Protein AF-0000000087533690 (afdb_homodimer)

pLDDT: mean 96.98, std 5.12, range [43.56, 98.94]

Structure (mmCIF, N/CA/C/O backbone):
data_AF-0000000087533690-model_v1
#
loop_
_entity.id
_entity.type
_entity.pdbx_description
1 polymer 'Acetylornithine aminotransferase'
#
loop_
_atom_site.group_PDB
_atom_site.id
_atom_site.type_symbol
_atom_site.label_atom_id
_atom_site.label_alt_id
_atom_site.label_comp_id
_atom_site.label_asym_id
_atom_site.label_entity_id
_atom_site.label_seq_id
_atom_site.pdbx_PDB_ins_code
_atom_site.Cartn_x
_atom_site.Cartn_y
_atom_site.Cartn_z
_atom_site.occupancy
_atom_site.B_iso_or_equiv
_atom_site.auth_seq_id
_atom_site.auth_comp_id
_atom_site.auth_asym_id
_atom_site.auth_atom_id
_atom_site.pdbx_PDB_model_num
ATOM 1 N N . MET A 1 1 ? -31.078 4.109 -3.562 1 83.44 1 MET A N 1
ATOM 2 C CA . MET A 1 1 ? -30.219 4.453 -2.441 1 83.44 1 MET A CA 1
ATOM 3 C C . MET A 1 1 ? -29.25 5.566 -2.826 1 83.44 1 MET A C 1
ATOM 5 O O . MET A 1 1 ? -28.766 5.609 -3.961 1 83.44 1 MET A O 1
ATOM 9 N N . ASN A 1 2 ? -29.094 6.504 -1.93 1 94.56 2 ASN A N 1
ATOM 10 C CA . ASN A 1 2 ? -28.094 7.539 -2.201 1 94.56 2 ASN A CA 1
ATOM 11 C C . ASN A 1 2 ? -26.672 7.039 -1.941 1 94.56 2 ASN A C 1
ATOM 13 O O . ASN A 1 2 ? -26.484 5.914 -1.479 1 94.56 2 ASN A O 1
ATOM 17 N N . TRP A 1 3 ? -25.719 7.703 -2.324 1 97.06 3 TRP A N 1
ATOM 18 C CA . TRP A 1 3 ? -24.328 7.289 -2.26 1 97.06 3 TRP A CA 1
ATOM 19 C C . TRP A 1 3 ? -23.922 6.969 -0.825 1 97.06 3 TRP A C 1
ATOM 21 O O . TRP A 1 3 ? -23.125 6.055 -0.586 1 97.06 3 TRP A O 1
ATOM 31 N N . MET A 1 4 ? -24.391 7.719 0.137 1 97.12 4 MET A N 1
ATOM 32 C CA . MET A 1 4 ? -24.062 7.48 1.541 1 97.12 4 MET A CA 1
ATOM 33 C C . MET A 1 4 ? -24.547 6.102 1.982 1 97.12 4 MET A C 1
ATOM 35 O O . MET A 1 4 ? -23.812 5.355 2.619 1 97.12 4 MET A O 1
ATOM 39 N N . GLU A 1 5 ? -25.781 5.82 1.65 1 97.62 5 GLU A N 1
ATOM 40 C CA . GLU A 1 5 ? -26.359 4.523 1.989 1 97.62 5 GLU A CA 1
ATOM 41 C C . GLU A 1 5 ? -25.609 3.391 1.299 1 97.62 5 GLU A C 1
ATOM 43 O O . GLU A 1 5 ? -25.344 2.35 1.906 1 97.62 5 GLU A O 1
ATOM 48 N N . ARG A 1 6 ? -25.328 3.611 0.032 1 98.12 6 ARG A N 1
ATOM 49 C CA . ARG A 1 6 ? -24.562 2.617 -0.718 1 98.12 6 ARG A CA 1
ATOM 50 C C . ARG A 1 6 ? -23.203 2.381 -0.081 1 98.12 6 ARG A C 1
ATOM 52 O O . ARG A 1 6 ? -22.766 1.235 0.056 1 98.12 6 ARG A O 1
ATOM 59 N N . ASP A 1 7 ? -22.516 3.418 0.314 1 98 7 ASP A N 1
ATOM 60 C CA . ASP A 1 7 ? -21.219 3.32 0.978 1 98 7 ASP A CA 1
ATOM 61 C C . ASP A 1 7 ? -21.328 2.547 2.289 1 98 7 ASP A C 1
ATOM 63 O O . ASP A 1 7 ? -20.562 1.606 2.525 1 98 7 ASP A O 1
ATOM 67 N N . GLN A 1 8 ? -22.312 2.893 3.125 1 97.12 8 GLN A N 1
ATOM 68 C CA . GLN A 1 8 ? -22.5 2.275 4.434 1 97.12 8 GLN A CA 1
ATOM 69 C C . GLN A 1 8 ? -22.797 0.785 4.301 1 97.12 8 GLN A C 1
ATOM 71 O O . GLN A 1 8 ? -22.422 -0.01 5.164 1 97.12 8 GLN A O 1
ATOM 76 N N . ASN A 1 9 ? -23.406 0.429 3.17 1 97.62 9 ASN A N 1
ATOM 77 C CA . ASN A 1 9 ? -23.797 -0.959 2.961 1 97.62 9 ASN A CA 1
ATOM 78 C C . ASN A 1 9 ? -22.656 -1.788 2.381 1 97.62 9 ASN A C 1
ATOM 80 O O . ASN A 1 9 ? -22.594 -3 2.588 1 97.62 9 ASN A O 1
ATOM 84 N N . ALA A 1 10 ? -21.734 -1.117 1.688 1 98.44 10 ALA A N 1
ATOM 85 C CA . ALA A 1 10 ? -20.797 -1.9 0.878 1 98.44 10 ALA A CA 1
ATOM 86 C C . ALA A 1 10 ? -19.375 -1.766 1.4 1 98.44 10 ALA A C 1
ATOM 88 O O . ALA A 1 10 ? -18.547 -2.648 1.182 1 98.44 10 ALA A O 1
ATOM 89 N N . ILE A 1 11 ? -19.062 -0.698 2.031 1 98.25 11 ILE A N 1
ATOM 90 C CA . ILE A 1 11 ? -17.703 -0.417 2.465 1 98.25 11 ILE A CA 1
ATOM 91 C C . ILE A 1 11 ? -17.641 -0.434 3.99 1 98.25 11 ILE A C 1
ATOM 93 O O . ILE A 1 11 ? -18.531 0.078 4.664 1 98.25 11 ILE A O 1
ATOM 97 N N . MET A 1 12 ? -16.578 -1.019 4.551 1 97.88 12 MET A N 1
ATOM 98 C CA . MET A 1 12 ? -16.406 -1.089 6 1 97.88 12 MET A CA 1
ATOM 99 C C . MET A 1 12 ? -16.266 0.306 6.598 1 97.88 12 MET A C 1
ATOM 101 O O . MET A 1 12 ? -15.617 1.176 6.008 1 97.88 12 MET A O 1
ATOM 105 N N . SER A 1 13 ? -16.75 0.519 7.758 1 95 13 SER A N 1
ATOM 106 C CA . SER A 1 13 ? -16.844 1.822 8.406 1 95 13 SER A CA 1
ATOM 107 C C . SER A 1 13 ? -15.57 2.133 9.195 1 95 13 SER A C 1
ATOM 109 O O . SER A 1 13 ? -15.617 2.338 10.414 1 95 13 SER A O 1
ATOM 111 N N . THR A 1 14 ? -14.5 2.373 8.5 1 94.5 14 THR A N 1
ATOM 112 C CA . THR A 1 14 ? -13.234 2.676 9.172 1 94.5 14 THR A CA 1
ATOM 113 C C . THR A 1 14 ? -13.047 4.184 9.312 1 94.5 14 THR A C 1
ATOM 115 O O . THR A 1 14 ? -12.188 4.641 10.07 1 94.5 14 THR A O 1
ATOM 118 N N . TYR A 1 15 ? -13.867 4.992 8.602 1 91.56 15 TYR A N 1
ATOM 119 C CA . TYR A 1 15 ? -13.828 6.453 8.648 1 91.56 15 TYR A CA 1
ATOM 120 C C . TYR A 1 15 ? -15.219 7.027 8.867 1 91.56 15 TYR A C 1
ATOM 122 O O . TYR A 1 15 ? -16.219 6.41 8.492 1 91.56 15 TYR A O 1
ATOM 130 N N . GLN A 1 16 ? -15.234 8.188 9.5 1 89.25 16 GLN A N 1
ATOM 131 C CA . GLN A 1 16 ? -16.484 8.922 9.586 1 89.25 16 GLN A CA 1
ATOM 132 C C . GLN A 1 16 ? -16.781 9.672 8.289 1 89.25 16 GLN A C 1
ATOM 134 O O . GLN A 1 16 ? -16.312 10.805 8.109 1 89.25 16 GLN A O 1
ATOM 139 N N . ARG A 1 17 ? -17.734 9.141 7.543 1 93.44 17 ARG A N 1
ATOM 140 C CA . ARG A 1 17 ? -18.016 9.664 6.215 1 93.44 17 ARG A CA 1
ATOM 141 C C . ARG A 1 17 ? -18.922 10.891 6.293 1 93.44 17 ARG A C 1
ATOM 143 O O . ARG A 1 17 ? -19.844 10.93 7.105 1 93.44 17 ARG A O 1
ATOM 150 N N . LEU A 1 18 ? -18.562 11.852 5.516 1 93.12 18 LEU A N 1
ATOM 151 C CA . LEU A 1 18 ? -19.516 12.93 5.234 1 93.12 18 LEU A CA 1
ATOM 152 C C . LEU A 1 18 ? -20.391 12.578 4.043 1 93.12 18 LEU A C 1
ATOM 154 O O . LEU A 1 18 ? -19.969 11.859 3.135 1 93.12 18 LEU A O 1
ATOM 158 N N . PRO A 1 19 ? -21.625 13.016 4.047 1 94.38 19 PRO A N 1
ATOM 159 C CA . PRO A 1 19 ? -22.531 12.719 2.932 1 94.38 19 PRO A CA 1
ATOM 160 C C . PRO A 1 19 ? -22.25 13.57 1.699 1 94.38 19 PRO A C 1
ATOM 162 O O . PRO A 1 19 ? -23.156 14.211 1.162 1 94.38 19 PRO A O 1
ATOM 165 N N . ILE A 1 20 ? -21 13.586 1.295 1 97 20 ILE A N 1
ATOM 166 C CA . ILE A 1 20 ? -20.531 14.32 0.122 1 97 20 ILE A CA 1
ATOM 167 C C . ILE A 1 20 ? -1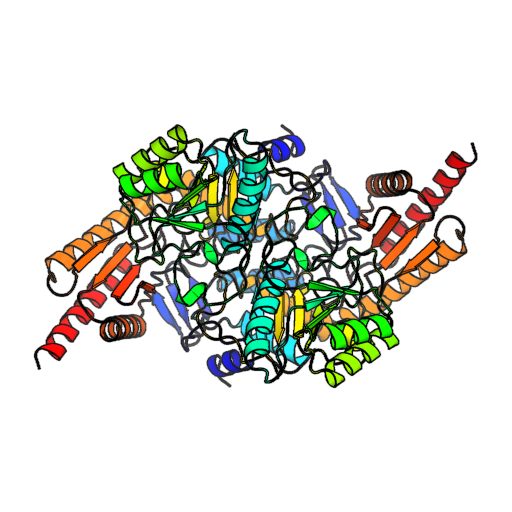9.938 13.352 -0.896 1 97 20 ILE A C 1
ATOM 169 O O . ILE A 1 20 ? -18.859 12.797 -0.682 1 97 20 ILE A O 1
ATOM 173 N N . ALA A 1 21 ? -20.672 13.125 -1.937 1 97.88 21 ALA A N 1
ATOM 174 C CA . ALA A 1 21 ? -20.172 12.328 -3.057 1 97.88 21 ALA A CA 1
ATOM 175 C C . ALA A 1 21 ? -19.422 13.203 -4.062 1 97.88 21 ALA A C 1
ATOM 177 O O . ALA A 1 21 ? -20.016 14.086 -4.68 1 97.88 21 ALA A O 1
ATOM 178 N N . VAL A 1 22 ? -18.188 12.953 -4.262 1 98 22 VAL A N 1
ATOM 179 C CA . VAL A 1 22 ? -17.344 13.805 -5.109 1 98 22 VAL A CA 1
ATOM 180 C C . VAL A 1 22 ? -17.562 13.445 -6.578 1 98 22 VAL A C 1
ATOM 182 O O . VAL A 1 22 ? -17.531 12.273 -6.949 1 98 22 VAL A O 1
ATOM 185 N N . GLU A 1 23 ? -17.781 14.422 -7.367 1 98 23 GLU A N 1
ATOM 186 C CA . GLU A 1 23 ? -17.969 14.258 -8.805 1 98 23 GLU A CA 1
ATOM 187 C C . GLU A 1 23 ? -16.688 14.57 -9.57 1 98 23 GLU A C 1
ATOM 189 O O . GLU A 1 23 ? -16.344 13.875 -10.531 1 98 23 GLU A O 1
ATOM 194 N N . LYS A 1 24 ? -16.078 15.633 -9.086 1 97.88 24 LYS A N 1
ATOM 195 C CA . LYS A 1 24 ? -14.883 16.062 -9.797 1 97.88 24 LYS A CA 1
ATOM 196 C C . LYS A 1 24 ? -14 16.922 -8.906 1 97.88 24 LYS A C 1
ATOM 198 O O . LYS A 1 24 ? -14.477 17.531 -7.953 1 97.88 24 LYS A O 1
ATOM 203 N N . GLY A 1 25 ? -12.703 16.797 -9.141 1 98.19 25 GLY A N 1
ATOM 204 C CA . GLY A 1 25 ? -11.727 17.734 -8.602 1 98.19 25 GLY A CA 1
ATOM 205 C C . GLY A 1 25 ? -10.992 18.516 -9.68 1 98.19 25 GLY A C 1
ATOM 206 O O . GLY A 1 25 ? -10.609 17.953 -10.703 1 98.19 25 GLY A O 1
ATOM 207 N N . GLU A 1 26 ? -10.82 19.781 -9.516 1 98 26 GLU A N 1
ATOM 208 C CA . GLU A 1 26 ? -10.141 20.656 -10.477 1 98 26 GLU A CA 1
ATOM 209 C C . GLU A 1 26 ? -9.477 21.844 -9.773 1 98 26 GLU A C 1
ATOM 211 O O . GLU A 1 26 ? -10.133 22.562 -9.016 1 98 26 GLU A O 1
ATOM 216 N N . GLY A 1 27 ? -8.211 21.984 -10.102 1 98.25 27 GLY A N 1
ATOM 217 C CA . GLY A 1 27 ? -7.504 23.031 -9.375 1 98.25 27 GLY A CA 1
ATOM 218 C C . GLY A 1 27 ? -7.512 22.812 -7.871 1 98.25 27 GLY A C 1
ATOM 219 O O . GLY A 1 27 ? -7.137 21.75 -7.387 1 98.25 27 GLY A O 1
ATOM 220 N N . ASN A 1 28 ? -7.984 23.859 -7.211 1 98.75 28 ASN A N 1
ATOM 221 C CA . ASN A 1 28 ? -7.965 23.781 -5.754 1 98.75 28 ASN A CA 1
ATOM 222 C C . ASN A 1 28 ? -9.336 23.422 -5.191 1 98.75 28 ASN A C 1
ATOM 224 O O . ASN A 1 28 ? -9.578 23.547 -3.99 1 98.75 28 ASN A O 1
ATOM 228 N N . TYR A 1 29 ? -10.242 22.859 -6.059 1 98.69 29 TYR A N 1
ATOM 229 C CA . TYR A 1 29 ? -11.625 22.641 -5.652 1 98.69 29 TYR A CA 1
ATOM 230 C C . TYR A 1 29 ? -12.047 21.188 -5.887 1 98.69 29 TYR A C 1
ATOM 232 O O . TYR A 1 29 ? -11.57 20.547 -6.824 1 98.69 29 TYR A O 1
ATOM 240 N N . LEU A 1 30 ? -12.891 20.688 -5.023 1 98.44 30 LEU A N 1
ATOM 241 C CA . LEU A 1 30 ? -13.711 19.5 -5.25 1 98.44 30 LEU A CA 1
ATOM 242 C C . LEU A 1 30 ? -15.164 19.891 -5.512 1 98.44 30 LEU A C 1
ATOM 244 O O . LEU A 1 30 ? -15.672 20.844 -4.93 1 98.44 30 LEU A O 1
ATOM 248 N N . TYR A 1 31 ? -15.773 19.172 -6.34 1 98.56 31 TYR A N 1
ATOM 249 C CA . TYR A 1 31 ? -17.188 19.344 -6.652 1 98.56 31 TYR A CA 1
ATOM 250 C C . TYR A 1 31 ? -17.969 18.078 -6.324 1 98.56 31 TYR A C 1
ATOM 252 O O . TYR A 1 31 ? -17.562 16.969 -6.668 1 98.56 31 TYR A O 1
ATOM 260 N N . ASP A 1 32 ? -19.078 18.25 -5.621 1 97.69 32 ASP A N 1
ATOM 261 C CA . ASP A 1 32 ? -19.906 17.078 -5.328 1 97.69 32 ASP A CA 1
ATOM 262 C C . ASP A 1 32 ? -20.891 16.812 -6.457 1 97.69 32 ASP A C 1
ATOM 264 O O . ASP A 1 32 ? -20.906 17.531 -7.461 1 97.69 32 ASP A O 1
ATOM 268 N N . THR A 1 33 ? -21.688 15.82 -6.332 1 97.06 33 THR A N 1
ATOM 269 C CA . THR A 1 33 ? -22.594 15.375 -7.391 1 97.06 33 THR A CA 1
ATOM 270 C C . THR A 1 33 ? -23.75 16.359 -7.566 1 97.06 33 THR A C 1
ATOM 272 O O . THR A 1 33 ? -24.469 16.297 -8.562 1 97.06 33 THR A O 1
ATOM 275 N N . GLU A 1 34 ? -23.922 17.281 -6.656 1 96.44 34 GLU A N 1
ATOM 276 C CA . GLU A 1 34 ? -24.984 18.297 -6.754 1 96.44 34 GLU A CA 1
ATOM 277 C C . GLU A 1 34 ? -24.438 19.609 -7.328 1 96.44 34 GLU A C 1
ATOM 279 O O . GLU A 1 34 ? -25.172 20.578 -7.477 1 96.44 34 GLU A O 1
ATOM 284 N N . GLY A 1 35 ? -23.156 19.672 -7.574 1 97.19 35 GLY A N 1
ATOM 285 C CA . GLY A 1 35 ? -22.562 20.812 -8.242 1 97.19 35 GLY A CA 1
ATOM 286 C C . GLY A 1 35 ? -21.953 21.812 -7.273 1 97.19 35 GLY A C 1
ATOM 287 O O . GLY A 1 35 ? -21.391 22.828 -7.695 1 97.19 35 GLY A O 1
ATOM 288 N N . LYS A 1 36 ? -22.031 21.547 -5.996 1 97.94 36 LYS A N 1
ATOM 289 C CA . LYS A 1 36 ? -21.422 22.453 -5.02 1 97.94 36 LYS A CA 1
ATOM 290 C C . LYS A 1 36 ? -19.906 22.328 -5.035 1 97.94 36 LYS A C 1
ATOM 292 O O . LYS A 1 36 ? -19.359 21.219 -5.129 1 97.94 36 LYS A O 1
ATOM 297 N N . ALA A 1 37 ? -19.266 23.469 -4.949 1 98.44 37 ALA A N 1
ATOM 298 C CA . ALA A 1 37 ? -17.812 23.531 -4.949 1 98.44 37 ALA A CA 1
ATOM 299 C C . ALA A 1 37 ? -17.266 23.688 -3.531 1 98.44 37 ALA A C 1
ATOM 301 O O . ALA A 1 37 ? -17.844 24.422 -2.719 1 98.44 37 ALA A O 1
ATOM 302 N N . TYR A 1 38 ? -16.188 23.016 -3.254 1 98.56 38 TYR A N 1
ATOM 303 C CA . TYR A 1 38 ? -15.477 23.125 -1.985 1 98.56 38 TYR A CA 1
ATOM 304 C C . TYR A 1 38 ? -14.016 23.469 -2.211 1 98.56 38 TYR A C 1
ATOM 306 O O . TYR A 1 38 ? -13.297 22.75 -2.906 1 98.56 38 TYR A O 1
ATOM 314 N N . LEU A 1 39 ? -13.562 24.609 -1.695 1 98.81 39 LEU A N 1
ATOM 315 C CA . LEU A 1 39 ? -12.125 24.844 -1.659 1 98.81 39 LEU A CA 1
ATOM 316 C C . LEU A 1 39 ? -11.422 23.844 -0.745 1 98.81 39 LEU A C 1
ATOM 318 O O . LEU A 1 39 ? -11.68 23.828 0.462 1 98.81 39 LEU A O 1
ATOM 322 N N . ASP A 1 40 ? -10.609 23 -1.305 1 98.5 40 ASP A N 1
ATOM 323 C CA . ASP A 1 40 ? -9.969 21.922 -0.578 1 98.5 40 ASP A CA 1
ATOM 324 C C . ASP A 1 40 ? -8.695 22.391 0.119 1 98.5 40 ASP A C 1
ATOM 326 O O . ASP A 1 40 ? -7.637 22.469 -0.501 1 98.5 40 ASP A O 1
ATOM 330 N N . LEU A 1 41 ? -8.773 22.562 1.452 1 98.75 41 LEU A N 1
ATOM 331 C CA . LEU A 1 41 ? -7.652 23.141 2.182 1 98.75 41 LEU A CA 1
ATOM 332 C C . LEU A 1 41 ? -6.945 22.078 3.023 1 98.75 41 LEU A C 1
ATOM 334 O O . LEU A 1 41 ? -6.207 22.422 3.953 1 98.75 41 LEU A O 1
ATOM 338 N N . PHE A 1 42 ? -7.238 20.797 2.732 1 96.25 42 PHE A N 1
ATOM 339 C CA . PHE A 1 42 ? -6.402 19.781 3.363 1 96.25 42 PHE A CA 1
ATOM 340 C C . PHE A 1 42 ? -5.988 18.719 2.354 1 96.25 42 PHE A C 1
ATOM 342 O O . PHE A 1 42 ? -5.246 17.781 2.689 1 96.25 42 PHE A O 1
ATOM 349 N N . THR A 1 43 ? -6.477 18.766 1.128 1 97.06 43 THR A N 1
ATOM 350 C CA . THR A 1 43 ? -5.969 18.125 -0.074 1 97.06 43 THR A CA 1
ATOM 351 C C . THR A 1 43 ? -5.871 16.609 0.127 1 97.06 43 THR A C 1
ATOM 353 O O . THR A 1 43 ? -4.855 15.992 -0.213 1 97.06 43 THR A O 1
ATOM 356 N N . GLY A 1 44 ? -6.871 15.984 0.685 1 96.25 44 GLY A N 1
ATOM 357 C CA . GLY A 1 44 ? -6.848 14.547 0.927 1 96.25 44 GLY A CA 1
ATOM 358 C C . GLY A 1 44 ? -5.789 14.133 1.931 1 96.25 44 GLY A C 1
ATOM 359 O O . GLY A 1 44 ? -5.129 13.102 1.754 1 96.25 44 GLY A O 1
ATOM 360 N N . LEU A 1 45 ? -5.527 14.945 2.951 1 95.44 45 LEU A N 1
ATOM 361 C CA . LEU A 1 45 ? -4.512 14.766 3.984 1 95.44 45 LEU A CA 1
ATOM 362 C C . LEU A 1 45 ? -3.111 14.852 3.391 1 95.44 45 LEU A C 1
ATOM 364 O O . LEU A 1 45 ? -2.301 13.938 3.576 1 95.44 45 LEU A O 1
ATOM 368 N N . ALA A 1 46 ? -2.867 15.852 2.648 1 97.44 46 ALA A N 1
ATOM 369 C CA . ALA A 1 46 ? -1.556 16.281 2.176 1 97.44 46 ALA A CA 1
ATOM 370 C C . ALA A 1 46 ? -1.131 15.5 0.937 1 97.44 46 ALA A C 1
ATOM 372 O O . ALA A 1 46 ? 0.057 15.445 0.607 1 97.44 46 ALA A O 1
ATOM 373 N N . VAL A 1 47 ? -2.082 14.922 0.204 1 98.44 47 VAL A N 1
ATOM 374 C CA . VAL A 1 47 ? -1.739 14.086 -0.945 1 98.44 47 VAL A CA 1
ATOM 375 C C . VAL A 1 47 ? -1.693 14.945 -2.209 1 98.44 47 VAL A C 1
ATOM 377 O O . VAL A 1 47 ? -0.746 14.852 -2.992 1 98.44 47 VAL A O 1
ATOM 380 N N . ASN A 1 48 ? -2.723 15.781 -2.412 1 98.44 48 ASN A N 1
ATOM 381 C CA . ASN A 1 48 ? -2.834 16.578 -3.633 1 98.44 48 ASN A CA 1
ATOM 382 C C . ASN A 1 48 ? -2.061 17.891 -3.521 1 98.44 48 ASN A C 1
ATOM 384 O O . ASN A 1 48 ? -2.65 18.969 -3.559 1 98.44 48 ASN A O 1
ATOM 388 N N . LEU A 1 49 ? -0.76 17.734 -3.529 1 98.69 49 LEU A N 1
ATOM 389 C CA . LEU A 1 49 ? 0.19 18.812 -3.307 1 98.69 49 LEU A CA 1
ATOM 390 C C . LEU A 1 49 ? -0.011 19.938 -4.324 1 98.69 49 LEU A C 1
ATOM 392 O O . LEU A 1 49 ? 0.135 21.109 -3.996 1 98.69 49 LEU A O 1
ATOM 396 N N . LEU A 1 50 ? -0.373 19.578 -5.57 1 98.75 50 LEU A N 1
ATOM 397 C CA . LEU A 1 50 ? -0.479 20.531 -6.664 1 98.75 50 LEU A CA 1
ATOM 398 C C . LEU A 1 50 ? -1.933 20.719 -7.086 1 98.75 50 LEU A C 1
ATOM 400 O O . LEU A 1 50 ? -2.207 21.094 -8.234 1 98.75 50 LEU A O 1
ATOM 404 N N . GLY A 1 51 ? -2.857 20.406 -6.141 1 98.31 51 GLY A N 1
ATOM 405 C CA . GLY A 1 51 ? -4.273 20.5 -6.461 1 98.31 51 GLY A CA 1
ATOM 406 C C . GLY A 1 51 ? -4.789 19.297 -7.23 1 98.31 51 GLY A C 1
ATOM 407 O O . GLY A 1 51 ? -4.121 18.266 -7.297 1 98.31 51 GLY A O 1
ATOM 408 N N . HIS A 1 52 ? -5.996 19.469 -7.715 1 98.31 52 HIS A N 1
ATOM 409 C CA . HIS A 1 52 ? -6.676 18.375 -8.406 1 98.31 52 HIS A CA 1
ATOM 410 C C . HIS A 1 52 ? -6.566 18.531 -9.922 1 98.31 52 HIS A C 1
ATOM 412 O O . HIS A 1 52 ? -6.637 19.641 -10.438 1 98.31 52 HIS A O 1
ATOM 418 N N . SER A 1 53 ? -6.352 17.391 -10.57 1 97.69 53 SER A N 1
ATOM 419 C CA . SER A 1 53 ? -6.371 17.312 -12.031 1 97.69 53 SER A CA 1
ATOM 420 C C . SER A 1 53 ? -5.41 18.312 -12.648 1 97.69 53 SER A C 1
ATOM 422 O O . SER A 1 53 ? -5.773 19.047 -13.578 1 97.69 53 SER A O 1
ATOM 424 N N . HIS A 1 54 ? -4.234 18.453 -12.031 1 98.31 54 HIS A N 1
ATOM 425 C CA . HIS A 1 54 ? -3.223 19.328 -12.609 1 98.31 54 HIS A CA 1
ATOM 426 C C . HIS A 1 54 ? -2.91 18.938 -14.047 1 98.31 54 HIS A C 1
ATOM 428 O O . HIS A 1 54 ? -2.52 17.797 -14.312 1 98.31 54 HIS A O 1
ATOM 434 N N . PRO A 1 55 ? -3.016 19.828 -15 1 98.25 55 PRO A N 1
ATOM 435 C CA . PRO A 1 55 ? -2.955 19.453 -16.406 1 98.25 55 PRO A CA 1
ATOM 436 C C . PRO A 1 55 ? -1.64 18.766 -16.781 1 98.25 55 PRO A C 1
ATOM 438 O O . PRO A 1 55 ? -1.636 17.797 -17.547 1 98.25 55 PRO A O 1
ATOM 441 N N . TYR A 1 56 ? -0.515 19.25 -16.281 1 98.75 56 TYR A N 1
ATOM 442 C CA . TYR A 1 56 ? 0.781 18.656 -16.594 1 98.75 56 TYR A CA 1
ATOM 443 C C . TYR A 1 56 ? 0.875 17.234 -16.047 1 98.75 56 TYR A C 1
ATOM 445 O O . TYR A 1 56 ? 1.398 16.344 -16.719 1 98.75 56 TYR A O 1
ATOM 453 N N . LEU A 1 57 ? 0.392 17.016 -14.828 1 98.75 57 LEU A N 1
ATOM 454 C CA . LEU A 1 57 ? 0.408 15.68 -14.242 1 98.75 57 LEU A CA 1
ATOM 455 C C . LEU A 1 57 ? -0.467 14.727 -15.039 1 98.75 57 LEU A C 1
ATOM 457 O O . LEU A 1 57 ? -0.085 13.578 -15.273 1 98.75 57 LEU A O 1
ATOM 461 N N . LEU A 1 58 ? -1.659 15.219 -15.461 1 98.5 58 LEU A N 1
ATOM 462 C CA . LEU A 1 58 ? -2.566 14.367 -16.234 1 98.5 58 LEU A CA 1
ATOM 463 C C . LEU A 1 58 ? -1.948 13.984 -17.562 1 98.5 58 LEU A C 1
ATOM 465 O O . LEU A 1 58 ? -2.127 12.852 -18.031 1 98.5 58 LEU A O 1
ATOM 469 N N . LYS A 1 59 ? -1.265 14.938 -18.156 1 98.69 59 LYS A N 1
ATOM 470 C CA . LYS A 1 59 ? -0.565 14.648 -19.406 1 98.69 59 LYS A CA 1
ATOM 471 C C . LYS A 1 59 ? 0.464 13.539 -19.219 1 98.69 59 LYS A C 1
ATOM 473 O O . LYS A 1 59 ? 0.523 12.594 -20 1 98.69 59 LYS A O 1
ATOM 478 N N . LYS A 1 60 ? 1.298 13.625 -18.172 1 98.75 60 LYS A N 1
ATOM 479 C CA . LYS A 1 60 ? 2.336 12.641 -17.875 1 98.75 60 LYS A CA 1
ATOM 480 C C . LYS A 1 60 ? 1.727 11.297 -17.484 1 98.75 60 LYS A C 1
ATOM 482 O O . LYS A 1 60 ? 2.289 10.242 -17.797 1 98.75 60 LYS A O 1
ATOM 487 N N . LEU A 1 61 ? 0.588 11.367 -16.797 1 98.75 61 LEU A N 1
ATOM 488 C CA . LEU A 1 61 ? -0.158 10.156 -16.484 1 98.75 61 LEU A CA 1
ATOM 489 C C . LEU A 1 61 ? -0.564 9.422 -17.75 1 98.75 61 LEU A C 1
ATOM 491 O O . LEU A 1 61 ? -0.374 8.211 -17.859 1 98.75 61 LEU A O 1
ATOM 495 N N . GLY A 1 62 ? -1.152 10.133 -18.672 1 98.31 62 GLY A N 1
ATOM 496 C CA . GLY A 1 62 ? -1.551 9.547 -19.938 1 98.31 62 GLY A CA 1
ATOM 497 C C . GLY A 1 62 ? -0.393 8.93 -20.703 1 98.31 62 GLY A C 1
ATOM 498 O O . GLY A 1 62 ? -0.504 7.82 -21.219 1 98.31 62 GLY A O 1
ATOM 499 N N . GLU A 1 63 ? 0.766 9.648 -20.734 1 98.5 63 GLU A N 1
ATOM 500 C CA . GLU A 1 63 ? 1.948 9.164 -21.438 1 98.5 63 GLU A CA 1
ATOM 501 C C . GLU A 1 63 ? 2.432 7.84 -20.859 1 98.5 63 GLU A C 1
ATOM 503 O O . GLU A 1 63 ? 2.711 6.898 -21.609 1 98.5 63 GLU A O 1
ATOM 508 N N . GLN A 1 64 ? 2.488 7.742 -19.578 1 98.62 64 GLN A N 1
ATOM 509 C CA . GLN A 1 64 ? 2.967 6.516 -18.938 1 98.62 64 GLN A CA 1
ATOM 510 C C . GLN A 1 64 ? 1.955 5.383 -19.109 1 98.62 64 GLN A C 1
ATOM 512 O O . GLN A 1 64 ? 2.336 4.227 -19.297 1 98.62 64 GLN A O 1
ATOM 517 N N . SER A 1 65 ? 0.653 5.738 -18.953 1 98.19 65 SER A N 1
ATOM 518 C CA . SER A 1 65 ? -0.373 4.703 -19.031 1 98.19 65 SER A CA 1
ATOM 519 C C . SER A 1 65 ? -0.334 3.988 -20.375 1 98.19 65 SER A C 1
ATOM 521 O O . SER A 1 65 ? -0.662 2.803 -20.469 1 98.19 65 SER A O 1
ATOM 523 N N . GLU A 1 66 ? 0.098 4.672 -21.391 1 96.75 66 GLU A N 1
ATOM 524 C CA . GLU A 1 66 ? 0.159 4.113 -22.734 1 96.75 66 GLU A CA 1
ATOM 525 C C . GLU A 1 66 ? 1.388 3.227 -22.906 1 96.75 66 GLU A C 1
ATOM 527 O O . GLU A 1 66 ? 1.466 2.443 -23.859 1 96.75 66 GLU A O 1
ATOM 532 N N . LYS A 1 67 ? 2.357 3.332 -22.047 1 98.12 67 LYS A N 1
ATOM 533 C CA . LYS A 1 67 ? 3.553 2.496 -22.094 1 98.12 67 LYS A CA 1
ATOM 534 C C . LYS A 1 67 ? 3.354 1.197 -21.328 1 98.12 67 LYS A C 1
ATOM 536 O O . LYS A 1 67 ? 3.465 0.107 -21.891 1 98.12 67 LYS A O 1
ATOM 541 N N . PHE A 1 68 ? 3.139 1.26 -20.047 1 98.06 68 PHE A N 1
ATOM 542 C CA . PHE A 1 68 ? 2.822 0.121 -19.188 1 98.06 68 PHE A CA 1
ATOM 543 C C . PHE A 1 68 ? 2.402 0.584 -17.797 1 98.06 68 PHE A C 1
ATOM 545 O O . PHE A 1 68 ? 2.881 1.61 -17.312 1 98.06 68 PHE A O 1
ATOM 552 N N . LEU A 1 69 ? 1.524 -0.143 -17.188 1 98.38 69 LEU A N 1
ATOM 553 C CA . LEU A 1 69 ? 1.028 0.173 -15.852 1 98.38 69 LEU A CA 1
ATOM 554 C C . LEU A 1 69 ? 1.769 -0.636 -14.789 1 98.38 69 LEU A C 1
ATOM 556 O O . LEU A 1 69 ? 1.993 -0.151 -13.68 1 98.38 69 LEU A O 1
ATOM 560 N N . HIS A 1 70 ? 2.062 -1.815 -14.992 1 98.06 70 HIS A N 1
ATOM 561 C CA . HIS A 1 70 ? 2.773 -2.703 -14.078 1 98.06 70 HIS A CA 1
ATOM 562 C C . HIS A 1 70 ? 3.703 -3.645 -14.836 1 98.06 70 HIS A C 1
ATOM 564 O O . HIS A 1 70 ? 3.324 -4.199 -15.875 1 98.06 70 HIS A O 1
ATOM 570 N N . ILE A 1 71 ? 4.871 -3.625 -14.195 1 95.62 71 ILE A N 1
ATOM 571 C CA . ILE A 1 71 ? 5.844 -4.594 -14.688 1 95.62 71 ILE A CA 1
ATOM 572 C C . ILE A 1 71 ? 6.445 -5.363 -13.516 1 95.62 71 ILE A C 1
ATOM 574 O O . ILE A 1 71 ? 6.301 -4.961 -12.359 1 95.62 71 ILE A O 1
ATOM 578 N N . SER A 1 72 ? 6.914 -6.605 -13.648 1 91.25 72 SER A N 1
ATOM 579 C CA . SER A 1 72 ? 7.539 -7.398 -12.594 1 91.25 72 SER A CA 1
ATOM 580 C C . SER A 1 72 ? 8.711 -6.648 -11.969 1 91.25 72 SER A C 1
ATOM 582 O O . SER A 1 72 ? 9.375 -5.852 -12.633 1 91.25 72 SER A O 1
ATOM 584 N N . ASN A 1 73 ? 8.93 -6.805 -10.695 1 93.75 73 ASN A N 1
ATOM 585 C CA . ASN A 1 73 ? 10.031 -6.199 -9.953 1 93.75 73 ASN A CA 1
ATOM 586 C C . ASN A 1 73 ? 11.383 -6.652 -10.484 1 93.75 73 ASN A C 1
ATOM 588 O O . ASN A 1 73 ? 12.414 -6.062 -10.156 1 93.75 73 ASN A O 1
ATOM 592 N N . ILE A 1 74 ? 11.383 -7.641 -11.375 1 93.06 74 ILE A N 1
ATOM 593 C CA . ILE A 1 74 ? 12.664 -8.172 -11.844 1 93.06 74 ILE A CA 1
ATOM 594 C C . ILE A 1 74 ? 13.156 -7.344 -13.031 1 93.06 74 ILE A C 1
ATOM 596 O O . ILE A 1 74 ? 14.32 -7.449 -13.422 1 93.06 74 ILE A O 1
ATOM 600 N N . PHE A 1 75 ? 12.281 -6.527 -13.641 1 96.5 75 PHE A N 1
ATOM 601 C CA . PHE A 1 75 ? 12.648 -5.707 -14.789 1 96.5 75 PHE A CA 1
ATOM 602 C C . PHE A 1 75 ? 12.977 -4.285 -14.359 1 96.5 75 PHE A C 1
ATOM 604 O O . PHE A 1 75 ? 12.688 -3.895 -13.227 1 96.5 75 PHE A O 1
ATOM 611 N N . LEU A 1 76 ? 13.664 -3.613 -15.281 1 97.88 76 LEU A N 1
ATOM 612 C CA . LEU A 1 76 ? 14.062 -2.236 -15 1 97.88 76 LEU A CA 1
ATOM 613 C C . LEU A 1 76 ? 12.93 -1.267 -15.336 1 97.88 76 LEU A C 1
ATOM 615 O O . LEU A 1 76 ? 12.445 -1.244 -16.469 1 97.88 76 LEU A O 1
ATOM 619 N N . ASN A 1 77 ? 12.484 -0.549 -14.352 1 97.88 77 ASN A N 1
ATOM 620 C CA . ASN A 1 77 ? 11.398 0.426 -14.391 1 97.88 77 ASN A CA 1
ATOM 621 C C . ASN A 1 77 ? 11.922 1.845 -14.578 1 97.88 77 ASN A C 1
ATOM 623 O O . ASN A 1 77 ? 12.289 2.514 -13.609 1 97.88 77 ASN A O 1
ATOM 627 N N . GLN A 1 78 ? 11.898 2.322 -15.766 1 98.25 78 GLN A N 1
ATOM 628 C CA . GLN A 1 78 ? 12.562 3.568 -16.125 1 98.25 78 GLN A CA 1
ATOM 629 C C . GLN A 1 78 ? 12.023 4.734 -15.305 1 98.25 78 GLN A C 1
ATOM 631 O O . GLN A 1 78 ? 12.797 5.488 -14.703 1 98.25 78 GLN A O 1
ATOM 636 N N . PRO A 1 79 ? 10.711 4.883 -15.219 1 98.69 79 PRO A N 1
ATOM 637 C CA . PRO A 1 79 ? 10.227 6.02 -14.438 1 98.69 79 PRO A CA 1
ATOM 638 C C . PRO A 1 79 ? 10.648 5.953 -12.977 1 98.69 79 PRO A C 1
ATOM 640 O O . PRO A 1 79 ? 10.93 6.988 -12.359 1 98.69 79 PRO A O 1
ATOM 643 N N . ALA A 1 80 ? 10.727 4.793 -12.422 1 98.62 80 ALA A N 1
ATOM 644 C CA . ALA A 1 80 ? 11.117 4.645 -11.023 1 98.62 80 ALA A CA 1
ATOM 645 C C . ALA A 1 80 ? 12.602 4.965 -10.836 1 98.62 80 ALA A C 1
ATOM 647 O O . ALA A 1 80 ? 12.984 5.594 -9.844 1 98.62 80 ALA A O 1
ATOM 648 N N . ILE A 1 81 ? 13.398 4.484 -11.758 1 98.75 81 ILE A N 1
ATOM 649 C CA . ILE A 1 81 ? 14.828 4.75 -11.711 1 98.75 81 ILE A CA 1
ATOM 650 C C . ILE A 1 81 ? 15.078 6.254 -11.773 1 98.75 81 ILE A C 1
ATOM 652 O O . ILE A 1 81 ? 15.828 6.801 -10.969 1 98.75 81 ILE A O 1
ATOM 656 N N . GLU A 1 82 ? 14.391 6.898 -12.703 1 98.88 82 GLU A N 1
ATOM 657 C CA . GLU A 1 82 ? 14.539 8.344 -12.875 1 98.88 82 GLU A CA 1
ATOM 658 C C . GLU A 1 82 ? 14.094 9.094 -11.617 1 98.88 82 GLU A C 1
ATOM 660 O O . GLU A 1 82 ? 14.773 10.016 -11.172 1 98.88 82 GLU A O 1
ATOM 665 N N . LEU A 1 83 ? 13.016 8.695 -11.078 1 98.94 83 LEU A N 1
ATOM 666 C CA . LEU A 1 83 ? 12.508 9.352 -9.875 1 98.94 83 LEU A CA 1
ATOM 667 C C . LEU A 1 83 ? 13.477 9.18 -8.711 1 98.94 83 LEU A C 1
ATOM 669 O O . LEU A 1 83 ? 13.734 10.125 -7.965 1 98.94 83 LEU A O 1
ATOM 673 N N . ALA A 1 84 ? 13.969 7.938 -8.539 1 98.94 84 ALA A N 1
ATOM 674 C CA . ALA A 1 84 ? 14.922 7.672 -7.465 1 98.94 84 ALA A CA 1
ATOM 675 C C . ALA A 1 84 ? 16.156 8.578 -7.59 1 98.94 84 ALA A C 1
ATOM 677 O O . ALA A 1 84 ? 16.594 9.172 -6.602 1 98.94 84 ALA A O 1
ATOM 678 N N . GLU A 1 85 ? 16.672 8.688 -8.773 1 98.88 85 GLU A N 1
ATOM 679 C CA . GLU A 1 85 ? 17.844 9.523 -9.023 1 98.88 85 GLU A CA 1
ATOM 680 C C . GLU A 1 85 ? 17.562 10.977 -8.648 1 98.88 85 GLU A C 1
ATOM 682 O O . GLU A 1 85 ? 18.391 11.625 -7.996 1 98.88 85 GLU A O 1
ATOM 687 N N . ARG A 1 86 ? 16.453 11.453 -9.047 1 98.88 86 ARG A N 1
ATOM 688 C CA . ARG A 1 86 ? 16.094 12.844 -8.789 1 98.88 86 ARG A CA 1
ATOM 689 C C . ARG A 1 86 ? 15.883 13.094 -7.301 1 98.88 86 ARG A C 1
ATOM 691 O O . ARG A 1 86 ? 16.281 14.141 -6.781 1 98.88 86 ARG A O 1
ATOM 698 N N . MET A 1 87 ? 15.258 12.156 -6.625 1 98.81 87 MET A N 1
ATOM 699 C CA . MET A 1 87 ? 15.023 12.281 -5.188 1 98.81 87 MET A CA 1
ATOM 700 C C . MET A 1 87 ? 16.344 12.305 -4.422 1 98.81 87 MET A C 1
ATOM 702 O O . MET A 1 87 ? 16.5 13.07 -3.477 1 98.81 87 MET A O 1
ATOM 706 N N . ILE A 1 88 ? 17.234 11.453 -4.832 1 98.81 88 ILE A N 1
ATOM 707 C CA . ILE A 1 88 ? 18.562 11.398 -4.215 1 98.81 88 ILE A CA 1
ATOM 708 C C . ILE A 1 88 ? 19.297 12.719 -4.449 1 98.81 88 ILE A C 1
ATOM 710 O O . ILE A 1 88 ? 19.875 13.281 -3.521 1 98.81 88 ILE A O 1
ATOM 714 N N . GLU A 1 89 ? 19.203 13.195 -5.637 1 98.62 89 GLU A N 1
ATOM 715 C CA . GLU A 1 89 ? 19.875 14.445 -5.992 1 98.62 89 GLU A CA 1
ATOM 716 C C . GLU A 1 89 ? 19.375 15.602 -5.137 1 98.62 89 GLU A C 1
ATOM 718 O O . GLU A 1 89 ? 20.141 16.5 -4.777 1 98.62 89 GLU A O 1
ATOM 723 N N . GLN A 1 90 ? 18.141 15.586 -4.762 1 98.69 90 GLN A N 1
ATOM 724 C CA . GLN A 1 90 ? 17.531 16.703 -4.062 1 98.69 90 GLN A CA 1
ATOM 725 C C . GLN A 1 90 ? 17.516 16.484 -2.553 1 98.69 90 GLN A C 1
ATOM 727 O O . GLN A 1 90 ? 16.922 17.266 -1.806 1 98.69 90 GLN A O 1
ATOM 732 N N . SER A 1 91 ? 18.203 15.453 -2.064 1 98.56 91 SER A N 1
ATOM 733 C CA . SER A 1 91 ? 18.172 15.148 -0.638 1 98.56 91 SER A CA 1
ATOM 734 C C . SER A 1 91 ? 19.531 14.656 -0.151 1 98.56 91 SER A C 1
ATOM 736 O O . SER A 1 91 ? 20.469 15.445 -0.013 1 98.56 91 SER A O 1
ATOM 738 N N . ILE A 1 92 ? 19.703 13.336 0.108 1 98.75 92 ILE A N 1
ATOM 739 C CA . ILE A 1 92 ? 20.969 12.789 0.593 1 98.75 92 ILE A CA 1
ATOM 740 C C . ILE A 1 92 ? 21.469 11.719 -0.372 1 98.75 92 ILE A C 1
ATOM 742 O O . ILE A 1 92 ? 20.672 11.062 -1.05 1 98.75 92 ILE A O 1
ATOM 746 N N . PRO A 1 93 ? 22.828 11.578 -0.452 1 98.5 93 PRO A N 1
ATOM 747 C CA . PRO A 1 93 ? 23.312 10.414 -1.207 1 98.5 93 PRO A CA 1
ATOM 748 C C . PRO A 1 93 ? 22.797 9.094 -0.644 1 98.5 93 PRO A C 1
ATOM 750 O O . PRO A 1 93 ? 22.688 8.938 0.576 1 98.5 93 PRO A O 1
ATOM 753 N N . GLY A 1 94 ? 22.406 8.219 -1.52 1 98.75 94 GLY A N 1
ATOM 754 C CA . GLY A 1 94 ? 21.906 6.926 -1.067 1 98.75 94 GLY A CA 1
ATOM 755 C C . GLY A 1 94 ? 21.141 6.176 -2.139 1 98.75 94 GLY A C 1
ATOM 756 O O . GLY A 1 94 ? 21.484 6.242 -3.32 1 98.75 94 GLY A O 1
ATOM 757 N N . LYS A 1 95 ? 20.203 5.305 -1.683 1 98.88 95 LYS A N 1
ATOM 758 C CA . LYS A 1 95 ? 19.312 4.539 -2.553 1 98.88 95 LYS A CA 1
ATOM 759 C C . LYS A 1 95 ? 17.875 4.629 -2.074 1 98.88 95 LYS A C 1
ATOM 761 O O . LYS A 1 95 ? 17.609 4.926 -0.905 1 98.88 95 LYS A O 1
ATOM 766 N N . VAL A 1 96 ? 17.016 4.43 -3.018 1 98.88 96 VAL A N 1
ATOM 767 C CA . VAL A 1 96 ? 15.594 4.547 -2.721 1 98.88 96 VAL A CA 1
ATOM 768 C C . VAL A 1 96 ? 14.953 3.16 -2.723 1 98.88 96 VAL A C 1
ATOM 770 O O . VAL A 1 96 ? 15.289 2.311 -3.547 1 98.88 96 VAL A O 1
ATOM 773 N N . PHE A 1 97 ? 14.109 2.869 -1.772 1 98.69 97 PHE A N 1
ATOM 774 C CA . PHE A 1 97 ? 13.109 1.809 -1.83 1 98.69 97 PHE A CA 1
ATOM 775 C C . PHE A 1 97 ? 11.711 2.391 -1.978 1 98.69 97 PHE A C 1
ATOM 777 O O . PHE A 1 97 ? 11.297 3.24 -1.185 1 98.69 97 PHE A O 1
ATOM 784 N N . PHE A 1 98 ? 10.953 1.905 -2.982 1 98.5 98 PHE A N 1
ATOM 785 C CA . PHE A 1 98 ? 9.602 2.402 -3.221 1 98.5 98 PHE A CA 1
ATOM 786 C C . PHE A 1 98 ? 8.57 1.455 -2.629 1 98.5 98 PHE A C 1
ATOM 788 O O . PHE A 1 98 ? 8.711 0.234 -2.715 1 98.5 98 PHE A O 1
ATOM 795 N N . ALA A 1 99 ? 7.582 2.021 -2.008 1 97.69 99 ALA A N 1
ATOM 796 C CA . ALA A 1 99 ? 6.406 1.333 -1.479 1 97.69 99 ALA A CA 1
ATOM 797 C C . ALA A 1 99 ? 5.121 2.016 -1.934 1 97.69 99 ALA A C 1
ATOM 799 O O . ALA A 1 99 ? 5.16 2.961 -2.725 1 97.69 99 ALA A O 1
ATOM 800 N N . ASN A 1 100 ? 3.949 1.55 -1.471 1 97.25 100 ASN A N 1
ATOM 801 C CA . ASN A 1 100 ? 2.67 2.076 -1.932 1 97.25 100 ASN A CA 1
ATOM 802 C C . ASN A 1 100 ? 2.129 3.146 -0.987 1 97.25 100 ASN A C 1
ATOM 804 O O . ASN A 1 100 ? 1.222 3.898 -1.348 1 97.25 100 ASN A O 1
ATOM 808 N N . SER A 1 101 ? 2.693 3.182 0.206 1 97.25 101 SER A N 1
ATOM 809 C CA . SER A 1 101 ? 2.162 4.086 1.218 1 97.25 101 SER A CA 1
ATOM 810 C C . SER A 1 101 ? 3.23 4.465 2.238 1 97.25 101 SER A C 1
ATOM 812 O O . SER A 1 101 ? 4.332 3.908 2.229 1 97.25 101 SER A O 1
ATOM 814 N N . GLY A 1 102 ? 2.869 5.426 3.096 1 97.88 102 GLY A N 1
ATOM 815 C CA . GLY A 1 102 ? 3.754 5.793 4.191 1 97.88 102 GLY A CA 1
ATOM 816 C C . GLY A 1 102 ? 3.961 4.672 5.191 1 97.88 102 GLY A C 1
ATOM 817 O O . GLY A 1 102 ? 5.074 4.461 5.676 1 97.88 102 GLY A O 1
ATOM 818 N N . ALA A 1 103 ? 2.885 3.947 5.512 1 97.5 103 ALA A N 1
ATOM 819 C CA . ALA A 1 103 ? 2.99 2.836 6.453 1 97.5 103 ALA A CA 1
ATOM 820 C C . ALA A 1 103 ? 3.936 1.76 5.926 1 97.5 103 ALA A C 1
ATOM 822 O O . ALA A 1 103 ? 4.746 1.212 6.68 1 97.5 103 ALA A O 1
ATOM 823 N N . GLU A 1 104 ? 3.834 1.466 4.66 1 97.81 104 GLU A N 1
ATOM 824 C CA . GLU A 1 104 ? 4.734 0.479 4.07 1 97.81 104 GLU A CA 1
ATOM 825 C C . GLU A 1 104 ? 6.172 0.991 4.043 1 97.81 104 GLU A C 1
ATOM 827 O O . GLU A 1 104 ? 7.117 0.213 4.191 1 97.81 104 GLU A O 1
ATOM 832 N N . ALA A 1 105 ? 6.344 2.291 3.82 1 98.44 105 ALA A N 1
ATOM 833 C CA . ALA A 1 105 ? 7.672 2.887 3.916 1 98.44 105 ALA A CA 1
ATOM 834 C C . ALA A 1 105 ? 8.258 2.703 5.312 1 98.44 105 ALA A C 1
ATOM 836 O O . ALA A 1 105 ? 9.43 2.342 5.461 1 98.44 105 ALA A O 1
ATOM 837 N N . THR A 1 106 ? 7.449 2.926 6.328 1 98.75 106 THR A N 1
ATOM 838 C CA . THR A 1 106 ? 7.895 2.785 7.707 1 98.75 106 THR A CA 1
ATOM 839 C C . THR A 1 106 ? 8.219 1.327 8.031 1 98.75 106 THR A C 1
ATOM 841 O O . THR A 1 106 ? 9.156 1.043 8.773 1 98.75 106 THR A O 1
ATOM 844 N N . GLU A 1 107 ? 7.406 0.405 7.492 1 98.31 107 GLU A N 1
ATOM 845 C CA . GLU A 1 107 ? 7.699 -1.019 7.629 1 98.31 107 GLU A CA 1
ATOM 846 C C . GLU A 1 107 ? 9.094 -1.347 7.102 1 98.31 107 GLU A C 1
ATOM 848 O O . GLU A 1 107 ? 9.852 -2.07 7.746 1 98.31 107 GLU A O 1
ATOM 853 N N . ALA A 1 108 ? 9.383 -0.841 5.918 1 98.19 108 ALA A N 1
ATOM 854 C CA . ALA A 1 108 ? 10.703 -1.043 5.328 1 98.19 108 ALA A CA 1
ATOM 855 C C . ALA A 1 108 ? 11.797 -0.443 6.211 1 98.19 108 ALA A C 1
ATOM 857 O O . ALA A 1 108 ? 12.859 -1.04 6.383 1 98.19 108 ALA A O 1
ATOM 858 N N . ALA A 1 109 ? 11.531 0.729 6.758 1 98.81 109 ALA A N 1
ATOM 859 C CA . ALA A 1 109 ? 12.492 1.411 7.621 1 98.81 109 ALA A CA 1
ATOM 860 C C . ALA A 1 109 ? 12.82 0.566 8.844 1 98.81 109 ALA A C 1
ATOM 862 O O . ALA A 1 109 ? 13.992 0.428 9.211 1 98.81 109 ALA A O 1
ATOM 863 N N . VAL A 1 110 ? 11.828 -0.003 9.469 1 98.69 110 VAL A N 1
ATOM 864 C CA . VAL A 1 110 ? 12.031 -0.797 10.672 1 98.69 110 VAL A CA 1
ATOM 865 C C . VAL A 1 110 ? 12.875 -2.029 10.344 1 98.69 110 VAL A C 1
ATOM 867 O O . VAL A 1 110 ? 13.781 -2.385 11.102 1 98.69 110 VAL A O 1
ATOM 870 N N . LYS A 1 111 ? 12.57 -2.701 9.25 1 97.94 111 LYS A N 1
ATOM 871 C CA . LYS A 1 111 ? 13.359 -3.859 8.844 1 97.94 111 LYS A CA 1
ATOM 872 C C . LYS A 1 111 ? 14.812 -3.465 8.562 1 97.94 111 LYS A C 1
ATOM 874 O O . LYS A 1 111 ? 15.734 -4.207 8.898 1 97.94 111 LYS A O 1
ATOM 879 N N . LEU A 1 112 ? 14.945 -2.33 7.91 1 98.31 112 LEU A N 1
ATOM 880 C CA . LEU A 1 112 ? 16.281 -1.854 7.574 1 98.31 112 LEU A CA 1
ATOM 881 C C . LEU A 1 112 ? 17.078 -1.537 8.836 1 98.31 112 LEU A C 1
ATOM 883 O O . LEU A 1 112 ? 18.266 -1.875 8.922 1 98.31 112 LEU A O 1
ATOM 887 N N . VAL A 1 113 ? 16.469 -0.891 9.781 1 98.62 113 VAL A N 1
ATOM 888 C CA . VAL A 1 113 ? 17.094 -0.598 11.07 1 98.62 113 VAL A CA 1
ATOM 889 C C . VAL A 1 113 ? 17.469 -1.9 11.773 1 98.62 113 VAL A C 1
ATOM 891 O O . VAL A 1 113 ? 18.547 -2.002 12.367 1 98.62 113 VAL A O 1
ATOM 894 N N . HIS A 1 114 ? 16.594 -2.859 11.734 1 97.94 114 HIS A N 1
ATOM 895 C CA . HIS A 1 114 ? 16.844 -4.168 12.32 1 97.94 114 HIS A CA 1
ATOM 896 C C . HIS A 1 114 ? 18.094 -4.809 11.734 1 97.94 114 HIS A C 1
ATOM 898 O O 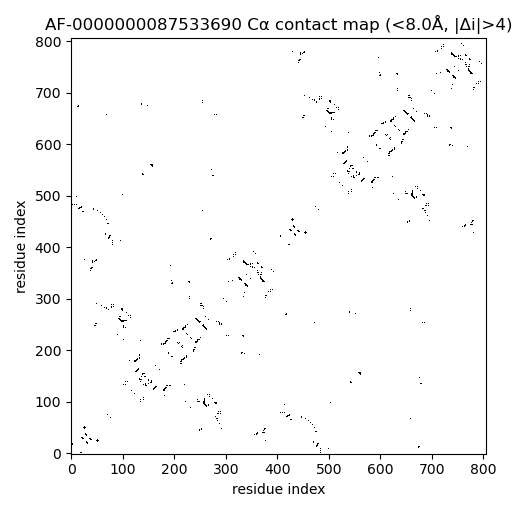. HIS A 1 114 ? 18.922 -5.348 12.469 1 97.94 114 HIS A O 1
ATOM 904 N N . LYS A 1 115 ? 18.188 -4.777 10.422 1 97.19 115 LYS A N 1
ATOM 905 C CA . LYS A 1 115 ? 19.359 -5.352 9.766 1 97.19 115 LYS A CA 1
ATOM 906 C C . LYS A 1 115 ? 20.625 -4.594 10.141 1 97.19 115 LYS A C 1
ATOM 908 O O . LYS A 1 115 ? 21.672 -5.203 10.391 1 97.19 115 LYS A O 1
ATOM 913 N N . TRP A 1 116 ? 20.562 -3.293 10.172 1 98.25 116 TRP A N 1
ATOM 914 C CA . TRP A 1 116 ? 21.719 -2.455 10.492 1 98.25 116 TRP A CA 1
ATOM 915 C C . TRP A 1 116 ? 22.188 -2.719 11.922 1 98.25 116 TRP A C 1
ATOM 917 O O . TRP A 1 116 ? 23.391 -2.85 12.164 1 98.25 116 TRP A O 1
ATOM 927 N N . LYS A 1 117 ? 21.266 -2.779 12.875 1 97.5 117 LYS A N 1
ATOM 928 C CA . LYS A 1 117 ? 21.641 -2.885 14.281 1 97.5 117 LYS A CA 1
ATOM 929 C C . LYS A 1 117 ? 22.359 -4.203 14.562 1 97.5 117 LYS A C 1
ATOM 931 O O . LYS A 1 117 ? 23.219 -4.273 15.438 1 97.5 117 LYS A O 1
ATOM 936 N N . LYS A 1 118 ? 22.047 -5.188 13.828 1 95.56 118 LYS A N 1
ATOM 937 C CA . LYS A 1 118 ? 22.641 -6.508 14.031 1 95.56 118 LYS A CA 1
ATOM 938 C C . LYS A 1 118 ? 24.125 -6.5 13.672 1 95.56 118 LYS A C 1
ATOM 940 O O . LYS A 1 118 ? 24.891 -7.359 14.125 1 95.56 118 LYS A O 1
ATOM 945 N N . GLU A 1 119 ? 24.469 -5.559 12.883 1 95.56 119 GLU A N 1
ATOM 946 C CA . GLU A 1 119 ? 25.859 -5.496 12.438 1 95.56 119 GLU A CA 1
ATOM 947 C C . GLU A 1 119 ? 26.688 -4.578 13.336 1 95.56 119 GLU A C 1
ATOM 949 O O . GLU A 1 119 ? 27.891 -4.418 13.125 1 95.56 119 GLU A O 1
ATOM 954 N N . GLN A 1 120 ? 26.031 -3.996 14.297 1 96.69 120 GLN A N 1
ATOM 955 C CA . GLN A 1 120 ? 26.734 -3.088 15.203 1 96.69 120 GLN A CA 1
ATOM 956 C C . GLN A 1 120 ? 27.484 -3.861 16.281 1 96.69 120 GLN A C 1
ATOM 958 O O . GLN A 1 120 ? 27.047 -4.938 16.703 1 96.69 120 GLN A O 1
ATOM 963 N N . LYS A 1 121 ? 28.578 -3.355 16.703 1 94.62 121 LYS A N 1
ATOM 964 C CA . LYS A 1 121 ? 29.359 -3.963 17.781 1 94.62 121 LYS A CA 1
ATOM 965 C C . LYS A 1 121 ? 28.594 -3.906 19.109 1 94.62 121 LYS A C 1
ATOM 967 O O . LYS A 1 121 ? 28.531 -4.898 19.844 1 94.62 121 LYS A O 1
ATOM 972 N N . GLU A 1 122 ? 28.094 -2.717 19.312 1 94.62 122 GLU A N 1
ATOM 973 C CA . GLU A 1 122 ? 27.266 -2.545 20.5 1 94.62 122 GLU A CA 1
ATOM 974 C C . GLU A 1 122 ? 25.828 -2.971 20.234 1 94.62 122 GLU A C 1
ATOM 976 O O . GLU A 1 122 ? 25.281 -2.705 19.156 1 94.62 122 GLU A O 1
ATOM 981 N N . GLU A 1 123 ? 25.328 -3.617 21.266 1 95.44 123 GLU A N 1
ATOM 982 C CA . GLU A 1 123 ? 23.922 -4.004 21.125 1 95.44 123 GLU A CA 1
ATOM 983 C C . GLU A 1 123 ? 23.016 -2.779 21.109 1 95.44 123 GLU A C 1
ATOM 985 O O . GLU A 1 123 ? 23.078 -1.94 22.016 1 95.44 123 GLU A O 1
ATOM 990 N N . LYS A 1 124 ? 22.281 -2.662 20.125 1 97.25 124 LYS A N 1
ATOM 991 C CA . LYS A 1 124 ? 21.281 -1.619 19.969 1 97.25 124 LYS A CA 1
ATOM 992 C C . LYS A 1 124 ? 19.859 -2.209 19.984 1 97.25 124 LYS A C 1
ATOM 994 O O . LYS A 1 124 ? 19.641 -3.32 19.5 1 97.25 124 LYS A O 1
ATOM 999 N N . ARG A 1 125 ? 18.953 -1.436 20.641 1 94 125 ARG A N 1
ATOM 1000 C CA . ARG A 1 125 ? 17.609 -1.979 20.781 1 94 125 ARG A CA 1
ATOM 1001 C C . ARG A 1 125 ? 16.547 -0.907 20.516 1 94 125 ARG A C 1
ATOM 1003 O O . ARG A 1 125 ? 16.641 0.202 21.047 1 94 125 ARG A O 1
ATOM 1010 N N . GLY A 1 126 ? 15.656 -1.268 19.594 1 97.25 126 GLY A N 1
ATOM 1011 C CA . GLY A 1 126 ? 14.43 -0.492 19.5 1 97.25 126 GLY A CA 1
ATOM 1012 C C . GLY A 1 126 ? 14.609 0.821 18.75 1 97.25 126 GLY A C 1
ATOM 1013 O O . GLY A 1 126 ? 15.617 1.024 18.078 1 97.25 126 GLY A O 1
ATOM 1014 N N . ILE A 1 127 ? 13.562 1.646 18.781 1 98.88 127 ILE A N 1
ATOM 1015 C CA . ILE A 1 127 ? 13.461 2.93 18.094 1 98.88 127 ILE A CA 1
ATOM 1016 C C . ILE A 1 127 ? 12.867 3.973 19.031 1 98.88 127 ILE A C 1
ATOM 1018 O O . ILE A 1 127 ? 11.883 3.705 19.719 1 98.88 127 ILE A O 1
ATOM 1022 N N . VAL A 1 128 ? 13.5 5.109 19.141 1 98.88 128 VAL A N 1
ATOM 1023 C CA . VAL A 1 128 ? 12.953 6.23 19.891 1 98.88 128 VAL A CA 1
ATOM 1024 C C . VAL A 1 128 ? 12.07 7.09 18.984 1 98.88 128 VAL A C 1
ATOM 1026 O O . VAL A 1 128 ? 12.445 7.398 17.859 1 98.88 128 VAL A O 1
ATOM 1029 N N . VAL A 1 129 ? 10.883 7.41 19.484 1 98.88 129 VAL A N 1
ATOM 1030 C CA . VAL A 1 129 ? 9.969 8.312 18.781 1 98.88 129 VAL A CA 1
ATOM 1031 C C . VAL A 1 129 ? 9.508 9.414 19.734 1 98.88 129 VAL A C 1
ATOM 1033 O O . VAL A 1 129 ? 9.914 9.453 20.891 1 98.88 129 VAL A O 1
ATOM 1036 N N . LEU A 1 130 ? 8.75 10.367 19.203 1 98.81 130 LEU A N 1
ATOM 1037 C CA . LEU A 1 130 ? 8.266 11.484 20 1 98.81 130 LEU A CA 1
ATOM 1038 C C . LEU A 1 130 ? 6.828 11.25 20.438 1 98.81 130 LEU A C 1
ATOM 1040 O O . LEU A 1 130 ? 6.051 10.609 19.734 1 98.81 130 LEU A O 1
ATOM 1044 N N . GLU A 1 131 ? 6.52 11.805 21.594 1 97.81 131 GLU A N 1
ATOM 1045 C CA . GLU A 1 131 ? 5.125 11.805 22.031 1 97.81 131 GLU A CA 1
ATOM 1046 C C . GLU A 1 131 ? 4.215 12.422 20.984 1 97.81 131 GLU A C 1
ATOM 1048 O O . GLU A 1 131 ? 4.582 13.406 20.328 1 97.81 131 GLU A O 1
ATOM 1053 N N . LYS A 1 132 ? 3.027 11.781 20.719 1 96.31 132 LYS A N 1
ATOM 1054 C CA . LYS A 1 132 ? 1.971 12.234 19.812 1 96.31 132 LYS A CA 1
ATOM 1055 C C . LYS A 1 132 ? 2.371 12.039 18.359 1 96.31 132 LYS A C 1
ATOM 1057 O O . LYS A 1 132 ? 1.72 12.57 17.453 1 96.31 132 LYS A O 1
ATOM 1062 N N . SER A 1 133 ? 3.383 11.273 18.141 1 97.62 133 SER A N 1
ATOM 1063 C CA . SER A 1 133 ? 3.842 11.023 16.781 1 97.62 133 SER A CA 1
ATOM 1064 C C . SER A 1 133 ? 2.881 10.102 16.031 1 97.62 133 SER A C 1
ATOM 1066 O O . SER A 1 133 ? 2.035 9.445 16.641 1 97.62 133 SER A O 1
ATOM 1068 N N . PHE A 1 134 ? 2.945 10.109 14.742 1 97.5 134 PHE A N 1
ATOM 1069 C CA . PHE A 1 134 ? 2.219 9.219 13.836 1 97.5 134 PHE A CA 1
ATOM 1070 C C . PHE A 1 134 ? 3.148 8.656 12.773 1 97.5 134 PHE A C 1
ATOM 1072 O O . PHE A 1 134 ? 3.719 9.398 11.977 1 97.5 134 PHE A O 1
ATOM 1079 N N . HIS A 1 135 ? 3.258 7.316 12.727 1 98.44 135 HIS A N 1
ATOM 1080 C CA . HIS A 1 135 ? 4.188 6.699 11.789 1 98.44 135 HIS A CA 1
ATOM 1081 C C . HIS A 1 135 ? 3.545 5.512 11.078 1 98.44 135 HIS A C 1
ATOM 1083 O O . HIS A 1 135 ? 4.242 4.688 10.484 1 98.44 135 HIS A O 1
ATOM 1089 N N . GLY A 1 136 ? 2.229 5.426 11.141 1 96.5 136 GLY A N 1
ATOM 1090 C CA . GLY A 1 136 ? 1.528 4.375 10.414 1 96.5 136 GLY A CA 1
ATOM 1091 C C . GLY A 1 136 ? 0.582 3.576 11.297 1 96.5 136 GLY A C 1
ATOM 1092 O O . GLY A 1 136 ? 0.609 3.701 12.516 1 96.5 136 GLY A O 1
ATOM 1093 N N . ARG A 1 137 ? -0.216 2.672 10.656 1 96.19 137 ARG A N 1
ATOM 1094 C CA . ARG A 1 137 ? -1.277 1.958 11.359 1 96.19 137 ARG A CA 1
ATOM 1095 C C . ARG A 1 137 ? -1.09 0.449 11.242 1 96.19 137 ARG A C 1
ATOM 1097 O O . ARG A 1 137 ? -1.824 -0.323 11.867 1 96.19 137 ARG A O 1
ATOM 1104 N N . THR A 1 138 ? -0.158 -0.027 10.383 1 97.19 138 THR A N 1
ATOM 1105 C CA . THR A 1 138 ? 0.045 -1.465 10.242 1 97.19 138 THR A CA 1
ATOM 1106 C C . THR A 1 138 ? 0.612 -2.059 11.531 1 97.19 138 THR A C 1
ATOM 1108 O O . THR A 1 138 ? 1.237 -1.352 12.32 1 97.19 138 THR A O 1
ATOM 1111 N N . LEU A 1 139 ? 0.449 -3.268 11.703 1 98.12 139 LEU A N 1
ATOM 1112 C CA . LEU A 1 139 ? 0.836 -3.934 12.945 1 98.12 139 LEU A CA 1
ATOM 1113 C C . LEU A 1 139 ? 2.344 -3.854 13.156 1 98.12 139 LEU A C 1
ATOM 1115 O O . LEU A 1 139 ? 2.814 -3.834 14.297 1 98.12 139 LEU A O 1
ATOM 1119 N N . GLY A 1 140 ? 3.059 -3.744 12.078 1 97.94 140 GLY A N 1
ATOM 1120 C CA . GLY A 1 140 ? 4.508 -3.682 12.164 1 97.94 140 GLY A CA 1
ATOM 1121 C C . GLY A 1 140 ? 5.016 -2.357 12.703 1 97.94 140 GLY A C 1
ATOM 1122 O O . GLY A 1 140 ? 6.113 -2.287 13.258 1 97.94 140 GLY A O 1
ATOM 1123 N N . VAL A 1 141 ? 4.16 -1.27 12.578 1 98 141 VAL A N 1
ATOM 1124 C CA . VAL A 1 141 ? 4.719 0.041 12.898 1 98 141 VAL A CA 1
ATOM 1125 C C . VAL A 1 141 ? 3.752 0.807 13.797 1 98 141 VAL A C 1
ATOM 1127 O O . VAL A 1 141 ? 4.039 1.935 14.211 1 98 141 VAL A O 1
ATOM 1130 N N . VAL A 1 142 ? 2.65 0.151 14.164 1 97.44 142 VAL A N 1
ATOM 1131 C CA . VAL A 1 142 ? 1.574 0.825 14.883 1 97.44 142 VAL A CA 1
ATOM 1132 C C . VAL A 1 142 ? 2.088 1.328 16.234 1 97.44 142 VAL A C 1
ATOM 1134 O O . VAL A 1 142 ? 1.652 2.375 16.719 1 97.44 142 VAL A O 1
ATOM 1137 N N . LYS A 1 143 ? 3.076 0.692 16.797 1 96.06 143 LYS A N 1
ATOM 1138 C CA . LYS A 1 143 ? 3.629 1.086 18.094 1 96.06 143 LYS A CA 1
ATOM 1139 C C . LYS A 1 143 ? 4.445 2.367 17.984 1 96.06 143 LYS A C 1
ATOM 1141 O O . LYS A 1 143 ? 4.684 3.053 18.969 1 96.06 143 LYS A O 1
ATOM 1146 N N . LEU A 1 144 ? 4.945 2.641 16.812 1 98.31 144 LEU A N 1
ATOM 1147 C CA . LEU A 1 144 ? 5.691 3.877 16.594 1 98.31 144 LEU A CA 1
ATOM 1148 C C . LEU A 1 144 ? 4.762 5.086 16.609 1 98.31 144 LEU A C 1
ATOM 1150 O O . LEU A 1 144 ? 5.211 6.215 16.812 1 98.31 144 LEU A O 1
ATOM 1154 N N . THR A 1 145 ? 3.51 4.836 16.266 1 97.62 145 THR A N 1
ATOM 1155 C CA . THR A 1 145 ? 2.477 5.859 16.391 1 97.62 145 THR A CA 1
ATOM 1156 C C . THR A 1 145 ? 2.045 6.008 17.859 1 97.62 145 THR A C 1
ATOM 1158 O O . THR A 1 145 ? 1.493 5.074 18.438 1 97.62 145 THR A O 1
ATOM 1161 N N . ARG A 1 146 ? 2.352 7.164 18.422 1 96.31 146 ARG A N 1
ATOM 1162 C CA . ARG A 1 146 ? 2.086 7.375 19.844 1 96.31 146 ARG A CA 1
ATOM 1163 C C . ARG A 1 146 ? 0.771 8.117 20.047 1 96.31 146 ARG A C 1
ATOM 1165 O O . ARG A 1 146 ? 0.748 9.195 20.656 1 96.31 146 ARG A O 1
ATOM 1172 N N . GLN A 1 147 ? -0.282 7.559 19.516 1 93.25 147 GLN A N 1
ATOM 1173 C CA . GLN A 1 147 ? -1.671 7.988 19.656 1 93.25 147 GLN A CA 1
ATOM 1174 C C . GLN A 1 147 ? -2.557 6.84 20.125 1 93.25 147 GLN A C 1
ATOM 1176 O O . GLN A 1 147 ? -2.896 5.949 19.344 1 93.25 147 GLN A O 1
ATOM 1181 N N . PRO A 1 148 ? -2.977 6.844 21.328 1 87.88 148 PRO A N 1
ATOM 1182 C CA . PRO A 1 148 ? -3.664 5.703 21.938 1 87.88 148 PRO A CA 1
ATOM 1183 C C . PRO A 1 148 ? -4.863 5.23 21.125 1 87.88 148 PRO A C 1
ATOM 1185 O O . PRO A 1 148 ? -5.129 4.027 21.047 1 87.88 148 PRO A O 1
ATOM 1188 N N . GLY A 1 149 ? -5.547 6.152 20.5 1 87.25 149 GLY A N 1
ATOM 1189 C CA . GLY A 1 149 ? -6.715 5.781 19.719 1 87.25 149 GLY A CA 1
ATOM 1190 C C . GLY A 1 149 ? -6.363 4.992 18.469 1 87.25 149 GLY A C 1
ATOM 1191 O O . GLY A 1 149 ? -7.227 4.344 17.875 1 87.25 149 GLY A O 1
ATOM 1192 N N . ILE A 1 150 ? -5.121 4.965 18.109 1 87.25 150 ILE A N 1
ATOM 1193 C CA . ILE A 1 150 ? -4.672 4.281 16.906 1 87.25 150 ILE A CA 1
ATOM 1194 C C . ILE A 1 150 ? -4.07 2.928 17.266 1 87.25 150 ILE A C 1
ATOM 1196 O O . ILE A 1 150 ? -4.414 1.906 16.672 1 87.25 150 ILE A O 1
ATOM 1200 N N . TYR A 1 151 ? -3.141 2.836 18.156 1 83.25 151 TYR A N 1
ATOM 1201 C CA . TYR A 1 151 ? -2.463 1.572 18.422 1 83.25 151 TYR A CA 1
ATOM 1202 C C . TYR A 1 151 ? -3.348 0.646 19.25 1 83.25 151 TYR A C 1
ATOM 1204 O O . TYR A 1 151 ? -3.264 -0.578 19.125 1 83.25 151 TYR A O 1
ATOM 1212 N N . GLN A 1 152 ? -4.234 1.236 20.062 1 88.56 152 GLN A N 1
ATOM 1213 C CA . GLN A 1 152 ? -5.191 0.406 20.797 1 88.56 152 GLN A CA 1
ATOM 1214 C C . GLN A 1 152 ? -4.508 -0.815 21.406 1 88.56 152 GLN A C 1
ATOM 1216 O O . GLN A 1 152 ? -3.439 -0.699 22 1 88.56 152 GLN A O 1
ATOM 1221 N N . ASP A 1 153 ? -5.148 -2.045 21.375 1 92.75 153 ASP A N 1
ATOM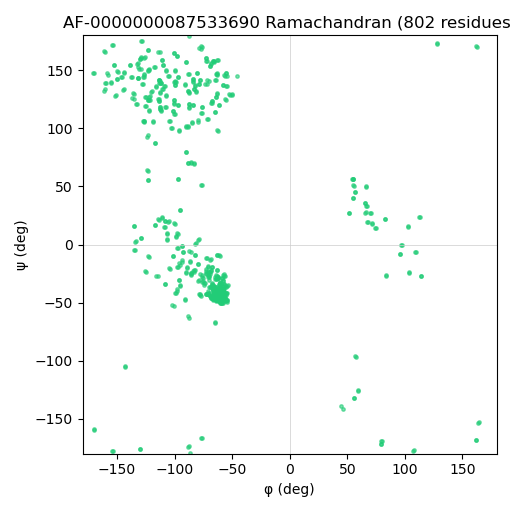 1222 C CA . ASP A 1 153 ? -4.582 -3.275 21.922 1 92.75 153 ASP A CA 1
ATOM 1223 C C . ASP A 1 153 ? -4.168 -4.23 20.797 1 92.75 153 ASP A C 1
ATOM 1225 O O . ASP A 1 153 ? -4.07 -5.441 21.016 1 92.75 153 ASP A O 1
ATOM 1229 N N . PHE A 1 154 ? -3.977 -3.766 19.625 1 96 154 PHE A N 1
ATOM 1230 C CA . PHE A 1 154 ? -3.619 -4.605 18.484 1 96 154 PHE A CA 1
ATOM 1231 C C . PHE A 1 154 ? -2.262 -5.266 18.703 1 96 154 PHE A C 1
ATOM 1233 O O . PHE A 1 154 ? -1.392 -4.699 19.375 1 96 154 PHE A O 1
ATOM 1240 N N . PRO A 1 155 ? -2.141 -6.492 18.156 1 96 155 PRO A N 1
ATOM 1241 C CA . PRO A 1 155 ? -0.792 -7.062 18.219 1 96 155 PRO A CA 1
ATOM 1242 C C . PRO A 1 155 ? 0.228 -6.25 17.422 1 96 155 PRO A C 1
ATOM 1244 O O . PRO A 1 155 ? -0.054 -5.828 16.297 1 96 155 PRO A O 1
ATOM 1247 N N . ALA A 1 156 ? 1.318 -5.938 18.031 1 96.5 156 ALA A N 1
ATOM 1248 C CA . ALA A 1 156 ? 2.355 -5.133 17.391 1 96.5 156 ALA A CA 1
ATOM 1249 C C . ALA A 1 156 ? 3.658 -5.914 17.266 1 96.5 156 ALA A C 1
ATOM 1251 O O . ALA A 1 156 ? 3.875 -6.895 17.984 1 96.5 156 ALA A O 1
ATOM 1252 N N . ALA A 1 157 ? 4.438 -5.523 16.234 1 97.12 157 ALA A N 1
ATOM 1253 C CA . ALA A 1 157 ? 5.738 -6.164 16.047 1 97.12 157 ALA A CA 1
ATOM 1254 C C . ALA A 1 157 ? 6.59 -6.066 17.312 1 97.12 157 ALA A C 1
ATOM 1256 O O . ALA A 1 157 ? 6.562 -5.051 18.016 1 97.12 157 ALA A O 1
ATOM 1257 N N . ASP A 1 158 ? 7.41 -7.113 17.5 1 95.75 158 ASP A N 1
ATOM 1258 C CA . ASP A 1 158 ? 8.125 -7.289 18.766 1 95.75 158 ASP A CA 1
ATOM 1259 C C . ASP A 1 158 ? 9.484 -6.602 18.719 1 95.75 158 ASP A C 1
ATOM 1261 O O . ASP A 1 158 ? 10.516 -7.262 18.609 1 95.75 158 ASP A O 1
ATOM 1265 N N . TYR A 1 159 ? 9.555 -5.312 18.906 1 97.5 159 TYR A N 1
ATOM 1266 C CA . TYR A 1 159 ? 10.75 -4.504 19.125 1 97.5 159 TYR A CA 1
ATOM 1267 C C . TYR A 1 159 ? 10.453 -3.344 20.062 1 97.5 159 TYR A C 1
ATOM 1269 O O . TYR A 1 159 ? 9.336 -2.834 20.094 1 97.5 159 TYR A O 1
ATOM 1277 N N . PRO A 1 160 ? 11.398 -2.967 20.922 1 98.12 160 PRO A N 1
ATOM 1278 C CA . PRO A 1 160 ? 11.148 -1.876 21.859 1 98.12 160 PRO A CA 1
ATOM 1279 C C . PRO A 1 160 ? 10.914 -0.536 21.172 1 98.12 160 PRO A C 1
ATOM 1281 O O . PRO A 1 160 ? 11.57 -0.235 20.172 1 98.12 160 PRO A O 1
ATOM 1284 N N . VAL A 1 161 ? 10.008 0.199 21.703 1 98.38 161 VAL A N 1
ATOM 1285 C CA . VAL A 1 161 ? 9.766 1.583 21.297 1 98.38 161 VAL A CA 1
ATOM 1286 C C . VAL A 1 161 ? 9.898 2.498 22.516 1 98.38 161 VAL A C 1
ATOM 1288 O O . VAL A 1 161 ? 9.266 2.26 23.547 1 98.38 161 VAL A O 1
ATOM 1291 N N . PHE A 1 162 ? 10.734 3.436 22.391 1 98.69 162 PHE A N 1
ATOM 1292 C CA . PHE A 1 162 ? 10.938 4.422 23.453 1 98.69 162 PHE A CA 1
ATOM 1293 C C . PHE A 1 162 ? 10.344 5.766 23.047 1 98.69 162 PHE A C 1
ATOM 1295 O O . PHE A 1 162 ? 10.234 6.082 21.859 1 98.69 162 PHE A O 1
ATOM 1302 N N . GLU A 1 163 ? 9.914 6.484 24.047 1 98 163 GLU A N 1
ATOM 1303 C CA . GLU A 1 163 ? 9.242 7.75 23.766 1 98 163 GLU A CA 1
ATOM 1304 C C . GLU A 1 163 ? 9.867 8.891 24.562 1 98 163 GLU A C 1
ATOM 1306 O O . GLU A 1 163 ? 10.258 8.719 25.7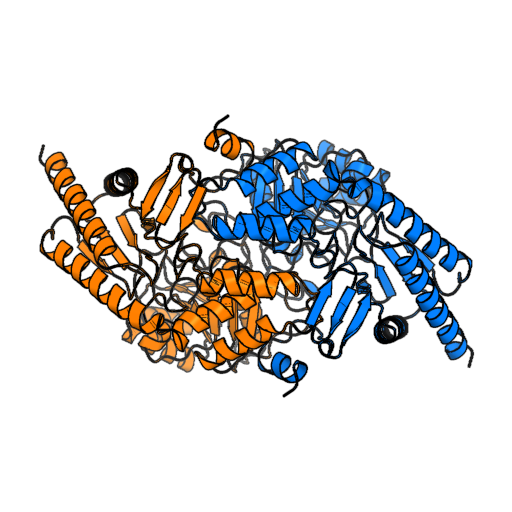19 1 98 163 GLU A O 1
ATOM 1311 N N . THR A 1 164 ? 10.031 10.016 23.938 1 98.5 164 THR A N 1
ATOM 1312 C CA . THR A 1 164 ? 10.461 11.25 24.578 1 98.5 164 THR A CA 1
ATOM 1313 C C . THR A 1 164 ? 9.539 12.406 24.203 1 98.5 164 THR A C 1
ATOM 1315 O O . THR A 1 164 ? 8.82 12.336 23.203 1 98.5 164 THR A O 1
ATOM 1318 N N . VAL A 1 165 ? 9.539 13.43 24.984 1 98.12 165 VAL A N 1
ATOM 1319 C CA . VAL A 1 165 ? 8.766 14.633 24.688 1 98.12 165 VAL A CA 1
ATOM 1320 C C . VAL A 1 165 ? 9.492 15.461 23.625 1 98.12 165 VAL A C 1
ATOM 1322 O O . VAL A 1 165 ? 10.727 15.539 23.625 1 98.12 165 VAL A O 1
ATOM 1325 N N . PRO A 1 166 ? 8.711 16.031 22.734 1 98.25 166 PRO A N 1
ATOM 1326 C CA . PRO A 1 166 ? 9.359 16.938 21.781 1 98.25 166 PRO A CA 1
ATOM 1327 C C . PRO A 1 166 ? 10.125 18.062 22.469 1 98.25 166 PRO A C 1
ATOM 1329 O O . PRO A 1 166 ? 9.703 18.547 23.531 1 98.25 166 PRO A O 1
ATOM 1332 N N . GLU A 1 167 ? 11.258 18.484 21.875 1 98.5 167 GLU A N 1
ATOM 1333 C CA . GLU A 1 167 ? 12.039 19.656 22.297 1 98.5 167 GLU A CA 1
ATOM 1334 C C . GLU A 1 167 ? 12.758 19.391 23.625 1 98.5 167 GLU A C 1
ATOM 1336 O O . GLU A 1 167 ? 13.117 20.328 24.344 1 98.5 167 GLU A O 1
ATOM 1341 N N . ASP A 1 168 ? 12.906 18.156 24 1 98.81 168 ASP A N 1
ATOM 1342 C CA . ASP A 1 168 ? 13.617 17.797 25.219 1 98.81 168 ASP A CA 1
ATOM 1343 C C . ASP A 1 168 ? 14.859 16.969 24.906 1 98.81 168 ASP A C 1
ATOM 1345 O O . ASP A 1 168 ? 14.844 15.742 25.016 1 98.81 168 ASP A O 1
ATOM 1349 N N . LEU A 1 169 ? 15.953 17.672 24.656 1 98.81 169 LEU A N 1
ATOM 1350 C CA . LEU A 1 169 ? 17.203 17.031 24.297 1 98.81 169 LEU A CA 1
ATOM 1351 C C . LEU A 1 169 ? 17.781 16.234 25.469 1 98.81 169 LEU A C 1
ATOM 1353 O O . LEU A 1 169 ? 18.391 15.188 25.266 1 98.81 169 LEU A O 1
ATOM 1357 N N . GLU A 1 170 ? 17.562 16.719 26.609 1 98.81 170 GLU A N 1
ATOM 1358 C CA . GLU A 1 170 ? 18.047 16.016 27.797 1 98.81 170 GLU A CA 1
ATOM 1359 C C . GLU A 1 170 ? 17.375 14.656 27.953 1 98.81 170 GLU A C 1
ATOM 1361 O O . GLU A 1 170 ? 18.047 13.656 28.219 1 98.81 170 GLU A O 1
ATOM 1366 N N . GLN A 1 171 ? 16.125 14.672 27.797 1 98.81 171 GLN A N 1
ATOM 1367 C CA . GLN A 1 171 ? 15.406 13.406 27.891 1 98.81 171 GLN A CA 1
ATOM 1368 C C . GLN A 1 171 ? 15.812 12.461 26.75 1 98.81 171 GLN A C 1
ATOM 1370 O O . GLN A 1 171 ? 15.953 11.25 26.969 1 98.81 171 GLN A O 1
ATOM 1375 N N . LEU A 1 172 ? 15.969 12.992 25.578 1 98.88 172 LEU A N 1
ATOM 1376 C CA . LEU A 1 172 ? 16.406 12.188 24.453 1 98.88 172 LEU A CA 1
ATOM 1377 C C . LEU A 1 172 ? 17.75 11.539 24.734 1 98.88 172 LEU A C 1
ATOM 1379 O O . LEU A 1 172 ? 17.938 10.336 24.5 1 98.88 172 LEU A O 1
ATOM 1383 N N . GLU A 1 173 ? 18.641 12.312 25.203 1 98.88 173 GLU A N 1
ATOM 1384 C CA . GLU A 1 173 ? 19.953 11.773 25.516 1 98.88 173 GLU A CA 1
ATOM 1385 C C . GLU A 1 173 ? 19.875 10.719 26.609 1 98.88 173 GLU A C 1
ATOM 1387 O O . GLU A 1 173 ? 20.578 9.703 26.562 1 98.88 173 GLU A O 1
ATOM 1392 N N . SER A 1 174 ? 19.078 10.977 27.594 1 98.81 174 SER A N 1
ATOM 1393 C CA . SER A 1 174 ? 18.922 10.023 28.688 1 98.81 174 SER A CA 1
ATOM 1394 C C . SER A 1 174 ? 18.438 8.672 28.156 1 98.81 174 SER A C 1
ATOM 1396 O O . SER A 1 174 ? 18.938 7.625 28.578 1 98.81 174 SER A O 1
ATOM 1398 N N . VAL A 1 175 ? 17.469 8.711 27.297 1 98.69 175 VAL A N 1
ATOM 1399 C CA . VAL A 1 175 ? 16.969 7.488 26.688 1 98.69 175 VAL A CA 1
ATOM 1400 C C . VAL A 1 175 ? 18.078 6.801 25.891 1 98.69 175 VAL A C 1
ATOM 1402 O O . VAL A 1 175 ? 18.219 5.578 25.953 1 98.69 175 VAL A O 1
ATOM 1405 N N . MET A 1 176 ? 18.875 7.562 25.141 1 98.62 176 MET A N 1
ATOM 1406 C CA . MET A 1 176 ? 19.938 7 24.312 1 98.62 176 MET A CA 1
ATOM 1407 C C . MET A 1 176 ? 21 6.324 25.156 1 98.62 176 MET A C 1
ATOM 1409 O O . MET A 1 176 ? 21.531 5.273 24.797 1 98.62 176 MET A O 1
ATOM 1413 N N . VAL A 1 177 ? 21.281 6.961 26.297 1 98.38 177 VAL A N 1
ATOM 1414 C CA . VAL A 1 177 ? 22.297 6.418 27.188 1 98.38 177 VAL A CA 1
ATOM 1415 C C . VAL A 1 177 ? 21.766 5.16 27.875 1 98.38 177 VAL A C 1
ATOM 1417 O O . VAL A 1 177 ? 22.469 4.152 27.969 1 98.38 177 VAL A O 1
ATOM 1420 N N . LYS A 1 178 ? 20.562 5.191 28.297 1 98.31 178 LYS A N 1
ATOM 1421 C CA . LYS A 1 178 ? 19.984 4.121 29.094 1 98.31 178 LYS A CA 1
ATOM 1422 C C . LYS A 1 178 ? 19.609 2.926 28.234 1 98.31 178 LYS A C 1
ATOM 1424 O O . LYS A 1 178 ? 19.859 1.777 28.594 1 98.31 178 LYS A O 1
ATOM 1429 N N . GLU A 1 179 ? 18.969 3.195 27.047 1 98.5 179 GLU A N 1
ATOM 1430 C CA . GLU A 1 179 ? 18.312 2.127 26.297 1 98.5 179 GLU A CA 1
ATOM 1431 C C . GLU A 1 179 ? 19.156 1.716 25.094 1 98.5 179 GLU A C 1
ATOM 1433 O O . GLU A 1 179 ? 18.938 0.646 24.516 1 98.5 179 GLU A O 1
ATOM 1438 N N . LYS A 1 180 ? 20.062 2.602 24.641 1 98.5 180 LYS A N 1
ATOM 1439 C CA . LYS A 1 180 ? 20.938 2.357 23.484 1 98.5 180 LYS A CA 1
ATOM 1440 C C . LYS A 1 180 ? 20.125 1.991 22.25 1 98.5 180 LYS A C 1
ATOM 1442 O O . LYS A 1 180 ? 20.375 0.968 21.609 1 98.5 180 LYS A O 1
ATOM 1447 N N . PRO A 1 181 ? 19.203 2.863 21.875 1 98.75 181 PRO A N 1
ATOM 1448 C CA . PRO A 1 181 ? 18.359 2.574 20.719 1 98.75 181 PRO A CA 1
ATOM 1449 C C . PRO A 1 181 ? 19.141 2.516 19.406 1 98.75 181 PRO A C 1
ATOM 1451 O O . PRO A 1 181 ? 20.234 3.07 19.312 1 98.75 181 PRO A O 1
ATOM 1454 N N . ALA A 1 182 ? 18.547 1.824 18.453 1 98.81 182 ALA A N 1
ATOM 1455 C CA . ALA A 1 182 ? 19.156 1.729 17.125 1 98.81 182 ALA A CA 1
ATOM 1456 C C . ALA A 1 182 ? 18.875 2.982 16.312 1 98.81 182 ALA A C 1
ATOM 1458 O O . ALA A 1 182 ? 19.688 3.375 15.469 1 98.81 182 ALA A O 1
ATOM 1459 N N . ALA A 1 183 ? 17.719 3.586 16.562 1 98.94 183 ALA A N 1
ATOM 1460 C CA . ALA A 1 183 ? 17.312 4.711 15.719 1 98.94 183 ALA A CA 1
ATOM 1461 C C . ALA A 1 183 ? 16.469 5.707 16.5 1 98.94 183 ALA A C 1
ATOM 1463 O O . ALA A 1 183 ? 15.844 5.348 17.5 1 98.94 183 ALA A O 1
ATOM 1464 N N . PHE A 1 184 ? 16.562 6.91 16.156 1 98.94 184 PHE A N 1
ATOM 1465 C CA . PHE A 1 184 ? 15.617 7.973 16.484 1 98.94 184 PHE A CA 1
ATOM 1466 C C . PHE A 1 184 ? 14.812 8.391 15.258 1 98.94 184 PHE A C 1
ATOM 1468 O O . PHE A 1 184 ? 15.383 8.766 14.234 1 98.94 184 PHE A O 1
ATOM 1475 N N . LEU A 1 185 ? 13.492 8.219 15.297 1 98.94 185 LEU A N 1
ATOM 1476 C CA . LEU A 1 185 ? 12.586 8.555 14.203 1 98.94 185 LEU A CA 1
ATOM 1477 C C . LEU A 1 185 ? 11.664 9.711 14.594 1 98.94 185 LEU A C 1
ATOM 1479 O O . LEU A 1 185 ? 10.922 9.609 15.578 1 98.94 185 LEU A O 1
ATOM 1483 N N . ALA A 1 186 ? 11.695 10.773 13.781 1 98.81 186 ALA A N 1
ATOM 1484 C CA . ALA A 1 186 ? 10.891 11.938 14.156 1 98.81 186 ALA A CA 1
ATOM 1485 C C . ALA A 1 186 ? 10.312 12.617 12.922 1 98.81 186 ALA A C 1
ATOM 1487 O O . ALA A 1 186 ? 10.922 12.594 11.844 1 98.81 186 ALA A O 1
ATOM 1488 N N . GLU A 1 187 ? 9.18 13.172 13.078 1 98.75 187 GLU A N 1
ATOM 1489 C CA . GLU A 1 187 ? 8.609 14.117 12.117 1 98.75 187 GLU A CA 1
ATOM 1490 C C . GLU A 1 187 ? 9.148 15.523 12.336 1 98.75 187 GLU A C 1
ATOM 1492 O O . GLU A 1 187 ? 9.133 16.031 13.461 1 98.75 187 GLU A O 1
ATOM 1497 N N . PRO A 1 188 ? 9.547 16.172 11.227 1 98.81 188 PRO A N 1
ATOM 1498 C CA . PRO A 1 188 ? 9.953 17.562 11.43 1 98.81 188 PRO A CA 1
ATOM 1499 C C . PRO A 1 188 ? 8.828 18.438 11.992 1 98.81 188 PRO A C 1
ATOM 1501 O O . PRO A 1 188 ? 9.094 19.391 12.719 1 98.81 188 PRO A O 1
ATOM 1504 N N . ILE A 1 189 ? 7.652 18.188 11.547 1 98.69 189 ILE A N 1
ATOM 1505 C CA . ILE A 1 189 ? 6.418 18.734 12.102 1 98.69 189 ILE A CA 1
ATOM 1506 C C . ILE A 1 189 ? 5.488 17.594 12.516 1 98.69 189 ILE A C 1
ATOM 1508 O O . ILE A 1 189 ? 5.113 16.766 11.688 1 98.69 189 ILE A O 1
ATOM 1512 N N . LEU A 1 190 ? 5.215 17.5 13.836 1 98.25 190 LEU A N 1
ATOM 1513 C CA . LEU A 1 190 ? 4.223 16.516 14.242 1 98.25 190 LEU A CA 1
ATOM 1514 C C . LEU A 1 190 ? 2.855 16.828 13.648 1 98.25 190 LEU A C 1
ATOM 1516 O O . LEU A 1 190 ? 2.109 17.641 14.203 1 98.25 190 LEU A O 1
ATOM 1520 N N . GLY A 1 191 ? 2.516 16.172 12.547 1 96.56 191 GLY A N 1
ATOM 1521 C CA . GLY A 1 191 ? 1.294 16.469 11.812 1 96.56 191 GLY A CA 1
ATOM 1522 C C . GLY A 1 191 ? 0.037 16.156 12.602 1 96.56 191 GLY A C 1
ATOM 1523 O O . GLY A 1 191 ? -0.64 17.062 13.086 1 96.56 191 GLY A O 1
ATOM 1524 N N . SER A 1 192 ? -0.187 14.875 12.859 1 93.5 192 SER A N 1
ATOM 1525 C CA . SER A 1 192 ? -1.344 14.438 13.633 1 93.5 192 SER A CA 1
ATOM 1526 C C . SER A 1 192 ? -1.237 14.883 15.086 1 93.5 192 SER A C 1
ATOM 1528 O O . SER A 1 192 ? -2.242 14.945 15.797 1 93.5 192 SER A O 1
ATOM 1530 N N . GLY A 1 193 ? -0.009 15.195 15.438 1 94.75 193 GLY A N 1
ATOM 1531 C CA . GLY A 1 193 ? 0.239 15.641 16.797 1 94.75 193 GLY A CA 1
ATOM 1532 C C . GLY A 1 193 ? -0.131 17.094 17.031 1 94.75 193 GLY A C 1
ATOM 1533 O O . GLY A 1 193 ? 0.127 17.641 18.109 1 94.75 193 GLY A O 1
ATOM 1534 N N . GLY A 1 194 ? -0.706 17.734 16.016 1 95.75 194 GLY A N 1
ATOM 1535 C CA . GLY A 1 194 ? -1.195 19.094 16.219 1 95.75 194 GLY A CA 1
ATOM 1536 C C . GLY A 1 194 ? -0.412 20.125 15.445 1 95.75 194 GLY A C 1
ATOM 1537 O O . GLY A 1 194 ? -0.335 21.281 15.852 1 95.75 194 GLY A O 1
ATOM 1538 N N . ILE A 1 195 ? 0.197 19.656 14.406 1 97.88 195 ILE A N 1
ATOM 1539 C CA . ILE A 1 195 ? 0.991 20.547 13.555 1 97.88 195 ILE A CA 1
ATOM 1540 C C . ILE A 1 195 ? 2.02 21.281 14.406 1 97.88 195 ILE A C 1
ATOM 1542 O O . ILE A 1 195 ? 2.117 22.516 14.344 1 97.88 195 ILE A O 1
ATOM 1546 N N . THR A 1 196 ? 2.826 20.578 15.102 1 97.5 196 THR A N 1
ATOM 1547 C CA . THR A 1 196 ? 3.855 21.125 15.969 1 97.5 196 THR A CA 1
ATOM 1548 C C . THR A 1 196 ? 5.234 20.984 15.328 1 97.5 196 THR A C 1
ATOM 1550 O O . THR A 1 196 ? 5.809 19.906 15.312 1 97.5 196 THR A O 1
ATOM 1553 N N . PRO A 1 197 ? 5.777 22.094 14.844 1 98.19 197 PRO A N 1
ATOM 1554 C CA . PRO A 1 197 ? 7.125 22 14.281 1 98.19 197 PRO A CA 1
ATOM 1555 C C . PRO A 1 197 ? 8.195 21.797 15.352 1 98.19 197 PRO A C 1
ATOM 1557 O O . PRO A 1 197 ? 8.102 22.344 16.453 1 98.19 197 PRO A O 1
ATOM 1560 N N . LEU A 1 198 ? 9.164 20.984 15.039 1 98.75 198 LEU A N 1
ATOM 1561 C CA . LEU A 1 198 ? 10.375 20.922 15.852 1 98.75 198 LEU A CA 1
ATOM 1562 C C . LEU A 1 198 ? 11.305 22.078 15.539 1 98.75 198 LEU A C 1
ATOM 1564 O O . LEU A 1 198 ? 11.453 22.469 14.375 1 98.75 198 LEU A O 1
ATOM 1568 N N . SER A 1 199 ? 11.883 22.656 16.562 1 98.62 199 SER A N 1
ATOM 1569 C CA . SER A 1 199 ? 12.789 23.781 16.359 1 98.62 199 SER A CA 1
ATOM 1570 C C . SER A 1 199 ? 14.078 23.328 15.672 1 98.62 199 SER A C 1
ATOM 1572 O O . SER A 1 199 ? 14.461 22.156 15.758 1 98.62 199 SER A O 1
ATOM 1574 N N . THR A 1 200 ? 14.688 24.266 14.977 1 98.56 200 THR A N 1
ATOM 1575 C CA . THR A 1 200 ? 15.992 24.016 14.375 1 98.56 200 THR A CA 1
ATOM 1576 C C . THR A 1 200 ? 16.984 23.547 15.43 1 98.56 200 THR A C 1
ATOM 1578 O O . THR A 1 200 ? 17.75 22.609 15.195 1 98.56 200 THR A O 1
ATOM 1581 N N . ASP A 1 201 ? 16.953 24.172 16.609 1 98.69 201 ASP A N 1
ATOM 1582 C CA . ASP A 1 201 ? 17.859 23.797 17.703 1 98.69 201 ASP A CA 1
ATOM 1583 C C . ASP A 1 201 ? 17.656 22.344 18.125 1 98.69 201 ASP A C 1
ATOM 1585 O O . ASP A 1 201 ? 18.625 21.625 18.375 1 98.69 201 ASP A O 1
ATOM 1589 N N . PHE A 1 202 ? 16.469 21.953 18.281 1 98.81 202 PHE A N 1
ATOM 1590 C CA . PHE A 1 202 ? 16.188 20.594 18.672 1 98.81 202 PHE A CA 1
ATOM 1591 C C . PHE A 1 202 ? 16.672 19.609 17.625 1 98.81 202 PHE A C 1
ATOM 1593 O O . PHE A 1 202 ? 17.297 18.594 17.953 1 98.81 202 PHE A O 1
ATOM 1600 N N . LEU A 1 203 ? 16.359 19.828 16.312 1 98.94 203 LEU A N 1
ATOM 1601 C CA . LEU A 1 203 ? 16.75 18.938 15.234 1 98.94 203 LEU A CA 1
ATOM 1602 C C . LEU A 1 203 ? 18.266 18.812 15.156 1 98.94 203 LEU A C 1
ATOM 1604 O O . LEU A 1 203 ? 18.797 17.703 14.992 1 98.94 203 LEU A O 1
ATOM 1608 N N . GLN A 1 204 ? 18.938 19.938 15.258 1 98.94 204 GLN A N 1
ATOM 1609 C CA . GLN A 1 204 ? 20.391 19.922 15.242 1 98.94 204 GLN A CA 1
ATOM 1610 C C . GLN A 1 204 ? 20.953 19.188 16.453 1 98.94 204 GLN A C 1
ATOM 1612 O O . GLN A 1 204 ? 21.906 18.406 16.344 1 98.94 204 GLN A O 1
ATOM 1617 N N . GLY A 1 205 ? 20.359 19.484 17.609 1 98.94 205 GLY A N 1
ATOM 1618 C CA . GLY A 1 205 ? 20.766 18.781 18.812 1 98.94 205 GLY A CA 1
ATOM 1619 C C . GLY A 1 205 ? 20.516 17.281 18.734 1 98.94 205 GLY A C 1
ATOM 1620 O O . GLY A 1 205 ? 21.344 16.5 19.188 1 98.94 205 GLY A O 1
ATOM 1621 N N . ALA A 1 206 ? 19.359 16.891 18.219 1 98.94 206 ALA A N 1
ATOM 1622 C CA . ALA A 1 206 ? 19.031 15.469 18.078 1 98.94 206 ALA A CA 1
ATOM 1623 C C . ALA A 1 206 ? 20 14.766 17.141 1 98.94 206 ALA A C 1
ATOM 1625 O O . ALA A 1 206 ? 20.438 13.641 17.422 1 98.94 206 ALA A O 1
ATOM 1626 N N . GLU A 1 207 ? 20.297 15.43 15.969 1 98.88 207 GLU A N 1
ATOM 1627 C CA . GLU A 1 207 ? 21.281 14.859 15.055 1 98.88 207 GLU A CA 1
ATOM 1628 C C . GLU A 1 207 ? 22.625 14.641 15.758 1 98.88 207 GLU A C 1
ATOM 1630 O O . GLU A 1 207 ? 23.234 13.578 15.609 1 98.88 207 GLU A O 1
ATOM 1635 N N . ALA A 1 208 ? 23.047 15.68 16.469 1 98.88 208 ALA A N 1
ATOM 1636 C CA . ALA A 1 208 ? 24.328 15.602 17.188 1 98.88 208 ALA A CA 1
ATOM 1637 C C . ALA A 1 208 ? 24.328 14.453 18.188 1 98.88 208 ALA A C 1
ATOM 1639 O O . ALA A 1 208 ? 25.312 13.734 18.312 1 98.88 208 ALA A O 1
ATOM 1640 N N . LEU A 1 209 ? 23.25 14.328 18.953 1 98.94 209 LEU A N 1
ATOM 1641 C CA . LEU A 1 209 ? 23.125 13.25 19.922 1 98.94 209 LEU A CA 1
ATOM 1642 C C . LEU A 1 209 ? 23.156 11.891 19.234 1 98.94 209 LEU A C 1
ATOM 1644 O O . LEU A 1 209 ? 23.766 10.945 19.75 1 98.94 209 LEU A O 1
ATOM 1648 N N . CYS A 1 210 ? 22.453 11.773 18.109 1 98.88 210 CYS A N 1
ATOM 1649 C CA . CYS A 1 210 ? 22.453 10.531 17.359 1 98.88 210 CYS A CA 1
ATOM 1650 C C . CYS A 1 210 ? 23.875 10.164 16.922 1 98.88 210 CYS A C 1
ATOM 1652 O O . CYS A 1 210 ? 24.281 9 17.031 1 98.88 210 CYS A O 1
ATOM 1654 N N . ARG A 1 211 ? 24.656 11.148 16.438 1 98.5 211 ARG A N 1
ATOM 1655 C CA . ARG A 1 211 ? 26.031 10.914 16.047 1 98.5 211 ARG A CA 1
ATOM 1656 C C . ARG A 1 211 ? 26.875 10.492 17.25 1 98.5 211 ARG A C 1
ATOM 1658 O O . ARG A 1 211 ? 27.656 9.531 17.172 1 98.5 211 ARG A O 1
ATOM 1665 N N . LYS A 1 212 ? 26.656 11.203 18.281 1 98.56 212 LYS A N 1
ATOM 1666 C CA . LYS A 1 212 ? 27.438 10.953 19.5 1 98.56 212 LYS A CA 1
ATOM 1667 C C . LYS A 1 212 ? 27.203 9.539 20.016 1 98.56 212 LYS A C 1
ATOM 1669 O O . LYS A 1 212 ? 28.141 8.883 20.484 1 98.56 212 LYS A O 1
ATOM 1674 N N . HIS A 1 213 ? 26.016 9.008 19.969 1 98.38 213 HIS A N 1
ATOM 1675 C CA . HIS A 1 213 ? 25.656 7.75 20.625 1 98.38 213 HIS A CA 1
ATOM 1676 C C . HIS A 1 213 ? 25.484 6.629 19.609 1 98.38 213 HIS A C 1
ATOM 1678 O O . HIS A 1 213 ? 25 5.547 19.938 1 98.38 213 HIS A O 1
ATOM 1684 N N . ASN A 1 214 ? 25.859 6.844 18.344 1 98.31 214 ASN A N 1
ATOM 1685 C CA . ASN A 1 214 ? 25.719 5.875 17.266 1 98.31 214 ASN A CA 1
ATOM 1686 C C . ASN A 1 214 ? 24.281 5.379 17.125 1 98.31 214 ASN A C 1
ATOM 1688 O O . ASN A 1 214 ? 24.031 4.176 17.172 1 98.31 214 ASN A O 1
ATOM 1692 N N . VAL A 1 215 ? 23.406 6.262 17.047 1 98.81 215 VAL A N 1
ATOM 1693 C CA . VAL A 1 215 ? 21.984 6.043 16.797 1 98.81 215 VAL A CA 1
ATOM 1694 C C . VAL A 1 215 ? 21.625 6.578 15.406 1 98.81 215 VAL A C 1
ATOM 1696 O O . VAL A 1 215 ? 22.094 7.645 15.008 1 98.81 215 VAL A O 1
ATOM 1699 N N . LEU A 1 216 ? 20.891 5.824 14.609 1 98.94 216 LEU A N 1
ATOM 1700 C CA . LEU A 1 216 ? 20.453 6.305 13.305 1 98.94 216 LEU A CA 1
ATOM 1701 C C . LEU A 1 216 ? 19.516 7.496 13.445 1 98.94 216 LEU A C 1
ATOM 1703 O O . LEU A 1 216 ? 18.547 7.438 14.195 1 98.94 216 LEU A O 1
ATOM 1707 N N . PHE A 1 217 ? 19.859 8.57 12.758 1 98.94 217 PHE A N 1
ATOM 1708 C CA . PHE A 1 217 ? 19 9.75 12.695 1 98.94 217 PHE A CA 1
ATOM 1709 C C . PHE A 1 217 ? 18.031 9.656 11.516 1 98.94 217 PHE A C 1
ATOM 1711 O O . PHE A 1 217 ? 18.406 9.922 10.375 1 98.94 217 PHE A O 1
ATOM 1718 N N . CYS A 1 218 ? 16.797 9.305 11.805 1 98.94 218 CYS A N 1
ATOM 1719 C CA . CYS A 1 218 ? 15.789 9.078 10.773 1 98.94 218 CYS A CA 1
ATOM 1720 C C . CYS A 1 218 ? 14.711 10.156 10.828 1 98.94 218 CYS A C 1
ATOM 1722 O O . CYS A 1 218 ? 14.258 10.531 11.914 1 98.94 218 CYS A O 1
ATOM 1724 N N . ILE A 1 219 ? 14.289 10.617 9.656 1 98.94 219 ILE A N 1
ATOM 1725 C CA . ILE A 1 219 ? 13.297 11.688 9.602 1 98.94 219 ILE A CA 1
ATOM 1726 C C . ILE A 1 219 ? 12.102 11.242 8.766 1 98.94 219 ILE A C 1
ATOM 1728 O O . ILE A 1 219 ? 12.266 10.766 7.641 1 98.94 219 ILE A O 1
ATOM 1732 N N . ASP A 1 220 ? 10.945 11.352 9.336 1 98.94 220 ASP A N 1
ATOM 1733 C CA . ASP A 1 220 ? 9.68 11.055 8.664 1 98.94 220 ASP A CA 1
ATOM 1734 C C . ASP A 1 220 ? 9.141 12.281 7.941 1 98.94 220 ASP A C 1
ATOM 1736 O O . ASP A 1 220 ? 8.531 13.156 8.562 1 98.94 220 ASP A O 1
ATOM 1740 N N . GLU A 1 221 ? 9.32 12.32 6.633 1 98.88 221 GLU A N 1
ATOM 1741 C CA . GLU A 1 221 ? 8.945 13.453 5.789 1 98.88 221 GLU A CA 1
ATOM 1742 C C . GLU A 1 221 ? 7.688 13.148 4.98 1 98.88 221 GLU A C 1
ATOM 1744 O O . GLU A 1 221 ? 7.398 13.82 3.988 1 98.88 221 GLU A O 1
ATOM 1749 N N . ILE A 1 222 ? 6.902 12.148 5.402 1 98.88 222 ILE A N 1
ATOM 1750 C CA . ILE A 1 222 ? 5.746 11.656 4.664 1 98.88 222 ILE A CA 1
ATOM 1751 C C . ILE A 1 222 ? 4.746 12.789 4.457 1 98.88 222 ILE A C 1
ATOM 1753 O O . ILE A 1 222 ? 4.238 12.977 3.348 1 98.88 222 ILE A O 1
ATOM 1757 N N . GLN A 1 223 ? 4.477 13.547 5.445 1 98.5 223 GLN A N 1
ATOM 1758 C CA . GLN A 1 223 ? 3.521 14.648 5.316 1 98.5 223 GLN A CA 1
ATOM 1759 C C . GLN A 1 223 ? 4.234 15.969 5.043 1 98.5 223 GLN A C 1
ATOM 1761 O O . GLN A 1 223 ? 3.723 16.812 4.305 1 98.5 223 GLN A O 1
ATOM 1766 N N . THR A 1 224 ? 5.457 16.156 5.527 1 98.75 224 THR A N 1
ATOM 1767 C CA . THR A 1 224 ? 6.145 17.438 5.551 1 98.75 224 THR A CA 1
ATOM 1768 C C . THR A 1 224 ? 6.934 17.656 4.262 1 98.75 224 THR A C 1
ATOM 1770 O O . THR A 1 224 ? 7.266 18.781 3.908 1 98.75 224 THR A O 1
ATOM 1773 N N . GLY A 1 225 ? 7.223 16.562 3.543 1 98.75 225 GLY A N 1
ATOM 1774 C CA . GLY A 1 225 ? 8.18 16.641 2.447 1 98.75 225 GLY A CA 1
ATOM 1775 C C . GLY A 1 225 ? 7.539 17.031 1.126 1 98.75 225 GLY A C 1
ATOM 1776 O O . GLY A 1 225 ? 6.418 17.547 1.097 1 98.75 225 GLY A O 1
ATOM 1777 N N . ILE A 1 226 ? 8.297 16.984 0.124 1 98.81 226 ILE A N 1
ATOM 1778 C CA . ILE A 1 226 ? 7.938 17.156 -1.278 1 98.81 226 ILE A CA 1
ATOM 1779 C C . ILE A 1 226 ? 7.48 18.594 -1.521 1 98.81 226 ILE A C 1
ATOM 1781 O O . ILE A 1 226 ? 6.477 18.828 -2.193 1 98.81 226 ILE A O 1
ATOM 1785 N N . GLY A 1 227 ? 8.039 19.516 -0.829 1 98.75 227 GLY A N 1
ATOM 1786 C CA . GLY A 1 227 ? 7.762 20.922 -1.089 1 98.75 227 GLY A CA 1
ATOM 1787 C C . GLY A 1 227 ? 6.68 21.5 -0.19 1 98.75 227 GLY A C 1
ATOM 1788 O O . GLY A 1 227 ? 6.461 22.703 -0.168 1 98.75 227 GLY A O 1
ATOM 1789 N N . ARG A 1 228 ? 5.992 20.688 0.603 1 98.69 228 ARG A N 1
ATOM 1790 C CA . ARG A 1 228 ? 4.867 21.062 1.447 1 98.69 228 ARG A CA 1
ATOM 1791 C C . ARG A 1 228 ? 5.246 22.203 2.395 1 98.69 228 ARG A C 1
ATOM 1793 O O . ARG A 1 228 ? 4.461 23.125 2.611 1 98.69 228 ARG A O 1
ATOM 1800 N N . THR A 1 229 ? 6.504 22.172 2.889 1 98.69 229 THR A N 1
ATOM 1801 C CA . THR A 1 229 ? 6.891 23.078 3.955 1 98.69 229 THR A CA 1
ATOM 1802 C C . THR A 1 229 ? 7.793 24.188 3.418 1 98.69 229 THR A C 1
ATOM 1804 O O . THR A 1 229 ? 8.305 25.016 4.184 1 98.69 229 THR A O 1
ATOM 1807 N N . GLY A 1 230 ? 8.016 24.219 2.107 1 98.44 230 GLY A N 1
ATOM 1808 C CA . GLY A 1 230 ? 8.781 25.312 1.525 1 98.44 230 GLY A CA 1
ATOM 1809 C C . GLY A 1 230 ? 10.102 24.875 0.94 1 98.44 230 GLY A C 1
ATOM 1810 O O . GLY A 1 230 ? 10.68 25.562 0.102 1 98.44 230 GLY A O 1
ATOM 1811 N N . THR A 1 231 ? 10.695 23.828 1.413 1 98.69 231 THR A N 1
ATOM 1812 C CA . THR A 1 231 ? 11.812 23.094 0.815 1 98.69 231 THR A CA 1
ATOM 1813 C C . THR A 1 231 ? 11.375 21.703 0.38 1 98.69 231 THR A C 1
ATOM 1815 O O . THR A 1 231 ? 10.273 21.25 0.707 1 98.69 231 THR A O 1
ATOM 1818 N N . PHE A 1 232 ? 12.195 21.031 -0.446 1 98.81 232 PHE A N 1
ATOM 1819 C CA . PHE A 1 232 ? 11.789 19.703 -0.912 1 98.81 232 PHE A CA 1
ATOM 1820 C C . PHE A 1 232 ? 11.469 18.797 0.265 1 98.81 232 PHE A C 1
ATOM 1822 O O . PHE A 1 232 ? 10.445 18.094 0.263 1 98.81 232 PHE A O 1
ATOM 1829 N N . PHE A 1 233 ? 12.398 18.812 1.226 1 98.88 233 PHE A N 1
ATOM 1830 C CA . PHE A 1 233 ? 12.148 18.203 2.525 1 98.88 233 PHE A CA 1
ATOM 1831 C C . PHE A 1 233 ? 12.312 19.219 3.645 1 98.88 233 PHE A C 1
ATOM 1833 O O . PHE A 1 233 ? 13.141 20.125 3.547 1 98.88 233 PHE A O 1
ATOM 1840 N N . ALA A 1 234 ? 11.586 19.016 4.723 1 98.88 234 ALA A N 1
ATOM 1841 C CA . ALA A 1 234 ? 11.562 19.969 5.832 1 98.88 234 ALA A CA 1
ATOM 1842 C C . ALA A 1 234 ? 12.891 19.969 6.578 1 98.88 234 ALA A C 1
ATOM 1844 O O . ALA A 1 234 ? 13.352 21.016 7.043 1 98.88 234 ALA A O 1
ATOM 1845 N N . TYR A 1 235 ? 13.539 18.828 6.73 1 98.69 235 TYR A N 1
ATOM 1846 C CA . TYR A 1 235 ? 14.773 18.719 7.496 1 98.69 235 TYR A CA 1
ATOM 1847 C C . TYR A 1 235 ? 15.836 19.656 6.949 1 98.69 235 TYR A C 1
ATOM 1849 O O . TYR A 1 235 ? 16.734 20.078 7.68 1 98.69 235 TYR A O 1
ATOM 1857 N N . GLN A 1 236 ? 15.758 20.016 5.656 1 98.81 236 GLN A N 1
ATOM 1858 C CA . GLN A 1 236 ? 16.75 20.844 4.988 1 98.81 236 GLN A CA 1
ATOM 1859 C C . GLN A 1 236 ? 16.797 22.234 5.602 1 98.81 236 GLN A C 1
ATOM 1861 O O . GLN A 1 236 ? 17.844 22.891 5.594 1 98.81 236 GLN A O 1
ATOM 1866 N N . GLN A 1 237 ? 15.711 22.656 6.105 1 98.56 237 GLN A N 1
ATOM 1867 C CA . GLN A 1 237 ? 15.609 24 6.684 1 98.56 237 GLN A CA 1
ATOM 1868 C C . GLN A 1 237 ? 16.406 24.094 7.984 1 98.56 237 GLN A C 1
ATOM 1870 O O . GLN A 1 237 ? 16.766 25.188 8.414 1 98.56 237 GLN A O 1
ATOM 1875 N N . ALA A 1 238 ? 16.625 22.938 8.641 1 98.5 238 ALA A N 1
ATOM 1876 C CA . ALA A 1 238 ? 17.375 22.922 9.898 1 98.5 238 ALA A CA 1
ATOM 1877 C C . ALA A 1 238 ? 18.859 22.672 9.656 1 98.5 238 ALA A C 1
ATOM 1879 O O . ALA A 1 238 ? 19.656 22.719 10.586 1 98.5 238 ALA A O 1
ATOM 1880 N N . GLY A 1 239 ? 19.234 22.375 8.43 1 98.06 239 GLY A N 1
ATOM 1881 C CA . GLY A 1 239 ? 20.641 22.141 8.094 1 98.06 239 GLY A CA 1
ATOM 1882 C C . GLY A 1 239 ? 21.172 20.844 8.664 1 98.06 239 GLY A C 1
ATOM 1883 O O . GLY A 1 239 ? 22.359 20.75 8.984 1 98.06 239 GLY A O 1
ATOM 1884 N N . VAL A 1 240 ? 20.344 19.875 8.883 1 98.69 240 VAL A N 1
ATOM 1885 C CA . VAL A 1 240 ? 20.75 18.562 9.383 1 98.69 240 VAL A CA 1
ATOM 1886 C C . VAL A 1 240 ? 20.828 17.578 8.227 1 98.69 240 VAL A C 1
ATOM 1888 O O . VAL A 1 240 ? 20.359 17.859 7.125 1 98.69 240 VAL A O 1
ATOM 1891 N N . ILE A 1 241 ? 21.453 16.438 8.383 1 98.62 241 ILE A N 1
ATOM 1892 C CA . ILE A 1 241 ? 21.578 15.383 7.391 1 98.62 241 ILE A CA 1
ATOM 1893 C C . ILE A 1 241 ? 21.094 14.062 7.988 1 98.62 241 ILE A C 1
ATOM 1895 O O . ILE A 1 241 ? 21.812 13.438 8.781 1 98.62 241 ILE A O 1
ATOM 1899 N N . PRO A 1 242 ? 19.969 13.609 7.617 1 98.88 242 PRO A N 1
ATOM 1900 C CA . PRO A 1 242 ? 19.453 12.336 8.133 1 98.88 242 PRO A CA 1
ATOM 1901 C C . PRO A 1 242 ? 20.203 11.133 7.562 1 98.88 242 PRO A C 1
ATOM 1903 O O . PRO A 1 242 ? 20.812 11.227 6.496 1 98.88 242 PRO A O 1
ATOM 1906 N N . ASP A 1 243 ? 20.125 9.984 8.305 1 98.94 243 ASP A N 1
ATOM 1907 C CA . ASP A 1 243 ? 20.609 8.703 7.789 1 98.94 243 ASP A CA 1
ATOM 1908 C C . ASP A 1 243 ? 19.547 8.039 6.91 1 98.94 243 ASP A C 1
ATOM 1910 O O . ASP A 1 243 ? 19.875 7.168 6.094 1 98.94 243 ASP A O 1
ATOM 1914 N N . MET A 1 244 ? 18.328 8.438 7.109 1 98.94 244 MET A N 1
ATOM 1915 C CA . MET A 1 244 ? 17.188 7.875 6.371 1 98.94 244 MET A CA 1
ATOM 1916 C C . MET A 1 244 ? 16.031 8.867 6.32 1 98.94 244 MET A C 1
ATOM 1918 O O . MET A 1 244 ? 15.766 9.562 7.297 1 98.94 244 MET A O 1
ATOM 1922 N N . ILE A 1 245 ? 15.398 8.938 5.188 1 98.94 245 ILE A N 1
ATOM 1923 C CA . ILE A 1 245 ? 14.242 9.797 4.977 1 98.94 245 ILE A CA 1
ATOM 1924 C C . ILE A 1 245 ? 13.047 8.953 4.535 1 98.94 245 ILE A C 1
ATOM 1926 O O . ILE A 1 245 ? 13.156 8.141 3.617 1 98.94 245 ILE A O 1
ATOM 1930 N N . LEU A 1 246 ? 11.969 9.039 5.23 1 98.94 246 LEU A N 1
ATOM 1931 C CA . LEU A 1 246 ? 10.711 8.453 4.77 1 98.94 246 LEU A CA 1
ATOM 1932 C C . LEU A 1 246 ? 9.898 9.453 3.959 1 98.94 246 LEU A C 1
ATOM 1934 O O . LEU A 1 246 ? 9.828 10.633 4.32 1 98.94 246 LEU A O 1
ATOM 1938 N N . PHE A 1 247 ? 9.312 9.039 2.863 1 98.88 247 PHE A N 1
ATOM 1939 C CA . PHE A 1 247 ? 8.5 9.938 2.049 1 98.88 247 PHE A CA 1
ATOM 1940 C C . PHE A 1 247 ? 7.242 9.234 1.561 1 98.88 247 PHE A C 1
ATOM 1942 O O . PHE A 1 247 ? 7.191 8 1.496 1 98.88 247 PHE A O 1
ATOM 1949 N N . ALA A 1 248 ? 6.211 9.969 1.276 1 98.75 248 ALA A N 1
ATOM 1950 C CA . ALA A 1 248 ? 4.969 9.508 0.652 1 98.75 248 ALA A CA 1
ATOM 1951 C C . ALA A 1 248 ? 4.086 10.688 0.258 1 98.75 248 ALA A C 1
ATOM 1953 O O . ALA A 1 248 ? 4.59 11.781 -0.021 1 98.75 248 ALA A O 1
ATOM 1954 N N . LYS A 1 249 ? 2.842 10.5 0.078 1 98.25 249 LYS A N 1
ATOM 1955 C CA . LYS A 1 249 ? 1.76 11.461 -0.123 1 98.25 249 LYS A CA 1
ATOM 1956 C C . LYS A 1 249 ? 2.033 12.352 -1.332 1 98.25 249 LYS A C 1
ATOM 1958 O O . LYS A 1 249 ? 1.884 11.914 -2.477 1 98.25 249 LYS A O 1
ATOM 1963 N N . GLY A 1 250 ? 2.555 13.492 -1.157 1 98.5 250 GLY A N 1
ATOM 1964 C CA . GLY A 1 250 ? 2.676 14.484 -2.215 1 98.5 250 GLY A CA 1
ATOM 1965 C C . GLY A 1 250 ? 3.451 13.977 -3.418 1 98.5 250 GLY A C 1
ATOM 1966 O O . GLY A 1 250 ? 3.182 14.383 -4.551 1 98.5 250 GLY A O 1
ATOM 1967 N N . ILE A 1 251 ? 4.32 13.055 -3.246 1 98.69 251 ILE A N 1
ATOM 1968 C CA . ILE A 1 251 ? 5.258 12.625 -4.277 1 98.69 251 ILE A CA 1
ATOM 1969 C C . ILE A 1 251 ? 4.508 11.875 -5.375 1 98.69 251 ILE A C 1
ATOM 1971 O O . ILE A 1 251 ? 4.918 11.891 -6.539 1 98.69 251 ILE A O 1
ATOM 1975 N N . GLY A 1 252 ? 3.42 11.242 -5.066 1 98.06 252 GLY A N 1
ATOM 1976 C CA . GLY A 1 252 ? 2.709 10.406 -6.02 1 98.06 252 GLY A CA 1
ATOM 1977 C C . GLY A 1 252 ? 1.793 11.195 -6.938 1 98.06 252 GLY A C 1
ATOM 1978 O O . GLY A 1 252 ? 1.188 10.633 -7.852 1 98.06 252 GLY A O 1
ATOM 1979 N N . GLY A 1 253 ? 1.599 12.508 -6.648 1 97.88 253 GLY A N 1
ATOM 1980 C CA . GLY A 1 253 ? 0.756 13.336 -7.492 1 97.88 253 GLY A CA 1
ATOM 1981 C C . GLY A 1 253 ? -0.706 12.938 -7.461 1 97.88 253 GLY A C 1
ATOM 1982 O O . GLY A 1 253 ? -1.402 13.023 -8.477 1 97.88 253 GLY A O 1
ATOM 1983 N N . GLY A 1 254 ? -1.128 12.398 -6.445 1 98 254 GLY A N 1
ATOM 1984 C CA . GLY A 1 254 ? -2.502 11.945 -6.301 1 98 254 GLY A CA 1
ATOM 1985 C C . GLY A 1 254 ? -2.635 10.43 -6.309 1 98 254 GLY A C 1
ATOM 1986 O O . GLY A 1 254 ? -3.723 9.898 -6.078 1 98 254 GLY A O 1
ATOM 1987 N N . LEU A 1 255 ? -1.547 9.742 -6.566 1 98.38 255 LEU A N 1
ATOM 1988 C CA . LEU A 1 255 ? -1.555 8.281 -6.605 1 98.38 255 LEU A CA 1
ATOM 1989 C C . LEU A 1 255 ? -0.775 7.707 -5.426 1 98.38 255 LEU A C 1
ATOM 1991 O O . LEU A 1 255 ? 0.058 8.398 -4.832 1 98.38 255 LEU A O 1
ATOM 1995 N N . PRO A 1 256 ? -1.049 6.449 -5.078 1 97.62 256 PRO A N 1
ATOM 1996 C CA . PRO A 1 256 ? -0.293 5.805 -4 1 97.62 256 PRO A CA 1
ATOM 1997 C C . PRO A 1 256 ? 1.197 5.691 -4.312 1 97.62 256 PRO A C 1
ATOM 1999 O O . PRO A 1 256 ? 1.579 5.086 -5.316 1 97.62 256 PRO A O 1
ATOM 2002 N N . LEU A 1 257 ? 2.01 6.277 -3.508 1 98.31 257 LEU A N 1
ATOM 2003 C CA . LEU A 1 257 ? 3.463 6.176 -3.607 1 98.31 257 LEU A CA 1
ATOM 2004 C C . LEU A 1 257 ? 4.125 6.566 -2.291 1 98.31 257 LEU A C 1
ATOM 2006 O O . LEU A 1 257 ? 3.715 7.535 -1.646 1 98.31 257 LEU A O 1
ATOM 2010 N N . GLY A 1 258 ? 5.043 5.824 -1.82 1 98.12 258 GLY A N 1
ATOM 2011 C CA . GLY A 1 258 ? 5.895 6.09 -0.672 1 98.12 258 GLY A CA 1
ATOM 2012 C C . GLY A 1 258 ? 7.227 5.367 -0.732 1 98.12 258 GLY A C 1
ATOM 2013 O O . GLY A 1 258 ? 7.551 4.738 -1.741 1 98.12 258 GLY A O 1
ATOM 2014 N N . GLY A 1 259 ? 7.953 5.547 0.274 1 98.69 259 GLY A N 1
ATOM 2015 C CA . GLY A 1 259 ? 9.242 4.867 0.298 1 98.69 259 GLY A CA 1
ATOM 2016 C C . GLY A 1 259 ? 10.211 5.469 1.295 1 98.69 259 GLY A C 1
ATOM 2017 O O . GLY A 1 259 ? 9.812 6.207 2.197 1 98.69 259 GLY A O 1
ATOM 2018 N N . ILE A 1 260 ? 11.484 5.012 1.159 1 98.88 260 ILE A N 1
ATOM 2019 C CA . ILE A 1 260 ? 12.555 5.531 1.994 1 98.88 260 ILE A CA 1
ATOM 2020 C C . ILE A 1 260 ? 13.758 5.902 1.121 1 98.88 260 ILE A C 1
ATOM 2022 O O . ILE A 1 260 ? 13.961 5.309 0.06 1 98.88 260 ILE A O 1
ATOM 2026 N N . ILE A 1 261 ? 14.406 6.891 1.425 1 98.94 261 ILE A N 1
ATOM 2027 C CA . ILE A 1 261 ? 15.758 7.18 0.961 1 98.94 261 ILE A CA 1
ATOM 2028 C C . ILE A 1 261 ? 16.766 6.805 2.045 1 98.94 261 ILE A C 1
ATOM 2030 O O . ILE A 1 261 ? 16.797 7.418 3.115 1 98.94 261 ILE A O 1
ATOM 2034 N N . ALA A 1 262 ? 17.547 5.801 1.782 1 98.88 262 ALA A N 1
ATOM 2035 C CA . ALA A 1 262 ? 18.516 5.277 2.744 1 98.88 262 ALA A CA 1
ATOM 2036 C C . ALA A 1 262 ? 19.922 5.793 2.439 1 98.88 262 ALA A C 1
ATOM 2038 O O . ALA A 1 262 ? 20.438 5.602 1.335 1 98.88 262 ALA A O 1
ATOM 2039 N N . GLY A 1 263 ? 20.531 6.414 3.412 1 98.75 263 GLY A N 1
ATOM 2040 C CA . GLY A 1 263 ? 21.859 6.953 3.25 1 98.75 263 GLY A CA 1
ATOM 2041 C C . GLY A 1 263 ? 22.953 5.891 3.305 1 98.75 263 GLY A C 1
ATOM 2042 O O . GLY A 1 263 ? 22.656 4.695 3.221 1 98.75 263 GLY A O 1
ATOM 2043 N N . ASP A 1 264 ? 24.156 6.305 3.445 1 97.94 264 ASP A N 1
ATOM 2044 C CA . ASP A 1 264 ? 25.344 5.473 3.277 1 97.94 264 ASP A CA 1
ATOM 2045 C C . ASP A 1 264 ? 25.344 4.312 4.273 1 97.94 264 ASP A C 1
ATOM 2047 O O . ASP A 1 264 ? 25.766 3.203 3.941 1 97.94 264 ASP A O 1
ATOM 2051 N N . LYS A 1 265 ? 24.875 4.516 5.457 1 98 265 LYS A N 1
ATOM 2052 C CA . LYS A 1 265 ? 24.906 3.498 6.504 1 98 265 LYS A CA 1
ATOM 2053 C C . LYS A 1 265 ? 23.906 2.377 6.203 1 98 265 LYS A C 1
ATOM 2055 O O . LYS A 1 265 ? 24.031 1.272 6.738 1 98 265 LYS A O 1
ATOM 2060 N N . LEU A 1 266 ? 22.953 2.711 5.301 1 98.75 266 LEU A N 1
ATOM 2061 C CA . LEU A 1 266 ? 21.797 1.827 5.234 1 98.75 266 LEU A CA 1
ATOM 2062 C C . LEU A 1 266 ? 21.578 1.338 3.807 1 98.75 266 LEU A C 1
ATOM 2064 O O . LEU A 1 266 ? 20.922 0.311 3.594 1 98.75 266 LEU A O 1
ATOM 2068 N N . LYS A 1 267 ? 22.031 1.991 2.795 1 98.31 267 LYS A N 1
ATOM 2069 C CA . LYS A 1 267 ? 21.594 1.874 1.407 1 98.31 267 LYS A CA 1
ATOM 2070 C C . LYS A 1 267 ? 21.859 0.475 0.861 1 98.31 267 LYS A C 1
ATOM 2072 O O . LYS A 1 267 ? 21.219 0.038 -0.092 1 98.31 267 LYS A O 1
ATOM 2077 N N . ASN A 1 268 ? 22.797 -0.316 1.441 1 97.69 268 ASN A N 1
ATOM 2078 C CA . ASN A 1 268 ? 23.156 -1.628 0.913 1 97.69 268 ASN A CA 1
ATOM 2079 C C . ASN A 1 268 ? 22.766 -2.746 1.873 1 97.69 268 ASN A C 1
ATOM 2081 O O . ASN A 1 268 ? 23.281 -3.861 1.782 1 97.69 268 ASN A O 1
ATOM 2085 N N . LYS A 1 269 ? 21.812 -2.465 2.756 1 97 269 LYS A N 1
ATOM 2086 C CA . LYS A 1 269 ? 21.516 -3.436 3.807 1 97 269 LYS A CA 1
ATOM 2087 C C . LYS A 1 269 ? 20.438 -4.422 3.361 1 97 269 LYS A C 1
ATOM 2089 O O . LYS A 1 269 ? 20.328 -5.516 3.918 1 97 269 LYS A O 1
ATOM 2094 N N . PHE A 1 270 ? 19.641 -4.074 2.459 1 96.75 270 PHE A N 1
ATOM 2095 C CA . PHE A 1 270 ? 18.656 -5 1.928 1 96.75 270 PHE A CA 1
ATOM 2096 C C . PHE A 1 270 ? 19.25 -5.871 0.833 1 96.75 270 PHE A C 1
ATOM 2098 O O . PHE A 1 270 ? 20.078 -5.406 0.042 1 96.75 270 PHE A O 1
ATOM 2105 N N . ALA A 1 271 ? 18.859 -7.059 0.812 1 94.44 271 ALA A N 1
ATOM 2106 C CA . ALA A 1 271 ? 19.156 -8.031 -0.233 1 94.44 271 ALA A CA 1
ATOM 2107 C C . ALA A 1 271 ? 17.891 -8.711 -0.729 1 94.44 271 ALA A C 1
ATOM 2109 O O . ALA A 1 271 ? 16.844 -8.633 -0.084 1 94.44 271 ALA A O 1
ATOM 2110 N N . PRO A 1 272 ? 17.969 -9.32 -1.936 1 91.56 272 PRO A N 1
ATOM 2111 C CA . PRO A 1 272 ? 16.781 -10.039 -2.424 1 91.56 272 PRO A CA 1
ATOM 2112 C C . PRO A 1 272 ? 16.219 -11.008 -1.394 1 91.56 272 PRO A C 1
ATOM 2114 O O . PRO A 1 272 ? 16.953 -11.805 -0.809 1 91.56 272 PRO A O 1
ATOM 2117 N N . GLY A 1 273 ? 14.906 -10.891 -1.163 1 89.38 273 GLY A N 1
ATOM 2118 C CA . GLY A 1 273 ? 14.258 -11.727 -0.166 1 89.38 273 GLY A CA 1
ATOM 2119 C C . GLY A 1 273 ? 13.953 -10.992 1.125 1 89.38 273 GLY A C 1
ATOM 2120 O O . GLY A 1 273 ? 13.016 -11.344 1.843 1 89.38 273 GLY A O 1
ATOM 2121 N N . ASP A 1 274 ? 14.656 -9.922 1.468 1 94.12 274 ASP A N 1
ATOM 2122 C CA . ASP A 1 274 ? 14.531 -9.203 2.73 1 94.12 274 ASP A CA 1
ATOM 2123 C C . ASP A 1 274 ? 13.195 -8.469 2.811 1 94.12 274 ASP A C 1
ATOM 2125 O O . ASP A 1 274 ? 12.547 -8.445 3.863 1 94.12 274 ASP A O 1
ATOM 2129 N N . HIS A 1 275 ? 12.883 -7.859 1.767 1 94.56 275 HIS A N 1
ATOM 2130 C CA . HIS A 1 275 ? 11.672 -7.043 1.714 1 94.56 275 HIS A CA 1
ATOM 2131 C C . HIS A 1 275 ? 11.25 -6.785 0.273 1 94.56 275 HIS A C 1
ATOM 2133 O O . HIS A 1 275 ? 11.953 -7.16 -0.665 1 94.56 275 HIS A O 1
ATOM 2139 N N . GLY A 1 276 ? 10.008 -6.293 0.179 1 93.62 276 GLY A N 1
ATOM 2140 C CA . GLY A 1 276 ? 9.477 -6.02 -1.145 1 93.62 276 GLY A CA 1
ATOM 2141 C C . GLY A 1 276 ? 7.961 -5.898 -1.162 1 93.62 276 GLY A C 1
ATOM 2142 O O . GLY A 1 276 ? 7.301 -6.156 -0.153 1 93.62 276 GLY A O 1
ATOM 2143 N N . THR A 1 277 ? 7.484 -5.48 -2.252 1 94.69 277 THR A N 1
ATOM 2144 C CA . THR A 1 277 ? 6.059 -5.414 -2.555 1 94.69 277 THR A CA 1
ATOM 2145 C C . THR A 1 277 ? 5.816 -5.586 -4.051 1 94.69 277 THR A C 1
ATOM 2147 O O . THR A 1 277 ? 6.598 -5.102 -4.871 1 94.69 277 THR A O 1
ATOM 2150 N N . THR A 1 278 ? 4.758 -6.273 -4.375 1 95.06 278 THR A N 1
ATOM 2151 C CA . THR A 1 278 ? 4.434 -6.547 -5.77 1 95.06 278 THR A CA 1
ATOM 2152 C C . THR A 1 278 ? 4.305 -5.25 -6.562 1 95.06 278 THR A C 1
ATOM 2154 O O . THR A 1 278 ? 4.773 -5.16 -7.699 1 95.06 278 THR A O 1
ATOM 2157 N N . PHE A 1 279 ? 3.832 -4.242 -5.957 1 95.25 279 PHE A N 1
ATOM 2158 C CA . PHE A 1 279 ? 3.439 -3.039 -6.68 1 95.25 279 PHE A CA 1
ATOM 2159 C C . PHE A 1 279 ? 4.508 -1.958 -6.547 1 95.25 279 PHE A C 1
ATOM 2161 O O . PHE A 1 279 ? 4.383 -0.882 -7.137 1 95.25 279 PHE A O 1
ATOM 2168 N N . GLY A 1 280 ? 5.457 -2.164 -5.699 1 92.31 280 GLY A N 1
ATOM 2169 C CA . GLY A 1 280 ? 6.527 -1.191 -5.531 1 92.31 280 GLY A CA 1
ATOM 2170 C C . GLY A 1 280 ? 7.773 -1.531 -6.32 1 92.31 280 GLY A C 1
ATOM 2171 O O . GLY A 1 280 ? 8.312 -2.635 -6.203 1 92.31 280 GLY A O 1
ATOM 2172 N N . PRO A 1 281 ? 8.305 -0.639 -7.324 1 94.5 281 PRO A N 1
ATOM 2173 C CA . PRO A 1 281 ? 7.812 0.703 -7.648 1 94.5 281 PRO A CA 1
ATOM 2174 C C . PRO A 1 281 ? 6.699 0.688 -8.695 1 94.5 281 PRO A C 1
ATOM 2176 O O . PRO A 1 281 ? 6.82 0.018 -9.719 1 94.5 281 PRO A O 1
ATOM 2179 N N . SER A 1 282 ? 5.629 1.382 -8.391 1 97.38 282 SER A N 1
ATOM 2180 C CA . SER A 1 282 ? 4.586 1.578 -9.391 1 97.38 282 SER A CA 1
ATOM 2181 C C . SER A 1 282 ? 5.074 2.467 -10.531 1 97.38 282 SER A C 1
ATOM 2183 O O . SER A 1 282 ? 5.438 3.623 -10.305 1 97.38 282 SER A O 1
ATOM 2185 N N . PRO A 1 283 ? 5.059 1.996 -11.781 1 98.44 283 PRO A N 1
ATOM 2186 C CA . PRO A 1 283 ? 5.527 2.822 -12.898 1 98.44 283 PRO A CA 1
ATOM 2187 C C . PRO A 1 283 ? 4.703 4.098 -13.07 1 98.44 283 PRO A C 1
ATOM 2189 O O . PRO A 1 283 ? 5.266 5.176 -13.289 1 98.44 283 PRO A O 1
ATOM 2192 N N . LEU A 1 284 ? 3.424 3.955 -12.914 1 98.69 284 LEU A N 1
ATOM 2193 C CA . LEU A 1 284 ? 2.543 5.102 -13.117 1 98.69 284 LEU A CA 1
ATOM 2194 C C . LEU A 1 284 ? 2.754 6.148 -12.031 1 98.69 284 LEU A C 1
ATOM 2196 O O . LEU A 1 284 ? 2.844 7.344 -12.328 1 98.69 284 LEU A O 1
ATOM 2200 N N . SER A 1 285 ? 2.812 5.703 -10.773 1 98.69 285 SER A N 1
ATOM 2201 C CA . SER A 1 285 ? 3.039 6.625 -9.664 1 98.69 285 SER A CA 1
ATOM 2202 C C . SER A 1 285 ? 4.406 7.293 -9.773 1 98.69 285 SER A C 1
ATOM 2204 O O . SER A 1 285 ? 4.551 8.477 -9.469 1 98.69 285 SER A O 1
ATOM 2206 N N . ALA A 1 286 ? 5.406 6.488 -10.195 1 98.81 286 ALA A N 1
ATOM 2207 C CA . ALA A 1 286 ? 6.75 7.043 -10.352 1 98.81 286 ALA A CA 1
ATOM 2208 C C . ALA A 1 286 ? 6.777 8.109 -11.438 1 98.81 286 ALA A C 1
ATOM 2210 O O . ALA A 1 286 ? 7.441 9.141 -11.289 1 98.81 286 ALA A O 1
ATOM 2211 N N . ALA A 1 287 ? 6.082 7.832 -12.508 1 98.88 287 ALA A N 1
ATOM 2212 C CA . ALA A 1 287 ? 5.992 8.82 -13.578 1 98.88 287 ALA A CA 1
ATOM 2213 C C . ALA A 1 287 ? 5.352 10.117 -13.078 1 98.88 287 ALA A C 1
ATOM 2215 O O . ALA A 1 287 ? 5.801 11.211 -13.422 1 98.88 287 ALA A O 1
ATOM 2216 N N . LEU A 1 288 ? 4.34 9.969 -12.297 1 98.81 288 LEU A N 1
ATOM 2217 C CA . LEU A 1 288 ? 3.697 11.148 -11.734 1 98.81 288 LEU A CA 1
ATOM 2218 C C . LEU A 1 288 ? 4.613 11.844 -10.734 1 98.81 288 LEU A C 1
ATOM 2220 O O . LEU A 1 288 ? 4.586 13.07 -10.602 1 98.81 288 LEU A O 1
ATOM 2224 N N . GLY A 1 289 ? 5.367 10.992 -9.984 1 98.88 289 GLY A N 1
ATOM 2225 C CA . GLY A 1 289 ? 6.371 11.586 -9.117 1 98.88 289 GLY A CA 1
ATOM 2226 C C . GLY A 1 289 ? 7.359 12.461 -9.859 1 98.88 289 GLY A C 1
ATOM 2227 O O . GLY A 1 289 ? 7.68 13.57 -9.414 1 98.88 289 GLY A O 1
ATOM 2228 N N . ASN A 1 290 ? 7.855 11.969 -10.977 1 98.94 290 ASN A N 1
ATOM 2229 C CA . ASN A 1 290 ? 8.719 12.773 -11.836 1 98.94 290 ASN A CA 1
ATOM 2230 C C . ASN A 1 290 ? 8.016 14.055 -12.289 1 98.94 290 ASN A C 1
ATOM 2232 O O . ASN A 1 290 ? 8.633 15.117 -12.336 1 98.94 290 ASN A O 1
ATOM 2236 N N . ALA A 1 291 ? 6.746 13.922 -12.602 1 98.94 291 ALA A N 1
ATOM 2237 C CA . ALA A 1 291 ? 5.973 15.086 -13.039 1 98.94 291 ALA A CA 1
ATOM 2238 C C . ALA A 1 291 ? 5.844 16.109 -11.914 1 98.94 291 ALA A C 1
ATOM 2240 O O . ALA A 1 291 ? 5.926 17.312 -12.156 1 98.94 291 ALA A O 1
ATOM 2241 N N . VAL A 1 292 ? 5.594 15.648 -10.719 1 98.94 292 VAL A N 1
ATOM 2242 C CA . VAL A 1 292 ? 5.535 16.531 -9.562 1 98.94 292 VAL A CA 1
ATOM 2243 C C . VAL A 1 292 ? 6.852 17.297 -9.43 1 98.94 292 VAL A C 1
ATOM 2245 O O . VAL A 1 292 ? 6.848 18.516 -9.242 1 98.94 292 VAL A O 1
ATOM 2248 N N . MET A 1 293 ? 7.938 16.594 -9.547 1 98.88 293 MET A N 1
ATOM 2249 C CA . MET A 1 293 ? 9.242 17.234 -9.406 1 98.88 293 MET A CA 1
ATOM 2250 C C . MET A 1 293 ? 9.484 18.234 -10.539 1 98.88 293 MET A C 1
ATOM 2252 O O . MET A 1 293 ? 10.109 19.266 -10.336 1 98.88 293 MET A O 1
ATOM 2256 N N . ASP A 1 294 ? 8.984 17.875 -11.781 1 98.94 294 ASP A N 1
ATOM 2257 C CA . ASP A 1 294 ? 9.047 18.844 -12.867 1 98.94 294 ASP A CA 1
ATOM 2258 C C . ASP A 1 294 ? 8.367 20.156 -12.469 1 98.94 294 ASP A C 1
ATOM 2260 O O . ASP A 1 294 ? 8.938 21.234 -12.633 1 98.94 294 ASP A O 1
ATOM 2264 N N . VAL A 1 295 ? 7.188 20.031 -11.945 1 98.94 295 VAL A N 1
ATOM 2265 C CA . VAL A 1 295 ? 6.402 21.219 -11.594 1 98.94 295 VAL A CA 1
ATOM 2266 C C . VAL A 1 295 ? 7.113 22 -10.492 1 98.94 295 VAL A C 1
ATOM 2268 O O . VAL A 1 295 ? 7.188 23.234 -10.539 1 98.94 295 VAL A O 1
ATOM 2271 N N . LEU A 1 296 ? 7.68 21.281 -9.523 1 98.88 296 LEU A N 1
ATOM 2272 C CA . LEU A 1 296 ? 8.312 21.922 -8.375 1 98.88 296 LEU A CA 1
ATOM 2273 C C . LEU A 1 296 ? 9.586 22.656 -8.789 1 98.88 296 LEU A C 1
ATOM 2275 O O . LEU A 1 296 ? 9.812 23.797 -8.383 1 98.88 296 LEU A O 1
ATOM 2279 N N . PHE A 1 297 ? 10.398 22 -9.648 1 98.62 297 PHE A N 1
ATOM 2280 C CA . PHE A 1 297 ? 11.758 22.5 -9.828 1 98.62 297 PHE A CA 1
ATOM 2281 C C . PHE A 1 297 ? 11.922 23.156 -11.195 1 98.62 297 PHE A C 1
ATOM 2283 O O . PHE A 1 297 ? 12.688 24.094 -11.352 1 98.62 297 PHE A O 1
ATOM 2290 N N . GLU A 1 298 ? 11.234 22.641 -12.18 1 98.38 298 GLU A N 1
ATOM 2291 C CA . GLU A 1 298 ? 11.438 23.125 -13.539 1 98.38 298 GLU A CA 1
ATOM 2292 C C . GLU A 1 298 ? 10.375 24.156 -13.922 1 98.38 298 GLU A C 1
ATOM 2294 O O . GLU A 1 298 ? 10.586 24.969 -14.828 1 98.38 298 GLU A O 1
ATOM 2299 N N . GLN A 1 299 ? 9.258 24.156 -13.188 1 98.5 299 GLN A N 1
ATOM 2300 C CA . GLN A 1 299 ? 8.164 25.062 -13.539 1 98.5 299 GLN A CA 1
ATOM 2301 C C . GLN A 1 299 ? 7.906 26.062 -12.422 1 98.5 299 GLN A C 1
ATOM 2303 O O . GLN A 1 299 ? 6.801 26.594 -12.305 1 98.5 299 GLN A O 1
ATOM 2308 N N . ASN A 1 300 ? 8.828 26.234 -11.492 1 98 300 ASN A N 1
ATOM 2309 C CA . ASN A 1 300 ? 8.852 27.234 -10.43 1 98 300 ASN A CA 1
ATOM 2310 C C . ASN A 1 300 ? 7.75 26.984 -9.406 1 98 300 ASN A C 1
ATOM 2312 O O . ASN A 1 300 ? 7.332 27.922 -8.711 1 98 300 ASN A O 1
ATOM 2316 N N . GLY A 1 301 ? 7.258 25.797 -9.406 1 98.56 301 GLY A N 1
ATOM 2317 C CA . GLY A 1 301 ? 6.168 25.5 -8.492 1 98.56 301 GLY A CA 1
ATOM 2318 C C . GLY A 1 301 ? 6.547 25.656 -7.035 1 98.56 301 GLY A C 1
ATOM 2319 O O . GLY A 1 301 ? 5.723 26.094 -6.223 1 98.56 301 GLY A O 1
ATOM 2320 N N . LEU A 1 302 ? 7.715 25.281 -6.688 1 98.69 302 LEU A N 1
ATOM 2321 C CA . LEU A 1 302 ? 8.164 25.375 -5.305 1 98.69 302 LEU A CA 1
ATOM 2322 C C . LEU A 1 302 ? 8.312 26.828 -4.879 1 98.69 302 LEU A C 1
ATOM 2324 O O . LEU A 1 302 ? 7.871 27.219 -3.793 1 98.69 302 LEU A O 1
ATOM 2328 N N . LYS A 1 303 ? 8.93 27.625 -5.691 1 98.5 303 LYS A N 1
ATOM 2329 C CA . LYS A 1 303 ? 9.117 29.047 -5.418 1 98.5 303 LYS A CA 1
ATOM 2330 C C . LYS A 1 303 ? 7.777 29.766 -5.277 1 98.5 303 LYS A C 1
ATOM 2332 O O . LYS A 1 303 ? 7.555 30.484 -4.309 1 98.5 303 LYS A O 1
ATOM 2337 N N . GLU A 1 304 ? 6.898 29.547 -6.215 1 98.56 304 GLU A N 1
ATOM 2338 C CA . GLU A 1 304 ? 5.57 30.156 -6.176 1 98.56 304 GLU A CA 1
ATOM 2339 C C . GLU A 1 304 ? 4.777 29.656 -4.969 1 98.56 304 GLU A C 1
ATOM 2341 O O . GLU A 1 304 ? 4.055 30.438 -4.336 1 98.56 304 GLU A O 1
ATOM 2346 N N . GLY A 1 305 ? 4.91 28.359 -4.723 1 98.56 305 GLY A N 1
ATOM 2347 C CA . GLY A 1 305 ? 4.254 27.797 -3.553 1 98.56 305 GLY A CA 1
ATOM 2348 C C . GLY A 1 305 ? 4.684 28.469 -2.256 1 98.56 305 GLY A C 1
ATOM 2349 O O . GLY A 1 305 ? 3.855 28.703 -1.374 1 98.56 305 GLY A O 1
ATOM 2350 N N . ARG A 1 306 ? 5.957 28.797 -2.131 1 98.5 306 ARG A N 1
ATOM 2351 C CA . ARG A 1 306 ? 6.477 29.484 -0.95 1 98.5 306 ARG A CA 1
ATOM 2352 C C . ARG A 1 306 ? 5.852 30.859 -0.794 1 98.5 306 ARG A C 1
ATOM 2354 O O . ARG A 1 306 ? 5.484 31.266 0.312 1 98.5 306 ARG A O 1
ATOM 2361 N N . GLN A 1 307 ? 5.777 31.531 -1.882 1 98.56 307 GLN A N 1
ATOM 2362 C CA . GLN A 1 307 ? 5.211 32.875 -1.859 1 98.56 307 GLN A CA 1
ATOM 2363 C C . GLN A 1 307 ? 3.746 32.844 -1.431 1 98.56 307 GLN A C 1
ATOM 2365 O O . GLN A 1 307 ? 3.316 33.656 -0.62 1 98.56 307 GLN A O 1
ATOM 2370 N N . ARG A 1 308 ? 3.045 31.938 -2.014 1 98.75 308 ARG A N 1
ATOM 2371 C CA . ARG A 1 308 ? 1.634 31.797 -1.669 1 98.75 308 ARG A CA 1
ATOM 2372 C C . ARG A 1 308 ? 1.466 31.391 -0.211 1 98.75 308 ARG A C 1
ATOM 2374 O O . ARG A 1 308 ? 0.542 31.844 0.466 1 98.75 308 ARG A O 1
ATOM 2381 N N . ALA A 1 309 ? 2.369 30.5 0.247 1 98.75 309 ALA A N 1
ATOM 2382 C CA . ALA A 1 309 ? 2.34 30.062 1.641 1 98.75 309 ALA A CA 1
ATOM 2383 C C . ALA A 1 309 ? 2.613 31.234 2.586 1 98.75 309 ALA A C 1
ATOM 2385 O O . ALA A 1 309 ? 1.976 31.344 3.633 1 98.75 309 ALA A O 1
ATOM 2386 N N . ASP A 1 310 ? 3.555 32.031 2.205 1 98.56 310 ASP A N 1
ATOM 2387 C CA . ASP A 1 310 ? 3.885 33.219 3.008 1 98.56 310 ASP A CA 1
ATOM 2388 C C . ASP A 1 310 ? 2.689 34.156 3.121 1 98.56 310 ASP A C 1
ATOM 2390 O O . ASP A 1 310 ? 2.4 34.688 4.203 1 98.56 310 ASP A O 1
ATOM 2394 N N . TYR A 1 311 ? 2.082 34.375 2.033 1 98.81 311 TYR A N 1
ATOM 2395 C CA . TYR A 1 311 ? 0.903 35.219 2.029 1 98.81 311 TYR A CA 1
ATOM 2396 C C . TYR A 1 311 ? -0.189 34.656 2.928 1 98.81 311 TYR A C 1
ATOM 2398 O O . TYR A 1 311 ? -0.773 35.375 3.736 1 98.81 311 TYR A O 1
ATOM 2406 N N . PHE A 1 312 ? -0.496 33.406 2.76 1 98.81 312 PHE A N 1
ATOM 2407 C CA . PHE A 1 312 ? -1.54 32.75 3.535 1 98.81 312 PHE A CA 1
ATOM 2408 C C . PHE A 1 312 ? -1.242 32.812 5.027 1 98.81 312 PHE A C 1
ATOM 2410 O O . PHE A 1 312 ? -2.131 33.125 5.828 1 98.81 312 PHE A O 1
ATOM 2417 N N . ARG A 1 313 ? 0.004 32.531 5.406 1 98.5 313 ARG A N 1
ATOM 2418 C CA . ARG A 1 313 ? 0.427 32.656 6.797 1 98.5 313 ARG A CA 1
ATOM 2419 C C . ARG A 1 313 ? 0.234 34.062 7.328 1 98.5 313 ARG A C 1
ATOM 2421 O O . ARG A 1 313 ? -0.241 34.25 8.453 1 98.5 313 ARG A O 1
ATOM 2428 N N . GLN A 1 314 ? 0.638 35.031 6.52 1 98.5 314 GLN A N 1
ATOM 2429 C CA . GLN A 1 314 ? 0.482 36.438 6.918 1 98.5 314 GLN A CA 1
ATOM 2430 C C . GLN A 1 314 ? -0.982 36.75 7.191 1 98.5 314 GLN A C 1
ATOM 2432 O O . GLN A 1 314 ? -1.294 37.469 8.156 1 98.5 314 GLN A O 1
ATOM 2437 N N . GLN A 1 315 ? -1.846 36.312 6.344 1 98.62 315 GLN A N 1
ATOM 2438 C CA . GLN A 1 315 ? -3.273 36.531 6.535 1 98.62 315 GLN A CA 1
ATOM 2439 C C . GLN A 1 315 ? -3.77 35.875 7.82 1 98.62 315 GLN A C 1
ATOM 2441 O O . GLN A 1 315 ? -4.574 36.469 8.555 1 98.62 315 GLN A O 1
ATOM 2446 N N . LEU A 1 316 ? -3.33 34.656 8.125 1 98.69 316 LEU A N 1
ATOM 2447 C CA . LEU A 1 316 ? -3.727 33.969 9.344 1 98.69 316 LEU A CA 1
ATOM 2448 C C . LEU A 1 316 ? -3.205 34.688 10.578 1 98.69 316 LEU A C 1
ATOM 2450 O O . LEU A 1 316 ? -3.91 34.781 11.586 1 98.69 316 LEU A O 1
ATOM 2454 N N . GLU A 1 317 ? -1.961 35.125 10.5 1 98.31 317 GLU A N 1
ATOM 2455 C CA . GLU A 1 317 ? -1.375 35.844 11.609 1 98.31 317 GLU A CA 1
ATOM 2456 C C . GLU A 1 317 ? -2.105 37.188 11.852 1 98.31 317 GLU A C 1
ATOM 2458 O O . GLU A 1 317 ? -2.287 37.594 12.992 1 98.31 317 GLU A O 1
ATOM 2463 N N . GLY A 1 318 ? -2.443 37.812 10.742 1 98.19 318 GLY A N 1
ATOM 2464 C CA . GLY A 1 318 ? -3.281 39 10.859 1 98.19 318 GLY A CA 1
ATOM 2465 C C . GLY A 1 318 ? -4.605 38.719 11.547 1 98.19 318 GLY A C 1
ATOM 2466 O O . GLY A 1 318 ? -5.047 39.5 12.391 1 98.19 318 GLY A O 1
ATOM 2467 N N . LEU A 1 319 ? -5.219 37.656 11.203 1 98 319 LEU A N 1
ATOM 2468 C CA . LEU A 1 319 ? -6.477 37.25 11.82 1 98 319 LEU A CA 1
ATOM 2469 C C . LEU A 1 319 ? -6.281 36.969 13.312 1 98 319 LEU A C 1
ATOM 2471 O O . LEU A 1 319 ? -7.141 37.312 14.125 1 98 319 LEU A O 1
ATOM 2475 N N . GLN A 1 320 ? -5.195 36.281 13.664 1 97.81 320 GLN A N 1
ATOM 2476 C CA . GLN A 1 320 ? -4.883 36 15.062 1 97.81 320 GLN A CA 1
ATOM 2477 C C . GLN A 1 320 ? -4.75 37.281 15.859 1 97.81 320 GLN A C 1
ATOM 2479 O O . GLN A 1 320 ? -5.203 37.375 17 1 97.81 320 GLN A O 1
ATOM 2484 N N . LEU A 1 321 ? -4.105 38.281 15.273 1 97.5 321 LEU A N 1
ATOM 2485 C CA . LEU A 1 321 ? -3.939 39.562 15.938 1 97.5 321 LEU A CA 1
ATOM 2486 C C . LEU A 1 321 ? -5.289 40.25 16.188 1 97.5 321 LEU A C 1
ATOM 2488 O O . LEU A 1 321 ? -5.492 40.875 17.203 1 97.5 321 LEU A O 1
ATOM 2492 N N . GLU A 1 322 ? -6.133 40.062 15.25 1 96.69 322 GLU A N 1
ATOM 2493 C CA . GLU A 1 322 ? -7.465 40.656 15.344 1 96.69 322 GLU A CA 1
ATOM 2494 C C . GLU A 1 322 ? -8.336 39.906 16.344 1 96.69 322 GLU A C 1
ATOM 2496 O O . GLU A 1 322 ? -9.195 40.5 17 1 96.69 322 GLU A O 1
ATOM 2501 N N . LEU A 1 323 ? -8.156 38.625 16.422 1 96.69 323 LEU A N 1
ATOM 2502 C CA . LEU A 1 323 ? -8.992 37.75 17.234 1 96.69 323 LEU A CA 1
ATOM 2503 C C . LEU A 1 323 ? -8.148 36.969 18.234 1 96.69 323 LEU A C 1
ATOM 2505 O O . LEU A 1 323 ? -8.211 35.719 18.281 1 96.69 323 LEU A O 1
ATOM 2509 N N . LYS A 1 324 ? -7.492 37.594 19.156 1 94.5 324 LYS A N 1
ATOM 2510 C CA . LYS A 1 324 ? -6.508 37.031 20.078 1 94.5 324 LYS A CA 1
ATOM 2511 C C . LYS A 1 324 ? -7.172 36.094 21.094 1 94.5 324 LYS A C 1
ATOM 2513 O O . LYS A 1 324 ? -6.543 35.156 21.578 1 94.5 324 LYS A O 1
ATOM 2518 N N . THR A 1 325 ? -8.43 36.344 21.312 1 94.62 325 THR A N 1
ATOM 2519 C CA . THR A 1 325 ? -9.133 35.531 22.312 1 94.62 325 THR A CA 1
ATOM 2520 C C . THR A 1 325 ? -9.617 34.219 21.688 1 94.62 325 THR A C 1
ATOM 2522 O O . THR A 1 325 ? -9.82 33.219 22.391 1 94.62 325 THR A O 1
ATOM 2525 N N . GLU A 1 326 ? -9.781 34.188 20.359 1 95.94 326 GLU A N 1
ATOM 2526 C CA . GLU A 1 326 ? -10.312 33.031 19.672 1 95.94 326 GLU A CA 1
ATOM 2527 C C . GLU A 1 326 ? -9.195 32.125 19.141 1 95.94 326 GLU A C 1
ATOM 2529 O O . GLU A 1 326 ? -9.328 30.906 19.094 1 95.94 326 GLU A O 1
ATOM 2534 N N . ILE A 1 327 ? -8.086 32.812 18.688 1 98.06 327 ILE A N 1
ATOM 2535 C CA . ILE A 1 327 ? -6.969 32.062 18.094 1 98.06 327 ILE A CA 1
ATOM 2536 C C . ILE A 1 327 ? -5.754 32.125 19 1 98.06 327 ILE A C 1
ATOM 2538 O O . ILE A 1 327 ? -5.16 33.219 19.188 1 98.06 327 ILE A O 1
ATOM 2542 N N . GLU A 1 328 ? -5.367 30.984 19.5 1 97.5 328 GLU A N 1
ATOM 2543 C CA . GLU A 1 328 ? -4.266 30.906 20.453 1 97.5 328 GLU A CA 1
ATOM 2544 C C . GLU A 1 328 ? -2.918 30.984 19.75 1 97.5 328 GLU A C 1
ATOM 2546 O O . GLU A 1 328 ? -1.987 31.625 20.234 1 97.5 328 GLU A O 1
ATOM 2551 N N . GLU A 1 329 ? -2.834 30.281 18.641 1 97.44 329 GLU A N 1
ATOM 2552 C CA . GLU A 1 329 ? -1.521 30.141 18.031 1 97.44 329 GLU A CA 1
ATOM 2553 C C . GLU A 1 329 ? -1.647 29.75 16.562 1 97.44 329 GLU A C 1
ATOM 2555 O O . GLU A 1 329 ? -2.551 29 16.188 1 97.44 329 GLU A O 1
ATOM 2560 N N . ILE A 1 330 ? -0.846 30.328 15.758 1 98 330 ILE A N 1
ATOM 2561 C CA . ILE A 1 330 ? -0.614 29.859 14.398 1 98 330 ILE A CA 1
ATOM 2562 C C . ILE A 1 330 ? 0.699 29.078 14.344 1 98 330 ILE A C 1
ATOM 2564 O O . ILE A 1 330 ? 1.75 29.594 14.727 1 98 330 ILE A O 1
ATOM 2568 N N . ARG A 1 331 ? 0.616 27.75 13.906 1 96.81 331 ARG A N 1
ATOM 2569 C CA . ARG A 1 331 ? 1.788 26.891 13.859 1 96.81 331 ARG A CA 1
ATOM 2570 C C . ARG A 1 331 ? 2.016 26.344 12.453 1 96.81 331 ARG A C 1
ATOM 2572 O O . ARG A 1 331 ? 1.175 26.531 11.57 1 96.81 331 ARG A O 1
ATOM 2579 N N . GLY A 1 332 ? 3.258 25.766 12.305 1 97.88 332 GLY A N 1
ATOM 2580 C CA . GLY A 1 332 ? 3.551 25.047 11.078 1 97.88 332 GLY A CA 1
ATOM 2581 C C . GLY A 1 332 ? 4.512 25.781 10.164 1 97.88 332 GLY A C 1
ATOM 2582 O O . GLY A 1 332 ? 5.098 26.797 10.562 1 97.88 332 GLY A O 1
ATOM 2583 N N . LEU A 1 333 ? 4.75 25.203 9.047 1 98.12 333 LEU A N 1
ATOM 2584 C CA . LEU A 1 333 ? 5.641 25.734 8.016 1 98.12 333 LEU A CA 1
ATOM 2585 C C . LEU A 1 333 ? 5.027 25.562 6.629 1 98.12 333 LEU A C 1
ATOM 2587 O O . LEU A 1 333 ? 4.371 24.547 6.355 1 98.12 333 LEU A O 1
ATOM 2591 N N . GLY A 1 334 ? 5.289 26.594 5.73 1 98.5 334 GLY A N 1
ATOM 2592 C CA . GLY A 1 334 ? 4.793 26.484 4.367 1 98.5 334 GLY A CA 1
ATOM 2593 C C . GLY A 1 334 ? 3.295 26.266 4.293 1 98.5 334 GLY A C 1
ATOM 2594 O O . GLY A 1 334 ? 2.521 26.984 4.918 1 98.5 334 GLY A O 1
ATOM 2595 N N . MET A 1 335 ? 2.854 25.297 3.498 1 98.81 335 MET A N 1
ATOM 2596 C CA . MET A 1 335 ? 1.438 24.984 3.33 1 98.81 335 MET A CA 1
ATOM 2597 C C . MET A 1 335 ? 1.018 23.859 4.266 1 98.81 335 MET A C 1
ATOM 2599 O O . MET A 1 335 ? 0.235 22.984 3.883 1 98.81 335 MET A O 1
ATOM 2603 N N . MET A 1 336 ? 1.646 23.75 5.395 1 98.81 336 MET A N 1
ATOM 2604 C CA . MET A 1 336 ? 1.268 22.906 6.527 1 98.81 336 MET A CA 1
ATOM 2605 C C . MET A 1 336 ? 1.112 23.734 7.797 1 98.81 336 MET A C 1
ATOM 2607 O O . MET A 1 336 ? 2.084 23.969 8.516 1 98.81 336 MET A O 1
ATOM 2611 N N . LEU A 1 337 ? -0.142 24.156 8.016 1 98.75 337 LEU A N 1
ATOM 2612 C CA . LEU A 1 337 ? -0.41 25.141 9.047 1 98.75 337 LEU A CA 1
ATOM 2613 C C . LEU A 1 337 ? -1.483 24.656 10.008 1 98.75 337 LEU A C 1
ATOM 2615 O O . LEU A 1 337 ? -2.35 23.859 9.625 1 98.75 337 LEU A O 1
ATOM 2619 N N . GLY A 1 338 ? -1.342 24.984 11.242 1 98.44 338 GLY A N 1
ATOM 2620 C CA . GLY A 1 338 ? -2.332 24.734 12.273 1 98.44 338 GLY A CA 1
ATOM 2621 C C . GLY A 1 338 ? -2.799 26 12.969 1 98.44 338 GLY A C 1
ATOM 2622 O O . GLY A 1 338 ? -1.984 26.844 13.336 1 98.44 338 GLY A O 1
ATOM 2623 N N . VAL A 1 339 ? -4.066 26.219 13.039 1 98.62 339 VAL A N 1
ATOM 2624 C CA . VAL A 1 339 ? -4.668 27.312 13.812 1 98.62 339 VAL A CA 1
ATOM 2625 C C . VAL A 1 339 ? -5.258 26.75 15.109 1 98.62 339 VAL A C 1
ATOM 2627 O O . VAL A 1 339 ? -6.344 26.172 15.102 1 98.62 339 VAL A O 1
ATOM 2630 N N . LYS A 1 340 ? -4.543 26.906 16.172 1 98.19 340 LYS A N 1
ATOM 2631 C CA . LYS A 1 340 ? -5.027 26.453 17.469 1 98.19 340 LYS A CA 1
ATOM 2632 C C . LYS A 1 340 ? -6.078 27.406 18.031 1 98.19 340 LYS A C 1
ATOM 2634 O O . LYS A 1 340 ? -5.801 28.578 18.25 1 98.19 340 LYS A O 1
ATOM 2639 N N . LEU A 1 341 ? -7.203 26.922 18.219 1 97.81 341 LEU A N 1
ATOM 2640 C CA . LEU A 1 341 ? -8.305 27.75 18.703 1 97.81 341 LEU A CA 1
ATOM 2641 C C . LEU A 1 341 ? -8.461 27.609 20.219 1 97.81 341 LEU A C 1
ATOM 2643 O O . LEU A 1 341 ? -8.18 26.547 20.781 1 97.81 341 LEU A O 1
ATOM 2647 N N . ASP A 1 342 ? -8.805 28.656 20.859 1 96 342 ASP A N 1
ATOM 2648 C CA . ASP A 1 342 ? -9.227 28.625 22.266 1 96 342 ASP A CA 1
ATOM 2649 C C . ASP A 1 342 ? -10.695 28.25 22.375 1 96 342 ASP A C 1
ATOM 2651 O O . ASP A 1 342 ? -11.539 29.078 22.688 1 96 342 ASP A O 1
ATOM 2655 N N . ALA A 1 343 ? -11.008 27.094 22.094 1 95.38 343 ALA A N 1
ATOM 2656 C CA . ALA A 1 343 ? -12.359 26.531 22.094 1 95.38 343 ALA A CA 1
ATOM 2657 C C . ALA A 1 343 ? -12.32 25.031 22.359 1 95.38 343 ALA A C 1
ATOM 2659 O O . ALA A 1 343 ? -11.281 24.391 22.203 1 95.38 343 ALA A O 1
ATOM 2660 N N . ASP A 1 344 ? -13.328 24.469 22.859 1 95.62 344 ASP A N 1
ATOM 2661 C CA . ASP A 1 344 ? -13.391 23.016 23.078 1 95.62 344 ASP A CA 1
ATOM 2662 C C . ASP A 1 344 ? -13.641 22.281 21.766 1 95.62 344 ASP A C 1
ATOM 2664 O O . ASP A 1 344 ? -13.867 22.906 20.719 1 95.62 344 ASP A O 1
ATOM 2668 N N . ALA A 1 345 ? -13.523 21.047 21.812 1 96.62 345 ALA A N 1
ATOM 2669 C CA . ALA A 1 345 ? -13.594 20.188 20.641 1 96.62 345 ALA A CA 1
ATOM 2670 C C . ALA A 1 345 ? -14.93 20.359 19.922 1 96.62 345 ALA A C 1
ATOM 2672 O O . ALA A 1 345 ? -14.977 20.344 18.688 1 96.62 345 ALA A O 1
ATOM 2673 N N . GLU A 1 346 ? -15.961 20.469 20.641 1 96.31 346 GLU A N 1
ATOM 2674 C CA . GLU A 1 346 ? -17.297 20.578 20.062 1 96.31 346 GLU A CA 1
ATOM 2675 C C . GLU A 1 346 ? -17.438 21.859 19.25 1 96.31 346 GLU A C 1
ATOM 2677 O O . GLU A 1 346 ? -18 21.859 18.156 1 96.31 346 GLU A O 1
ATOM 2682 N N . LYS A 1 347 ? -16.969 22.938 19.828 1 96 347 LYS A N 1
ATOM 2683 C CA . LYS A 1 347 ? -17.016 24.219 19.141 1 96 347 LYS A CA 1
ATOM 2684 C C . LYS A 1 347 ? -16.172 24.219 17.875 1 96 347 LYS A C 1
ATOM 2686 O O . LYS A 1 347 ? -16.578 24.75 16.844 1 96 347 LYS A O 1
ATOM 2691 N N . VAL A 1 348 ? -15.031 23.656 17.953 1 97.38 348 VAL A N 1
ATOM 2692 C CA . VAL A 1 348 ? -14.148 23.578 16.797 1 97.38 348 VAL A CA 1
ATOM 2693 C C . VAL A 1 348 ? -14.812 22.75 15.695 1 97.38 348 VAL A C 1
ATOM 2695 O O . VAL A 1 348 ? -14.758 23.125 14.516 1 97.38 348 VAL A O 1
ATOM 2698 N N . LYS A 1 349 ? -15.43 21.672 16.078 1 96.69 349 LYS A N 1
ATOM 2699 C CA . LYS A 1 349 ? -16.156 20.844 15.117 1 96.69 349 LYS A CA 1
ATOM 2700 C C . LYS A 1 349 ? -17.281 21.641 14.461 1 96.69 349 LYS A C 1
ATOM 2702 O O . LYS A 1 349 ? -17.5 21.516 13.25 1 96.69 349 LYS A O 1
ATOM 2707 N N . SER A 1 350 ? -17.984 22.406 15.242 1 96.75 350 SER A N 1
ATOM 2708 C CA . SER A 1 350 ? -19.062 23.234 14.711 1 96.75 350 SER A CA 1
ATOM 2709 C C . SER A 1 350 ? -18.531 24.25 13.703 1 96.75 350 SER A C 1
ATOM 2711 O O . SER A 1 350 ? -19.172 24.5 12.688 1 96.75 350 SER A O 1
ATOM 2713 N N . ILE A 1 351 ? -17.391 24.797 13.992 1 97.62 351 ILE A N 1
ATOM 2714 C CA . ILE A 1 351 ? -16.75 25.75 13.078 1 97.62 351 ILE A CA 1
ATOM 2715 C C . ILE A 1 351 ? -16.391 25.047 11.773 1 97.62 351 ILE A C 1
ATOM 2717 O O . ILE A 1 351 ? -16.625 25.578 10.688 1 97.62 351 ILE A O 1
ATOM 2721 N N . GLN A 1 352 ? -15.781 23.891 11.875 1 97.56 352 GLN A N 1
ATOM 2722 C CA . GLN A 1 352 ? -15.43 23.094 10.695 1 97.56 352 GLN A CA 1
ATOM 2723 C C . GLN A 1 352 ? -16.656 22.812 9.836 1 97.56 352 GLN A C 1
ATOM 2725 O O . GLN A 1 352 ? -16.594 22.906 8.609 1 97.56 352 GLN A O 1
ATOM 2730 N N . GLU A 1 353 ? -17.766 22.453 10.477 1 97 353 GLU A N 1
ATOM 2731 C CA . GLU A 1 353 ? -19 22.141 9.766 1 97 353 GLU A CA 1
ATOM 2732 C C . GLU A 1 353 ? -19.562 23.375 9.07 1 97 353 GLU A C 1
ATOM 2734 O O . GLU A 1 353 ? -20.047 23.281 7.941 1 97 353 GLU A O 1
ATOM 2739 N N . ALA A 1 354 ? -19.5 24.5 9.766 1 97.94 354 ALA A N 1
ATOM 2740 C CA . ALA A 1 35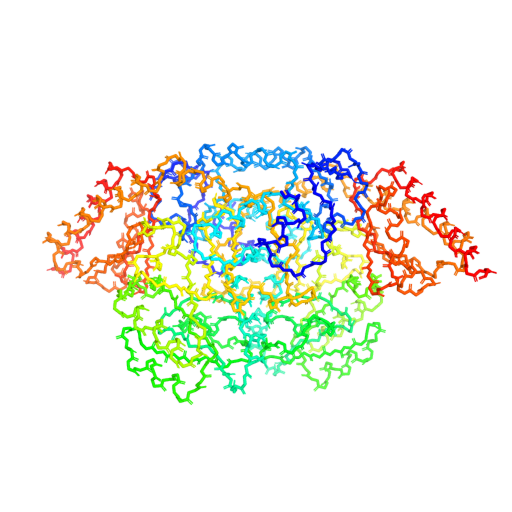4 ? -19.969 25.75 9.18 1 97.94 354 ALA A CA 1
ATOM 2741 C C . ALA A 1 354 ? -19.141 26.125 7.965 1 97.94 354 ALA A C 1
ATOM 2743 O O . ALA A 1 354 ? -19.688 26.562 6.945 1 97.94 354 ALA A O 1
ATOM 2744 N N . LEU A 1 355 ? -17.828 25.984 8.102 1 98.5 355 LEU A N 1
ATOM 2745 C CA . LEU A 1 355 ? -16.938 26.266 6.984 1 98.5 355 LEU A CA 1
ATOM 2746 C C . LEU A 1 355 ? -17.234 25.344 5.805 1 98.5 355 LEU A C 1
ATOM 2748 O O . LEU A 1 355 ? -17.234 25.781 4.652 1 98.5 355 LEU A O 1
ATOM 2752 N N . LEU A 1 356 ? -17.484 24.109 6.125 1 98.06 356 LEU A N 1
ATOM 2753 C CA . LEU A 1 356 ? -17.828 23.141 5.074 1 98.06 356 LEU A CA 1
ATOM 2754 C C . LEU A 1 356 ? -19.094 23.562 4.352 1 98.06 356 LEU A C 1
ATOM 2756 O O . LEU A 1 356 ? -19.172 23.484 3.125 1 98.06 356 LEU A O 1
ATOM 2760 N N . HIS A 1 357 ? -20.078 23.938 5.102 1 97.56 357 HIS A N 1
ATOM 2761 C CA . HIS A 1 357 ? -21.344 24.406 4.52 1 97.56 357 HIS A CA 1
ATOM 2762 C C . HIS A 1 357 ? -21.109 25.594 3.598 1 97.56 357 HIS A C 1
ATOM 2764 O O . HIS A 1 357 ? -21.812 25.75 2.592 1 97.56 357 HIS A O 1
ATOM 2770 N N . ARG A 1 358 ? -20.125 26.359 3.93 1 98.19 358 ARG A N 1
ATOM 2771 C CA . ARG A 1 358 ? -19.812 27.547 3.152 1 98.19 358 ARG A CA 1
ATOM 2772 C C . ARG A 1 358 ? -18.906 27.234 1.976 1 98.19 358 ARG A C 1
ATOM 2774 O O . ARG A 1 358 ? -18.578 28.109 1.17 1 98.19 358 ARG A O 1
ATOM 2781 N N . GLY A 1 359 ? -18.438 26 1.898 1 98.38 359 GLY A N 1
ATOM 2782 C CA . GLY A 1 359 ? -17.656 25.578 0.746 1 98.38 359 GLY A CA 1
ATOM 2783 C C . GLY A 1 359 ? -16.172 25.516 1.027 1 98.38 359 GLY A C 1
ATOM 2784 O O . GLY A 1 359 ? -15.359 25.547 0.102 1 98.38 359 GLY A O 1
ATOM 2785 N N . PHE A 1 360 ? -15.766 25.531 2.281 1 98.75 360 PHE A N 1
ATOM 2786 C CA . PHE A 1 360 ? -14.359 25.406 2.652 1 98.75 360 PHE A CA 1
ATOM 2787 C C . PHE A 1 360 ? -14.102 24.109 3.402 1 98.75 360 PHE A C 1
ATOM 2789 O O . PHE A 1 360 ? -14.742 23.828 4.418 1 98.75 360 PHE A O 1
ATOM 2796 N N . MET A 1 361 ? -13.164 23.328 2.893 1 98 361 MET A N 1
ATOM 2797 C CA . MET A 1 361 ? -12.828 22.047 3.518 1 98 361 MET A CA 1
ATOM 2798 C C . MET A 1 361 ? -11.555 22.156 4.34 1 98 361 MET A C 1
ATOM 2800 O O . MET A 1 361 ? -10.477 22.422 3.795 1 98 361 MET A O 1
ATOM 2804 N N . VAL A 1 362 ? -11.68 22 5.598 1 97.81 362 VAL A N 1
ATOM 2805 C CA . VAL A 1 362 ? -10.531 22.016 6.492 1 97.81 362 VAL A CA 1
ATOM 2806 C C . VAL A 1 362 ? -10.531 20.75 7.352 1 97.81 362 VAL A C 1
ATOM 2808 O O . VAL A 1 362 ? -11.531 20.031 7.41 1 97.81 362 VAL A O 1
ATOM 2811 N N . ASN A 1 363 ? -9.414 20.422 7.91 1 96.06 363 ASN A N 1
ATOM 2812 C CA . ASN A 1 363 ? -9.25 19.281 8.805 1 96.06 363 ASN A CA 1
ATOM 2813 C C . ASN A 1 363 ? -9.016 19.719 10.242 1 96.06 363 ASN A C 1
ATOM 2815 O O . ASN A 1 363 ? -8.719 20.891 10.492 1 96.06 363 ASN A O 1
ATOM 2819 N N . ILE A 1 364 ? -9.352 18.875 11.18 1 95.94 364 ILE A N 1
ATOM 2820 C CA . ILE A 1 364 ? -9.094 19.141 12.594 1 95.94 364 ILE A CA 1
ATOM 2821 C C . ILE A 1 364 ? -8.047 18.156 13.117 1 95.94 364 ILE A C 1
ATOM 2823 O O . ILE A 1 364 ? -8.102 16.953 12.82 1 95.94 364 ILE A O 1
ATOM 2827 N N . ALA A 1 365 ? -7.059 18.625 13.773 1 93.62 365 ALA A N 1
ATOM 2828 C CA . ALA A 1 365 ? -6.086 17.812 14.492 1 93.62 365 ALA A CA 1
ATOM 2829 C C . ALA A 1 365 ? -6.191 18.031 16 1 93.62 365 ALA A C 1
ATOM 2831 O O . ALA A 1 365 ? -6.418 19.156 16.453 1 93.62 365 ALA A O 1
ATOM 2832 N N . GLN A 1 366 ? -6.043 16.969 16.781 1 93.44 366 GLN A N 1
ATOM 2833 C CA . GLN A 1 366 ? -6.023 17.031 18.25 1 93.44 366 GLN A CA 1
ATOM 2834 C C . GLN A 1 366 ? -7.23 17.797 18.781 1 93.44 366 GLN A C 1
ATOM 2836 O O . GLN A 1 366 ? -7.113 18.578 19.719 1 93.44 366 GLN A O 1
ATOM 2841 N N . GLN A 1 367 ? -8.305 17.828 18.094 1 93.12 367 GLN A N 1
ATOM 2842 C CA . GLN A 1 367 ? -9.633 18.234 18.531 1 93.12 367 GLN A CA 1
ATOM 2843 C C . GLN A 1 367 ? -9.805 19.75 18.469 1 93.12 367 GLN A C 1
ATOM 2845 O O . GLN A 1 367 ? -10.906 20.25 18.25 1 93.12 367 GLN A O 1
ATOM 2850 N N . THR A 1 368 ? -8.641 20.5 18.578 1 96.62 368 THR A N 1
ATOM 2851 C CA . THR A 1 368 ? -8.852 21.922 18.734 1 96.62 368 THR A CA 1
ATOM 2852 C C . THR A 1 368 ? -8.016 22.719 17.734 1 96.62 368 THR A C 1
ATOM 2854 O O . THR A 1 368 ? -7.938 23.938 17.812 1 96.62 368 THR A O 1
ATOM 2857 N N . ILE A 1 369 ? -7.379 22.016 16.875 1 97.88 369 ILE A N 1
ATOM 2858 C CA . ILE A 1 369 ? -6.512 22.672 15.906 1 97.88 369 ILE A CA 1
ATOM 2859 C C . ILE A 1 369 ? -7.098 22.516 14.5 1 97.88 369 ILE A C 1
ATOM 2861 O O . ILE A 1 369 ? -7.277 21.391 14.016 1 97.88 369 ILE A O 1
ATOM 2865 N N . ILE A 1 370 ? -7.422 23.656 13.867 1 98.31 370 ILE A N 1
ATOM 2866 C CA . ILE A 1 370 ? -7.734 23.625 12.445 1 98.31 370 ILE A CA 1
ATOM 2867 C C . ILE A 1 370 ? -6.461 23.375 11.641 1 98.31 370 ILE A C 1
ATOM 2869 O O . ILE A 1 370 ? -5.559 24.203 11.617 1 98.31 370 ILE A O 1
ATOM 2873 N N . ARG A 1 371 ? -6.355 22.203 11.109 1 98.12 371 ARG A N 1
ATOM 2874 C CA . ARG A 1 371 ? -5.211 21.828 10.289 1 98.12 371 ARG A CA 1
ATOM 2875 C C . ARG A 1 371 ? -5.426 22.203 8.828 1 98.12 371 ARG A C 1
ATOM 2877 O O . ARG A 1 371 ? -6.391 21.766 8.203 1 98.12 371 ARG A O 1
ATOM 2884 N N . LEU A 1 372 ? -4.543 23.016 8.32 1 98.75 372 LEU A N 1
ATOM 2885 C CA . LEU A 1 372 ? -4.586 23.5 6.938 1 98.75 372 LEU A CA 1
ATOM 2886 C C . LEU A 1 372 ? -3.422 22.938 6.133 1 98.75 372 LEU A C 1
ATOM 2888 O O . LEU A 1 372 ? -2.258 23.188 6.457 1 98.75 372 LEU A O 1
ATOM 2892 N N . LEU A 1 373 ? -3.732 22.156 5.117 1 98.56 373 LEU A N 1
ATOM 2893 C CA . LEU A 1 373 ? -2.781 21.594 4.168 1 98.56 373 LEU A CA 1
ATOM 2894 C C . LEU A 1 373 ? -3.135 21.984 2.74 1 98.56 373 LEU A C 1
ATOM 2896 O O . LEU A 1 373 ? -3.273 21.125 1.869 1 98.56 373 LEU A O 1
ATOM 2900 N N . PRO A 1 374 ? -3.248 23.266 2.459 1 98.44 374 PRO A N 1
ATOM 2901 C CA . PRO A 1 374 ? -3.65 23.672 1.11 1 98.44 374 PRO A CA 1
ATOM 2902 C C . PRO A 1 374 ? -2.65 23.25 0.04 1 98.44 374 PRO A C 1
ATOM 2904 O O . PRO A 1 374 ? -1.492 22.953 0.352 1 98.44 374 PRO A O 1
ATOM 2907 N N . PRO A 1 375 ? -3.121 23.172 -1.225 1 98.75 375 PRO A N 1
ATOM 2908 C CA . PRO A 1 375 ? -2.158 22.922 -2.301 1 98.75 375 PRO A CA 1
ATOM 2909 C C . PRO A 1 375 ? -1.218 24.094 -2.537 1 98.75 375 PRO A C 1
ATOM 2911 O O . PRO A 1 375 ? -1.552 25.234 -2.201 1 98.75 375 PRO A O 1
ATOM 2914 N N . LEU A 1 376 ? -0.076 23.797 -3.092 1 98.81 376 LEU A N 1
ATOM 2915 C CA . LEU A 1 376 ? 0.901 24.828 -3.396 1 98.81 376 LEU A CA 1
ATOM 2916 C C . LEU A 1 376 ? 0.347 25.812 -4.422 1 98.81 376 LEU A C 1
ATOM 2918 O O . LEU A 1 376 ? 0.9 26.906 -4.609 1 98.81 376 LEU A O 1
ATOM 2922 N N . THR A 1 377 ? -0.791 25.5 -5.004 1 98.75 377 THR A N 1
ATOM 2923 C CA . THR A 1 377 ? -1.376 26.297 -6.074 1 98.75 377 THR A CA 1
ATOM 2924 C C . THR A 1 377 ? -2.457 27.219 -5.527 1 98.75 377 THR A C 1
ATOM 2926 O O . THR A 1 377 ? -3.176 27.859 -6.293 1 98.75 377 THR A O 1
ATOM 2929 N N . LEU A 1 378 ? -2.623 27.266 -4.188 1 98.75 378 LEU A N 1
ATOM 2930 C CA . LEU A 1 378 ? -3.623 28.141 -3.574 1 98.75 378 LEU A CA 1
ATOM 2931 C C . LEU A 1 378 ? -3.479 29.578 -4.074 1 98.75 378 LEU A C 1
ATOM 2933 O O . LEU A 1 378 ? -2.379 30.125 -4.07 1 98.75 378 LEU A O 1
ATOM 2937 N N . GLN A 1 379 ? -4.547 30.141 -4.512 1 98.44 379 GLN A N 1
ATOM 2938 C CA . GLN A 1 379 ? -4.523 31.516 -5.004 1 98.44 379 GLN A CA 1
ATOM 2939 C C . GLN A 1 379 ? -4.797 32.5 -3.879 1 98.44 379 GLN A C 1
ATOM 2941 O O . GLN A 1 379 ? -5.426 32.156 -2.877 1 98.44 379 GLN A O 1
ATOM 2946 N N . LYS A 1 380 ? -4.312 33.75 -4.137 1 98.38 380 LYS A N 1
ATOM 2947 C CA . LYS A 1 380 ? -4.488 34.812 -3.146 1 98.38 380 LYS A CA 1
ATOM 2948 C C . LYS A 1 380 ? -5.965 35.031 -2.838 1 98.38 380 LYS A C 1
ATOM 2950 O O . LYS A 1 380 ? -6.348 35.188 -1.674 1 98.38 380 LYS A O 1
ATOM 2955 N N . GLU A 1 381 ? -6.75 35 -3.9 1 98.62 381 GLU A N 1
ATOM 2956 C CA . GLU A 1 381 ? -8.18 35.219 -3.734 1 98.62 381 GLU A CA 1
ATOM 2957 C C . GLU A 1 381 ? -8.836 34.094 -2.939 1 98.62 381 GLU A C 1
ATOM 2959 O O . GLU A 1 381 ? -9.773 34.344 -2.174 1 98.62 381 GLU A O 1
ATOM 2964 N N . GLU A 1 382 ? -8.406 32.906 -3.143 1 98.81 382 GLU A N 1
ATOM 2965 C CA . GLU A 1 382 ? -8.906 31.766 -2.389 1 98.81 382 GLU A CA 1
ATOM 2966 C C . GLU A 1 382 ? -8.539 31.875 -0.912 1 98.81 382 GLU A C 1
ATOM 2968 O O . GLU A 1 382 ? -9.367 31.609 -0.038 1 98.81 382 GLU A O 1
ATOM 2973 N N . ALA A 1 383 ? -7.277 32.25 -0.668 1 98.75 383 ALA A N 1
ATOM 2974 C CA . ALA A 1 383 ? -6.828 32.5 0.704 1 98.75 383 ALA A CA 1
ATOM 2975 C C . ALA A 1 383 ? -7.68 33.562 1.39 1 98.75 383 ALA A C 1
ATOM 2977 O O . ALA A 1 383 ? -8.125 33.375 2.525 1 98.75 383 ALA A O 1
ATOM 2978 N N . ASP A 1 384 ? -7.93 34.656 0.661 1 98.75 384 ASP A N 1
ATOM 2979 C CA . ASP A 1 384 ? -8.703 35.75 1.209 1 98.75 384 ASP A CA 1
ATOM 2980 C C . ASP A 1 384 ? -10.133 35.312 1.531 1 98.75 384 ASP A C 1
ATOM 2982 O O . ASP A 1 384 ? -10.68 35.688 2.568 1 98.75 384 ASP A O 1
ATOM 2986 N N . SER A 1 385 ? -10.727 34.562 0.628 1 98.75 385 SER A N 1
ATOM 2987 C CA . SER A 1 385 ? -12.094 34.094 0.83 1 98.75 385 SER A CA 1
ATOM 2988 C C . SER A 1 385 ? -12.195 33.219 2.059 1 98.75 385 SER A C 1
ATOM 2990 O O . SER A 1 385 ? -13.172 33.281 2.809 1 98.75 385 SER A O 1
ATOM 2992 N N . PHE A 1 386 ? -11.266 32.375 2.23 1 98.81 386 PHE A N 1
ATOM 2993 C CA . PHE A 1 386 ? -11.25 31.516 3.412 1 98.81 386 PHE A CA 1
ATOM 2994 C C . PHE A 1 386 ? -11.094 32.344 4.68 1 98.81 386 PHE A C 1
ATOM 2996 O O . PHE A 1 386 ? -11.812 32.125 5.66 1 98.81 386 PHE A O 1
ATOM 3003 N N . ILE A 1 387 ? -10.086 33.281 4.656 1 98.75 387 ILE A N 1
ATOM 3004 C CA . ILE A 1 387 ? -9.812 34.125 5.824 1 98.75 387 ILE A CA 1
ATOM 3005 C C . ILE A 1 387 ? -11.078 34.875 6.234 1 98.75 387 ILE A C 1
ATOM 3007 O O . ILE A 1 387 ? -11.406 34.938 7.422 1 98.75 387 ILE A O 1
ATOM 3011 N N . GLN A 1 388 ? -11.773 35.344 5.285 1 98.62 388 GLN A N 1
ATOM 3012 C CA . GLN A 1 388 ? -13 36.094 5.559 1 98.62 388 GLN A CA 1
ATOM 3013 C C . GLN A 1 388 ? -14.062 35.188 6.176 1 98.62 388 GLN A C 1
ATOM 3015 O O . GLN A 1 388 ? -14.688 35.531 7.176 1 98.62 388 GLN A O 1
ATOM 3020 N N . ALA A 1 389 ? -14.266 34.031 5.582 1 98.69 389 ALA A N 1
ATOM 3021 C CA . ALA A 1 389 ? -15.25 33.094 6.094 1 98.69 389 ALA A CA 1
ATOM 3022 C C . ALA A 1 389 ? -14.891 32.625 7.504 1 98.69 389 ALA A C 1
ATOM 3024 O O . ALA A 1 389 ? -15.758 32.531 8.375 1 98.69 389 ALA A O 1
ATOM 3025 N N . PHE A 1 390 ? -13.625 32.344 7.672 1 98.5 390 PHE A N 1
ATOM 3026 C CA . PHE A 1 390 ? -13.125 31.859 8.961 1 98.5 390 PHE A CA 1
ATOM 3027 C C . PHE A 1 390 ? -13.32 32.938 10.031 1 98.5 390 PHE A C 1
ATOM 3029 O O . PHE A 1 390 ? -13.789 32.625 11.133 1 98.5 390 PHE A O 1
ATOM 3036 N N . LYS A 1 391 ? -13.016 34.125 9.703 1 98.12 391 LYS A N 1
ATOM 3037 C CA . LYS A 1 391 ? -13.211 35.281 10.594 1 98.12 391 LYS A CA 1
ATOM 3038 C C . LYS A 1 391 ? -14.672 35.406 11.023 1 98.12 391 LYS A C 1
ATOM 3040 O O . LYS A 1 391 ? -14.969 35.531 12.211 1 98.12 391 LYS A O 1
ATOM 3045 N N . GLU A 1 392 ? -15.539 35.344 10.094 1 98 392 GLU A N 1
ATOM 3046 C CA . GLU A 1 392 ? -16.969 35.469 10.359 1 98 392 GLU A CA 1
ATOM 3047 C C . GLU A 1 392 ? -17.469 34.375 11.281 1 98 392 GLU A C 1
ATOM 3049 O O . GLU A 1 392 ? -18.266 34.625 12.18 1 98 392 GLU A O 1
ATOM 3054 N N . GLU A 1 393 ? -16.969 33.125 11.031 1 97.06 393 GLU A N 1
ATOM 3055 C CA . GLU A 1 393 ? -17.391 32 11.859 1 97.06 393 GLU A CA 1
ATOM 3056 C C . GLU A 1 393 ? -16.875 32.156 13.289 1 97.06 393 GLU A C 1
ATOM 3058 O O . GLU A 1 393 ? -17.562 31.812 14.25 1 97.06 393 GLU A O 1
ATOM 3063 N N . LEU A 1 394 ? -15.617 32.656 13.453 1 96.69 394 LEU A N 1
ATOM 3064 C CA . LEU A 1 394 ? -15.039 32.844 14.773 1 96.69 394 LEU A CA 1
ATOM 3065 C C . LEU A 1 394 ? -15.781 33.938 15.539 1 96.69 394 LEU A C 1
ATOM 3067 O O . LEU A 1 394 ? -16.047 33.812 16.734 1 96.69 394 LEU A O 1
ATOM 3071 N N . ILE A 1 395 ? -16.203 35 14.859 1 94.94 395 ILE A N 1
ATOM 3072 C CA . ILE A 1 395 ? -16.891 36.125 15.492 1 94.94 395 ILE A CA 1
ATOM 3073 C C . ILE A 1 395 ? -18.312 35.688 15.891 1 94.94 395 ILE A C 1
ATOM 3075 O O . ILE A 1 395 ? -18.781 36.062 16.969 1 94.94 395 ILE A O 1
ATOM 3079 N N . SER A 1 396 ? -18.953 34.969 15.016 1 91.69 396 SER A N 1
ATOM 3080 C CA . SER A 1 396 ? -20.328 34.562 15.273 1 91.69 396 SER A CA 1
ATOM 3081 C C . SER A 1 396 ? -20.406 33.656 16.516 1 91.69 396 SER A C 1
ATOM 3083 O O . SER A 1 396 ? -21.391 33.719 17.25 1 91.69 396 SER A O 1
ATOM 3085 N N . ARG A 1 397 ? -19.469 32.938 16.859 1 85.25 397 ARG A N 1
ATOM 3086 C CA . ARG A 1 397 ? -19.469 32 17.969 1 85.25 397 ARG A CA 1
ATOM 3087 C C . ARG A 1 397 ? -19.094 32.688 19.281 1 85.25 397 ARG A C 1
ATOM 3089 O O . ARG A 1 397 ? -19.406 32.188 20.359 1 85.25 397 ARG A O 1
ATOM 3096 N N . ARG A 1 398 ? -18.359 33.75 19.172 1 77.81 398 ARG A N 1
ATOM 3097 C CA . ARG A 1 398 ? -18.109 34.594 20.344 1 77.81 398 ARG A CA 1
ATOM 3098 C C . ARG A 1 398 ? -19.422 35.094 20.922 1 77.81 398 ARG A C 1
ATOM 3100 O O . ARG A 1 398 ? -19.594 35.125 22.141 1 77.81 398 ARG A O 1
ATOM 3107 N N . GLN A 1 399 ? -20.25 35.469 20.094 1 70.56 399 GLN A N 1
ATOM 3108 C CA . GLN A 1 399 ? -21.516 36.062 20.5 1 70.56 399 GLN A CA 1
ATOM 3109 C C . GLN A 1 399 ? -22.438 35.031 21.125 1 70.56 399 GLN A C 1
ATOM 3111 O O . GLN A 1 399 ? -23.203 35.344 22.031 1 70.56 399 GLN A O 1
ATOM 3116 N N . GLU A 1 400 ? -22.344 33.844 20.719 1 65 400 GLU A N 1
ATOM 3117 C CA . GLU A 1 400 ? -23.188 32.781 21.266 1 65 400 GLU A CA 1
ATOM 3118 C C . GLU A 1 400 ? -22.734 32.406 22.672 1 65 400 GLU A C 1
ATOM 3120 O O . GLU A 1 400 ? -23.562 32.094 23.531 1 65 400 GLU A O 1
ATOM 3125 N N . ALA A 1 401 ? -21.438 32.438 23.078 1 60.5 401 ALA A N 1
ATOM 3126 C CA . ALA A 1 401 ? -20.953 32.062 24.406 1 60.5 401 ALA A CA 1
ATOM 3127 C C . ALA A 1 401 ? -21.234 33.188 25.422 1 60.5 401 ALA A C 1
ATOM 3129 O O . ALA A 1 401 ? -21.391 32.938 26.609 1 60.5 401 ALA A O 1
ATOM 3130 N N . SER A 1 402 ? -21.375 34.531 25.016 1 49.84 402 SER A N 1
ATOM 3131 C CA . SER A 1 402 ? -21.672 35.656 25.906 1 49.84 402 SER A CA 1
ATOM 3132 C C . SER A 1 402 ? -23.172 35.75 26.188 1 49.84 402 SER A C 1
ATOM 3134 O O . SER A 1 402 ? -23.594 36.562 27.016 1 49.84 402 SER A O 1
ATOM 3136 N N . VAL A 1 403 ? -23.984 34.844 25.625 1 43.56 403 VAL A N 1
ATOM 3137 C CA . VAL A 1 403 ? -25.406 34.844 26 1 43.56 403 VAL A CA 1
ATOM 3138 C C . VAL A 1 403 ? -25.703 33.656 26.938 1 43.56 403 VAL A C 1
ATOM 3140 O O . VAL A 1 403 ? -25.188 32.562 26.719 1 43.56 403 VAL A O 1
ATOM 3143 N N . MET B 1 1 ? 25.656 5.809 -18.422 1 84.31 1 MET B N 1
ATOM 3144 C CA . MET B 1 1 ? 25.281 4.605 -17.688 1 84.31 1 MET B CA 1
ATOM 3145 C C . MET B 1 1 ? 24.031 3.959 -18.297 1 84.31 1 MET B C 1
ATOM 3147 O O . MET B 1 1 ? 23.125 4.656 -18.734 1 84.31 1 MET B O 1
ATOM 3151 N N . ASN B 1 2 ? 24.094 2.654 -18.406 1 94.62 2 ASN B N 1
ATOM 3152 C CA . ASN B 1 2 ? 22.891 1.976 -18.891 1 94.62 2 ASN B CA 1
ATOM 3153 C C . ASN B 1 2 ? 21.844 1.833 -17.781 1 94.62 2 ASN B C 1
ATOM 3155 O O . ASN B 1 2 ? 22.094 2.199 -16.625 1 94.62 2 ASN B O 1
ATOM 3159 N N . TRP B 1 3 ? 20.719 1.479 -18.062 1 97.12 3 TRP B N 1
ATOM 3160 C CA . TRP B 1 3 ? 19.594 1.428 -17.141 1 97.12 3 TRP B CA 1
ATOM 3161 C C . TRP B 1 3 ? 19.906 0.521 -15.953 1 97.12 3 TRP B C 1
ATOM 3163 O O . TRP B 1 3 ? 19.484 0.795 -14.82 1 97.12 3 TRP B O 1
ATOM 3173 N N . MET B 1 4 ? 20.578 -0.574 -16.172 1 97.25 4 MET B N 1
ATOM 3174 C CA . MET B 1 4 ? 20.953 -1.494 -15.094 1 97.25 4 MET B CA 1
ATOM 3175 C C . MET B 1 4 ? 21.828 -0.805 -14.062 1 97.25 4 MET B C 1
ATOM 3177 O O . MET B 1 4 ? 21.594 -0.918 -12.859 1 97.25 4 MET B O 1
ATOM 3181 N N . GLU B 1 5 ? 22.844 -0.135 -14.57 1 97.69 5 GLU B N 1
ATOM 3182 C CA . GLU B 1 5 ? 23.75 0.595 -13.688 1 97.69 5 GLU B CA 1
ATOM 3183 C C . GLU B 1 5 ? 23.016 1.692 -12.922 1 97.69 5 GLU B C 1
ATOM 3185 O O . GLU B 1 5 ? 23.234 1.888 -11.727 1 97.69 5 GLU B O 1
ATOM 3190 N N . ARG B 1 6 ? 22.172 2.412 -13.656 1 98.19 6 ARG B N 1
ATOM 3191 C CA . ARG B 1 6 ? 21.391 3.459 -13.023 1 98.19 6 ARG B CA 1
ATOM 3192 C C . ARG B 1 6 ? 20.5 2.885 -11.922 1 98.19 6 ARG B C 1
ATOM 3194 O O . ARG B 1 6 ? 20.406 3.455 -10.836 1 98.19 6 ARG B O 1
ATOM 3201 N N . ASP B 1 7 ? 19.859 1.77 -12.164 1 98.06 7 ASP B N 1
ATOM 3202 C CA . ASP B 1 7 ? 19.016 1.098 -11.18 1 98.06 7 ASP B CA 1
ATOM 3203 C C . ASP B 1 7 ? 19.828 0.685 -9.953 1 98.06 7 ASP B C 1
ATOM 3205 O O . ASP B 1 7 ? 19.438 0.986 -8.82 1 98.06 7 ASP B O 1
ATOM 3209 N N . GLN B 1 8 ? 20.984 0.049 -10.164 1 97.19 8 GLN B N 1
ATOM 3210 C CA . GLN B 1 8 ? 21.828 -0.455 -9.086 1 97.19 8 GLN B CA 1
ATOM 3211 C C . GLN B 1 8 ? 22.328 0.686 -8.211 1 97.19 8 GLN B C 1
ATOM 3213 O O . GLN B 1 8 ? 22.531 0.512 -7.008 1 97.19 8 GLN B O 1
ATOM 3218 N N . ASN B 1 9 ? 22.453 1.86 -8.836 1 97.62 9 ASN B N 1
ATOM 3219 C CA . ASN B 1 9 ? 23 3.008 -8.117 1 97.62 9 ASN B CA 1
ATOM 3220 C C . ASN B 1 9 ? 21.906 3.75 -7.344 1 97.62 9 ASN B C 1
ATOM 3222 O O . ASN B 1 9 ? 22.188 4.398 -6.336 1 97.62 9 ASN B O 1
ATOM 3226 N N . ALA B 1 10 ? 20.656 3.613 -7.797 1 98.44 10 ALA B N 1
ATOM 3227 C CA . ALA B 1 10 ? 19.656 4.531 -7.273 1 98.44 10 ALA B CA 1
ATOM 3228 C C . ALA B 1 10 ? 18.594 3.779 -6.477 1 98.44 10 ALA B C 1
ATOM 3230 O O . ALA B 1 10 ? 17.938 4.355 -5.605 1 98.44 10 ALA B O 1
ATOM 3231 N N . ILE B 1 11 ? 18.375 2.559 -6.781 1 98.31 11 ILE B N 1
ATOM 3232 C CA . ILE B 1 11 ? 17.297 1.787 -6.164 1 98.31 11 ILE B CA 1
ATOM 3233 C C . ILE B 1 11 ? 17.891 0.678 -5.297 1 98.31 11 ILE B C 1
ATOM 3235 O O . ILE B 1 11 ? 18.875 0.029 -5.688 1 98.31 11 ILE B O 1
ATOM 3239 N N . MET B 1 12 ? 17.312 0.448 -4.113 1 98 12 MET B N 1
ATOM 3240 C CA . MET B 1 12 ? 17.797 -0.589 -3.203 1 98 12 MET B CA 1
ATOM 3241 C C . MET B 1 12 ? 17.641 -1.973 -3.826 1 98 12 MET B C 1
ATOM 3243 O O . MET B 1 12 ? 16.641 -2.248 -4.496 1 98 12 MET B O 1
ATOM 3247 N N . SER B 1 13 ? 18.516 -2.867 -3.547 1 95.12 13 SER B N 1
ATOM 3248 C CA . SER B 1 13 ? 18.609 -4.184 -4.172 1 95.12 13 SER B CA 1
ATOM 3249 C C . SER B 1 13 ? 17.75 -5.207 -3.43 1 95.12 13 SER B C 1
ATOM 3251 O O . SER B 1 13 ? 18.281 -6.215 -2.939 1 95.12 13 SER B O 1
ATOM 3253 N N . THR B 1 14 ? 16.484 -5.07 -3.531 1 94.75 14 THR B N 1
ATOM 3254 C CA . THR B 1 14 ? 15.586 -6.004 -2.854 1 94.75 14 THR B CA 1
ATOM 3255 C C . THR B 1 14 ? 15.188 -7.145 -3.787 1 94.75 14 THR B C 1
ATOM 3257 O O . THR B 1 14 ? 14.664 -8.164 -3.338 1 94.75 14 THR B O 1
ATOM 3260 N N . TYR B 1 15 ? 15.43 -6.988 -5.105 1 91.81 15 TYR B N 1
ATOM 3261 C CA . TYR B 1 15 ? 15.133 -8 -6.117 1 91.81 15 TYR B CA 1
ATOM 3262 C C . TYR B 1 15 ? 16.344 -8.258 -7.008 1 91.81 15 TYR B C 1
ATOM 3264 O O . TYR B 1 15 ? 17.172 -7.371 -7.195 1 91.81 15 TYR B O 1
ATOM 3272 N N . GLN B 1 16 ? 16.406 -9.477 -7.512 1 89.56 16 GLN B N 1
ATOM 3273 C CA . GLN B 1 16 ? 17.406 -9.773 -8.531 1 89.56 16 GLN B CA 1
ATOM 3274 C C . GLN B 1 16 ? 16.953 -9.273 -9.898 1 89.56 16 GLN B C 1
ATOM 3276 O O . GLN B 1 16 ? 16.234 -9.977 -10.617 1 89.56 16 GLN B O 1
ATOM 3281 N N . ARG B 1 17 ? 17.594 -8.195 -10.336 1 93.69 17 ARG B N 1
ATOM 3282 C CA . ARG B 1 17 ? 17.188 -7.527 -11.562 1 93.69 17 ARG B CA 1
ATOM 3283 C C . ARG B 1 17 ? 17.766 -8.219 -12.789 1 93.69 17 ARG B C 1
ATOM 3285 O O . ARG B 1 17 ? 18.922 -8.656 -12.766 1 93.69 17 ARG B O 1
ATOM 3292 N N . LEU B 1 18 ? 16.938 -8.352 -13.758 1 93.25 18 LEU B N 1
ATOM 3293 C CA . LEU B 1 18 ? 17.438 -8.672 -15.086 1 93.25 18 LEU B CA 1
ATOM 3294 C C . LEU B 1 18 ? 17.781 -7.402 -15.859 1 93.25 18 LEU B C 1
ATOM 3296 O O . LEU B 1 18 ? 17.141 -6.359 -15.656 1 93.25 18 LEU B O 1
ATOM 3300 N N . PRO B 1 19 ? 18.781 -7.449 -16.703 1 94.5 19 PRO B N 1
ATOM 3301 C CA . PRO B 1 19 ? 19.156 -6.266 -17.469 1 94.5 19 PRO B CA 1
ATOM 3302 C C . PRO B 1 19 ? 18.203 -6 -18.641 1 94.5 19 PRO B C 1
ATOM 3304 O O . PRO B 1 19 ? 18.641 -5.855 -19.781 1 94.5 19 PRO B O 1
ATOM 3307 N N . ILE B 1 20 ? 16.922 -5.969 -18.344 1 97.06 20 ILE B N 1
ATOM 3308 C CA . ILE B 1 20 ? 15.867 -5.699 -19.312 1 97.06 20 ILE B CA 1
ATOM 3309 C C . ILE B 1 20 ? 15.102 -4.441 -18.906 1 97.06 20 ILE B C 1
ATOM 3311 O O . ILE B 1 20 ? 14.352 -4.449 -17.922 1 97.06 20 ILE B O 1
ATOM 3315 N N . ALA B 1 21 ? 15.336 -3.396 -19.609 1 97.94 21 ALA B N 1
ATOM 3316 C CA . ALA B 1 21 ? 14.578 -2.162 -19.438 1 97.94 21 ALA B CA 1
ATOM 3317 C C . ALA B 1 21 ? 13.312 -2.164 -20.297 1 97.94 21 ALA B C 1
ATOM 3319 O O . ALA B 1 21 ? 13.391 -2.189 -21.516 1 97.94 21 ALA B O 1
ATOM 3320 N N . VAL B 1 22 ? 12.18 -2.104 -19.703 1 98.06 22 VAL B N 1
ATOM 3321 C CA . VAL B 1 22 ? 10.914 -2.219 -20.422 1 98.06 22 VAL B CA 1
ATOM 3322 C C . VAL B 1 22 ? 10.562 -0.875 -21.047 1 98.06 22 VAL B C 1
ATOM 3324 O O . VAL B 1 22 ? 10.602 0.163 -20.391 1 98.06 22 VAL B O 1
ATOM 3327 N N . GLU B 1 23 ? 10.211 -0.908 -22.281 1 98.06 23 GLU B N 1
ATOM 3328 C CA . GLU B 1 23 ? 9.797 0.281 -23.016 1 98.06 23 GLU B CA 1
ATOM 3329 C C . GLU B 1 23 ? 8.273 0.37 -23.109 1 98.06 23 GLU B C 1
ATOM 3331 O O . GLU B 1 23 ? 7.707 1.456 -23 1 98.06 23 GLU B O 1
ATOM 3336 N N . LYS B 1 24 ? 7.75 -0.812 -23.359 1 97.88 24 LYS B N 1
ATOM 3337 C CA . LYS B 1 24 ? 6.305 -0.823 -23.578 1 97.88 24 LYS B CA 1
ATOM 3338 C C . LYS B 1 24 ? 5.727 -2.213 -23.328 1 97.88 24 LYS B C 1
ATOM 3340 O O . LYS B 1 24 ? 6.434 -3.217 -23.438 1 97.88 24 LYS B O 1
ATOM 3345 N N . GLY B 1 25 ? 4.496 -2.207 -22.812 1 98.25 25 GLY B N 1
ATOM 3346 C CA . GLY B 1 25 ? 3.678 -3.41 -22.766 1 98.25 25 GLY B CA 1
ATOM 3347 C C . GLY B 1 25 ? 2.416 -3.299 -23.609 1 98.25 25 GLY B C 1
ATOM 3348 O O . GLY B 1 25 ? 1.747 -2.264 -23.594 1 98.25 25 GLY B O 1
ATOM 3349 N N . GLU B 1 26 ? 2.08 -4.285 -24.359 1 98.06 26 GLU B N 1
ATOM 3350 C CA . GLU B 1 26 ? 0.897 -4.301 -25.219 1 98.06 26 GLU B CA 1
ATOM 3351 C C . GLU B 1 26 ? 0.379 -5.723 -25.422 1 98.06 26 GLU B C 1
ATOM 3353 O O . GLU B 1 26 ? 1.137 -6.617 -25.797 1 98.06 26 GLU B O 1
ATOM 3358 N N . GLY B 1 27 ? -0.909 -5.84 -25.156 1 98.25 27 GLY B N 1
ATOM 3359 C CA . GLY B 1 27 ? -1.429 -7.199 -25.219 1 98.25 27 GLY B CA 1
ATOM 3360 C C . GLY B 1 27 ? -0.738 -8.141 -24.25 1 98.25 27 GLY B C 1
ATOM 3361 O O . GLY B 1 27 ? -0.646 -7.855 -23.047 1 98.25 27 GLY B O 1
ATOM 3362 N N . ASN B 1 28 ? -0.247 -9.227 -24.844 1 98.75 28 ASN B N 1
ATOM 3363 C CA . ASN B 1 28 ? 0.37 -10.234 -23.984 1 98.75 28 ASN B CA 1
ATOM 3364 C C . ASN B 1 28 ? 1.892 -10.117 -24 1 98.75 28 ASN B C 1
ATOM 3366 O O . ASN B 1 28 ? 2.588 -11.023 -23.531 1 98.75 28 ASN B O 1
ATOM 3370 N N . TYR B 1 29 ? 2.436 -8.938 -24.453 1 98.75 29 TYR B N 1
ATOM 3371 C CA . TYR B 1 29 ? 3.873 -8.812 -24.656 1 98.75 29 TYR B CA 1
ATOM 3372 C C . TYR B 1 29 ? 4.43 -7.602 -23.906 1 98.75 29 TYR B C 1
ATOM 3374 O O . TYR B 1 29 ? 3.74 -6.59 -23.766 1 98.75 29 TYR B O 1
ATOM 3382 N N . LEU B 1 30 ? 5.637 -7.719 -23.438 1 98.44 30 LEU B N 1
ATOM 3383 C CA . LEU B 1 30 ? 6.496 -6.605 -23.062 1 98.44 30 LEU B CA 1
ATOM 3384 C C . LEU B 1 30 ? 7.594 -6.379 -24.094 1 98.44 30 LEU B C 1
ATOM 3386 O O . LEU B 1 30 ? 8.102 -7.336 -24.688 1 98.44 30 LEU B O 1
ATOM 3390 N N . TYR B 1 31 ? 7.93 -5.195 -24.281 1 98.62 31 TYR B N 1
ATOM 3391 C CA . TYR B 1 31 ? 9.008 -4.801 -25.188 1 98.62 31 TYR B CA 1
ATOM 3392 C C . TYR B 1 31 ? 10.094 -4.047 -24.438 1 98.62 31 TYR B C 1
ATOM 3394 O O . TYR B 1 31 ? 9.805 -3.152 -23.641 1 98.62 31 TYR B O 1
ATOM 3402 N N . ASP B 1 32 ? 11.336 -4.449 -24.656 1 97.75 32 ASP B N 1
ATOM 3403 C CA . ASP B 1 32 ? 12.422 -3.723 -24 1 97.75 32 ASP B CA 1
ATOM 3404 C C . ASP B 1 32 ? 12.875 -2.533 -24.844 1 97.75 32 ASP B C 1
ATOM 3406 O O . ASP B 1 32 ? 12.312 -2.273 -25.906 1 97.75 32 ASP B O 1
ATOM 3410 N N . THR B 1 33 ? 13.82 -1.801 -24.391 1 97.12 33 THR B N 1
ATOM 3411 C CA . THR B 1 33 ? 14.258 -0.563 -25.031 1 97.12 33 THR B CA 1
ATOM 3412 C C . THR B 1 33 ? 15.008 -0.857 -26.328 1 97.12 33 THR B C 1
ATOM 3414 O O . THR B 1 33 ? 15.242 0.046 -27.141 1 97.12 33 THR B O 1
ATOM 3417 N N . GLU B 1 34 ? 15.367 -2.098 -26.578 1 96.44 34 GLU B N 1
ATOM 3418 C CA . GLU B 1 34 ? 16.047 -2.49 -27.812 1 96.44 34 GLU B CA 1
ATOM 3419 C C . GLU B 1 34 ? 15.062 -3.045 -28.828 1 96.44 34 GLU B C 1
ATOM 3421 O O . GLU B 1 34 ? 15.461 -3.438 -29.938 1 96.44 34 GLU B O 1
ATOM 3426 N N . GLY B 1 35 ? 13.828 -3.152 -28.469 1 97.25 35 GLY B N 1
ATOM 3427 C CA . GLY B 1 35 ? 12.781 -3.547 -29.406 1 97.25 35 GLY B CA 1
ATOM 3428 C C . GLY B 1 35 ? 12.461 -5.027 -29.344 1 97.25 35 GLY B C 1
ATOM 3429 O O . GLY B 1 35 ? 11.578 -5.504 -30.062 1 97.25 35 GLY B O 1
ATOM 3430 N N . LYS B 1 36 ? 13.125 -5.762 -28.5 1 97.94 36 LYS B N 1
ATOM 3431 C CA . LYS B 1 36 ? 12.82 -7.184 -28.344 1 97.94 36 LYS B CA 1
ATOM 3432 C C . LYS B 1 36 ? 11.5 -7.391 -27.625 1 97.94 36 LYS B C 1
ATOM 3434 O O . LYS B 1 36 ? 11.195 -6.699 -26.656 1 97.94 36 LYS B O 1
ATOM 3439 N N . ALA B 1 37 ? 10.75 -8.344 -28.125 1 98.44 37 ALA B N 1
ATOM 3440 C CA . ALA B 1 37 ? 9.453 -8.672 -27.562 1 98.44 37 ALA B CA 1
ATOM 3441 C C . ALA B 1 37 ? 9.539 -9.914 -26.672 1 98.44 37 ALA B C 1
ATOM 3443 O O . ALA B 1 37 ? 10.25 -10.867 -27 1 98.44 37 ALA B O 1
ATOM 3444 N N . TYR B 1 38 ? 8.844 -9.883 -25.562 1 98.56 38 TYR B N 1
ATOM 3445 C CA . TYR B 1 38 ? 8.734 -11.016 -24.656 1 98.56 38 TYR B CA 1
ATOM 3446 C C . TYR B 1 38 ? 7.273 -11.375 -24.406 1 98.56 38 TYR B C 1
ATOM 3448 O O . TYR B 1 38 ? 6.492 -10.531 -23.953 1 98.56 38 TYR B O 1
ATOM 3456 N N . LEU B 1 39 ? 6.871 -12.578 -24.75 1 98.81 39 LEU B N 1
ATOM 3457 C CA . LEU B 1 39 ? 5.57 -13.055 -24.297 1 98.81 39 LEU B CA 1
ATOM 3458 C C . LEU B 1 39 ? 5.547 -13.195 -22.766 1 98.81 39 LEU B C 1
ATOM 3460 O O . LEU B 1 39 ? 6.285 -14.008 -22.203 1 98.81 39 LEU B O 1
ATOM 3464 N N . ASP B 1 40 ? 4.762 -12.406 -22.125 1 98.5 40 ASP B N 1
ATOM 3465 C CA . ASP B 1 40 ? 4.727 -12.336 -20.672 1 98.5 40 ASP B CA 1
ATOM 3466 C C . ASP B 1 40 ? 3.807 -13.414 -20.094 1 98.5 40 ASP B C 1
ATOM 3468 O O . ASP B 1 40 ? 2.588 -13.227 -20.031 1 98.5 40 ASP B O 1
ATOM 3472 N N . LEU B 1 41 ? 4.402 -14.469 -19.516 1 98.75 41 LEU B N 1
ATOM 3473 C CA . LEU B 1 41 ? 3.605 -15.602 -19.062 1 98.75 41 LEU B CA 1
ATOM 3474 C C . LEU B 1 41 ? 3.551 -15.656 -17.547 1 98.75 41 LEU B C 1
ATOM 3476 O O . LEU B 1 41 ? 3.225 -16.703 -16.969 1 98.75 41 LEU B O 1
ATOM 3480 N N . PHE B 1 42 ? 3.939 -14.523 -16.891 1 96.44 42 PHE B N 1
ATOM 3481 C CA . PHE B 1 42 ? 3.676 -14.477 -15.453 1 96.44 42 PHE B CA 1
ATOM 3482 C C . PHE B 1 42 ? 3.092 -13.125 -15.055 1 96.44 42 PHE B C 1
ATOM 3484 O O . PHE B 1 42 ? 2.762 -12.906 -13.891 1 96.44 42 PHE B O 1
ATOM 3491 N N . THR B 1 43 ? 2.998 -12.188 -15.977 1 97.19 43 THR B N 1
ATOM 3492 C CA . THR B 1 43 ? 2.166 -10.984 -15.945 1 97.19 43 THR B CA 1
ATOM 3493 C C . THR B 1 43 ? 2.467 -10.148 -14.703 1 97.19 43 THR B C 1
ATOM 3495 O O . THR B 1 43 ? 1.549 -9.703 -14.016 1 97.19 43 THR B O 1
ATOM 3498 N N . GLY B 1 44 ? 3.707 -9.938 -14.375 1 96.38 44 GLY B N 1
ATOM 3499 C CA . GLY B 1 44 ? 4.074 -9.164 -13.195 1 96.38 44 GLY B CA 1
ATOM 3500 C C . GLY B 1 44 ? 3.652 -9.82 -11.898 1 96.38 44 GLY B C 1
ATOM 3501 O O . GLY B 1 44 ? 3.201 -9.141 -10.969 1 96.38 44 GLY B O 1
ATOM 3502 N N . LEU B 1 45 ? 3.697 -11.141 -11.82 1 95.62 45 LEU B N 1
ATOM 3503 C CA . LEU B 1 45 ? 3.275 -11.969 -10.695 1 95.62 45 LEU B CA 1
ATOM 3504 C C . LEU B 1 45 ? 1.769 -11.875 -10.484 1 95.62 45 LEU B C 1
ATOM 3506 O O . LEU B 1 45 ? 1.312 -11.562 -9.383 1 95.62 45 LEU B O 1
ATOM 3510 N N . ALA B 1 46 ? 1.04 -12.055 -11.508 1 97.5 46 ALA B N 1
ATOM 3511 C CA . ALA B 1 46 ? -0.405 -12.273 -11.523 1 97.5 46 ALA B CA 1
ATOM 3512 C C . ALA B 1 46 ? -1.155 -10.945 -11.453 1 97.5 46 ALA B C 1
ATOM 3514 O O . ALA B 1 46 ? -2.33 -10.906 -11.078 1 97.5 46 ALA B O 1
ATOM 3515 N N . VAL B 1 47 ? -0.513 -9.836 -11.836 1 98.44 47 VAL B N 1
ATOM 3516 C CA . VAL B 1 47 ? -1.144 -8.523 -11.719 1 98.44 47 VAL B CA 1
ATOM 3517 C C . VAL B 1 47 ? -1.892 -8.188 -13 1 98.44 47 VAL B C 1
ATOM 3519 O O . VAL B 1 47 ? -3.043 -7.754 -12.961 1 98.44 47 VAL B O 1
ATOM 3522 N N . ASN B 1 48 ? -1.238 -8.391 -14.156 1 98.5 48 ASN B N 1
ATOM 3523 C CA . ASN B 1 48 ? -1.816 -8.016 -15.438 1 98.5 48 ASN B CA 1
ATOM 3524 C C . ASN B 1 48 ? -2.715 -9.117 -16 1 98.5 48 ASN B C 1
ATOM 3526 O O . ASN B 1 48 ? -2.424 -9.688 -17.047 1 98.5 48 ASN B O 1
ATOM 3530 N N . LEU B 1 49 ? -3.836 -9.266 -15.336 1 98.69 49 LEU B N 1
ATOM 3531 C CA . LEU B 1 49 ? -4.793 -10.336 -15.594 1 98.69 49 LEU B CA 1
ATOM 3532 C C . LEU B 1 49 ? -5.273 -10.297 -17.047 1 98.69 49 LEU B C 1
ATOM 3534 O O . LEU B 1 49 ? -5.492 -11.344 -17.656 1 98.69 49 LEU B O 1
ATOM 3538 N N . LEU B 1 50 ? -5.418 -9.094 -17.609 1 98.75 50 LEU B N 1
ATOM 3539 C CA . LEU B 1 50 ? -5.98 -8.922 -18.953 1 98.75 50 LEU B CA 1
ATOM 3540 C C . LEU B 1 50 ? -4.918 -8.445 -19.938 1 98.75 50 LEU B C 1
ATOM 3542 O O . LEU B 1 50 ? -5.234 -7.809 -20.938 1 98.75 50 LEU B O 1
ATOM 3546 N N . GLY B 1 51 ? -3.635 -8.734 -19.594 1 98.31 51 GLY B N 1
ATOM 3547 C CA . GLY B 1 51 ? -2.537 -8.281 -20.422 1 98.31 51 GLY B CA 1
ATOM 3548 C C . GLY B 1 51 ? -2.172 -6.824 -20.203 1 98.31 51 GLY B C 1
ATOM 3549 O O . GLY B 1 51 ? -2.58 -6.227 -19.203 1 98.31 51 GLY B O 1
ATOM 3550 N N . HIS B 1 52 ? -1.341 -6.344 -21.094 1 98.31 52 HIS B N 1
ATOM 3551 C CA . HIS B 1 52 ? -0.82 -4.988 -20.969 1 98.31 52 HIS B CA 1
ATOM 3552 C C . HIS B 1 52 ? -1.592 -4.016 -21.859 1 98.31 52 HIS B C 1
ATOM 3554 O O . HIS B 1 52 ? -1.977 -4.363 -22.969 1 98.31 52 HIS B O 1
ATOM 3560 N N . SER B 1 53 ? -1.831 -2.836 -21.297 1 97.75 53 SER B N 1
ATOM 3561 C CA . SER B 1 53 ? -2.418 -1.726 -22.047 1 97.75 53 SER B CA 1
ATOM 3562 C C . SER B 1 53 ? -3.732 -2.133 -22.688 1 97.75 53 SER B C 1
ATOM 3564 O O . SER B 1 53 ? -3.953 -1.863 -23.875 1 97.75 53 SER B O 1
ATOM 3566 N N . HIS B 1 54 ? -4.527 -2.898 -21.953 1 98.31 54 HIS B N 1
ATOM 3567 C CA . HIS B 1 54 ? -5.844 -3.262 -22.469 1 98.31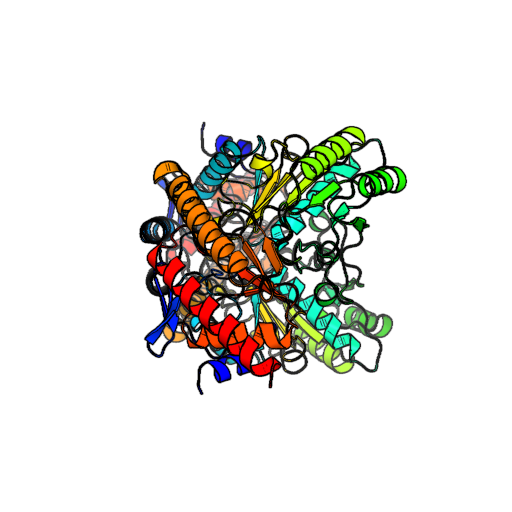 54 HIS B CA 1
ATOM 3568 C C . HIS B 1 54 ? -6.656 -2.021 -22.828 1 98.31 54 HIS B C 1
ATOM 3570 O O . HIS B 1 54 ? -6.883 -1.155 -21.984 1 98.31 54 HIS B O 1
ATOM 3576 N N . PRO B 1 55 ? -7.156 -1.897 -24.031 1 98.31 55 PRO B N 1
ATOM 3577 C CA . PRO B 1 55 ? -7.738 -0.638 -24.5 1 98.31 55 PRO B CA 1
ATOM 3578 C C . PRO B 1 55 ? -8.922 -0.181 -23.656 1 98.31 55 PRO B C 1
ATOM 3580 O O . PRO B 1 55 ? -9.055 1.011 -23.359 1 98.31 55 PRO B O 1
ATOM 3583 N N . TYR B 1 56 ? -9.789 -1.089 -23.266 1 98.75 56 TYR B N 1
ATOM 3584 C CA . TYR B 1 56 ? -10.945 -0.734 -22.438 1 98.75 56 TYR B CA 1
ATOM 3585 C C . TYR B 1 56 ? -10.516 -0.211 -21.078 1 98.75 56 TYR B C 1
ATOM 3587 O O . TYR B 1 56 ? -11.078 0.761 -20.578 1 98.75 56 TYR B O 1
ATOM 3595 N N . LEU B 1 57 ? -9.523 -0.856 -20.453 1 98.75 57 LEU B N 1
ATOM 3596 C CA . LEU B 1 57 ? -9.023 -0.403 -19.172 1 98.75 57 LEU B CA 1
ATOM 3597 C C . LEU B 1 57 ? -8.398 0.984 -19.281 1 98.75 57 LEU B C 1
ATOM 3599 O O . LEU B 1 57 ? -8.602 1.835 -18.422 1 98.75 57 LEU B O 1
ATOM 3603 N N . LEU B 1 58 ? -7.617 1.205 -20.375 1 98.5 58 LEU B N 1
ATOM 3604 C CA . LEU B 1 58 ? -6.973 2.498 -20.562 1 98.5 58 LEU B CA 1
ATOM 3605 C C . LEU B 1 58 ? -8.008 3.604 -20.75 1 98.5 58 LEU B C 1
ATOM 3607 O O . LEU B 1 58 ? -7.82 4.723 -20.266 1 98.5 58 LEU B O 1
ATOM 3611 N N . LYS B 1 59 ? -9.055 3.266 -21.469 1 98.62 59 LYS B N 1
ATOM 3612 C CA . LYS B 1 59 ? -10.141 4.227 -21.641 1 98.62 59 LYS B CA 1
ATOM 3613 C C . LYS B 1 59 ? -10.742 4.613 -20.297 1 98.62 59 LYS B C 1
ATOM 3615 O O . LYS B 1 59 ? -10.945 5.797 -20.016 1 98.62 59 LYS B O 1
ATOM 3620 N N . LYS B 1 60 ? -11.055 3.635 -19.438 1 98.75 60 LYS B N 1
ATOM 3621 C CA . LYS B 1 60 ? -11.656 3.873 -18.125 1 98.75 60 LYS B CA 1
ATOM 3622 C C . LYS B 1 60 ? -10.68 4.602 -17.203 1 98.75 60 LYS B C 1
ATOM 3624 O O . LYS B 1 60 ? -11.094 5.406 -16.375 1 98.75 60 LYS B O 1
ATOM 3629 N N . LEU B 1 61 ? -9.398 4.266 -17.359 1 98.69 61 LEU B N 1
ATOM 3630 C CA . LEU B 1 61 ? -8.359 4.988 -16.625 1 98.69 61 LEU B CA 1
ATOM 3631 C C . LEU B 1 61 ? -8.398 6.473 -16.969 1 98.69 61 LEU B C 1
ATOM 3633 O O . LEU B 1 61 ? -8.375 7.316 -16.062 1 98.69 61 LEU B O 1
ATOM 3637 N N . GLY B 1 62 ? -8.406 6.793 -18.219 1 98.31 62 GLY B N 1
ATOM 3638 C CA . GLY B 1 62 ? -8.477 8.18 -18.656 1 98.31 62 GLY B CA 1
ATOM 3639 C C . GLY B 1 62 ? -9.703 8.906 -18.141 1 98.31 62 GLY B C 1
ATOM 3640 O O . GLY B 1 62 ? -9.602 10.039 -17.672 1 98.31 62 GLY B O 1
ATOM 3641 N N . GLU B 1 63 ? -10.883 8.227 -18.188 1 98.5 63 GLU B N 1
ATOM 3642 C CA . GLU B 1 63 ? -12.133 8.82 -17.719 1 98.5 63 GLU B CA 1
ATOM 3643 C C . GLU B 1 63 ? -12.047 9.18 -16.234 1 98.5 63 GLU B C 1
ATOM 3645 O O . GLU B 1 63 ? -12.422 10.289 -15.836 1 98.5 63 GLU B O 1
ATOM 3650 N N . GLN B 1 64 ? -11.531 8.305 -15.438 1 98.62 64 GLN B N 1
ATOM 3651 C CA . GLN B 1 64 ? -11.445 8.555 -14 1 98.62 64 GLN B CA 1
ATOM 3652 C C . GLN B 1 64 ? -10.391 9.617 -13.695 1 98.62 64 GLN B C 1
ATOM 3654 O O . GLN B 1 64 ? -10.57 10.445 -12.797 1 98.62 64 GLN B O 1
ATOM 3659 N N . SER B 1 65 ? -9.25 9.531 -14.43 1 98.19 65 SER B N 1
ATOM 3660 C CA . SER B 1 65 ? -8.172 10.477 -14.156 1 98.19 65 SER B CA 1
ATOM 3661 C C . SER B 1 65 ? -8.633 11.914 -14.344 1 98.19 65 SER B C 1
ATOM 3663 O O . SER B 1 65 ? -8.148 12.828 -13.672 1 98.19 65 SER B O 1
ATOM 3665 N N . GLU B 1 66 ? -9.57 12.125 -15.195 1 96.75 66 GLU B N 1
ATOM 3666 C CA . GLU B 1 66 ? -10.078 13.453 -15.492 1 96.75 66 GLU B CA 1
ATOM 3667 C C . GLU B 1 66 ? -11.07 13.922 -14.43 1 96.75 66 GLU B C 1
ATOM 3669 O O . GLU B 1 66 ? -11.383 15.109 -14.344 1 96.75 66 GLU B O 1
ATOM 3674 N N . LYS B 1 67 ? -11.586 13.023 -13.633 1 98.12 67 LYS B N 1
ATOM 3675 C CA . LYS B 1 67 ? -12.5 13.383 -12.555 1 98.12 67 LYS B CA 1
ATOM 3676 C C . LYS B 1 67 ? -11.742 13.719 -11.273 1 98.12 67 LYS B C 1
ATOM 3678 O O . LYS B 1 67 ? -11.867 14.82 -10.742 1 98.12 67 LYS B O 1
ATOM 3683 N N . PHE B 1 68 ? -11.008 12.789 -10.727 1 98.06 68 PHE B N 1
ATOM 3684 C CA . PHE B 1 68 ? -10.141 12.992 -9.578 1 98.06 68 PHE B CA 1
ATOM 3685 C C . PHE B 1 68 ? -9.266 11.766 -9.336 1 98.06 68 PHE B C 1
ATOM 3687 O O . PHE B 1 68 ? -9.688 10.641 -9.602 1 98.06 68 PHE B O 1
ATOM 3694 N N . LEU B 1 69 ? -8.086 11.977 -8.844 1 98.38 69 LEU B N 1
ATOM 3695 C CA . LEU B 1 69 ? -7.145 10.898 -8.562 1 98.38 69 LEU B CA 1
ATOM 3696 C C . LEU B 1 69 ? -7.188 10.523 -7.082 1 98.38 69 LEU B C 1
ATOM 3698 O O . LEU B 1 69 ? -6.996 9.352 -6.734 1 98.38 69 LEU B O 1
ATOM 3702 N N . HIS B 1 70 ? -7.324 11.391 -6.215 1 98.06 70 HIS B N 1
ATOM 3703 C CA . HIS B 1 70 ? -7.387 11.172 -4.773 1 98.06 70 HIS B CA 1
ATOM 3704 C C . HIS B 1 70 ? -8.344 12.156 -4.109 1 98.06 70 HIS B C 1
ATOM 3706 O O . HIS B 1 70 ? -8.344 13.344 -4.434 1 98.06 70 HIS B O 1
ATOM 3712 N N . ILE B 1 71 ? -9.133 11.438 -3.283 1 94.94 71 ILE B N 1
ATOM 3713 C CA . ILE B 1 71 ? -10.023 12.242 -2.451 1 94.94 71 ILE B CA 1
ATOM 3714 C C . ILE B 1 71 ? -9.93 11.781 -1 1 94.94 71 ILE B C 1
ATOM 3716 O O . ILE B 1 71 ? -9.406 10.703 -0.718 1 94.94 71 ILE B O 1
ATOM 3720 N N . SER B 1 72 ? -9.992 12.602 0.04 1 91.31 72 SER B N 1
ATOM 3721 C CA . SER B 1 72 ? -9.945 12.242 1.455 1 91.31 72 SER B CA 1
ATOM 3722 C C . SER B 1 72 ? -10.859 11.062 1.757 1 91.31 72 SER B C 1
ATOM 3724 O O . SER B 1 72 ? -11.883 10.883 1.094 1 91.31 72 SER B O 1
ATOM 3726 N N . ASN B 1 73 ? -10.5 10.195 2.648 1 93.69 73 ASN B N 1
ATOM 3727 C CA . ASN B 1 73 ? -11.281 9.039 3.086 1 93.69 73 ASN B CA 1
ATOM 3728 C C . ASN B 1 73 ? -12.617 9.461 3.695 1 93.69 73 ASN B C 1
ATOM 3730 O O . ASN B 1 73 ? -13.508 8.633 3.887 1 93.69 73 ASN B O 1
ATOM 3734 N N . ILE B 1 74 ? -12.797 10.766 3.922 1 93 74 ILE B N 1
ATOM 3735 C CA . ILE B 1 74 ? -14.016 11.195 4.598 1 93 74 ILE B CA 1
ATOM 3736 C C . ILE B 1 74 ? -15.125 11.406 3.57 1 93 74 ILE B C 1
ATOM 3738 O O . ILE B 1 74 ? -16.297 11.539 3.932 1 93 74 ILE B O 1
ATOM 3742 N N . PHE B 1 75 ? -14.781 11.477 2.271 1 96.5 75 PHE B N 1
ATOM 3743 C CA . PHE B 1 75 ? -15.766 11.695 1.217 1 96.5 75 PHE B CA 1
ATOM 3744 C C . PHE B 1 75 ? -16.156 10.375 0.565 1 96.5 75 PHE B C 1
ATOM 3746 O O . PHE B 1 75 ? -15.5 9.352 0.775 1 96.5 75 PHE B O 1
ATOM 3753 N N . LEU B 1 76 ? -17.297 10.461 -0.126 1 97.81 76 LEU B N 1
ATOM 3754 C CA . LEU B 1 76 ? -17.797 9.273 -0.801 1 97.81 76 LEU B CA 1
ATOM 3755 C C . LEU B 1 76 ? -17.141 9.102 -2.166 1 97.81 76 LEU B C 1
ATOM 3757 O O . LEU B 1 76 ? -17.203 10 -3.008 1 97.81 76 LEU B O 1
ATOM 3761 N N . ASN B 1 77 ? -16.469 8.008 -2.348 1 97.81 77 ASN B N 1
ATOM 3762 C CA . ASN B 1 77 ? -15.719 7.602 -3.535 1 97.81 77 ASN B CA 1
ATOM 3763 C C . ASN B 1 77 ? -16.547 6.699 -4.441 1 97.81 77 ASN B C 1
ATOM 3765 O O . ASN B 1 77 ? -16.594 5.48 -4.246 1 97.81 77 ASN B O 1
ATOM 3769 N N . GLN B 1 78 ? -17.125 7.246 -5.441 1 98.25 78 GLN B N 1
ATOM 3770 C CA . GLN B 1 78 ? -18.125 6.551 -6.25 1 98.25 78 GLN B CA 1
ATOM 3771 C C . GLN B 1 78 ? -17.531 5.289 -6.879 1 98.25 78 GLN B C 1
ATOM 3773 O O . GLN B 1 78 ? -18.109 4.207 -6.77 1 98.25 78 GLN B O 1
ATOM 3778 N N . PRO B 1 79 ? -16.359 5.395 -7.5 1 98.69 79 PRO B N 1
ATOM 3779 C CA . PRO B 1 79 ? -15.828 4.172 -8.109 1 98.69 79 PRO B CA 1
ATOM 3780 C C . PRO B 1 79 ? -15.57 3.072 -7.082 1 98.69 79 PRO B C 1
ATOM 3782 O O . PRO B 1 79 ? -15.773 1.891 -7.375 1 98.69 79 PRO B O 1
ATOM 3785 N N . ALA B 1 80 ? -15.164 3.42 -5.91 1 98.62 80 ALA B N 1
ATOM 3786 C CA . ALA B 1 80 ? -14.891 2.428 -4.875 1 98.62 80 ALA B CA 1
ATOM 3787 C C . ALA B 1 80 ? -16.172 1.787 -4.371 1 98.62 80 ALA B C 1
ATOM 3789 O O . ALA B 1 80 ? -16.219 0.58 -4.125 1 98.62 80 ALA B O 1
ATOM 3790 N N . ILE B 1 81 ? -17.172 2.615 -4.188 1 98.75 81 ILE B N 1
ATOM 3791 C CA . ILE B 1 81 ? -18.469 2.119 -3.74 1 98.75 81 ILE B CA 1
ATOM 3792 C C . ILE B 1 81 ? -19.031 1.125 -4.758 1 98.75 81 ILE B C 1
ATOM 3794 O O . ILE B 1 81 ? -19.453 0.026 -4.395 1 98.75 81 ILE B O 1
ATOM 3798 N N . GLU B 1 82 ? -18.953 1.508 -6.02 1 98.88 82 GLU B N 1
ATOM 3799 C CA . GLU B 1 82 ? -19.438 0.644 -7.09 1 98.88 82 GLU B CA 1
ATOM 3800 C C . GLU B 1 82 ? -18.656 -0.668 -7.141 1 98.88 82 GLU B C 1
ATOM 3802 O O . GLU B 1 82 ? -19.25 -1.742 -7.27 1 98.88 82 GLU B O 1
ATOM 3807 N N . LEU B 1 83 ? -17.391 -0.582 -7.027 1 98.94 83 LEU B N 1
ATOM 3808 C CA . LEU B 1 83 ? -16.562 -1.782 -7.066 1 98.94 83 LEU B CA 1
ATOM 3809 C C . LEU B 1 83 ? -16.891 -2.703 -5.895 1 98.94 83 LEU B C 1
ATOM 3811 O O . LEU B 1 83 ? -17 -3.922 -6.066 1 98.94 83 LEU B O 1
ATOM 3815 N N . ALA B 1 84 ? -17 -2.105 -4.695 1 98.94 84 ALA B N 1
ATOM 3816 C CA . ALA B 1 84 ? -17.328 -2.898 -3.516 1 98.94 84 ALA B CA 1
ATOM 3817 C C . ALA B 1 84 ? -18.641 -3.652 -3.711 1 98.94 84 ALA B C 1
ATOM 3819 O O . ALA B 1 84 ? -18.734 -4.848 -3.418 1 98.94 84 ALA B O 1
ATOM 3820 N N . GLU B 1 85 ? -19.641 -2.971 -4.207 1 98.88 85 GLU B N 1
ATOM 3821 C CA . GLU B 1 85 ? -20.953 -3.582 -4.449 1 98.88 85 GLU B CA 1
ATOM 3822 C C . GLU B 1 85 ? -20.828 -4.758 -5.418 1 98.88 85 GLU B C 1
ATOM 3824 O O . GLU B 1 85 ? -21.406 -5.82 -5.184 1 98.88 85 GLU B O 1
ATOM 3829 N N . ARG B 1 86 ? -20.125 -4.559 -6.445 1 98.88 86 ARG B N 1
ATOM 3830 C CA . ARG B 1 86 ? -19.969 -5.586 -7.473 1 98.88 86 ARG B CA 1
ATOM 3831 C C . ARG B 1 86 ? -19.203 -6.789 -6.934 1 98.88 86 ARG B C 1
ATOM 3833 O O . ARG B 1 86 ? -19.531 -7.938 -7.234 1 98.88 86 ARG B O 1
ATOM 3840 N N . MET B 1 87 ? -18.172 -6.539 -6.148 1 98.81 87 MET B N 1
ATOM 3841 C CA . MET B 1 87 ? -17.375 -7.617 -5.562 1 98.81 87 MET B CA 1
ATOM 3842 C C . MET B 1 87 ? -18.219 -8.445 -4.598 1 98.81 87 MET B C 1
ATOM 3844 O O . MET B 1 87 ? -18.109 -9.672 -4.57 1 98.81 87 MET B O 1
ATOM 3848 N N . ILE B 1 88 ? -19.016 -7.758 -3.832 1 98.81 88 ILE B N 1
ATOM 3849 C CA . ILE B 1 88 ? -19.906 -8.43 -2.893 1 98.81 88 ILE B CA 1
ATOM 3850 C C . ILE B 1 88 ? -20.922 -9.281 -3.658 1 98.81 88 ILE B C 1
ATOM 3852 O O . ILE B 1 88 ? -21.141 -10.445 -3.312 1 98.81 88 ILE B O 1
ATOM 3856 N N . GLU B 1 89 ? -21.438 -8.719 -4.691 1 98.62 89 GLU B N 1
ATOM 3857 C CA . GLU B 1 89 ? -22.422 -9.422 -5.496 1 98.62 89 GLU B CA 1
ATOM 3858 C C . GLU B 1 89 ? -21.859 -10.711 -6.082 1 98.62 89 GLU B C 1
ATOM 3860 O O . GLU B 1 89 ? -22.562 -11.711 -6.203 1 98.62 89 GLU B O 1
ATOM 3865 N N . GLN B 1 90 ? -20.609 -10.727 -6.391 1 98.69 90 GLN B N 1
ATOM 3866 C CA . GLN B 1 90 ? -20 -11.852 -7.09 1 98.69 90 GLN B CA 1
ATOM 3867 C C . GLN B 1 90 ? -19.297 -12.789 -6.109 1 98.69 90 GLN B C 1
ATOM 3869 O O . GLN B 1 90 ? -18.594 -13.719 -6.523 1 98.69 90 GLN B O 1
ATOM 3874 N N . SER B 1 91 ? -19.484 -12.609 -4.812 1 98.56 91 SER B N 1
ATOM 3875 C CA . SER B 1 91 ? -18.781 -13.43 -3.83 1 98.56 91 SER B CA 1
ATOM 3876 C C . SER B 1 91 ? -19.672 -13.734 -2.631 1 98.56 91 SER B C 1
ATOM 3878 O O . SER B 1 91 ? -20.594 -14.547 -2.725 1 98.56 91 SER B O 1
ATOM 3880 N N . ILE B 1 92 ? -19.453 -13.07 -1.468 1 98.75 92 ILE B N 1
ATOM 3881 C CA . ILE B 1 92 ? -20.266 -13.312 -0.271 1 98.75 92 ILE B CA 1
ATOM 3882 C C . ILE B 1 92 ? -20.891 -12.008 0.198 1 98.75 92 ILE B C 1
ATOM 3884 O O . ILE B 1 92 ? -20.359 -10.922 -0.03 1 98.75 92 ILE B O 1
ATOM 3888 N N . PRO B 1 93 ? -22.094 -12.133 0.835 1 98.5 93 PRO B N 1
ATOM 3889 C CA . PRO B 1 93 ? -22.625 -10.914 1.469 1 98.5 93 PRO B CA 1
ATOM 3890 C C . PRO B 1 93 ? -21.656 -10.344 2.516 1 98.5 93 PRO B C 1
ATOM 3892 O O . PRO B 1 93 ? -21.016 -11.102 3.248 1 98.5 93 PRO B O 1
ATOM 3895 N N . GLY B 1 94 ? -21.516 -9.055 2.502 1 98.75 94 GLY B N 1
ATOM 3896 C CA . GLY B 1 94 ? -20.625 -8.43 3.469 1 98.75 94 GLY B CA 1
ATOM 3897 C C . GLY B 1 94 ? -20.25 -7.004 3.102 1 98.75 94 GLY B C 1
ATOM 3898 O O . GLY B 1 94 ? -21.078 -6.262 2.562 1 98.75 94 GLY B O 1
ATOM 3899 N N . LYS B 1 95 ? -19.062 -6.57 3.586 1 98.81 95 LYS B N 1
ATOM 3900 C CA . LYS B 1 95 ? -18.5 -5.262 3.289 1 98.81 95 LYS B CA 1
ATOM 3901 C C . LYS B 1 95 ? -17.031 -5.379 2.863 1 98.81 95 LYS B C 1
ATOM 3903 O O . LYS B 1 95 ? -16.375 -6.367 3.174 1 98.81 95 LYS B O 1
ATOM 3908 N N . VAL B 1 96 ? -16.641 -4.387 2.145 1 98.88 96 VAL B N 1
ATOM 3909 C CA . VAL B 1 96 ? -15.289 -4.395 1.611 1 98.88 96 VAL B CA 1
ATOM 3910 C C . VAL B 1 96 ? -14.438 -3.35 2.336 1 98.88 96 VAL B C 1
ATOM 3912 O O . VAL B 1 96 ? -14.922 -2.258 2.646 1 98.88 96 VAL B O 1
ATOM 3915 N N . PHE B 1 97 ? -13.234 -3.674 2.705 1 98.62 97 PHE B N 1
ATOM 3916 C CA . PHE B 1 97 ? -12.164 -2.732 3.02 1 98.62 97 PHE B CA 1
ATOM 3917 C C . PHE B 1 97 ? -11.109 -2.729 1.921 1 98.62 97 PHE B C 1
ATOM 3919 O O . PHE B 1 97 ? -10.578 -3.781 1.561 1 98.62 97 PHE B O 1
ATOM 3926 N N . PHE B 1 98 ? -10.773 -1.536 1.409 1 98.44 98 PHE B N 1
ATOM 3927 C CA . PHE B 1 98 ? -9.781 -1.421 0.347 1 98.44 98 PHE B CA 1
ATOM 3928 C C . PHE B 1 98 ? -8.43 -1.006 0.913 1 98.44 98 PHE B C 1
ATOM 3930 O O . PHE B 1 98 ? -8.359 -0.16 1.807 1 98.44 98 PHE B O 1
ATOM 3937 N N . ALA B 1 99 ? -7.406 -1.631 0.42 1 97.62 99 ALA B N 1
ATOM 3938 C CA . ALA B 1 99 ? -6.008 -1.312 0.703 1 97.62 99 ALA B CA 1
ATOM 3939 C C . ALA B 1 99 ? -5.203 -1.184 -0.587 1 97.62 99 ALA B C 1
ATOM 3941 O O . ALA B 1 99 ? -5.762 -1.248 -1.685 1 97.62 99 ALA B O 1
ATOM 3942 N N . ASN B 1 100 ? -3.881 -0.972 -0.502 1 97.25 100 ASN B N 1
ATOM 3943 C CA . ASN B 1 100 ? -3.053 -0.737 -1.682 1 97.25 100 ASN B CA 1
ATOM 3944 C C . ASN B 1 100 ? -2.398 -2.025 -2.172 1 97.25 100 ASN B C 1
ATOM 3946 O O . ASN B 1 100 ? -1.914 -2.088 -3.303 1 97.25 100 ASN B O 1
ATOM 3950 N N . SER B 1 101 ? -2.379 -3.014 -1.296 1 97.25 101 SER B N 1
ATOM 3951 C CA . SER B 1 101 ? -1.657 -4.238 -1.629 1 97.25 101 SER B CA 1
ATOM 3952 C C . SER B 1 101 ? -2.24 -5.438 -0.895 1 97.25 101 SER B C 1
ATOM 3954 O O . SER B 1 101 ? -3.1 -5.285 -0.024 1 97.25 101 SER B O 1
ATOM 3956 N N . GLY B 1 102 ? -1.745 -6.621 -1.279 1 97.88 102 GLY B N 1
ATOM 3957 C CA . GLY B 1 102 ? -2.131 -7.836 -0.577 1 97.88 102 GLY B CA 1
ATOM 3958 C C . GLY B 1 102 ? -1.665 -7.863 0.867 1 97.88 102 GLY B C 1
ATOM 3959 O O . GLY B 1 102 ? -2.4 -8.305 1.754 1 97.88 102 GLY B O 1
ATOM 3960 N N . ALA B 1 103 ? -0.437 -7.395 1.106 1 97.5 103 ALA B N 1
ATOM 3961 C CA . ALA B 1 103 ? 0.09 -7.363 2.469 1 97.5 103 ALA B CA 1
ATOM 3962 C C . ALA B 1 103 ? -0.756 -6.461 3.363 1 97.5 103 ALA B C 1
ATOM 3964 O O . ALA B 1 103 ? -1.038 -6.809 4.512 1 97.5 103 ALA B O 1
ATOM 3965 N N . GLU B 1 104 ? -1.149 -5.328 2.848 1 97.81 104 GLU B N 1
ATOM 3966 C CA . GLU B 1 104 ? -2.002 -4.434 3.625 1 97.81 104 GLU B CA 1
ATOM 3967 C C . GLU B 1 104 ? -3.383 -5.043 3.85 1 97.81 104 GLU B C 1
ATOM 3969 O O . GLU B 1 104 ? -4 -4.832 4.895 1 97.81 104 GLU B O 1
ATOM 3974 N N . ALA B 1 105 ? -3.879 -5.781 2.867 1 98.44 105 ALA B N 1
ATOM 3975 C CA . ALA B 1 105 ? -5.129 -6.512 3.051 1 98.44 105 ALA B CA 1
ATOM 3976 C C . ALA B 1 105 ? -5.016 -7.52 4.191 1 98.44 105 ALA B C 1
ATOM 3978 O O . ALA B 1 105 ? -5.914 -7.621 5.031 1 98.44 105 ALA B O 1
ATOM 3979 N N . THR B 1 106 ? -3.914 -8.234 4.238 1 98.75 106 THR B N 1
ATOM 3980 C CA . THR B 1 106 ? -3.695 -9.234 5.281 1 98.75 106 THR B CA 1
ATOM 3981 C C . THR B 1 106 ? -3.553 -8.57 6.645 1 98.75 106 THR B C 1
ATOM 3983 O O . THR B 1 106 ? -4.012 -9.102 7.656 1 98.75 106 THR B O 1
ATOM 3986 N N . GLU B 1 107 ? -2.887 -7.406 6.676 1 98.31 107 GLU B N 1
ATOM 3987 C CA . GLU B 1 107 ? -2.805 -6.625 7.906 1 98.31 107 GLU B CA 1
ATOM 3988 C C . GLU B 1 107 ? -4.195 -6.301 8.445 1 98.31 107 GLU B C 1
ATOM 3990 O O . GLU B 1 107 ? -4.445 -6.441 9.648 1 98.31 107 GLU B O 1
ATOM 3995 N N . ALA B 1 108 ? -5.051 -5.84 7.559 1 98.19 108 ALA B N 1
ATOM 3996 C CA . ALA B 1 108 ? -6.426 -5.539 7.949 1 98.19 108 ALA B CA 1
ATOM 3997 C C . ALA B 1 108 ? -7.137 -6.793 8.453 1 98.19 108 ALA B C 1
ATOM 3999 O O . ALA B 1 108 ? -7.887 -6.738 9.43 1 98.19 108 ALA B O 1
ATOM 4000 N N . ALA B 1 109 ? -6.895 -7.906 7.793 1 98.81 109 ALA B N 1
ATOM 4001 C CA . ALA B 1 109 ? -7.512 -9.172 8.172 1 98.81 109 ALA B CA 1
ATOM 4002 C C . ALA B 1 109 ? -7.121 -9.57 9.594 1 98.81 109 ALA B C 1
ATOM 4004 O O . ALA B 1 109 ? -7.969 -9.977 10.391 1 98.81 109 ALA B O 1
ATOM 4005 N N . VAL B 1 110 ? -5.867 -9.453 9.922 1 98.69 110 VAL B N 1
ATOM 4006 C CA . VAL B 1 110 ? -5.375 -9.844 11.242 1 98.69 110 VAL B CA 1
ATOM 4007 C C . VAL B 1 110 ? -6.012 -8.961 12.312 1 98.69 110 VAL B C 1
ATOM 4009 O O . VAL B 1 110 ? -6.426 -9.453 13.367 1 98.69 110 VAL B O 1
ATOM 4012 N N . LYS B 1 111 ? -6.074 -7.656 12.07 1 97.88 111 LYS B N 1
ATOM 4013 C CA . LYS B 1 111 ? -6.715 -6.758 13.023 1 97.88 111 LYS B CA 1
ATOM 4014 C C . LYS B 1 111 ? -8.195 -7.102 13.203 1 97.88 111 LYS B C 1
ATOM 4016 O O . LYS B 1 111 ? -8.719 -7.043 14.312 1 97.88 111 LYS B O 1
ATOM 4021 N N . LEU B 1 112 ? -8.82 -7.406 12.086 1 98.25 112 LEU B N 1
ATOM 4022 C CA . LEU B 1 112 ? -10.234 -7.742 12.125 1 98.25 112 LEU B CA 1
ATOM 4023 C C . LEU B 1 112 ? -10.469 -9.023 12.922 1 98.25 112 LEU B C 1
ATOM 4025 O O . LEU B 1 112 ? -11.406 -9.102 13.719 1 98.25 112 LEU B O 1
ATOM 4029 N N . VAL B 1 113 ? -9.648 -10.016 12.711 1 98.56 113 VAL B N 1
ATOM 4030 C CA . VAL B 1 113 ? -9.711 -11.266 13.469 1 98.56 113 VAL B CA 1
ATOM 4031 C C . VAL B 1 113 ? -9.484 -10.984 14.945 1 98.56 113 VAL B C 1
ATOM 4033 O O . VAL B 1 113 ? -10.164 -11.562 15.805 1 98.56 113 VAL B O 1
ATOM 4036 N N . HIS B 1 114 ? -8.531 -10.148 15.25 1 97.88 114 HIS B N 1
ATOM 4037 C CA . HIS B 1 114 ? -8.242 -9.758 16.625 1 97.88 114 HIS B CA 1
ATOM 4038 C C . HIS B 1 114 ? -9.477 -9.156 17.297 1 97.88 114 HIS B C 1
ATOM 4040 O O . HIS B 1 114 ? -9.789 -9.492 18.438 1 97.88 114 HIS B O 1
ATOM 4046 N N . LYS B 1 115 ? -10.125 -8.25 16.594 1 97.12 115 LYS B N 1
ATOM 4047 C CA . LYS B 1 115 ? -11.328 -7.625 17.156 1 97.12 115 LYS B CA 1
ATOM 4048 C C . LYS B 1 115 ? -12.438 -8.656 17.344 1 97.12 115 LYS B C 1
ATOM 4050 O O . LYS B 1 115 ? -13.125 -8.641 18.375 1 97.12 115 LYS B O 1
ATOM 4055 N N . TRP B 1 116 ? -12.625 -9.523 16.406 1 98.19 116 TRP B N 1
ATOM 4056 C CA . TRP B 1 116 ? -13.664 -10.547 16.469 1 98.19 116 TRP B CA 1
ATOM 4057 C C . TRP B 1 116 ? -13.43 -11.5 17.641 1 98.19 116 TRP B C 1
ATOM 4059 O O . TRP B 1 116 ? -14.367 -11.828 18.375 1 98.19 116 TRP B O 1
ATOM 4069 N N . LYS B 1 117 ? -12.188 -11.961 17.797 1 97.44 117 LYS B N 1
ATOM 4070 C CA . LYS B 1 117 ? -11.906 -12.992 18.797 1 97.44 117 LYS B CA 1
ATOM 4071 C C . LYS B 1 117 ? -12.156 -12.461 20.219 1 97.44 117 LYS B C 1
ATOM 4073 O O . LYS B 1 117 ? -12.531 -13.227 21.109 1 97.44 117 LYS B O 1
ATOM 4078 N N . LYS B 1 118 ? -12.008 -11.219 20.391 1 95.44 118 LYS B N 1
ATOM 4079 C CA . LYS B 1 118 ? -12.188 -10.609 21.703 1 95.44 118 LYS B CA 1
ATOM 4080 C C . LYS B 1 118 ? -13.648 -10.656 22.141 1 95.44 118 LYS B C 1
ATOM 4082 O O . LYS B 1 118 ? -13.953 -10.578 23.328 1 95.44 118 LYS B O 1
ATOM 4087 N N . GLU B 1 119 ? -14.469 -10.773 21.188 1 95.44 119 GLU B N 1
ATOM 4088 C CA . GLU B 1 119 ? -15.898 -10.773 21.484 1 95.44 119 GLU B CA 1
ATOM 4089 C C . GLU B 1 119 ? -16.422 -12.195 21.656 1 95.44 119 GLU B C 1
ATOM 4091 O O . GLU B 1 119 ? -17.609 -12.391 21.938 1 95.44 119 GLU B O 1
ATOM 4096 N N . GLN B 1 120 ? -15.555 -13.148 21.484 1 96.62 120 GLN B N 1
ATOM 4097 C CA . GLN B 1 120 ? -15.969 -14.539 21.625 1 96.62 120 GLN B CA 1
ATOM 4098 C C . GLN B 1 120 ? -16.016 -14.961 23.094 1 96.62 120 GLN B C 1
ATOM 4100 O O . GLN B 1 120 ? -15.242 -14.453 23.906 1 96.62 120 GLN B O 1
ATOM 4105 N N . LYS B 1 121 ? -16.891 -15.82 23.438 1 94.5 121 LYS B N 1
ATOM 4106 C CA . LYS B 1 121 ? -16.984 -16.359 24.797 1 94.5 121 LYS B CA 1
ATOM 4107 C C . LYS B 1 121 ? -15.766 -17.188 25.141 1 94.5 121 LYS B C 1
ATOM 4109 O O . LYS B 1 121 ? -15.195 -17.047 26.219 1 94.5 121 LYS B O 1
ATOM 4114 N N . GLU B 1 122 ? -15.484 -18.016 24.172 1 94.5 122 GLU B N 1
ATOM 4115 C CA . GLU B 1 122 ? -14.281 -18.812 24.344 1 94.5 122 GLU B CA 1
ATOM 4116 C C . GLU B 1 122 ? -13.039 -18.047 23.891 1 94.5 122 GLU B C 1
ATOM 4118 O O . GLU B 1 122 ? -13.07 -17.344 22.875 1 94.5 122 GLU B O 1
ATOM 4123 N N . GLU B 1 123 ? -12.023 -18.281 24.703 1 95.31 123 GLU B N 1
ATOM 4124 C CA . GLU B 1 123 ? -10.766 -17.641 24.312 1 95.31 123 GLU B CA 1
ATOM 4125 C C . GLU B 1 123 ? -10.219 -18.266 23.016 1 95.31 123 GLU B C 1
ATOM 4127 O O . GLU B 1 123 ? -10.062 -19.484 22.922 1 95.31 123 GLU B O 1
ATOM 4132 N N . LYS B 1 124 ? -10.016 -17.469 22.094 1 97.12 124 LYS B N 1
ATOM 4133 C CA . LYS B 1 124 ? -9.406 -17.844 20.812 1 97.12 124 LYS B CA 1
ATOM 4134 C C . LYS B 1 124 ? -8.031 -17.203 20.656 1 97.12 124 LYS B C 1
ATOM 4136 O O . LYS B 1 124 ? -7.809 -16.078 21.109 1 97.12 124 LYS B O 1
ATOM 4141 N N . ARG B 1 125 ? -7.102 -18.016 20.078 1 93.56 125 ARG B N 1
ATOM 4142 C CA . ARG B 1 125 ? -5.738 -17.5 19.984 1 93.56 125 ARG B CA 1
ATOM 4143 C C . ARG B 1 125 ? -5.148 -17.781 18.609 1 93.56 125 ARG B C 1
ATOM 4145 O O . ARG B 1 125 ? -5.219 -18.906 18.109 1 93.56 125 ARG B O 1
ATOM 4152 N N . GLY B 1 126 ? -4.691 -16.703 17.984 1 97.25 126 GLY B N 1
ATOM 4153 C CA . GLY B 1 126 ? -3.805 -16.891 16.859 1 97.25 126 GLY B CA 1
ATOM 4154 C C . GLY B 1 126 ? -4.539 -17.266 15.578 1 97.25 126 GLY B C 1
ATOM 4155 O O . GLY B 1 126 ? -5.758 -17.094 15.492 1 97.25 126 GLY B O 1
ATOM 4156 N N . ILE B 1 127 ? -3.76 -17.625 14.539 1 98.88 127 ILE B N 1
ATOM 4157 C CA . ILE B 1 127 ? -4.223 -17.953 13.195 1 98.88 127 ILE B CA 1
ATOM 4158 C C . ILE B 1 127 ? -3.502 -19.203 12.695 1 98.88 127 ILE B C 1
ATOM 4160 O O . ILE B 1 127 ? -2.283 -19.328 12.852 1 98.88 127 ILE B O 1
ATOM 4164 N N . VAL B 1 128 ? -4.234 -20.156 12.203 1 98.88 128 VAL B N 1
ATOM 4165 C CA . VAL B 1 128 ? -3.652 -21.344 11.578 1 98.88 128 VAL B CA 1
ATOM 4166 C C . VAL B 1 128 ? -3.434 -21.078 10.094 1 98.88 128 VAL B C 1
ATOM 4168 O O . VAL B 1 128 ? -4.312 -20.547 9.414 1 98.88 128 VAL B O 1
ATOM 4171 N N . VAL B 1 129 ? -2.242 -21.406 9.609 1 98.88 129 VAL B N 1
ATOM 4172 C CA . VAL B 1 129 ? -1.913 -21.312 8.188 1 98.88 129 VAL B CA 1
ATOM 4173 C C . VAL B 1 129 ? -1.32 -22.641 7.707 1 98.88 129 VAL B C 1
ATOM 4175 O O . VAL B 1 129 ? -1.19 -23.594 8.484 1 98.88 129 VAL B O 1
ATOM 4178 N N . LEU B 1 130 ? -1.064 -22.734 6.414 1 98.88 130 LEU B N 1
ATOM 4179 C CA . LEU B 1 130 ? -0.517 -23.953 5.832 1 98.88 130 LEU B CA 1
ATOM 4180 C C . LEU B 1 130 ? 0.99 -23.828 5.625 1 98.88 130 LEU B C 1
ATOM 4182 O O . LEU B 1 130 ? 1.498 -22.734 5.375 1 98.88 130 LEU B O 1
ATOM 4186 N N . GLU B 1 131 ? 1.646 -24.969 5.715 1 97.88 131 GLU B N 1
ATOM 4187 C CA . GLU B 1 131 ? 3.062 -25 5.363 1 97.88 131 GLU B CA 1
ATOM 4188 C C . GLU B 1 131 ? 3.297 -24.469 3.957 1 97.88 131 GLU B C 1
ATOM 4190 O O . GLU B 1 131 ? 2.502 -24.719 3.049 1 97.88 131 GLU B O 1
ATOM 4195 N N . LYS B 1 132 ? 4.359 -23.609 3.775 1 96.44 132 LYS B N 1
ATOM 4196 C CA . LYS B 1 132 ? 4.824 -23.047 2.512 1 96.44 132 LYS B CA 1
ATOM 4197 C C . LYS B 1 132 ? 3.889 -21.938 2.025 1 96.44 132 LYS B C 1
ATOM 4199 O O . LYS B 1 132 ? 3.977 -21.516 0.875 1 96.44 132 LYS B O 1
ATOM 4204 N N . SER B 1 133 ? 3.051 -21.484 2.891 1 97.69 133 SER B N 1
ATOM 4205 C CA . SER B 1 133 ? 2.115 -20.422 2.52 1 97.69 133 SER B CA 1
ATOM 4206 C C . SER B 1 133 ? 2.824 -19.078 2.373 1 97.69 133 SER B C 1
ATOM 4208 O O . SER B 1 133 ? 3.959 -18.922 2.828 1 97.69 133 SER B O 1
ATOM 4210 N N . PHE B 1 134 ? 2.225 -18.172 1.692 1 97.56 134 PHE B N 1
ATOM 4211 C CA . PHE B 1 134 ? 2.65 -16.781 1.536 1 97.56 134 PHE B CA 1
ATOM 4212 C C . PHE B 1 134 ? 1.485 -15.828 1.771 1 97.56 134 PHE B C 1
ATOM 4214 O O . PHE B 1 134 ? 0.492 -15.867 1.042 1 97.56 134 PHE B O 1
ATOM 4221 N N . HIS B 1 135 ? 1.63 -14.938 2.758 1 98.44 135 HIS B N 1
ATOM 4222 C CA . HIS B 1 135 ? 0.532 -14.039 3.096 1 98.44 135 HIS B CA 1
ATOM 4223 C C . HIS B 1 135 ? 1.031 -12.609 3.295 1 98.44 135 HIS B C 1
ATOM 4225 O O . HIS B 1 135 ? 0.325 -11.773 3.865 1 98.44 135 HIS B O 1
ATOM 4231 N N . GLY B 1 136 ? 2.236 -12.328 2.832 1 96.5 136 GLY B N 1
ATOM 4232 C CA . GLY B 1 136 ? 2.754 -10.977 2.902 1 96.5 136 GLY B CA 1
ATOM 4233 C C . GLY B 1 136 ? 4.125 -10.891 3.547 1 96.5 136 GLY B C 1
ATOM 4234 O O . GLY B 1 136 ? 4.598 -11.859 4.141 1 96.5 136 GLY B O 1
ATOM 4235 N N . ARG B 1 137 ? 4.742 -9.68 3.51 1 96.25 137 ARG B N 1
ATOM 4236 C CA . ARG B 1 137 ? 6.121 -9.5 3.953 1 96.25 137 ARG B CA 1
ATOM 4237 C C . ARG B 1 137 ? 6.207 -8.461 5.066 1 96.25 137 ARG B C 1
ATOM 4239 O O . ARG B 1 137 ? 7.27 -8.258 5.652 1 96.25 137 ARG B O 1
ATOM 4246 N N . THR B 1 138 ? 5.109 -7.703 5.336 1 97.19 138 THR B N 1
ATOM 4247 C CA . THR B 1 138 ? 5.156 -6.688 6.383 1 97.19 138 THR B CA 1
ATOM 4248 C C . THR B 1 138 ? 5.312 -7.336 7.754 1 97.19 138 THR B C 1
ATOM 4250 O O . THR B 1 138 ? 4.949 -8.5 7.945 1 97.19 138 THR B O 1
ATOM 4253 N N . LEU B 1 139 ? 5.773 -6.629 8.648 1 98.12 139 LEU B N 1
ATOM 4254 C CA . LEU B 1 139 ? 6.094 -7.16 9.969 1 98.12 139 LEU B CA 1
ATOM 4255 C C . LEU B 1 139 ? 4.84 -7.672 10.672 1 98.12 139 LEU B C 1
ATOM 4257 O O . LEU B 1 139 ? 4.91 -8.602 11.477 1 98.12 139 LEU B O 1
ATOM 4261 N N . GLY B 1 140 ? 3.725 -7.105 10.32 1 97.94 140 GLY B N 1
ATOM 4262 C CA . GLY B 1 140 ? 2.473 -7.5 10.953 1 97.94 140 GLY B CA 1
ATOM 4263 C C . GLY B 1 140 ? 1.985 -8.867 10.5 1 97.94 140 GLY B C 1
ATOM 4264 O O . GLY B 1 140 ? 1.235 -9.531 11.219 1 97.94 140 GLY B O 1
ATOM 4265 N N . VAL B 1 141 ? 2.475 -9.336 9.289 1 98.06 141 VAL B N 1
ATOM 4266 C CA . VAL B 1 141 ? 1.856 -10.539 8.75 1 98.06 141 VAL B CA 1
ATOM 4267 C C . VAL B 1 141 ? 2.939 -11.508 8.273 1 98.06 141 VAL B C 1
ATOM 4269 O O . VAL B 1 141 ? 2.637 -12.602 7.789 1 98.06 141 VAL B O 1
ATOM 4272 N N . VAL B 1 142 ? 4.199 -11.117 8.469 1 97.5 142 VAL B N 1
ATOM 4273 C CA . VAL B 1 142 ? 5.32 -11.867 7.914 1 97.5 142 VAL B CA 1
ATOM 4274 C C . VAL B 1 142 ? 5.344 -13.273 8.5 1 97.5 142 VAL B C 1
ATOM 4276 O O . VAL B 1 142 ? 5.727 -14.234 7.816 1 97.5 142 VAL B O 1
ATOM 4279 N N . LYS B 1 143 ? 4.848 -13.469 9.695 1 96.12 143 LYS B N 1
ATOM 4280 C CA . LYS B 1 143 ? 4.836 -14.773 10.344 1 96.12 143 LYS B CA 1
ATOM 4281 C C . LYS B 1 143 ? 3.807 -15.695 9.695 1 96.12 143 LYS B C 1
ATOM 4283 O O . LYS B 1 143 ? 3.887 -16.922 9.836 1 96.12 143 LYS B O 1
ATOM 4288 N N . LEU B 1 144 ? 2.805 -15.133 9.086 1 98.38 144 LEU B N 1
ATOM 4289 C CA . LEU B 1 144 ? 1.809 -15.945 8.391 1 98.38 144 LEU B CA 1
ATOM 4290 C C . LEU B 1 144 ? 2.4 -16.578 7.133 1 98.38 144 LEU B C 1
ATOM 4292 O O . LEU B 1 144 ? 1.866 -17.547 6.613 1 98.38 144 LEU B O 1
ATOM 4296 N N . THR B 1 145 ? 3.41 -15.906 6.582 1 97.75 145 THR B N 1
ATOM 4297 C CA . THR B 1 145 ? 4.176 -16.469 5.473 1 97.75 145 THR B CA 1
ATOM 4298 C C . THR B 1 145 ? 5.148 -17.531 5.973 1 97.75 145 THR B C 1
ATOM 4300 O O . THR B 1 145 ? 6.074 -17.219 6.727 1 97.75 145 THR B O 1
ATOM 4303 N N . ARG B 1 146 ? 4.895 -18.766 5.586 1 96.56 146 ARG B N 1
ATOM 4304 C CA . ARG B 1 146 ? 5.691 -19.875 6.09 1 96.56 146 ARG B CA 1
ATOM 4305 C C . ARG B 1 146 ? 6.793 -20.25 5.105 1 96.56 146 ARG B C 1
ATOM 4307 O O . ARG B 1 146 ? 6.859 -21.391 4.645 1 96.56 146 ARG B O 1
ATOM 4314 N N . GLN B 1 147 ? 7.609 -19.281 4.762 1 93.75 147 GLN B N 1
ATOM 4315 C CA . GLN B 1 147 ? 8.805 -19.375 3.934 1 93.75 147 GLN B CA 1
ATOM 4316 C C . GLN B 1 147 ? 10.016 -18.781 4.645 1 93.75 147 GLN B C 1
ATOM 4318 O O . GLN B 1 147 ? 10.141 -17.562 4.742 1 93.75 147 GLN B O 1
ATOM 4323 N N . PRO B 1 148 ? 10.906 -19.562 5.105 1 89.19 148 PRO B N 1
ATOM 4324 C CA . PRO B 1 148 ? 12 -19.109 5.965 1 89.19 148 PRO B CA 1
ATOM 4325 C C . PRO B 1 148 ? 12.797 -17.969 5.348 1 89.19 148 PRO B C 1
ATOM 4327 O O . PRO B 1 148 ? 13.234 -17.062 6.062 1 89.19 148 PRO B O 1
ATOM 4330 N N . GLY B 1 149 ? 12.953 -18 4.043 1 88.25 149 GLY B N 1
ATOM 4331 C CA . GLY B 1 149 ? 13.711 -16.953 3.383 1 88.25 149 GLY B CA 1
ATOM 4332 C C . GLY B 1 149 ? 13.016 -15.602 3.424 1 88.25 149 GLY B C 1
ATOM 4333 O O . GLY B 1 149 ? 13.648 -14.562 3.195 1 88.25 149 GLY B O 1
ATOM 4334 N N . ILE B 1 150 ? 11.766 -15.57 3.789 1 88 150 ILE B N 1
ATOM 4335 C CA . ILE B 1 150 ? 10.984 -14.344 3.822 1 88 150 ILE B CA 1
ATOM 4336 C C . ILE B 1 150 ? 10.859 -13.844 5.262 1 88 150 ILE B C 1
ATOM 4338 O O . ILE B 1 150 ? 11.102 -12.664 5.543 1 88 150 ILE B O 1
ATOM 4342 N N . TYR B 1 151 ? 10.445 -14.641 6.18 1 84.88 151 TYR B N 1
ATOM 4343 C CA . TYR B 1 151 ? 10.203 -14.164 7.535 1 84.88 151 TYR B CA 1
ATOM 4344 C C . TYR B 1 151 ? 11.516 -13.938 8.281 1 84.88 151 TYR B C 1
ATOM 4346 O O . TYR B 1 151 ? 11.617 -13.039 9.117 1 84.88 151 TYR B O 1
ATOM 4354 N N . GLN B 1 152 ? 12.555 -14.75 7.941 1 89.56 152 GLN B N 1
ATOM 4355 C CA . GLN B 1 152 ? 13.867 -14.516 8.531 1 89.56 152 GLN B CA 1
ATOM 4356 C C . GLN B 1 152 ? 13.758 -14.289 10.039 1 89.56 152 GLN B C 1
ATOM 4358 O O . GLN B 1 152 ? 13.047 -15.016 10.734 1 89.56 152 GLN B O 1
ATOM 4363 N N . ASP B 1 153 ? 14.555 -13.344 10.648 1 93.38 153 ASP B N 1
ATOM 4364 C CA . ASP B 1 153 ? 14.523 -13.039 12.078 1 93.38 153 ASP B CA 1
ATOM 4365 C C . ASP B 1 153 ? 13.883 -11.672 12.336 1 93.38 153 ASP B C 1
ATOM 4367 O O . ASP B 1 153 ? 14.125 -11.055 13.375 1 93.38 153 ASP B O 1
ATOM 4371 N N . PHE B 1 154 ? 13.133 -11.172 11.422 1 96.19 154 PHE B N 1
ATOM 4372 C CA . PHE B 1 154 ? 12.508 -9.859 11.555 1 96.19 154 PHE B CA 1
ATOM 4373 C C . PHE B 1 154 ? 11.531 -9.844 12.734 1 96.19 154 PHE B C 1
ATOM 4375 O O . PHE B 1 154 ? 10.938 -10.867 13.062 1 96.19 154 PHE B O 1
ATOM 4382 N N . PRO B 1 155 ? 11.438 -8.656 13.367 1 96.12 155 PRO B N 1
ATOM 4383 C CA . PRO B 1 155 ? 10.391 -8.578 14.391 1 96.12 155 PRO B CA 1
ATOM 4384 C C . PRO B 1 155 ? 8.984 -8.758 13.812 1 96.12 155 PRO B C 1
ATOM 4386 O O . PRO B 1 155 ? 8.656 -8.164 12.789 1 96.12 155 PRO B O 1
ATOM 4389 N N . ALA B 1 156 ? 8.227 -9.633 14.391 1 96.5 156 ALA B N 1
ATOM 4390 C CA . ALA B 1 156 ? 6.879 -9.922 13.906 1 96.5 156 ALA B CA 1
ATOM 4391 C C . ALA B 1 156 ? 5.836 -9.57 14.961 1 96.5 156 ALA B C 1
ATOM 4393 O O . ALA B 1 156 ? 6.148 -9.484 16.156 1 96.5 156 ALA B O 1
ATOM 4394 N N . ALA B 1 157 ? 4.637 -9.242 14.453 1 97.06 157 ALA B N 1
ATOM 4395 C CA . ALA B 1 157 ? 3.541 -8.938 15.367 1 97.06 157 ALA B CA 1
ATOM 4396 C C . ALA B 1 157 ? 3.311 -10.078 16.344 1 97.06 157 ALA B C 1
ATOM 4398 O O . ALA B 1 157 ? 3.43 -11.25 15.977 1 97.06 157 ALA B O 1
ATOM 4399 N N . ASP B 1 158 ? 2.883 -9.695 17.562 1 95.75 158 ASP B N 1
ATOM 4400 C CA . ASP B 1 158 ? 2.83 -10.633 18.672 1 95.75 158 ASP B CA 1
ATOM 4401 C C . ASP B 1 158 ? 1.475 -11.336 18.734 1 95.75 158 ASP B C 1
ATOM 4403 O O . ASP B 1 158 ? 0.647 -11.023 19.594 1 95.75 158 ASP B O 1
ATOM 4407 N N . TYR B 1 159 ? 1.227 -12.32 17.938 1 97.5 159 TYR B N 1
ATOM 4408 C CA . TYR B 1 159 ? 0.105 -13.25 17.969 1 97.5 159 TYR B CA 1
ATOM 4409 C C . TYR B 1 159 ? 0.533 -14.641 17.516 1 97.5 159 TYR B C 1
ATOM 4411 O O . TYR B 1 159 ? 1.438 -14.781 16.688 1 97.5 159 TYR B O 1
ATOM 4419 N N . PRO B 1 160 ? -0.02 -15.695 18.109 1 98.12 160 PRO B N 1
ATOM 4420 C CA . PRO B 1 160 ? 0.384 -17.047 17.719 1 98.12 160 PRO B CA 1
ATOM 4421 C C . PRO B 1 160 ? 0.026 -17.391 16.281 1 98.12 160 PRO B C 1
ATOM 4423 O O . PRO B 1 160 ? -1.035 -16.984 15.797 1 98.12 160 PRO B O 1
ATOM 4426 N N . VAL B 1 161 ? 0.907 -18.078 15.656 1 98.38 161 VAL B N 1
ATOM 4427 C CA . VAL B 1 161 ? 0.677 -18.656 14.336 1 98.38 161 VAL B CA 1
ATOM 4428 C C . VAL B 1 161 ? 0.901 -20.172 14.391 1 98.38 161 VAL B C 1
ATOM 4430 O O . VAL B 1 161 ? 1.946 -20.625 14.859 1 98.38 161 VAL B O 1
ATOM 4433 N N . PHE B 1 162 ? -0.076 -20.875 14 1 98.69 162 PHE B N 1
ATOM 4434 C CA . PHE B 1 162 ? 0 -22.328 13.945 1 98.69 162 PHE B CA 1
ATOM 4435 C C . PHE B 1 162 ? 0.091 -22.812 12.508 1 98.69 162 PHE B C 1
ATOM 4437 O O . PHE B 1 162 ? -0.387 -22.141 11.586 1 98.69 162 PHE B O 1
ATOM 4444 N N . GLU B 1 163 ? 0.744 -23.906 12.344 1 98.06 163 GLU B N 1
ATOM 4445 C CA . GLU B 1 163 ? 0.975 -24.406 10.992 1 98.06 163 GLU B CA 1
ATOM 4446 C C . GLU B 1 163 ? 0.525 -25.859 10.859 1 98.06 163 GLU B C 1
ATOM 4448 O O . GLU B 1 163 ? 0.708 -26.656 11.781 1 98.06 163 GLU B O 1
ATOM 4453 N N . THR B 1 164 ? -0.107 -26.188 9.773 1 98.56 164 THR B N 1
ATOM 4454 C CA . THR B 1 164 ? -0.454 -27.547 9.414 1 98.56 164 THR B CA 1
ATOM 4455 C C . THR B 1 164 ? -0.029 -27.859 7.98 1 98.56 164 THR B C 1
ATOM 4457 O O . THR B 1 164 ? 0.199 -26.938 7.188 1 98.56 164 THR B O 1
ATOM 4460 N N . VAL B 1 165 ? 0.103 -29.094 7.668 1 98.12 165 VAL B N 1
ATOM 4461 C CA . VAL B 1 165 ? 0.413 -29.516 6.305 1 98.12 165 VAL B CA 1
ATOM 4462 C C . VAL B 1 165 ? -0.845 -29.453 5.441 1 98.12 165 VAL B C 1
ATOM 4464 O O . VAL B 1 165 ? -1.945 -29.75 5.914 1 98.12 165 VAL B O 1
ATOM 4467 N N . PRO B 1 166 ? -0.649 -29.031 4.219 1 98.25 166 PRO B N 1
ATOM 4468 C CA . PRO B 1 166 ? -1.81 -29.062 3.326 1 98.25 166 PRO B CA 1
ATOM 4469 C C . PRO B 1 166 ? -2.416 -30.453 3.209 1 98.25 166 PRO B C 1
ATOM 4471 O O . PRO B 1 166 ? -1.693 -31.453 3.264 1 98.25 166 PRO B O 1
ATOM 4474 N N . GLU B 1 167 ? -3.75 -30.531 3.061 1 98.5 167 GLU B N 1
ATOM 4475 C CA . GLU B 1 167 ? -4.488 -31.766 2.777 1 98.5 167 GLU B CA 1
ATOM 4476 C C . GLU B 1 167 ? -4.516 -32.688 3.992 1 98.5 167 GLU B C 1
ATOM 4478 O O . GLU B 1 167 ? -4.711 -33.906 3.855 1 98.5 167 GLU B O 1
ATOM 4483 N N . ASP B 1 168 ? -4.246 -32.188 5.152 1 98.81 168 ASP B N 1
ATOM 4484 C CA . ASP B 1 168 ? -4.285 -32.969 6.379 1 98.81 168 ASP B CA 1
ATOM 4485 C C . ASP B 1 168 ? -5.352 -32.438 7.336 1 98.81 168 ASP B C 1
ATOM 4487 O O . ASP B 1 168 ? -5.043 -31.703 8.273 1 98.81 168 ASP B O 1
ATOM 4491 N N . LEU B 1 169 ? -6.566 -32.938 7.156 1 98.81 169 LEU B N 1
ATOM 4492 C CA . LEU B 1 169 ? -7.699 -32.5 7.957 1 98.81 169 LEU B CA 1
ATOM 4493 C C . LEU B 1 169 ? -7.547 -32.938 9.406 1 98.81 169 LEU B C 1
ATOM 4495 O O . LEU B 1 169 ? -7.969 -32.25 10.328 1 98.81 169 LEU B O 1
ATOM 4499 N N . GLU B 1 170 ? -6.957 -34.062 9.602 1 98.81 170 GLU B N 1
ATOM 4500 C CA . GLU B 1 170 ? -6.746 -34.531 10.961 1 98.81 170 GLU B CA 1
ATOM 4501 C C . GLU B 1 170 ? -5.816 -33.625 11.742 1 98.81 170 GLU B C 1
ATOM 4503 O O . GLU B 1 170 ? -6.094 -33.281 12.898 1 98.81 170 GLU B O 1
ATOM 4508 N N . GLN B 1 171 ? -4.777 -33.281 11.102 1 98.81 171 GLN B N 1
ATOM 4509 C CA . GLN B 1 171 ? -3.855 -32.344 11.766 1 98.81 171 GLN B CA 1
ATOM 4510 C C . GLN B 1 171 ? -4.512 -31 12.008 1 98.81 171 GLN B C 1
ATOM 4512 O O . GLN B 1 171 ? -4.301 -30.375 13.055 1 98.81 171 GLN B O 1
ATOM 4517 N N . LEU B 1 172 ? -5.254 -30.531 11.047 1 98.88 172 LEU B N 1
ATOM 4518 C CA . LEU B 1 172 ? -5.961 -29.266 11.203 1 98.88 172 LEU B CA 1
ATOM 4519 C C . LEU B 1 172 ? -6.898 -29.312 12.398 1 98.88 172 LEU B C 1
ATOM 4521 O O . LEU B 1 172 ? -6.914 -28.391 13.219 1 98.88 172 LEU B O 1
ATOM 4525 N N . GLU B 1 173 ? -7.629 -30.328 12.469 1 98.88 173 GLU B N 1
ATOM 4526 C CA . GLU B 1 173 ? -8.555 -30.453 13.586 1 98.88 173 GLU B CA 1
ATOM 4527 C C . GLU B 1 173 ? -7.805 -30.547 14.914 1 98.88 173 GLU B C 1
ATOM 4529 O O . GLU B 1 173 ? -8.242 -29.969 15.922 1 98.88 173 GLU B O 1
ATOM 4534 N N . SER B 1 174 ? -6.742 -31.281 14.93 1 98.81 174 SER B N 1
ATOM 4535 C CA . SER B 1 174 ? -5.938 -31.391 16.141 1 98.81 174 SER B CA 1
ATOM 4536 C C . SER B 1 174 ? -5.469 -30.031 16.641 1 98.81 174 SER B C 1
ATOM 4538 O O . SER B 1 174 ? -5.523 -29.75 17.828 1 98.81 174 SER B O 1
ATOM 4540 N N . VAL B 1 175 ? -5.004 -29.25 15.719 1 98.69 175 VAL B N 1
ATOM 4541 C CA . VAL B 1 175 ? -4.562 -27.906 16.062 1 98.69 175 VAL B CA 1
ATOM 4542 C C . VAL B 1 175 ? -5.742 -27.094 16.594 1 98.69 175 VAL B C 1
ATOM 4544 O O . VAL B 1 175 ? -5.602 -26.344 17.562 1 98.69 175 VAL B O 1
ATOM 4547 N N . MET B 1 176 ? -6.922 -27.203 15.984 1 98.62 176 MET B N 1
ATOM 4548 C CA . MET B 1 176 ? -8.094 -26.438 16.391 1 98.62 176 MET B CA 1
ATOM 4549 C C . MET B 1 176 ? -8.539 -26.812 17.797 1 98.62 176 MET B C 1
ATOM 4551 O O . MET B 1 176 ? -8.953 -25.969 18.578 1 98.62 176 MET B O 1
ATOM 4555 N N . VAL B 1 177 ? -8.43 -28.109 18.062 1 98.38 177 VAL B N 1
ATOM 4556 C CA . VAL B 1 177 ? -8.836 -28.594 19.375 1 98.38 177 VAL B CA 1
ATOM 4557 C C . VAL B 1 177 ? -7.828 -28.156 20.438 1 98.38 177 VAL B C 1
ATOM 4559 O O . VAL B 1 177 ? -8.211 -27.703 21.516 1 98.38 177 VAL B O 1
ATOM 4562 N N . LYS B 1 178 ? -6.594 -28.25 20.125 1 98.31 178 LYS B N 1
ATOM 4563 C CA . LYS B 1 178 ? -5.527 -28.016 21.094 1 98.31 178 LYS B CA 1
ATOM 4564 C C . LYS B 1 178 ? -5.32 -26.516 21.312 1 98.31 178 LYS B C 1
ATOM 4566 O O . LYS B 1 178 ? -5.156 -26.078 22.453 1 98.31 178 LYS B O 1
ATOM 4571 N N . GLU B 1 179 ? -5.328 -25.719 20.219 1 98.5 179 GLU B N 1
ATOM 4572 C CA . GLU B 1 179 ? -4.855 -24.328 20.312 1 98.5 179 GLU B CA 1
ATOM 4573 C C . GLU B 1 179 ? -6.023 -23.359 20.297 1 98.5 179 GLU B C 1
ATOM 4575 O O . GLU B 1 179 ? -5.863 -22.188 20.656 1 98.5 179 GLU B O 1
ATOM 4580 N N . LYS B 1 180 ? -7.199 -23.797 19.797 1 98.5 180 LYS B N 1
ATOM 4581 C CA . LYS B 1 180 ? -8.406 -22.969 19.719 1 98.5 180 LYS B CA 1
ATOM 4582 C C . LYS B 1 180 ? -8.141 -21.672 18.953 1 98.5 180 LYS B C 1
ATOM 4584 O O . LYS B 1 180 ? -8.43 -20.594 19.453 1 98.5 180 LYS B O 1
ATOM 4589 N N . PRO B 1 181 ? -7.668 -21.797 17.734 1 98.75 181 PRO B N 1
ATOM 4590 C CA . PRO B 1 181 ? -7.348 -20.594 16.953 1 98.75 181 PRO B CA 1
ATOM 4591 C C . PRO B 1 181 ? -8.586 -19.766 16.609 1 98.75 181 PRO B C 1
ATOM 4593 O O . PRO B 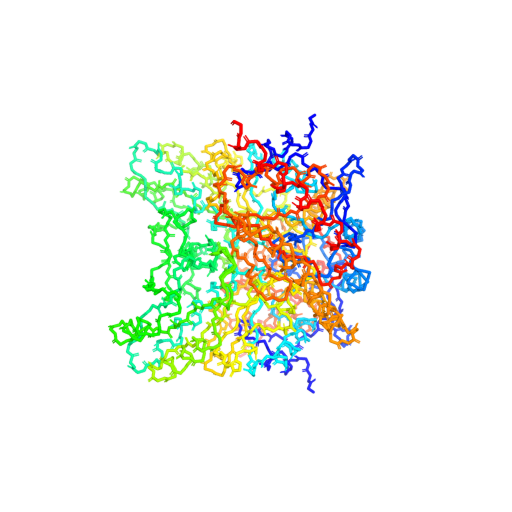1 181 ? -9.703 -20.281 16.625 1 98.75 181 PRO B O 1
ATOM 4596 N N . ALA B 1 182 ? -8.328 -18.5 16.359 1 98.81 182 ALA B N 1
ATOM 4597 C CA . ALA B 1 182 ? -9.406 -17.609 15.953 1 98.81 182 ALA B CA 1
ATOM 4598 C C . ALA B 1 182 ? -9.758 -17.781 14.484 1 98.81 182 ALA B C 1
ATOM 4600 O O . ALA B 1 182 ? -10.914 -17.609 14.086 1 98.81 182 ALA B O 1
ATOM 4601 N N . ALA B 1 183 ? -8.75 -18.141 13.695 1 98.94 183 ALA B N 1
ATOM 4602 C CA . ALA B 1 183 ? -8.984 -18.188 12.258 1 98.94 183 ALA B CA 1
ATOM 4603 C C . ALA B 1 183 ? -8.102 -19.25 11.602 1 98.94 183 ALA B C 1
ATOM 4605 O O . ALA B 1 183 ? -7.051 -19.609 12.141 1 98.94 183 ALA B O 1
ATOM 4606 N N . PHE B 1 184 ? -8.562 -19.812 10.57 1 98.94 184 PHE B N 1
ATOM 4607 C CA . PHE B 1 184 ? -7.805 -20.562 9.578 1 98.94 184 PHE B CA 1
ATOM 4608 C C . PHE B 1 184 ? -7.695 -19.781 8.273 1 98.94 184 PHE B C 1
ATOM 4610 O O . PHE B 1 184 ? -8.711 -19.406 7.691 1 98.94 184 PHE B O 1
ATOM 4617 N N . LEU B 1 185 ? -6.488 -19.438 7.855 1 98.94 185 LEU B N 1
ATOM 4618 C CA . LEU B 1 185 ? -6.219 -18.688 6.633 1 98.94 185 LEU B CA 1
ATOM 4619 C C . LEU B 1 185 ? -5.477 -19.547 5.617 1 98.94 185 LEU B C 1
ATOM 4621 O O . LEU B 1 185 ? -4.379 -20.047 5.902 1 98.94 185 LEU B O 1
ATOM 4625 N N . ALA B 1 186 ? -6.051 -19.672 4.422 1 98.81 186 ALA B N 1
ATOM 4626 C CA . ALA B 1 186 ? -5.418 -20.547 3.439 1 98.81 186 ALA B CA 1
ATOM 4627 C C . ALA B 1 186 ? -5.566 -19.984 2.027 1 98.81 186 ALA B C 1
ATOM 4629 O O . ALA B 1 186 ? -6.562 -19.328 1.719 1 98.81 186 ALA B O 1
ATOM 4630 N N . GLU B 1 187 ? -4.609 -20.25 1.232 1 98.81 187 GLU B N 1
ATOM 4631 C CA . GLU B 1 187 ? -4.703 -20.062 -0.212 1 98.81 187 GLU B CA 1
ATOM 4632 C C . GLU B 1 187 ? -5.371 -21.25 -0.883 1 98.81 187 GLU B C 1
ATOM 4634 O O . GLU B 1 187 ? -4.977 -22.406 -0.649 1 98.81 187 GLU B O 1
ATOM 4639 N N . PRO B 1 188 ? -6.316 -20.953 -1.787 1 98.81 188 PRO B N 1
ATOM 4640 C CA . PRO B 1 188 ? -6.867 -22.094 -2.514 1 98.81 188 PRO B CA 1
ATOM 4641 C C . PRO B 1 188 ? -5.809 -22.859 -3.312 1 98.81 188 PRO B C 1
ATOM 4643 O O . PRO B 1 188 ? -5.918 -24.078 -3.496 1 98.81 188 PRO B O 1
ATOM 4646 N N . ILE B 1 189 ? -4.91 -22.156 -3.881 1 98.69 189 ILE B N 1
ATOM 4647 C CA . ILE B 1 189 ? -3.693 -22.656 -4.5 1 98.69 189 ILE B CA 1
ATOM 4648 C C . ILE B 1 189 ? -2.473 -22.016 -3.846 1 98.69 189 ILE B C 1
ATOM 4650 O O . ILE B 1 189 ? -2.326 -20.797 -3.852 1 98.69 189 ILE B O 1
ATOM 4654 N N . LEU B 1 190 ? -1.653 -22.859 -3.176 1 98.31 190 LEU B N 1
ATOM 4655 C CA . LEU B 1 190 ? -0.408 -22.297 -2.658 1 98.31 190 LEU B CA 1
ATOM 4656 C C . LEU B 1 190 ? 0.481 -21.812 -3.795 1 98.31 190 LEU B C 1
ATOM 4658 O O . LEU B 1 190 ? 1.217 -22.594 -4.398 1 98.31 190 LEU B O 1
ATOM 4662 N N . GLY B 1 191 ? 0.442 -20.5 -4.066 1 96.62 191 GLY B N 1
ATOM 4663 C CA . GLY B 1 191 ? 1.15 -19.922 -5.195 1 96.62 191 GLY B CA 1
ATOM 4664 C C . GLY B 1 191 ? 2.658 -20.031 -5.078 1 96.62 191 GLY B C 1
ATOM 4665 O O . GLY B 1 191 ? 3.279 -20.859 -5.758 1 96.62 191 GLY B O 1
ATOM 4666 N N . SER B 1 192 ? 3.215 -19.312 -4.105 1 93.69 192 SER B N 1
ATOM 4667 C CA . SER B 1 192 ? 4.652 -19.359 -3.861 1 93.69 192 SER B CA 1
ATOM 4668 C C . SER B 1 192 ? 5.09 -20.719 -3.35 1 93.69 192 SER B C 1
ATOM 4670 O O . SER B 1 192 ? 6.266 -21.078 -3.436 1 93.69 192 SER B O 1
ATOM 4672 N N . GLY B 1 193 ? 4.094 -21.438 -2.855 1 94.81 193 GLY B N 1
ATOM 4673 C CA . GLY B 1 193 ? 4.371 -22.75 -2.324 1 94.81 193 GLY B CA 1
ATOM 4674 C C . GLY B 1 193 ? 4.508 -23.812 -3.402 1 94.81 193 GLY B C 1
ATOM 4675 O O . GLY B 1 193 ? 4.641 -25 -3.1 1 94.81 193 GLY B O 1
ATOM 4676 N N . GLY B 1 194 ? 4.445 -23.406 -4.664 1 95.81 194 GLY B N 1
ATOM 4677 C CA . GLY B 1 194 ? 4.699 -24.344 -5.734 1 95.81 194 GLY B CA 1
ATOM 4678 C C . GLY B 1 194 ? 3.471 -24.641 -6.582 1 95.81 194 GLY B C 1
ATOM 4679 O O . GLY B 1 194 ? 3.35 -25.719 -7.164 1 95.81 194 GLY B O 1
ATOM 4680 N N . ILE B 1 195 ? 2.576 -23.703 -6.555 1 97.88 195 ILE B N 1
ATOM 4681 C CA . ILE B 1 195 ? 1.34 -23.828 -7.316 1 97.88 195 ILE B CA 1
ATOM 4682 C C . ILE B 1 195 ? 0.646 -25.141 -6.953 1 97.88 195 ILE B C 1
ATOM 4684 O O . ILE B 1 195 ? 0.286 -25.922 -7.836 1 97.88 195 ILE B O 1
ATOM 4688 N N . THR B 1 196 ? 0.373 -25.328 -5.711 1 97.5 196 THR B N 1
ATOM 4689 C CA . THR B 1 196 ? -0.278 -26.531 -5.203 1 97.5 196 THR B CA 1
ATOM 4690 C C . THR B 1 196 ? -1.739 -26.25 -4.863 1 97.5 196 THR B C 1
ATOM 4692 O O . THR B 1 196 ? -2.037 -25.625 -3.842 1 97.5 196 THR B O 1
ATOM 4695 N N . PRO B 1 197 ? -2.639 -26.734 -5.691 1 98.19 197 PRO B N 1
ATOM 4696 C CA . PRO B 1 197 ? -4.055 -26.547 -5.367 1 98.19 197 PRO B CA 1
ATOM 4697 C C . PRO B 1 197 ? -4.508 -27.375 -4.176 1 98.19 197 PRO B C 1
ATOM 4699 O O . PRO B 1 197 ? -4.07 -28.531 -4.016 1 98.19 197 PRO B O 1
ATOM 4702 N N . LEU B 1 198 ? -5.316 -26.828 -3.352 1 98.75 198 LEU B N 1
ATOM 4703 C CA . LEU B 1 198 ? -6.031 -27.609 -2.346 1 98.75 198 LEU B CA 1
ATOM 4704 C C . LEU B 1 198 ? -7.219 -28.328 -2.963 1 98.75 198 LEU B C 1
ATOM 4706 O O . LEU B 1 198 ? -7.918 -27.781 -3.814 1 98.75 198 LEU B O 1
ATOM 4710 N N . SER B 1 199 ? -7.414 -29.562 -2.574 1 98.62 199 SER B N 1
ATOM 4711 C CA . SER B 1 199 ? -8.523 -30.344 -3.113 1 98.62 199 SER B CA 1
ATOM 4712 C C . SER B 1 199 ? -9.867 -29.812 -2.617 1 98.62 199 SER B C 1
ATOM 4714 O O . SER B 1 199 ? -9.938 -29.172 -1.565 1 98.62 199 SER B O 1
ATOM 4716 N N . THR B 1 200 ? -10.875 -30.047 -3.408 1 98.56 200 THR B N 1
ATOM 4717 C CA . THR B 1 200 ? -12.242 -29.719 -3.002 1 98.56 200 THR B CA 1
ATOM 4718 C C . THR B 1 200 ? -12.578 -30.375 -1.663 1 98.56 200 THR B C 1
ATOM 4720 O O . THR B 1 200 ? -13.164 -29.734 -0.786 1 98.56 200 THR B O 1
ATOM 4723 N N . ASP B 1 201 ? -12.164 -31.625 -1.475 1 98.69 201 ASP B N 1
ATOM 4724 C CA . ASP B 1 201 ? -12.43 -32.344 -0.237 1 98.69 201 ASP B CA 1
ATOM 4725 C C . ASP B 1 201 ? -11.773 -31.656 0.957 1 98.69 201 ASP B C 1
ATOM 4727 O O . ASP B 1 201 ? -12.383 -31.547 2.023 1 98.69 201 ASP B O 1
ATOM 4731 N N . PHE B 1 202 ? -10.594 -31.266 0.805 1 98.81 202 PHE B N 1
ATOM 4732 C CA . PHE B 1 202 ? -9.891 -30.594 1.896 1 98.81 202 PHE B CA 1
ATOM 4733 C C . PHE B 1 202 ? -10.578 -29.281 2.24 1 98.81 202 PHE B C 1
ATOM 4735 O O . PHE B 1 202 ? -10.781 -28.969 3.416 1 98.81 202 PHE B O 1
ATOM 4742 N N . LEU B 1 203 ? -10.914 -28.422 1.229 1 98.94 203 LEU B N 1
ATOM 4743 C CA . LEU B 1 203 ? -11.531 -27.125 1.464 1 98.94 203 LEU B CA 1
ATOM 4744 C C . LEU B 1 203 ? -12.883 -27.281 2.154 1 98.94 203 LEU B C 1
ATOM 4746 O O . LEU B 1 203 ? -13.195 -26.547 3.09 1 98.94 203 LEU B O 1
ATOM 4750 N N . GLN B 1 204 ? -13.648 -28.234 1.682 1 98.94 204 GLN B N 1
ATOM 4751 C CA . GLN B 1 204 ? -14.938 -28.5 2.305 1 98.94 204 GLN B CA 1
ATOM 4752 C C . GLN B 1 204 ? -14.766 -29.016 3.734 1 98.94 204 GLN B C 1
ATOM 4754 O O . GLN B 1 204 ? -15.5 -28.609 4.637 1 98.94 204 GLN B O 1
ATOM 4759 N N . GLY B 1 205 ? -13.812 -29.922 3.887 1 98.94 205 GLY B N 1
ATOM 4760 C CA . GLY B 1 205 ? -13.516 -30.406 5.223 1 98.94 205 GLY B CA 1
ATOM 4761 C C . GLY B 1 205 ? -13.023 -29.312 6.16 1 98.94 205 GLY B C 1
ATOM 4762 O O . GLY B 1 205 ? -13.406 -29.281 7.332 1 98.94 205 GLY B O 1
ATOM 4763 N N . ALA B 1 206 ? -12.156 -28.453 5.684 1 98.94 206 ALA B N 1
ATOM 4764 C CA . ALA B 1 206 ? -11.641 -27.344 6.484 1 98.94 206 ALA B CA 1
ATOM 4765 C C . ALA B 1 206 ? -12.758 -26.406 6.906 1 98.94 206 ALA B C 1
ATOM 4767 O O . ALA B 1 206 ? -12.797 -25.938 8.047 1 98.94 206 ALA B O 1
ATOM 4768 N N . GLU B 1 207 ? -13.656 -26.031 5.91 1 98.88 207 GLU B N 1
ATOM 4769 C CA . GLU B 1 207 ? -14.797 -25.203 6.246 1 98.88 207 GLU B CA 1
ATOM 4770 C C . GLU B 1 207 ? -15.633 -25.828 7.359 1 98.88 207 GLU B C 1
ATOM 4772 O O . GLU B 1 207 ? -16.031 -25.141 8.305 1 98.88 207 GLU B O 1
ATOM 4777 N N . ALA B 1 208 ? -15.922 -27.125 7.176 1 98.88 208 ALA B N 1
ATOM 4778 C CA . ALA B 1 208 ? -16.719 -27.844 8.164 1 98.88 208 ALA B CA 1
ATOM 4779 C C . ALA B 1 208 ? -16.062 -27.812 9.539 1 98.88 208 ALA B C 1
ATOM 4781 O O . ALA B 1 208 ? -16.734 -27.625 10.555 1 98.88 208 ALA B O 1
ATOM 4782 N N . LEU B 1 209 ? -14.766 -28.062 9.586 1 98.94 209 LEU B N 1
ATOM 4783 C CA . LEU B 1 209 ? -14.023 -28.031 10.844 1 98.94 209 LEU B CA 1
ATOM 4784 C C . LEU B 1 209 ? -14.07 -26.641 11.469 1 98.94 209 LEU B C 1
ATOM 4786 O O . LEU B 1 209 ? -14.211 -26.5 12.688 1 98.94 209 LEU B O 1
ATOM 4790 N N . CYS B 1 210 ? -13.906 -25.625 10.633 1 98.88 210 CYS B N 1
ATOM 4791 C CA . CYS B 1 210 ? -13.984 -24.25 11.125 1 98.88 210 CYS B CA 1
ATOM 4792 C C . CYS B 1 210 ? -15.344 -23.984 11.758 1 98.88 210 CYS B C 1
ATOM 4794 O O . CYS B 1 210 ? -15.422 -23.375 12.828 1 98.88 210 CYS B O 1
ATOM 4796 N N . ARG B 1 211 ? -16.438 -24.422 11.109 1 98.5 211 ARG B N 1
ATOM 4797 C CA . ARG B 1 211 ? -17.781 -24.266 11.664 1 98.5 211 ARG B CA 1
ATOM 4798 C C . ARG B 1 211 ? -17.922 -25.016 12.977 1 98.5 211 ARG B C 1
ATOM 4800 O O . ARG B 1 211 ? -18.453 -24.484 13.953 1 98.5 211 ARG B O 1
ATOM 4807 N N . LYS B 1 212 ? -17.438 -26.203 12.938 1 98.56 212 LYS B N 1
ATOM 4808 C CA . LYS B 1 212 ? -17.547 -27.062 14.102 1 98.56 212 LYS B CA 1
ATOM 4809 C C . LYS B 1 212 ? -16.844 -26.453 15.312 1 98.56 212 LYS B C 1
ATOM 4811 O O . LYS B 1 212 ? -17.344 -26.547 16.438 1 98.56 212 LYS B O 1
ATOM 4816 N N . HIS B 1 213 ? -15.719 -25.844 15.172 1 98.38 213 HIS B N 1
ATOM 4817 C CA . HIS B 1 213 ? -14.883 -25.406 16.281 1 98.38 213 HIS B CA 1
ATOM 4818 C C . HIS B 1 213 ? -14.938 -23.906 16.469 1 98.38 213 HIS B C 1
ATOM 4820 O O . HIS B 1 213 ? -14.148 -23.328 17.219 1 98.38 213 HIS B O 1
ATOM 4826 N N . ASN B 1 214 ? -15.836 -23.203 15.781 1 98.31 214 ASN B N 1
ATOM 4827 C CA . ASN B 1 214 ? -15.984 -21.75 15.836 1 98.31 214 ASN B CA 1
ATOM 4828 C C . ASN B 1 214 ? -14.68 -21.031 15.5 1 98.31 214 ASN B C 1
ATOM 4830 O O . ASN B 1 214 ? -14.195 -20.219 16.297 1 98.31 214 ASN B O 1
ATOM 4834 N N . VAL B 1 215 ? -14.102 -21.391 14.453 1 98.81 215 VAL B N 1
ATOM 4835 C CA . VAL B 1 215 ? -12.914 -20.781 13.867 1 98.81 215 VAL B CA 1
ATOM 4836 C C . VAL B 1 215 ? -13.289 -20.062 12.57 1 98.81 215 VAL B C 1
ATOM 4838 O O . VAL B 1 215 ? -14.086 -20.562 11.781 1 98.81 215 VAL B O 1
ATOM 4841 N N . LEU B 1 216 ? -12.836 -18.844 12.367 1 98.94 216 LEU B N 1
ATOM 4842 C CA . LEU B 1 216 ? -13.109 -18.125 11.125 1 98.94 216 LEU B CA 1
ATOM 4843 C C . LEU B 1 216 ? -12.461 -18.828 9.938 1 98.94 216 LEU B C 1
ATOM 4845 O O . LEU B 1 216 ? -11.266 -19.141 9.969 1 98.94 216 LEU B O 1
ATOM 4849 N N . PHE B 1 217 ? -13.266 -19.109 8.938 1 98.94 217 PHE B N 1
ATOM 4850 C CA . PHE B 1 217 ? -12.773 -19.672 7.684 1 98.94 217 PHE B CA 1
ATOM 4851 C C . PHE B 1 217 ? -12.406 -18.578 6.703 1 98.94 217 PHE B C 1
ATOM 4853 O O . PHE B 1 217 ? -13.273 -17.984 6.059 1 98.94 217 PHE B O 1
ATOM 4860 N N . CYS B 1 218 ? -11.125 -18.297 6.582 1 98.94 218 CYS B N 1
ATOM 4861 C CA . CYS B 1 218 ? -10.625 -17.203 5.754 1 98.94 218 CYS B CA 1
ATOM 4862 C C . CYS B 1 218 ? -9.859 -17.734 4.551 1 98.94 218 CYS B C 1
ATOM 4864 O O . CYS B 1 218 ? -9.086 -18.688 4.672 1 98.94 218 CYS B O 1
ATOM 4866 N N . ILE B 1 219 ? -10.07 -17.094 3.396 1 98.94 219 ILE B N 1
ATOM 4867 C CA . ILE B 1 219 ? -9.43 -17.578 2.174 1 98.94 219 ILE B CA 1
ATOM 4868 C C . ILE B 1 219 ? -8.641 -16.438 1.532 1 98.94 219 ILE B C 1
ATOM 4870 O O . ILE B 1 219 ? -9.172 -15.336 1.34 1 98.94 219 ILE B O 1
ATOM 4874 N N . ASP B 1 220 ? -7.402 -16.688 1.266 1 98.94 220 ASP B N 1
ATOM 4875 C CA . ASP B 1 220 ? -6.512 -15.75 0.585 1 98.94 220 ASP B CA 1
ATOM 4876 C C . ASP B 1 220 ? -6.582 -15.93 -0.93 1 98.94 220 ASP B C 1
ATOM 4878 O O . ASP B 1 220 ? -5.953 -16.828 -1.481 1 98.94 220 ASP B O 1
ATOM 4882 N N . GLU B 1 221 ? -7.312 -15.047 -1.591 1 98.88 221 GLU B N 1
ATOM 4883 C CA . GLU B 1 221 ? -7.562 -15.109 -3.027 1 98.88 221 GLU B CA 1
ATOM 4884 C C . GLU B 1 221 ? -6.738 -14.062 -3.777 1 98.88 221 GLU B C 1
ATOM 4886 O O . GLU B 1 221 ? -7.043 -13.734 -4.926 1 98.88 221 GLU B O 1
ATOM 4891 N N . ILE B 1 222 ? -5.676 -13.562 -3.17 1 98.88 222 ILE B N 1
ATOM 4892 C CA . ILE B 1 222 ? -4.871 -12.469 -3.707 1 98.88 222 ILE B CA 1
ATOM 4893 C C . ILE B 1 222 ? -4.305 -12.867 -5.066 1 98.88 222 ILE B C 1
ATOM 4895 O O . ILE B 1 222 ? -4.367 -12.086 -6.023 1 98.88 222 ILE B O 1
ATOM 4899 N N . GLN B 1 223 ? -3.791 -14.023 -5.195 1 98.5 223 GLN B N 1
ATOM 4900 C CA . GLN B 1 223 ? -3.223 -14.469 -6.465 1 98.5 223 GLN B CA 1
ATOM 4901 C C . GLN B 1 223 ? -4.234 -15.281 -7.266 1 98.5 223 GLN B C 1
ATOM 4903 O O . GLN B 1 223 ? -4.27 -15.203 -8.492 1 98.5 223 GLN B O 1
ATOM 4908 N N . THR B 1 224 ? -5.137 -16 -6.617 1 98.75 224 THR B N 1
ATOM 4909 C CA . THR B 1 224 ? -5.992 -17 -7.242 1 98.75 224 THR B CA 1
ATOM 4910 C C . THR B 1 224 ? -7.281 -16.375 -7.758 1 98.75 224 THR B C 1
ATOM 4912 O O . THR B 1 224 ? -7.949 -16.922 -8.625 1 98.75 224 THR B O 1
ATOM 4915 N N . GLY B 1 225 ? -7.629 -15.195 -7.242 1 98.75 225 GLY B N 1
ATOM 4916 C CA . GLY B 1 225 ? -8.953 -14.641 -7.484 1 98.75 225 GLY B CA 1
ATOM 4917 C C . GLY B 1 225 ? -9.031 -13.812 -8.75 1 98.75 225 GLY B C 1
ATOM 4918 O O . GLY B 1 225 ? -8.156 -13.906 -9.617 1 98.75 225 GLY B O 1
ATOM 4919 N N . ILE B 1 226 ? -10.117 -13.219 -8.945 1 98.81 226 ILE B N 1
ATOM 4920 C CA . ILE B 1 226 ? -10.43 -12.25 -9.984 1 98.81 226 ILE B CA 1
ATOM 4921 C C . ILE B 1 226 ? -10.414 -12.938 -11.352 1 98.81 226 ILE B C 1
ATOM 4923 O O . ILE B 1 226 ? -9.852 -12.406 -12.312 1 98.81 226 ILE B O 1
ATOM 4927 N N . GLY B 1 227 ? -10.797 -14.156 -11.406 1 98.75 227 GLY B N 1
ATOM 4928 C CA . GLY B 1 227 ? -10.938 -14.844 -12.68 1 98.75 227 GLY B CA 1
ATOM 4929 C C . GLY B 1 227 ? -9.719 -15.656 -13.062 1 98.75 227 GLY B C 1
ATOM 4930 O O . GLY B 1 227 ? -9.75 -16.422 -14.023 1 98.75 227 GLY B O 1
ATOM 4931 N N . ARG B 1 228 ? -8.609 -15.562 -12.336 1 98.69 228 ARG B N 1
ATOM 4932 C CA . ARG B 1 228 ? -7.328 -16.188 -12.633 1 98.69 228 ARG B CA 1
ATOM 4933 C C . ARG B 1 228 ? -7.484 -17.703 -12.773 1 98.69 228 ARG B C 1
ATOM 4935 O O . ARG B 1 228 ? -6.883 -18.312 -13.656 1 98.69 228 ARG B O 1
ATOM 4942 N N . THR B 1 229 ? -8.391 -18.297 -11.945 1 98.69 229 THR B N 1
ATOM 4943 C CA . THR B 1 229 ? -8.453 -19.75 -11.859 1 98.69 229 THR B CA 1
ATOM 4944 C C . THR B 1 229 ? -9.703 -20.266 -12.57 1 98.69 229 THR B C 1
ATOM 4946 O O . THR B 1 229 ? -9.992 -21.469 -12.523 1 98.69 229 THR B O 1
ATOM 4949 N N . GLY B 1 230 ? -10.461 -19.375 -13.211 1 98.44 230 GLY B N 1
ATOM 4950 C CA . GLY B 1 230 ? -11.602 -19.844 -13.992 1 98.44 230 GLY B CA 1
ATOM 4951 C C . GLY B 1 230 ? -12.93 -19.391 -13.43 1 98.44 230 GLY B C 1
ATOM 4952 O O . GLY B 1 230 ? -13.938 -19.359 -14.141 1 98.44 230 GLY B O 1
ATOM 4953 N N . THR B 1 231 ? -13.031 -19.141 -12.172 1 98.69 231 THR B N 1
ATOM 4954 C CA . THR B 1 231 ? -14.125 -18.453 -11.5 1 98.69 231 THR B CA 1
ATOM 4955 C C . THR B 1 231 ? -13.648 -17.141 -10.906 1 98.69 231 THR B C 1
ATOM 4957 O O . THR B 1 231 ? -12.453 -16.859 -10.875 1 98.69 231 THR B O 1
ATOM 4960 N N . PHE B 1 232 ? -14.594 -16.266 -10.523 1 98.81 232 PHE B N 1
ATOM 4961 C CA . PHE B 1 232 ? -14.172 -14.969 -9.992 1 98.81 232 PHE B CA 1
ATOM 4962 C C . PHE B 1 232 ? -13.211 -15.156 -8.828 1 98.81 232 PHE B C 1
ATOM 4964 O O . PHE B 1 232 ? -12.172 -14.492 -8.758 1 98.81 232 PHE B O 1
ATOM 4971 N N . PHE B 1 233 ? -13.617 -16.047 -7.926 1 98.88 233 PHE B N 1
ATOM 4972 C CA . PHE B 1 233 ? -12.727 -16.531 -6.875 1 98.88 233 PHE B CA 1
ATOM 4973 C C . PHE B 1 233 ? -12.602 -18.047 -6.93 1 98.88 233 PHE B C 1
ATOM 4975 O O . PHE B 1 233 ? -13.562 -18.75 -7.285 1 98.88 233 PHE B O 1
ATOM 4982 N N . ALA B 1 234 ? -11.453 -18.547 -6.52 1 98.88 234 ALA B N 1
ATOM 4983 C CA . ALA B 1 234 ? -11.156 -19.969 -6.613 1 98.88 234 ALA B CA 1
ATOM 4984 C C . ALA B 1 234 ? -12.008 -20.781 -5.645 1 98.88 234 ALA B C 1
ATOM 4986 O O . ALA B 1 234 ? -12.422 -21.906 -5.953 1 98.88 234 ALA B O 1
ATOM 4987 N N . TYR B 1 235 ? -12.289 -20.266 -4.453 1 98.75 235 TYR B N 1
ATOM 4988 C CA . TYR B 1 235 ? -13.031 -20.984 -3.43 1 98.75 235 TYR B CA 1
ATOM 4989 C C . TYR B 1 235 ? -14.391 -21.438 -3.957 1 98.75 235 TYR B C 1
ATOM 4991 O O . TYR B 1 235 ? -14.961 -22.422 -3.48 1 98.75 235 TYR B O 1
ATOM 4999 N N . GLN B 1 236 ? -14.938 -20.703 -4.949 1 98.81 236 GLN B N 1
ATOM 5000 C CA . GLN B 1 236 ? -16.266 -20.969 -5.488 1 98.81 236 GLN B CA 1
ATOM 5001 C C . GLN B 1 236 ? -16.328 -22.344 -6.145 1 98.81 236 GLN B C 1
ATOM 5003 O O . GLN B 1 236 ? -17.391 -22.984 -6.172 1 98.81 236 GLN B O 1
ATOM 5008 N N . GLN B 1 237 ? -15.234 -22.766 -6.645 1 98.56 237 GLN B N 1
ATOM 5009 C CA . GLN B 1 237 ? -15.164 -24.062 -7.34 1 98.56 237 GLN B CA 1
ATOM 5010 C C . GLN B 1 237 ? -15.328 -25.219 -6.363 1 98.56 237 GLN B C 1
ATOM 5012 O O . GLN B 1 237 ? -15.688 -26.328 -6.762 1 98.56 237 GLN B O 1
ATOM 5017 N N . ALA B 1 238 ? -15.016 -24.969 -5.066 1 98.5 238 ALA B N 1
ATOM 5018 C CA . ALA B 1 238 ? -15.125 -26.016 -4.051 1 98.5 238 ALA B CA 1
ATOM 5019 C C . ALA B 1 238 ? -16.5 -25.969 -3.371 1 98.5 238 ALA B C 1
ATOM 5021 O O . ALA B 1 238 ? -16.812 -26.844 -2.551 1 98.5 238 ALA B O 1
ATOM 5022 N N . GLY B 1 239 ? -17.297 -24.969 -3.668 1 98.12 239 GLY B N 1
ATOM 5023 C CA . GLY B 1 239 ? -18.625 -24.844 -3.084 1 98.12 239 GLY B CA 1
ATOM 5024 C C . GLY B 1 239 ? -18.609 -24.516 -1.606 1 98.12 239 GLY B C 1
ATOM 5025 O O . GLY B 1 239 ? -19.5 -24.906 -0.855 1 98.12 239 GLY B O 1
ATOM 5026 N N . VAL B 1 240 ? -17.594 -23.875 -1.146 1 98.69 240 VAL B N 1
ATOM 5027 C CA . VAL B 1 240 ? -17.484 -23.453 0.247 1 98.69 240 VAL B CA 1
ATOM 5028 C C . VAL B 1 240 ? -17.844 -21.969 0.371 1 98.69 240 VAL B C 1
ATOM 5030 O O . VAL B 1 240 ? -17.953 -21.266 -0.635 1 98.69 240 VAL B O 1
ATOM 5033 N N . ILE B 1 241 ? -18.094 -21.469 1.543 1 98.62 241 ILE B N 1
ATOM 5034 C CA . ILE B 1 241 ? -18.422 -20.062 1.82 1 98.62 241 ILE B CA 1
ATOM 5035 C C . ILE B 1 241 ? -17.469 -19.531 2.895 1 98.62 241 ILE B C 1
ATOM 5037 O O . ILE B 1 241 ? -17.641 -19.812 4.082 1 98.62 241 ILE B O 1
ATOM 5041 N N . PRO B 1 242 ? -16.547 -18.734 2.539 1 98.88 242 PRO B N 1
ATOM 5042 C CA . PRO B 1 242 ? -15.625 -18.172 3.525 1 98.88 242 PRO B CA 1
ATOM 5043 C C . PRO B 1 242 ? -16.281 -17.109 4.398 1 98.88 242 PRO B C 1
ATOM 5045 O O . PRO B 1 242 ? -17.281 -16.516 4.012 1 98.88 242 PRO B O 1
ATOM 5048 N N . ASP B 1 243 ? -15.672 -16.875 5.602 1 98.94 243 ASP B N 1
ATOM 5049 C CA . ASP B 1 243 ? -16.047 -15.75 6.453 1 98.94 243 ASP B CA 1
ATOM 5050 C C . ASP B 1 243 ? -15.367 -14.461 6.008 1 98.94 243 ASP B C 1
ATOM 5052 O O . ASP B 1 243 ? -15.828 -13.359 6.332 1 98.94 243 ASP B O 1
ATOM 5056 N N . MET B 1 244 ? -14.281 -14.625 5.305 1 98.94 244 MET B N 1
ATOM 5057 C CA . MET B 1 244 ? -13.484 -13.5 4.828 1 98.94 244 MET B CA 1
ATOM 5058 C C . MET B 1 244 ? -12.68 -13.883 3.59 1 98.94 244 MET B C 1
ATOM 5060 O O . MET B 1 244 ? -12.164 -15 3.5 1 98.94 244 MET B O 1
ATOM 5064 N N . ILE B 1 245 ? -12.617 -12.984 2.646 1 98.94 245 ILE B N 1
ATOM 5065 C CA . ILE B 1 245 ? -11.852 -13.164 1.416 1 98.94 245 ILE B CA 1
ATOM 5066 C C . ILE B 1 245 ? -10.82 -12.055 1.275 1 98.94 245 ILE B C 1
ATOM 5068 O O . ILE B 1 245 ? -11.156 -10.867 1.411 1 98.94 245 ILE B O 1
ATOM 5072 N N . LEU B 1 246 ? -9.586 -12.391 1.13 1 98.94 246 LEU B N 1
ATOM 5073 C CA . LEU B 1 246 ? -8.562 -11.414 0.775 1 98.94 246 LEU B CA 1
ATOM 5074 C C . LEU B 1 246 ? -8.391 -11.336 -0.737 1 98.94 246 LEU B C 1
ATOM 5076 O O . LEU B 1 246 ? -8.406 -12.359 -1.425 1 98.94 246 LEU B O 1
ATOM 5080 N N . PHE B 1 247 ? -8.25 -10.141 -1.279 1 98.88 247 PHE B N 1
ATOM 5081 C CA . PHE B 1 247 ? -8.062 -9.984 -2.717 1 98.88 247 PHE B CA 1
ATOM 5082 C C . PHE B 1 247 ? -7.016 -8.922 -3.012 1 98.88 247 PHE B C 1
ATOM 5084 O O . PHE B 1 247 ? -6.754 -8.055 -2.174 1 98.88 247 PHE B O 1
ATOM 5091 N N . ALA B 1 248 ? -6.371 -8.992 -4.133 1 98.75 248 ALA B N 1
ATOM 5092 C CA . ALA B 1 248 ? -5.449 -7.996 -4.672 1 98.75 248 ALA B CA 1
ATOM 5093 C C . ALA B 1 248 ? -5.078 -8.312 -6.117 1 98.75 248 ALA B C 1
ATOM 5095 O O . ALA B 1 248 ? -5.859 -8.93 -6.844 1 98.75 248 ALA B O 1
ATOM 5096 N N . LYS B 1 249 ? -4.016 -7.816 -6.605 1 98.25 249 LYS B N 1
ATOM 5097 C CA . LYS B 1 249 ? -3.342 -8.094 -7.871 1 98.25 249 LYS B CA 1
ATOM 5098 C C . LYS B 1 249 ? -4.281 -7.863 -9.055 1 98.25 249 LYS B C 1
ATOM 5100 O O . LYS B 1 249 ? -4.555 -6.719 -9.422 1 98.25 249 LYS B O 1
ATOM 5105 N N . GLY B 1 250 ? -4.902 -8.844 -9.555 1 98.56 250 GLY B N 1
ATOM 5106 C CA . GLY B 1 250 ? -5.66 -8.766 -10.797 1 98.56 250 GLY B CA 1
ATOM 5107 C C . GLY B 1 250 ? -6.754 -7.715 -10.758 1 98.56 250 GLY B C 1
ATOM 5108 O O . GLY B 1 250 ? -7.082 -7.109 -11.781 1 98.56 250 GLY B O 1
ATOM 5109 N N . ILE B 1 251 ? -7.262 -7.387 -9.633 1 98.69 251 ILE B N 1
ATOM 5110 C CA . ILE B 1 251 ? -8.438 -6.543 -9.484 1 98.69 251 ILE B CA 1
ATOM 5111 C C . ILE B 1 251 ? -8.094 -5.102 -9.859 1 98.69 251 ILE B C 1
ATOM 5113 O O . ILE B 1 251 ? -8.953 -4.348 -10.32 1 98.69 251 ILE B O 1
ATOM 5117 N N . GLY B 1 252 ? -6.867 -4.703 -9.695 1 98 252 GLY B N 1
ATOM 5118 C CA . GLY B 1 252 ? -6.473 -3.32 -9.914 1 98 252 GLY B CA 1
ATOM 5119 C C . GLY B 1 252 ? -6.219 -2.994 -11.367 1 98 252 GLY B C 1
ATOM 5120 O O . GLY B 1 252 ? -5.965 -1.839 -11.719 1 98 252 GLY B O 1
ATOM 5121 N N . GLY B 1 253 ? -6.199 -4.031 -12.25 1 97.88 253 GLY B N 1
ATOM 5122 C CA . GLY B 1 253 ? -5.984 -3.803 -13.664 1 97.88 253 GLY B CA 1
ATOM 5123 C C . GLY B 1 253 ? -4.602 -3.266 -13.984 1 97.88 253 GLY B C 1
ATOM 5124 O O . GLY B 1 253 ? -4.438 -2.457 -14.898 1 97.88 253 GLY B O 1
ATOM 5125 N N . GLY B 1 254 ? -3.688 -3.549 -13.219 1 98 254 GLY B N 1
ATOM 5126 C CA . GLY B 1 254 ? -2.324 -3.076 -13.406 1 98 254 GLY B CA 1
ATOM 5127 C C . GLY B 1 254 ? -1.907 -2.043 -12.375 1 98 254 GLY B C 1
ATOM 5128 O O . GLY B 1 254 ? -0.744 -1.639 -12.328 1 98 254 GLY B O 1
ATOM 5129 N N . LEU B 1 255 ? -2.838 -1.619 -11.547 1 98.38 255 LEU B N 1
ATOM 5130 C CA . LEU B 1 255 ? -2.553 -0.628 -10.516 1 98.38 255 LEU B CA 1
ATOM 5131 C C . LEU B 1 255 ? -2.621 -1.254 -9.125 1 98.38 255 LEU B C 1
ATOM 5133 O O . LEU B 1 255 ? -3.24 -2.305 -8.945 1 98.38 255 LEU B O 1
ATOM 5137 N N . PRO B 1 256 ? -1.974 -0.625 -8.148 1 97.69 256 PRO B N 1
ATOM 5138 C CA . PRO B 1 256 ? -2.051 -1.13 -6.773 1 97.69 256 PRO B CA 1
ATOM 5139 C C . PRO B 1 256 ? -3.477 -1.127 -6.223 1 97.69 256 PRO B C 1
ATOM 5141 O O . PRO B 1 256 ? -4.117 -0.075 -6.168 1 97.69 256 PRO B O 1
ATOM 5144 N N . LEU B 1 257 ? -3.971 -2.254 -5.855 1 98.31 257 LEU B N 1
ATOM 5145 C CA . LEU B 1 257 ? -5.273 -2.404 -5.223 1 98.31 257 LEU B CA 1
ATOM 5146 C C . LEU B 1 257 ? -5.379 -3.746 -4.508 1 98.31 257 LEU B C 1
ATOM 5148 O O . LEU B 1 257 ? -4.945 -4.77 -5.035 1 98.31 257 LEU B O 1
ATOM 5152 N N . GLY B 1 258 ? -5.824 -3.777 -3.311 1 98.12 258 GLY B N 1
ATOM 5153 C CA . GLY B 1 258 ? -6.141 -4.957 -2.52 1 98.12 258 GLY B CA 1
ATOM 5154 C C . GLY B 1 258 ? -7.199 -4.703 -1.463 1 98.12 258 GLY B C 1
ATOM 5155 O O . GLY B 1 258 ? -7.785 -3.619 -1.413 1 98.12 258 GLY B O 1
ATOM 5156 N N . GLY B 1 259 ? -7.453 -5.691 -0.744 1 98.69 259 GLY B N 1
ATOM 5157 C CA . GLY B 1 259 ? -8.445 -5.52 0.307 1 98.69 259 GLY B CA 1
ATOM 5158 C C . GLY B 1 259 ? -9 -6.832 0.826 1 98.69 259 GLY B C 1
ATOM 5159 O O . GLY B 1 259 ? -8.398 -7.891 0.618 1 98.69 259 GLY B O 1
ATOM 5160 N N . ILE B 1 260 ? -10.094 -6.688 1.624 1 98.88 260 ILE B N 1
ATOM 5161 C CA . ILE B 1 260 ? -10.789 -7.848 2.16 1 98.88 260 ILE B CA 1
ATOM 5162 C C . ILE B 1 260 ? -12.289 -7.703 1.929 1 98.88 260 ILE B C 1
ATOM 5164 O O . ILE B 1 260 ? -12.805 -6.582 1.859 1 98.88 260 ILE B O 1
ATOM 5168 N N . ILE B 1 261 ? -12.938 -8.711 1.665 1 98.94 261 ILE B N 1
ATOM 5169 C CA . ILE B 1 261 ? -14.391 -8.836 1.779 1 98.94 261 ILE B CA 1
ATOM 5170 C C . ILE B 1 261 ? -14.742 -9.57 3.068 1 98.94 261 ILE B C 1
ATOM 5172 O O . ILE B 1 261 ? -14.43 -10.758 3.219 1 98.94 261 ILE B O 1
ATOM 5176 N N . ALA B 1 262 ? -15.344 -8.875 3.98 1 98.88 262 ALA B N 1
ATOM 5177 C CA . ALA B 1 262 ? -15.68 -9.422 5.293 1 98.88 262 ALA B CA 1
ATOM 5178 C C . ALA B 1 262 ? -17.156 -9.82 5.355 1 98.88 262 ALA B C 1
ATOM 5180 O O . ALA B 1 262 ? -18.031 -9 5.113 1 98.88 262 ALA B O 1
ATOM 5181 N N . GLY B 1 263 ? -17.406 -11.062 5.691 1 98.75 263 GLY B N 1
ATOM 5182 C CA . GLY B 1 263 ? -18.766 -11.57 5.789 1 98.75 263 GLY B CA 1
ATOM 5183 C C . GLY B 1 263 ? -19.469 -11.117 7.051 1 98.75 263 GLY B C 1
ATOM 5184 O O . GLY B 1 263 ? -19.016 -10.211 7.742 1 98.75 263 GLY B O 1
ATOM 5185 N N . ASP B 1 264 ? -20.562 -11.742 7.34 1 97.88 264 ASP B N 1
ATOM 5186 C CA . ASP B 1 264 ? -21.516 -11.312 8.359 1 97.88 264 ASP B CA 1
ATOM 5187 C C . ASP B 1 264 ? -20.859 -11.266 9.734 1 97.88 264 ASP B C 1
ATOM 5189 O O . ASP B 1 264 ? -21.156 -10.375 10.539 1 97.88 264 ASP B O 1
ATOM 5193 N N . LYS B 1 265 ? -19.984 -12.156 10.031 1 98 265 LYS B N 1
ATOM 5194 C CA . LYS B 1 265 ? -19.359 -12.242 11.352 1 98 265 LYS B CA 1
ATOM 5195 C C . LYS B 1 265 ? -18.391 -11.078 11.57 1 98 265 LYS B C 1
ATOM 5197 O O . LYS B 1 265 ? -18.047 -10.766 12.711 1 98 265 LYS B O 1
ATOM 5202 N N . LEU B 1 266 ? -17.984 -10.469 10.438 1 98.69 266 LEU B N 1
ATOM 5203 C CA . LEU B 1 266 ? -16.828 -9.602 10.539 1 98.69 266 LEU B CA 1
ATOM 5204 C C . LEU B 1 266 ? -17.141 -8.203 10.023 1 98.69 266 LEU B C 1
ATOM 5206 O O . LEU B 1 266 ? -16.453 -7.238 10.367 1 98.69 266 LEU B O 1
ATOM 5210 N N . LYS B 1 267 ? -18.094 -8 9.195 1 98.31 267 LYS B N 1
ATOM 5211 C CA . LYS B 1 267 ? -18.281 -6.832 8.336 1 98.31 267 LYS B CA 1
ATOM 5212 C C . LYS B 1 267 ? -18.484 -5.566 9.164 1 98.31 267 LYS B C 1
ATOM 5214 O O . LYS B 1 267 ? -18.234 -4.457 8.688 1 98.31 267 LYS B O 1
ATOM 5219 N N . ASN B 1 268 ? -18.906 -5.641 10.445 1 97.69 268 ASN B N 1
ATOM 5220 C CA . ASN B 1 268 ? -19.188 -4.465 11.266 1 97.69 268 ASN B CA 1
ATOM 5221 C C . ASN B 1 268 ? -18.203 -4.336 12.422 1 97.69 268 ASN B C 1
ATOM 5223 O O . ASN B 1 268 ? -18.484 -3.635 13.398 1 97.69 268 ASN B O 1
ATOM 5227 N N . LYS B 1 269 ? -17.047 -4.969 12.305 1 96.94 269 LYS B N 1
ATOM 5228 C CA . LYS B 1 269 ? -16.156 -5.027 13.453 1 96.94 269 LYS B CA 1
ATOM 5229 C C . LYS B 1 269 ? -15.203 -3.832 13.461 1 96.94 269 LYS B C 1
ATOM 5231 O O . LYS B 1 269 ? -14.664 -3.473 14.516 1 96.94 269 LYS B O 1
ATOM 5236 N N . PHE B 1 270 ? -14.945 -3.256 12.375 1 96.62 270 PHE B N 1
ATOM 5237 C CA . PHE B 1 270 ? -14.109 -2.062 12.328 1 96.62 270 PHE B CA 1
ATOM 5238 C C . PHE B 1 270 ? -14.93 -0.812 12.625 1 96.62 270 PHE B C 1
ATOM 5240 O O . PHE B 1 270 ? -16.078 -0.712 12.203 1 96.62 270 PHE B O 1
ATOM 5247 N N . ALA B 1 271 ? -14.359 0.064 13.305 1 94.25 271 ALA B N 1
ATOM 5248 C CA . ALA B 1 271 ? -14.875 1.404 13.57 1 94.25 271 ALA B CA 1
ATOM 5249 C C . ALA B 1 271 ? -13.828 2.469 13.258 1 94.25 271 ALA B C 1
ATOM 5251 O O . ALA B 1 271 ? -12.641 2.158 13.109 1 94.25 271 ALA B O 1
ATOM 5252 N N . PRO B 1 272 ? -14.289 3.729 13.07 1 91.31 272 PRO B N 1
ATOM 5253 C CA . PRO B 1 272 ? -13.312 4.793 12.82 1 91.31 272 PRO B CA 1
ATOM 5254 C C . PRO B 1 272 ? -12.18 4.801 13.844 1 91.31 272 PRO B C 1
ATOM 5256 O O . PRO B 1 272 ? -12.43 4.75 15.055 1 91.31 272 PRO B O 1
ATOM 5259 N N . GLY B 1 273 ? -10.938 4.816 13.336 1 88.94 273 GLY B N 1
ATOM 5260 C CA . GLY B 1 273 ? -9.781 4.781 14.211 1 88.94 273 GLY B CA 1
ATOM 5261 C C . GLY B 1 273 ? -9.109 3.42 14.258 1 88.94 273 GLY B C 1
ATOM 5262 O O . GLY B 1 273 ? -7.91 3.32 14.516 1 88.94 273 GLY B O 1
ATOM 5263 N N . ASP B 1 274 ? -9.789 2.324 13.961 1 93.81 274 ASP B N 1
ATOM 5264 C CA . ASP B 1 274 ? -9.281 0.959 14.07 1 93.81 274 ASP B CA 1
ATOM 5265 C C . ASP B 1 274 ? -8.211 0.685 13.016 1 93.81 274 ASP B C 1
ATOM 5267 O O . ASP B 1 274 ? -7.203 0.041 13.297 1 93.81 274 ASP B O 1
ATOM 5271 N N . HIS B 1 275 ? -8.508 1.101 11.875 1 94.25 275 HIS B N 1
ATOM 5272 C CA . HIS B 1 275 ? -7.625 0.843 10.742 1 94.25 275 HIS B CA 1
ATOM 5273 C C . HIS B 1 275 ? -7.91 1.801 9.586 1 94.25 275 HIS B C 1
ATOM 5275 O O . HIS B 1 275 ? -8.867 2.576 9.648 1 94.25 275 HIS B O 1
ATOM 5281 N N . GLY B 1 276 ? -6.957 1.809 8.656 1 93.38 276 GLY B N 1
ATOM 5282 C CA . GLY B 1 276 ? -7.102 2.689 7.512 1 93.38 276 GLY B CA 1
ATOM 5283 C C . GLY B 1 276 ? -5.801 2.922 6.77 1 93.38 276 GLY B C 1
ATOM 5284 O O . GLY B 1 276 ? -4.738 2.496 7.223 1 93.38 276 GLY B O 1
ATOM 5285 N N . THR B 1 277 ? -5.93 3.514 5.672 1 94.62 277 THR B N 1
ATOM 5286 C CA . THR B 1 277 ? -4.812 3.971 4.848 1 94.62 277 THR B CA 1
ATOM 5287 C C . THR B 1 277 ? -5.199 5.215 4.055 1 94.62 277 THR B C 1
ATOM 5289 O O . THR B 1 277 ? -6.332 5.332 3.59 1 94.62 277 THR B O 1
ATOM 5292 N N . THR B 1 278 ? -4.266 6.117 3.926 1 95 278 THR B N 1
ATOM 5293 C CA . THR B 1 278 ? -4.512 7.371 3.227 1 95 278 THR B CA 1
ATOM 5294 C C . THR B 1 278 ? -4.996 7.109 1.802 1 95 278 THR B C 1
ATOM 5296 O O . THR B 1 278 ? -5.906 7.785 1.316 1 95 278 THR B O 1
ATOM 5299 N N . PHE B 1 279 ? -4.531 6.105 1.203 1 95.25 279 PHE B N 1
ATOM 5300 C CA . PHE B 1 279 ? -4.73 5.906 -0.228 1 95.25 279 PHE B CA 1
ATOM 5301 C C . PHE B 1 279 ? -5.832 4.883 -0.484 1 95.25 279 PHE B C 1
ATOM 5303 O O . PHE B 1 279 ? -6.18 4.617 -1.636 1 95.25 279 PHE B O 1
ATOM 5310 N N . GLY B 1 280 ? -6.266 4.219 0.536 1 92.31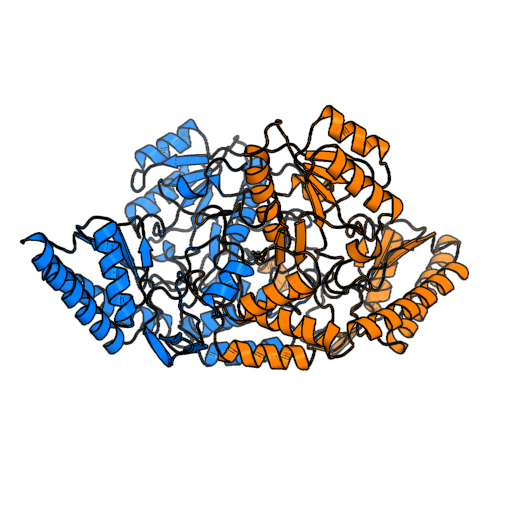 280 GLY B N 1
ATOM 5311 C CA . GLY B 1 280 ? -7.332 3.242 0.38 1 92.31 280 GLY B CA 1
ATOM 5312 C C . GLY B 1 280 ? -8.703 3.795 0.731 1 92.31 280 GLY B C 1
ATOM 5313 O O . GLY B 1 280 ? -8.898 4.328 1.824 1 92.31 280 GLY B O 1
ATOM 5314 N N . PRO B 1 281 ? -9.781 3.828 -0.235 1 94.56 281 PRO B N 1
ATOM 5315 C CA . PRO B 1 281 ? -9.758 3.268 -1.589 1 94.56 281 PRO B CA 1
ATOM 5316 C C . PRO B 1 281 ? -9.211 4.25 -2.625 1 94.56 281 PRO B C 1
ATOM 5318 O O . PRO B 1 281 ? -9.617 5.418 -2.645 1 94.56 281 PRO B O 1
ATOM 5321 N N . SER B 1 282 ? -8.289 3.779 -3.418 1 97.38 282 SER B N 1
ATOM 5322 C CA . SER B 1 282 ? -7.828 4.578 -4.551 1 97.38 282 SER B CA 1
ATOM 5323 C C . SER B 1 282 ? -8.922 4.723 -5.602 1 97.38 282 SER B C 1
ATOM 5325 O O . SER B 1 282 ? -9.391 3.729 -6.164 1 97.38 282 SER B O 1
ATOM 5327 N N . PRO B 1 283 ? -9.336 5.945 -5.945 1 98.44 283 PRO B N 1
ATOM 5328 C CA . PRO B 1 283 ? -10.391 6.117 -6.949 1 98.44 283 PRO B CA 1
ATOM 5329 C C . PRO B 1 283 ? -9.992 5.566 -8.32 1 98.44 283 PRO B C 1
ATOM 5331 O O . PRO B 1 283 ? -10.797 4.898 -8.977 1 98.44 283 PRO B O 1
ATOM 5334 N N . LEU B 1 284 ? -8.773 5.805 -8.68 1 98.69 284 LEU B N 1
ATOM 5335 C CA . LEU B 1 284 ? -8.312 5.375 -9.992 1 98.69 284 LEU B CA 1
ATOM 5336 C C . LEU B 1 284 ? -8.242 3.854 -10.078 1 98.69 284 LEU B C 1
ATOM 5338 O O . LEU B 1 284 ? -8.688 3.258 -11.062 1 98.69 284 LEU B O 1
ATOM 5342 N N . SER B 1 285 ? -7.668 3.219 -9.055 1 98.69 285 SER B N 1
ATOM 5343 C CA . SER B 1 285 ? -7.582 1.763 -9.023 1 98.69 285 SER B CA 1
ATOM 5344 C C . SER B 1 285 ? -8.969 1.125 -8.977 1 98.69 285 SER B C 1
ATOM 5346 O O . SER B 1 285 ? -9.203 0.092 -9.609 1 98.69 285 SER B O 1
ATOM 5348 N N . ALA B 1 286 ? -9.859 1.76 -8.195 1 98.81 286 ALA B N 1
ATOM 5349 C CA . ALA B 1 286 ? -11.219 1.238 -8.109 1 98.81 286 ALA B CA 1
ATOM 5350 C C . ALA B 1 286 ? -11.922 1.313 -9.469 1 98.81 286 ALA B C 1
ATOM 5352 O O . ALA B 1 286 ? -12.648 0.394 -9.844 1 98.81 286 ALA B O 1
ATOM 5353 N N . ALA B 1 287 ? -11.711 2.412 -10.141 1 98.88 287 ALA B N 1
ATOM 5354 C CA . ALA B 1 287 ? -12.289 2.547 -11.469 1 98.88 287 ALA B CA 1
ATOM 5355 C C . ALA B 1 287 ? -11.773 1.46 -12.406 1 98.88 287 ALA B C 1
ATOM 5357 O O . ALA B 1 287 ? -12.531 0.893 -13.195 1 98.88 287 ALA B O 1
ATOM 5358 N N . LEU B 1 288 ? -10.516 1.195 -12.312 1 98.81 288 LEU B N 1
ATOM 5359 C CA . LEU B 1 288 ? -9.945 0.135 -13.141 1 98.81 288 LEU B CA 1
ATOM 5360 C C . LEU B 1 288 ? -10.469 -1.23 -12.703 1 98.81 288 LEU B C 1
ATOM 5362 O O . LEU B 1 288 ? -10.633 -2.129 -13.531 1 98.81 288 LEU B O 1
ATOM 5366 N N . GLY B 1 289 ? -10.641 -1.362 -11.359 1 98.88 289 GLY B N 1
ATOM 5367 C CA . GLY B 1 289 ? -11.273 -2.586 -10.891 1 98.88 289 GLY B CA 1
ATOM 5368 C C . GLY B 1 289 ? -12.641 -2.82 -11.508 1 98.88 289 GLY B C 1
ATOM 5369 O O . GLY B 1 289 ? -12.953 -3.936 -11.93 1 98.88 289 GLY B O 1
ATOM 5370 N N . ASN B 1 290 ? -13.453 -1.781 -11.539 1 98.94 290 ASN B N 1
ATOM 5371 C CA . ASN B 1 290 ? -14.742 -1.871 -12.219 1 98.94 290 ASN B CA 1
ATOM 5372 C C . ASN B 1 290 ? -14.57 -2.244 -13.688 1 98.94 290 ASN B C 1
ATOM 5374 O O . ASN B 1 290 ? -15.344 -3.043 -14.227 1 98.94 290 ASN B O 1
ATOM 5378 N N . ALA B 1 291 ? -13.562 -1.681 -14.312 1 98.94 291 ALA B N 1
ATOM 5379 C CA . ALA B 1 291 ? -13.297 -1.978 -15.719 1 98.94 291 ALA B CA 1
ATOM 5380 C C . ALA B 1 291 ? -12.914 -3.441 -15.906 1 98.94 291 ALA B C 1
ATOM 5382 O O . ALA B 1 291 ? -13.328 -4.082 -16.875 1 98.94 291 ALA B O 1
ATOM 5383 N N . VAL B 1 292 ? -12.094 -3.953 -15.023 1 98.94 292 VAL B N 1
ATOM 5384 C CA . VAL B 1 292 ? -11.727 -5.363 -15.055 1 98.94 292 VAL B CA 1
ATOM 5385 C C . VAL B 1 292 ? -12.977 -6.23 -14.977 1 98.94 292 VAL B C 1
ATOM 5387 O O . VAL B 1 292 ? -13.141 -7.172 -15.758 1 98.94 292 VAL B O 1
ATOM 5390 N N . MET B 1 293 ? -13.844 -5.902 -14.07 1 98.88 293 MET B N 1
ATOM 5391 C CA . MET B 1 293 ? -15.062 -6.684 -13.906 1 98.88 293 MET B CA 1
ATOM 5392 C C . MET B 1 293 ? -15.961 -6.57 -15.133 1 98.88 293 MET B C 1
ATOM 5394 O O . MET B 1 293 ? -16.641 -7.531 -15.508 1 98.88 293 MET B O 1
ATOM 5398 N N . ASP B 1 294 ? -15.984 -5.336 -15.766 1 98.94 294 ASP B N 1
ATOM 5399 C CA . ASP B 1 294 ? -16.688 -5.203 -17.031 1 98.94 294 ASP B CA 1
ATOM 5400 C C . ASP B 1 294 ? -16.188 -6.223 -18.047 1 98.94 294 ASP B C 1
ATOM 5402 O O . ASP B 1 294 ? -16.984 -6.934 -18.672 1 98.94 294 ASP B O 1
ATOM 5406 N N . VAL B 1 295 ? -14.898 -6.289 -18.188 1 98.94 295 VAL B N 1
ATOM 5407 C CA . VAL B 1 295 ? -14.297 -7.168 -19.172 1 98.94 295 VAL B CA 1
ATOM 5408 C C . VAL B 1 295 ? -14.609 -8.625 -18.844 1 98.94 295 VAL B C 1
ATOM 5410 O O . VAL B 1 295 ? -14.938 -9.414 -19.719 1 98.94 295 VAL B O 1
ATOM 5413 N N . LEU B 1 296 ? -14.547 -8.969 -17.562 1 98.88 296 LEU B N 1
ATOM 5414 C CA . LEU B 1 296 ? -14.742 -10.352 -17.125 1 98.88 296 LEU B CA 1
ATOM 5415 C C . LEU B 1 296 ? -16.188 -10.789 -17.344 1 98.88 296 LEU B C 1
ATOM 5417 O O . LEU B 1 296 ? -16.438 -11.883 -17.844 1 98.88 296 LEU B O 1
ATOM 5421 N N . PHE B 1 297 ? -17.141 -9.898 -16.984 1 98.62 297 PHE B N 1
ATOM 5422 C CA . PHE B 1 297 ? -18.516 -10.367 -16.859 1 98.62 297 PHE B CA 1
ATOM 5423 C C . PHE B 1 297 ? -19.375 -9.844 -18 1 98.62 297 PHE B C 1
ATOM 5425 O O . PHE B 1 297 ? -20.312 -10.516 -18.438 1 98.62 297 PHE B O 1
ATOM 5432 N N . GLU B 1 298 ? -19.094 -8.656 -18.453 1 98.38 298 GLU B N 1
ATOM 5433 C CA . GLU B 1 298 ? -19.953 -8.039 -19.469 1 98.38 298 GLU B CA 1
ATOM 5434 C C . GLU B 1 298 ? -19.391 -8.234 -20.875 1 98.38 298 GLU B C 1
ATOM 5436 O O . GLU B 1 298 ? -20.125 -8.164 -21.859 1 98.38 298 GLU B O 1
ATOM 5441 N N . GLN B 1 299 ? -18.078 -8.539 -20.953 1 98.5 299 GLN B N 1
ATOM 5442 C CA . GLN B 1 299 ? -17.453 -8.664 -22.266 1 98.5 299 GLN B CA 1
ATOM 5443 C C . GLN B 1 299 ? -16.938 -10.086 -22.484 1 98.5 299 GLN B C 1
ATOM 5445 O O . GLN B 1 299 ? -16.016 -10.305 -23.281 1 98.5 299 GLN B O 1
ATOM 5450 N N . ASN B 1 300 ? -17.391 -11.047 -21.703 1 98 300 ASN B N 1
ATOM 5451 C CA . ASN B 1 300 ? -17.156 -12.484 -21.828 1 98 300 ASN B CA 1
ATOM 5452 C C . ASN B 1 300 ? -15.695 -12.844 -21.578 1 98 300 ASN B C 1
ATOM 5454 O O . ASN B 1 300 ? -15.219 -13.875 -22.047 1 98 300 ASN B O 1
ATOM 5458 N N . GLY B 1 301 ? -15.031 -11.961 -20.938 1 98.56 301 GLY B N 1
ATOM 5459 C CA . GLY B 1 301 ? -13.617 -12.195 -20.688 1 98.56 301 GLY B CA 1
ATOM 5460 C C . GLY B 1 301 ? -13.359 -13.438 -19.844 1 98.56 301 GLY B C 1
ATOM 5461 O O . GLY B 1 301 ? -12.375 -14.148 -20.078 1 98.56 301 GLY B O 1
ATOM 5462 N N . LEU B 1 302 ? -14.164 -13.672 -18.875 1 98.69 302 LEU B N 1
ATOM 5463 C CA . LEU B 1 302 ? -13.984 -14.828 -18 1 98.69 302 LEU B CA 1
ATOM 5464 C C . LEU B 1 302 ? -14.227 -16.125 -18.766 1 98.69 302 LEU B C 1
ATOM 5466 O O . LEU B 1 302 ? -13.453 -17.078 -18.641 1 98.69 302 LEU B O 1
ATOM 5470 N N . LYS B 1 303 ? -15.273 -16.188 -19.516 1 98.5 303 LYS B N 1
ATOM 5471 C CA . LYS B 1 303 ? -15.609 -17.359 -20.312 1 98.5 303 LYS B CA 1
ATOM 5472 C C . LYS B 1 303 ? -14.508 -17.672 -21.328 1 98.5 303 LYS B C 1
ATOM 5474 O O . LYS B 1 303 ? -14.039 -18.812 -21.422 1 98.5 303 LYS B O 1
ATOM 5479 N N . GLU B 1 304 ? -14.094 -16.672 -22.062 1 98.56 304 GLU B N 1
ATOM 5480 C CA . GLU B 1 304 ? -13.023 -16.844 -23.047 1 98.56 304 GLU B CA 1
ATOM 5481 C C . GLU B 1 304 ? -11.711 -17.234 -22.375 1 98.56 304 GLU B C 1
ATOM 5483 O O . GLU B 1 304 ? -10.961 -18.062 -22.891 1 98.56 304 GLU B O 1
ATOM 5488 N N . GLY B 1 305 ? -11.469 -16.562 -21.25 1 98.56 305 GLY B N 1
ATOM 5489 C CA . GLY B 1 305 ? -10.273 -16.906 -20.484 1 98.56 305 GLY B CA 1
ATOM 5490 C C . GLY B 1 305 ? -10.227 -18.375 -20.078 1 98.56 305 GLY B C 1
ATOM 5491 O O . GLY B 1 305 ? -9.172 -19 -20.125 1 98.56 305 GLY B O 1
ATOM 5492 N N . ARG B 1 306 ? -11.359 -18.953 -19.719 1 98.5 306 ARG B N 1
ATOM 5493 C CA . ARG B 1 306 ? -11.453 -20.359 -19.344 1 98.5 306 ARG B CA 1
ATOM 5494 C C . ARG B 1 306 ? -11.117 -21.266 -20.516 1 98.5 306 ARG B C 1
ATOM 5496 O O . ARG B 1 306 ? -10.398 -22.25 -20.359 1 98.5 306 ARG B O 1
ATOM 5503 N N . GLN B 1 307 ? -11.648 -20.906 -21.609 1 98.56 307 GLN B N 1
ATOM 5504 C CA . GLN B 1 307 ? -11.406 -21.688 -22.812 1 98.56 307 GLN B CA 1
ATOM 5505 C C . GLN B 1 307 ? -9.922 -21.688 -23.188 1 98.56 307 GLN B C 1
ATOM 5507 O O . GLN B 1 307 ? -9.367 -22.734 -23.531 1 98.56 307 GLN B O 1
ATOM 5512 N N . ARG B 1 308 ? -9.375 -20.531 -23.156 1 98.75 308 ARG B N 1
ATOM 5513 C CA . ARG B 1 308 ? -7.953 -20.406 -23.469 1 98.75 308 ARG B CA 1
ATOM 5514 C C . ARG B 1 308 ? -7.098 -21.156 -22.438 1 98.75 308 ARG B C 1
ATOM 5516 O O . ARG B 1 308 ? -6.086 -21.766 -22.797 1 98.75 308 ARG B O 1
ATOM 5523 N N . ALA B 1 309 ? -7.52 -21.078 -21.172 1 98.75 309 ALA B N 1
ATOM 5524 C CA . ALA B 1 309 ? -6.812 -21.781 -20.109 1 98.75 309 ALA B CA 1
ATOM 5525 C C . ALA B 1 309 ? -6.883 -23.297 -20.312 1 98.75 309 ALA B C 1
ATOM 5527 O O . ALA B 1 309 ? -5.898 -24.016 -20.109 1 98.75 309 ALA B O 1
ATOM 5528 N N . ASP B 1 310 ? -8.039 -23.75 -20.719 1 98.56 310 ASP B N 1
ATOM 5529 C CA . ASP B 1 310 ? -8.227 -25.172 -20.984 1 98.56 310 ASP B CA 1
ATOM 5530 C C . ASP B 1 310 ? -7.312 -25.641 -22.109 1 98.56 310 ASP B C 1
ATOM 5532 O O . ASP B 1 310 ? -6.695 -26.703 -22.016 1 98.56 310 ASP B O 1
ATOM 5536 N N . TYR B 1 311 ? -7.277 -24.875 -23.109 1 98.81 311 TYR B N 1
ATOM 5537 C CA . TYR B 1 311 ? -6.414 -25.203 -24.234 1 98.81 311 TYR B CA 1
ATOM 5538 C C . TYR B 1 311 ? -4.953 -25.266 -23.797 1 98.81 311 TYR B C 1
ATOM 5540 O O . TYR B 1 311 ? -4.238 -26.203 -24.141 1 98.81 311 TYR B O 1
ATOM 5548 N N . PHE B 1 312 ? -4.504 -24.25 -23.109 1 98.81 312 PHE B N 1
ATOM 5549 C CA . PHE B 1 312 ? -3.121 -24.156 -22.656 1 98.81 312 PHE B CA 1
ATOM 5550 C C . PHE B 1 312 ? -2.766 -25.359 -21.781 1 98.81 312 PHE B C 1
ATOM 5552 O O . PHE B 1 312 ? -1.699 -25.953 -21.938 1 98.81 312 PHE B O 1
ATOM 5559 N N . ARG B 1 313 ? -3.645 -25.688 -20.844 1 98.5 313 ARG B N 1
ATOM 5560 C CA . ARG B 1 313 ? -3.441 -26.844 -19.984 1 98.5 313 ARG B CA 1
ATOM 5561 C C . ARG B 1 313 ? -3.328 -28.125 -20.797 1 98.5 313 ARG B C 1
ATOM 5563 O O . ARG B 1 313 ? -2.469 -28.969 -20.516 1 98.5 313 ARG B O 1
ATOM 5570 N N . GLN B 1 314 ? -4.223 -28.25 -21.766 1 98.5 314 GLN B N 1
ATOM 5571 C CA . GLN B 1 314 ? -4.191 -29.438 -22.625 1 98.5 314 GLN B CA 1
ATOM 5572 C C . GLN B 1 314 ? -2.848 -29.562 -23.344 1 98.5 314 GLN B C 1
ATOM 5574 O O . GLN B 1 314 ? -2.303 -30.672 -23.453 1 98.5 314 GLN B O 1
ATOM 5579 N N . GLN B 1 315 ? -2.363 -28.484 -23.844 1 98.62 315 GLN B N 1
ATOM 5580 C CA . GLN B 1 315 ? -1.067 -28.5 -24.5 1 98.62 315 GLN B CA 1
ATOM 5581 C C . GLN B 1 315 ? 0.048 -28.891 -23.547 1 98.62 315 GLN B C 1
ATOM 5583 O O . GLN B 1 315 ? 0.952 -29.641 -23.906 1 98.62 315 GLN B O 1
ATOM 5588 N N . LEU B 1 316 ? 0.034 -28.391 -22.312 1 98.69 316 LEU B N 1
ATOM 5589 C CA . LEU B 1 316 ? 1.041 -28.719 -21.312 1 98.69 316 LEU B CA 1
ATOM 5590 C C . LEU B 1 316 ? 0.967 -30.188 -20.938 1 98.69 316 LEU B C 1
ATOM 5592 O O . LEU B 1 316 ? 1.999 -30.844 -20.766 1 98.69 316 LEU B O 1
ATOM 5596 N N . GLU B 1 317 ? -0.252 -30.672 -20.781 1 98.31 317 GLU B N 1
ATOM 5597 C CA . GLU B 1 317 ? -0.44 -32.094 -20.453 1 98.31 317 GLU B CA 1
ATOM 5598 C C . GLU B 1 317 ? 0.045 -32.969 -21.578 1 98.31 317 GLU B C 1
ATOM 5600 O O . GLU B 1 317 ? 0.61 -34.062 -21.344 1 98.31 317 GLU B O 1
ATOM 5605 N N . GLY B 1 318 ? -0.256 -32.531 -22.797 1 98.19 318 GLY B N 1
ATOM 5606 C CA . GLY B 1 318 ? 0.302 -33.25 -23.938 1 98.19 318 GLY B CA 1
ATOM 5607 C C . GLY B 1 318 ? 1.817 -33.312 -23.922 1 98.19 318 GLY B C 1
ATOM 5608 O O . GLY B 1 318 ? 2.412 -34.344 -24.219 1 98.19 318 GLY B O 1
ATOM 5609 N N . LEU B 1 319 ? 2.422 -32.219 -23.609 1 98 319 LEU B N 1
ATOM 5610 C CA . LEU B 1 319 ? 3.875 -32.125 -23.5 1 98 319 LEU B CA 1
ATOM 5611 C C . LEU B 1 319 ? 4.395 -33.062 -22.406 1 98 319 LEU B C 1
ATOM 5613 O O . LEU B 1 319 ? 5.434 -33.719 -22.578 1 98 319 LEU B O 1
ATOM 5617 N N . GLN B 1 320 ? 3.723 -33.094 -21.25 1 97.81 320 GLN B N 1
ATOM 5618 C CA . GLN B 1 320 ? 4.102 -33.969 -20.156 1 97.81 320 GLN B CA 1
ATOM 5619 C C . GLN B 1 320 ? 4.074 -35.438 -20.609 1 97.81 320 GLN B C 1
ATOM 5621 O O . GLN B 1 320 ? 4.949 -36.219 -20.219 1 97.81 320 GLN B O 1
ATOM 5626 N N . LEU B 1 321 ? 3.064 -35.781 -21.375 1 97.5 321 LEU B N 1
ATOM 5627 C CA . LEU B 1 321 ? 2.947 -37.156 -21.875 1 97.5 321 LEU B CA 1
ATOM 5628 C C . LEU B 1 321 ? 4.109 -37.5 -22.797 1 97.5 321 LEU B C 1
ATOM 5630 O O . LEU B 1 321 ? 4.602 -38.625 -22.797 1 97.5 321 LEU B O 1
ATOM 5634 N N . GLU B 1 322 ? 4.488 -36.531 -23.531 1 96.69 322 GLU B N 1
ATOM 5635 C CA . GLU B 1 322 ? 5.586 -36.75 -24.484 1 96.69 322 GLU B CA 1
ATOM 5636 C C . GLU B 1 322 ? 6.934 -36.781 -23.766 1 96.69 322 GLU B C 1
ATOM 5638 O O . GLU B 1 322 ? 7.855 -37.469 -24.188 1 96.69 322 GLU B O 1
ATOM 5643 N N . LEU B 1 323 ? 7.055 -36.031 -22.703 1 96.69 323 LEU B N 1
ATOM 5644 C CA . LEU B 1 323 ? 8.312 -35.875 -21.984 1 96.69 323 LEU B CA 1
ATOM 5645 C C . LEU B 1 323 ? 8.148 -36.25 -20.516 1 96.69 323 LEU B C 1
ATOM 5647 O O . LEU B 1 323 ? 8.469 -35.438 -19.641 1 96.69 323 LEU B O 1
ATOM 5651 N N . LYS B 1 324 ? 7.844 -37.469 -20.203 1 94.5 324 LYS B N 1
ATOM 5652 C CA . LYS B 1 324 ? 7.48 -37.938 -18.875 1 94.5 324 LYS B CA 1
ATOM 5653 C C . LYS B 1 324 ? 8.68 -37.938 -17.938 1 94.5 324 LYS B C 1
ATOM 5655 O O . LYS B 1 324 ? 8.523 -37.781 -16.719 1 94.5 324 LYS B O 1
ATOM 5660 N N . THR B 1 325 ? 9.844 -38 -18.5 1 94.62 325 THR B N 1
ATOM 5661 C CA . THR B 1 325 ? 11.047 -38.031 -17.688 1 94.62 325 THR B CA 1
ATOM 5662 C C . THR B 1 325 ? 11.469 -36.625 -17.281 1 94.62 325 THR B C 1
ATOM 5664 O O . THR B 1 325 ? 12.148 -36.438 -16.266 1 94.62 325 THR B O 1
ATOM 5667 N N . GLU B 1 326 ? 11.055 -35.594 -18.062 1 95.94 326 GLU B N 1
ATOM 5668 C CA . GLU B 1 326 ? 11.461 -34.219 -17.812 1 95.94 326 GLU B CA 1
ATOM 5669 C C . GLU B 1 326 ? 10.414 -33.469 -16.984 1 95.94 326 GLU B C 1
ATOM 5671 O O . GLU B 1 326 ? 10.758 -32.594 -16.188 1 95.94 326 GLU B O 1
ATOM 5676 N N . ILE B 1 327 ? 9.109 -33.812 -17.234 1 98.06 327 ILE B N 1
ATOM 5677 C CA . ILE B 1 327 ? 8.016 -33.125 -16.562 1 98.06 327 ILE B CA 1
ATOM 5678 C C . ILE B 1 327 ? 7.324 -34.094 -15.594 1 98.06 327 ILE B C 1
ATOM 5680 O O . ILE B 1 327 ? 6.668 -35.031 -16.016 1 98.06 327 ILE B O 1
ATOM 5684 N N . GLU B 1 328 ? 7.43 -33.781 -14.336 1 97.44 328 GLU B N 1
ATOM 5685 C CA . GLU B 1 328 ? 6.879 -34.625 -13.289 1 97.44 328 GLU B CA 1
ATOM 5686 C C . GLU B 1 328 ? 5.371 -34.438 -13.156 1 97.44 328 GLU B C 1
ATOM 5688 O O . GLU B 1 328 ? 4.633 -35.406 -12.961 1 97.44 328 GLU B O 1
ATOM 5693 N N . GLU B 1 329 ? 4.965 -33.188 -13.203 1 97.38 329 GLU B N 1
ATOM 5694 C CA . GLU B 1 329 ? 3.57 -32.906 -12.883 1 97.38 329 GLU B CA 1
ATOM 5695 C C . GLU B 1 329 ? 3.129 -31.547 -13.453 1 97.38 329 GLU B C 1
ATOM 5697 O O . GLU B 1 329 ? 3.916 -30.609 -13.5 1 97.38 329 GLU B O 1
ATOM 5702 N N . ILE B 1 330 ? 1.96 -31.531 -13.969 1 98 330 ILE B N 1
ATOM 5703 C CA . ILE B 1 330 ? 1.269 -30.281 -14.266 1 98 330 ILE B CA 1
ATOM 5704 C C . ILE B 1 330 ? 0.241 -29.984 -13.172 1 98 330 ILE B C 1
ATOM 5706 O O . ILE B 1 330 ? -0.623 -30.812 -12.891 1 98 330 ILE B O 1
ATOM 5710 N N . ARG B 1 331 ? 0.394 -28.766 -12.492 1 96.88 331 ARG B N 1
ATOM 5711 C CA . ARG B 1 331 ? -0.49 -28.406 -11.391 1 96.88 331 ARG B CA 1
ATOM 5712 C C . ARG B 1 331 ? -1.183 -27.078 -11.672 1 96.88 331 ARG B C 1
ATOM 5714 O O . ARG B 1 331 ? -0.854 -26.391 -12.641 1 96.88 331 ARG B O 1
ATOM 5721 N N . GLY B 1 332 ? -2.227 -26.828 -10.812 1 97.81 332 GLY B N 1
ATOM 5722 C CA . GLY B 1 332 ? -2.867 -25.531 -10.836 1 97.81 332 GLY B CA 1
ATOM 5723 C C . GLY B 1 332 ? -4.246 -25.547 -11.469 1 97.81 332 GLY B C 1
ATOM 5724 O O . GLY B 1 332 ? -4.789 -26.625 -11.75 1 97.81 332 GLY B O 1
ATOM 5725 N N . LEU B 1 333 ? -4.824 -24.406 -11.555 1 98.12 333 LEU B N 1
ATOM 5726 C CA . LEU B 1 333 ? -6.148 -24.188 -12.117 1 98.12 333 LEU B CA 1
ATOM 5727 C C . LEU B 1 333 ? -6.164 -22.938 -13.008 1 98.12 333 LEU B C 1
ATOM 5729 O O . LEU B 1 333 ? -5.496 -21.953 -12.703 1 98.12 333 LEU B O 1
ATOM 5733 N N . GLY B 1 334 ? -6.977 -23.031 -14.125 1 98.5 334 GLY B N 1
ATOM 5734 C CA . GLY B 1 334 ? -7.098 -21.875 -15 1 98.5 334 GLY B CA 1
ATOM 5735 C C . GLY B 1 334 ? -5.762 -21.375 -15.516 1 98.5 334 GLY B C 1
ATOM 5736 O O . GLY B 1 334 ? -4.961 -22.156 -16.031 1 98.5 334 GLY B O 1
ATOM 5737 N N . MET B 1 335 ? -5.523 -20.078 -15.438 1 98.81 335 MET B N 1
ATOM 5738 C CA . MET B 1 335 ? -4.285 -19.469 -15.906 1 98.81 335 MET B CA 1
ATOM 5739 C C . MET B 1 335 ? -3.291 -19.312 -14.758 1 98.81 335 MET B C 1
ATOM 5741 O O . MET B 1 335 ? -2.59 -18.297 -14.672 1 98.81 335 MET B O 1
ATOM 5745 N N . MET B 1 336 ? -3.35 -20.172 -13.797 1 98.81 336 MET B N 1
ATOM 5746 C CA . MET B 1 336 ? -2.365 -20.359 -12.734 1 98.81 336 MET B CA 1
ATOM 5747 C C . MET B 1 336 ? -1.857 -21.797 -12.711 1 98.81 336 MET B C 1
ATOM 5749 O O . MET B 1 336 ? -2.451 -22.672 -12.062 1 98.81 336 MET B O 1
ATOM 5753 N N . LEU B 1 337 ? -0.729 -21.984 -13.414 1 98.75 337 LEU B N 1
ATOM 5754 C CA . LEU B 1 337 ? -0.252 -23.328 -13.688 1 98.75 337 LEU B CA 1
ATOM 5755 C C . LEU B 1 337 ? 1.204 -23.484 -13.258 1 98.75 337 LEU B C 1
ATOM 5757 O O . LEU B 1 337 ? 1.964 -22.516 -13.258 1 98.75 337 LEU B O 1
ATOM 5761 N N . GLY B 1 338 ? 1.531 -24.625 -12.781 1 98.5 338 GLY B N 1
ATOM 5762 C CA . GLY B 1 338 ? 2.896 -25.016 -12.453 1 98.5 338 GLY B CA 1
ATOM 5763 C C . GLY B 1 338 ? 3.355 -26.25 -13.195 1 98.5 338 GLY B C 1
ATOM 5764 O O . GLY B 1 338 ? 2.625 -27.25 -13.266 1 98.5 338 GLY B O 1
ATOM 5765 N N . VAL B 1 339 ? 4.457 -26.188 -13.859 1 98.62 339 VAL B N 1
ATOM 5766 C CA . VAL B 1 339 ? 5.102 -27.344 -14.477 1 98.62 339 VAL B CA 1
ATOM 5767 C C . VAL B 1 339 ? 6.285 -27.797 -13.625 1 98.62 339 VAL B C 1
ATOM 5769 O O . VAL B 1 339 ? 7.359 -27.188 -13.672 1 98.62 339 VAL B O 1
ATOM 5772 N N . LYS B 1 340 ? 6.078 -28.812 -12.852 1 98.19 340 LYS B N 1
ATOM 5773 C CA . LYS B 1 340 ? 7.152 -29.359 -12.016 1 98.19 340 LYS B CA 1
ATOM 5774 C C . LYS B 1 340 ? 8.125 -30.172 -12.852 1 98.19 340 LYS B C 1
ATOM 5776 O O . LYS B 1 340 ? 7.742 -31.172 -13.461 1 98.19 340 LYS B O 1
ATOM 5781 N N . LEU B 1 341 ? 9.305 -29.766 -12.883 1 97.81 341 LEU B N 1
ATOM 5782 C CA . LEU B 1 341 ? 10.32 -30.438 -13.68 1 97.81 341 LEU B CA 1
ATOM 5783 C C . LEU B 1 341 ? 11.125 -31.406 -12.82 1 97.81 341 LEU B C 1
ATOM 5785 O O . LEU B 1 341 ? 11.32 -31.172 -11.633 1 97.81 341 LEU B O 1
ATOM 5789 N N . ASP B 1 342 ? 11.5 -32.5 -13.383 1 95.94 342 ASP B N 1
ATOM 5790 C CA . ASP B 1 342 ? 12.477 -33.406 -12.766 1 95.94 342 ASP B CA 1
ATOM 5791 C C . ASP B 1 342 ? 13.898 -32.938 -13.055 1 95.94 342 ASP B C 1
ATOM 5793 O O . ASP B 1 342 ? 14.617 -33.562 -13.844 1 95.94 342 ASP B O 1
ATOM 5797 N N . ALA B 1 343 ? 14.281 -31.922 -12.508 1 95.31 343 ALA B N 1
ATOM 5798 C CA . ALA B 1 343 ? 15.578 -31.266 -12.672 1 95.31 343 ALA B CA 1
ATOM 5799 C C . ALA B 1 343 ? 15.953 -30.484 -11.422 1 95.31 343 ALA B C 1
ATOM 5801 O O . ALA B 1 343 ? 15.094 -30.141 -10.609 1 95.31 343 ALA B O 1
ATOM 5802 N N . ASP B 1 344 ? 17.172 -30.266 -11.18 1 95.56 344 ASP B N 1
ATOM 5803 C CA . ASP B 1 344 ? 17.594 -29.453 -10.039 1 95.56 344 ASP B CA 1
ATOM 5804 C C . ASP B 1 344 ? 17.406 -27.969 -10.328 1 95.56 344 ASP B C 1
ATOM 5806 O O . ASP B 1 344 ? 17.047 -27.578 -11.438 1 95.56 344 ASP B O 1
ATOM 5810 N N . ALA B 1 345 ? 17.562 -27.219 -9.367 1 96.56 345 ALA B N 1
ATOM 5811 C CA . ALA B 1 345 ? 17.297 -25.781 -9.414 1 96.56 345 ALA B CA 1
ATOM 5812 C C . ALA B 1 345 ? 18.125 -25.109 -10.5 1 96.56 345 ALA B C 1
ATOM 5814 O O . ALA B 1 345 ? 17.656 -24.203 -11.188 1 96.56 345 ALA B O 1
ATOM 5815 N N . GLU B 1 346 ? 19.328 -25.484 -10.617 1 96.31 346 GLU B N 1
ATOM 5816 C CA . GLU B 1 346 ? 20.234 -24.859 -11.578 1 96.31 346 GLU B CA 1
ATOM 5817 C C . GLU B 1 346 ? 19.766 -25.109 -13.016 1 96.31 346 GLU B C 1
ATOM 5819 O O . GLU B 1 346 ? 19.797 -24.203 -13.844 1 96.31 346 GLU B O 1
ATOM 5824 N N . LYS B 1 347 ? 19.391 -26.344 -13.273 1 95.94 347 LYS B N 1
ATOM 5825 C CA . LYS B 1 347 ? 18.891 -26.688 -14.602 1 95.94 347 LYS B CA 1
ATOM 5826 C C . LYS B 1 347 ? 17.609 -25.938 -14.922 1 95.94 347 LYS B C 1
ATOM 5828 O O . LYS B 1 347 ? 17.422 -25.469 -16.047 1 95.94 347 LYS B O 1
ATOM 5833 N N . VAL B 1 348 ? 16.75 -25.844 -13.992 1 97.38 348 VAL B N 1
ATOM 5834 C CA . VAL B 1 348 ? 15.484 -25.141 -14.195 1 97.38 348 VAL B CA 1
ATOM 5835 C C . VAL B 1 348 ? 15.766 -23.672 -14.477 1 97.38 348 VAL B C 1
ATOM 5837 O O . VAL B 1 348 ? 15.141 -23.062 -15.359 1 97.38 348 VAL B O 1
ATOM 5840 N N . LYS B 1 349 ? 16.688 -23.094 -13.75 1 96.69 349 LYS B N 1
ATOM 5841 C CA . LYS B 1 349 ? 17.078 -21.703 -13.984 1 96.69 349 LYS B CA 1
ATOM 5842 C C . LYS B 1 349 ? 17.641 -21.531 -15.398 1 96.69 349 LYS B C 1
ATOM 5844 O O . LYS B 1 349 ? 17.344 -20.531 -16.062 1 96.69 349 LYS B O 1
ATOM 5849 N N . SER B 1 350 ? 18.438 -22.469 -15.82 1 96.75 350 SER B N 1
ATOM 5850 C CA . SER B 1 350 ? 19 -22.422 -17.156 1 96.75 350 SER B CA 1
ATOM 5851 C C . SER B 1 350 ? 17.906 -22.469 -18.219 1 96.75 350 SER B C 1
ATOM 5853 O O . SER B 1 350 ? 17.984 -21.781 -19.234 1 96.75 350 SER B O 1
ATOM 5855 N N . ILE B 1 351 ? 16.906 -23.266 -17.984 1 97.62 351 ILE B N 1
ATOM 5856 C CA . ILE B 1 351 ? 15.766 -23.359 -18.906 1 97.62 351 ILE B CA 1
ATOM 5857 C C . ILE B 1 351 ? 15.023 -22.031 -18.953 1 97.62 351 ILE B C 1
ATOM 5859 O O . ILE B 1 351 ? 14.664 -21.547 -20.031 1 97.62 351 ILE B O 1
ATOM 5863 N N . GLN B 1 352 ? 14.773 -21.453 -17.797 1 97.56 352 GLN B N 1
ATOM 5864 C CA . GLN B 1 352 ? 14.109 -20.156 -17.719 1 97.56 352 GLN B CA 1
ATOM 5865 C C . GLN B 1 352 ? 14.883 -19.094 -18.5 1 97.56 352 GLN B C 1
ATOM 5867 O O . GLN B 1 352 ? 14.289 -18.297 -19.219 1 97.56 352 GLN B O 1
ATOM 5872 N N . GLU B 1 353 ? 16.203 -19.094 -18.359 1 97 353 GLU B N 1
ATOM 5873 C CA . GLU B 1 353 ? 17.047 -18.141 -19.047 1 97 353 GLU B CA 1
ATOM 5874 C C . GLU B 1 353 ? 17.016 -18.344 -20.562 1 97 353 GLU B C 1
ATOM 5876 O O . GLU B 1 353 ? 16.984 -17.375 -21.328 1 97 353 GLU B O 1
ATOM 5881 N N . ALA B 1 354 ? 17.031 -19.609 -20.969 1 97.94 354 ALA B N 1
ATOM 5882 C CA . ALA B 1 354 ? 16.953 -19.922 -22.391 1 97.94 354 ALA B CA 1
ATOM 5883 C C . ALA B 1 354 ? 15.617 -19.453 -22.984 1 97.94 354 ALA B C 1
ATOM 5885 O O . ALA B 1 354 ? 15.57 -18.906 -24.078 1 97.94 354 ALA B O 1
ATOM 5886 N N . LEU B 1 355 ? 14.547 -19.719 -22.234 1 98.5 355 LEU B N 1
ATOM 5887 C CA . LEU B 1 355 ? 13.227 -19.281 -22.672 1 98.5 355 LEU B CA 1
ATOM 5888 C C . LEU B 1 355 ? 13.164 -17.766 -22.766 1 98.5 355 LEU B C 1
ATOM 5890 O O . LEU B 1 355 ? 12.578 -17.219 -23.719 1 98.5 355 LEU B O 1
ATOM 5894 N N . LEU B 1 356 ? 13.781 -17.125 -21.812 1 98.06 356 LEU B N 1
ATOM 5895 C CA . LEU B 1 356 ? 13.82 -15.664 -21.828 1 98.06 356 LEU B CA 1
ATOM 5896 C C . LEU B 1 356 ? 14.555 -15.156 -23.078 1 98.06 356 LEU B C 1
ATOM 5898 O O . LEU B 1 356 ? 14.117 -14.203 -23.719 1 98.06 356 LEU B O 1
ATOM 5902 N N . HIS B 1 357 ? 15.672 -15.758 -23.359 1 97.56 357 HIS B N 1
ATOM 5903 C CA . HIS B 1 357 ? 16.438 -15.391 -24.547 1 97.56 357 HIS B CA 1
ATOM 5904 C C . HIS B 1 357 ? 15.602 -15.562 -25.812 1 97.56 357 HIS B C 1
ATOM 5906 O O . HIS B 1 357 ? 15.758 -14.797 -26.766 1 97.56 357 HIS B O 1
ATOM 5912 N N . ARG B 1 358 ? 14.719 -16.5 -25.75 1 98.25 358 ARG B N 1
ATOM 5913 C CA . ARG B 1 358 ? 13.883 -16.797 -26.922 1 98.25 358 ARG B CA 1
ATOM 5914 C C . ARG B 1 358 ? 12.633 -15.914 -26.938 1 98.25 358 ARG B C 1
ATOM 5916 O O . ARG B 1 358 ? 11.836 -15.984 -27.875 1 98.25 358 ARG B O 1
ATOM 5923 N N . GLY B 1 359 ? 12.438 -15.133 -25.891 1 98.38 359 GLY B N 1
ATOM 5924 C CA . GLY B 1 359 ? 11.336 -14.18 -25.891 1 98.38 359 GLY B CA 1
ATOM 5925 C C . GLY B 1 359 ? 10.156 -14.641 -25.062 1 98.38 359 GLY B C 1
ATOM 5926 O O . GLY B 1 359 ? 9.039 -14.164 -25.234 1 98.38 359 GLY B O 1
ATOM 5927 N N . PHE B 1 360 ? 10.328 -15.625 -24.203 1 98.75 360 PHE B N 1
ATOM 5928 C CA . PHE B 1 360 ? 9.273 -16.094 -23.312 1 98.75 360 PHE B CA 1
ATOM 5929 C C . PHE B 1 360 ? 9.625 -15.828 -21.859 1 98.75 360 PHE B C 1
ATOM 5931 O O . PHE B 1 360 ? 10.68 -16.25 -21.375 1 98.75 360 PHE B O 1
ATOM 5938 N N . MET B 1 361 ? 8.742 -15.133 -21.156 1 98 361 MET B N 1
ATOM 5939 C CA . MET B 1 361 ? 8.969 -14.812 -19.75 1 98 361 MET B CA 1
ATOM 5940 C C . MET B 1 361 ? 8.172 -15.734 -18.844 1 98 361 MET B C 1
ATOM 5942 O O . MET B 1 361 ? 6.938 -15.727 -18.859 1 98 361 MET B O 1
ATOM 5946 N N . VAL B 1 362 ? 8.852 -16.516 -18.109 1 97.81 362 VAL B N 1
ATOM 5947 C CA . VAL B 1 362 ? 8.211 -17.391 -17.125 1 97.81 362 VAL B CA 1
ATOM 5948 C C . VAL B 1 362 ? 8.828 -17.172 -15.75 1 97.81 362 VAL B C 1
ATOM 5950 O O . VAL B 1 362 ? 9.875 -16.547 -15.625 1 97.81 362 VAL B O 1
ATOM 5953 N N . ASN B 1 363 ? 8.148 -17.578 -14.734 1 96.12 363 ASN B N 1
ATOM 5954 C CA . ASN B 1 363 ? 8.602 -17.5 -13.352 1 96.12 363 ASN B CA 1
ATOM 5955 C C . ASN B 1 363 ? 8.922 -18.891 -12.789 1 96.12 363 ASN B C 1
ATOM 5957 O O . ASN B 1 363 ? 8.539 -19.906 -13.367 1 96.12 363 ASN B O 1
ATOM 5961 N N . ILE B 1 364 ? 9.797 -18.922 -11.797 1 95.94 364 ILE B N 1
ATOM 5962 C CA . ILE B 1 364 ? 10.117 -20.172 -11.109 1 95.94 364 ILE B CA 1
ATOM 5963 C C . ILE B 1 364 ? 9.609 -20.109 -9.672 1 95.94 364 ILE B C 1
ATOM 5965 O O . ILE B 1 364 ? 9.766 -19.094 -8.992 1 95.94 364 ILE B O 1
ATOM 5969 N N . ALA B 1 365 ? 8.914 -21.094 -9.234 1 93.56 365 ALA B N 1
ATOM 5970 C CA . ALA B 1 365 ? 8.523 -21.266 -7.836 1 93.56 365 ALA B CA 1
ATOM 5971 C C . ALA B 1 365 ? 9.211 -22.484 -7.223 1 93.56 365 ALA B C 1
ATOM 5973 O O . ALA B 1 365 ? 9.367 -23.516 -7.879 1 93.56 365 ALA B O 1
ATOM 5974 N N . GLN B 1 366 ? 9.625 -22.391 -5.961 1 93.44 366 GLN B N 1
ATOM 5975 C CA . GLN B 1 366 ? 10.211 -23.484 -5.207 1 93.44 366 GLN B CA 1
ATOM 5976 C C . GLN B 1 366 ? 11.359 -24.141 -5.984 1 93.44 366 GLN B C 1
ATOM 5978 O O . GLN B 1 366 ? 11.484 -25.359 -5.996 1 93.44 366 GLN B O 1
ATOM 5983 N N . GLN B 1 367 ? 12.008 -23.438 -6.832 1 93.06 367 GLN B N 1
ATOM 5984 C CA . GLN B 1 367 ? 13.297 -23.75 -7.445 1 93.06 367 GLN B CA 1
ATOM 5985 C C . GLN B 1 367 ? 13.109 -24.672 -8.656 1 93.06 367 GLN B C 1
ATOM 5987 O O . GLN B 1 367 ? 13.906 -24.625 -9.602 1 93.06 367 GLN B O 1
ATOM 5992 N N . THR B 1 368 ? 11.992 -25.484 -8.648 1 96.56 368 THR B N 1
ATOM 5993 C CA . THR B 1 368 ? 11.961 -26.5 -9.688 1 96.56 368 THR B CA 1
ATOM 5994 C C . THR B 1 368 ? 10.641 -26.469 -10.445 1 96.56 368 THR B C 1
ATOM 5996 O O . THR B 1 368 ? 10.367 -27.344 -11.266 1 96.56 368 THR B O 1
ATOM 5999 N N . ILE B 1 369 ? 9.852 -25.516 -10.133 1 97.88 369 ILE B N 1
ATOM 6000 C CA . ILE B 1 369 ? 8.539 -25.422 -10.766 1 97.88 369 ILE B CA 1
ATOM 6001 C C . ILE B 1 369 ? 8.492 -24.188 -11.664 1 97.88 369 ILE B C 1
ATOM 6003 O O . ILE B 1 369 ? 8.664 -23.062 -11.195 1 97.88 369 ILE B O 1
ATOM 6007 N N . ILE B 1 370 ? 8.281 -24.422 -12.977 1 98.31 370 ILE B N 1
ATOM 6008 C CA . ILE B 1 370 ? 7.957 -23.312 -13.859 1 98.31 370 ILE B CA 1
ATOM 6009 C C . ILE B 1 370 ? 6.543 -22.812 -13.57 1 98.31 370 ILE B C 1
ATOM 6011 O O . ILE B 1 370 ? 5.566 -23.531 -13.805 1 98.31 370 ILE B O 1
ATOM 6015 N N . ARG B 1 371 ? 6.449 -21.688 -12.977 1 98.19 371 ARG B N 1
ATOM 6016 C CA . ARG B 1 371 ? 5.164 -21.062 -12.656 1 98.19 371 ARG B CA 1
ATOM 6017 C C . ARG B 1 371 ? 4.66 -20.219 -13.82 1 98.19 371 ARG B C 1
ATOM 6019 O O . ARG B 1 371 ? 5.332 -19.281 -14.258 1 98.19 371 ARG B O 1
ATOM 6026 N N . LEU B 1 372 ? 3.494 -20.562 -14.312 1 98.75 372 LEU B N 1
ATOM 6027 C CA . LEU B 1 372 ? 2.852 -19.891 -15.43 1 98.75 372 LEU B CA 1
ATOM 6028 C C . LEU B 1 372 ? 1.59 -19.156 -14.969 1 98.75 372 LEU B C 1
ATOM 6030 O O . LEU B 1 372 ? 0.649 -19.797 -14.484 1 98.75 372 LEU B O 1
ATOM 6034 N N . LEU B 1 373 ? 1.587 -17.859 -15.086 1 98.56 373 LEU B N 1
ATOM 6035 C CA . LEU B 1 373 ? 0.458 -16.984 -14.789 1 98.56 373 LEU B CA 1
ATOM 6036 C C . LEU B 1 373 ? 0.085 -16.141 -16 1 98.56 373 LEU B C 1
ATOM 6038 O O . LEU B 1 373 ? 0.006 -14.906 -15.914 1 98.56 373 LEU B O 1
ATOM 6042 N N . PRO B 1 374 ? -0.187 -16.75 -17.141 1 98.44 374 PRO B N 1
ATOM 6043 C CA . PRO B 1 374 ? -0.487 -15.977 -18.328 1 98.44 374 PRO B CA 1
ATOM 6044 C C . PRO B 1 374 ? -1.738 -15.117 -18.188 1 98.44 374 PRO B C 1
ATOM 6046 O O . PRO B 1 374 ? -2.57 -15.375 -17.312 1 98.44 374 PRO B O 1
ATOM 6049 N N . PRO B 1 375 ? -1.852 -14.062 -19.016 1 98.75 375 PRO B N 1
ATOM 6050 C CA . PRO B 1 375 ? -3.107 -13.305 -19.016 1 98.75 375 PRO B CA 1
ATOM 6051 C C . PRO B 1 375 ? -4.273 -14.102 -19.594 1 98.75 375 PRO B C 1
ATOM 6053 O O . PRO B 1 375 ? -4.062 -15.031 -20.375 1 98.75 375 PRO B O 1
ATOM 6056 N N . LEU B 1 376 ? -5.457 -13.734 -19.188 1 98.81 376 LEU B N 1
ATOM 6057 C CA . LEU B 1 376 ? -6.656 -14.398 -19.688 1 98.81 376 LEU B CA 1
ATOM 6058 C C . LEU B 1 376 ? -6.801 -14.195 -21.188 1 98.81 376 LEU B C 1
ATOM 6060 O O . LEU B 1 376 ? -7.582 -14.891 -21.844 1 98.81 376 LEU B O 1
ATOM 6064 N N . THR B 1 377 ? -5.98 -13.328 -21.766 1 98.75 377 THR B N 1
ATOM 6065 C CA . THR B 1 377 ? -6.078 -12.969 -23.172 1 98.75 377 THR B CA 1
ATOM 6066 C C . THR B 1 377 ? -5.074 -13.758 -24 1 98.75 377 THR B C 1
ATOM 6068 O O . THR B 1 377 ? -4.895 -13.492 -25.188 1 98.75 377 THR B O 1
ATOM 6071 N N . LEU B 1 378 ? -4.371 -14.734 -23.391 1 98.75 378 LEU B N 1
ATOM 6072 C CA . LEU B 1 378 ? -3.398 -15.555 -24.109 1 98.75 378 LEU B CA 1
ATOM 6073 C C . LEU B 1 378 ? -4.023 -16.172 -25.344 1 98.75 378 LEU B C 1
ATOM 6075 O O . LEU B 1 378 ? -5.105 -16.75 -25.281 1 98.75 378 LEU B O 1
ATOM 6079 N N . GLN B 1 379 ? -3.375 -16.016 -26.453 1 98.44 379 GLN B N 1
ATOM 6080 C CA . GLN B 1 379 ? -3.881 -16.578 -27.703 1 98.44 379 GLN B CA 1
ATOM 6081 C C . GLN B 1 379 ? -3.357 -17.984 -27.922 1 98.44 379 GLN B C 1
ATOM 6083 O O . GLN B 1 379 ? -2.305 -18.359 -27.406 1 98.44 379 GLN B O 1
ATOM 6088 N N . LYS B 1 380 ? -4.145 -18.719 -28.75 1 98.38 380 LYS B N 1
ATOM 6089 C CA . LYS B 1 380 ? -3.779 -20.094 -29.062 1 98.38 380 LYS B CA 1
ATOM 6090 C C . LYS B 1 380 ? -2.387 -20.172 -29.688 1 98.38 380 LYS B C 1
ATOM 6092 O O . LYS B 1 380 ? -1.583 -21.031 -29.312 1 98.38 380 LYS B O 1
ATOM 6097 N N . GLU B 1 381 ? -2.133 -19.234 -30.562 1 98.62 381 GLU B N 1
ATOM 6098 C CA . GLU B 1 381 ? -0.846 -19.219 -31.25 1 98.62 381 GLU B CA 1
ATOM 6099 C C . GLU B 1 381 ? 0.297 -18.922 -30.281 1 98.62 381 GLU B C 1
ATOM 6101 O O . GLU B 1 381 ? 1.401 -19.453 -30.438 1 98.62 381 GLU B O 1
ATOM 6106 N N . GLU B 1 382 ? 0.069 -18.062 -29.344 1 98.81 382 GLU B N 1
ATOM 6107 C CA . GLU B 1 382 ? 1.06 -17.75 -28.312 1 98.81 382 GLU B CA 1
ATOM 6108 C C . GLU B 1 382 ? 1.341 -18.969 -27.438 1 98.81 382 GLU B C 1
ATOM 6110 O O . GLU B 1 382 ? 2.496 -19.266 -27.125 1 98.81 382 GLU B O 1
ATOM 6115 N N . ALA B 1 383 ? 0.249 -19.656 -27.047 1 98.75 383 ALA B N 1
ATOM 6116 C CA . ALA B 1 383 ? 0.392 -20.891 -26.281 1 98.75 383 ALA B CA 1
ATOM 6117 C C . ALA B 1 383 ? 1.221 -21.922 -27.031 1 98.75 383 ALA B C 1
ATOM 6119 O O . ALA B 1 383 ? 2.131 -22.531 -26.469 1 98.75 383 ALA B O 1
ATOM 6120 N N . ASP B 1 384 ? 0.912 -22.062 -28.328 1 98.75 384 ASP B N 1
ATOM 6121 C CA . ASP B 1 384 ? 1.612 -23.047 -29.156 1 98.75 384 ASP B CA 1
ATOM 6122 C C . ASP B 1 384 ? 3.096 -22.703 -29.281 1 98.75 384 ASP B C 1
ATOM 6124 O O . ASP B 1 384 ? 3.949 -23.594 -29.219 1 98.75 384 ASP B O 1
ATOM 6128 N N . SER B 1 385 ? 3.381 -21.438 -29.469 1 98.75 385 SER B N 1
ATOM 6129 C CA . SER B 1 385 ? 4.766 -21 -29.609 1 98.75 385 SER B CA 1
ATOM 6130 C C . SER B 1 385 ? 5.559 -21.266 -28.344 1 98.75 385 SER B C 1
ATOM 6132 O O . SER B 1 385 ? 6.727 -21.656 -28.391 1 98.75 385 SER B O 1
ATOM 6134 N N . PHE B 1 386 ? 4.98 -21.031 -27.25 1 98.81 386 PHE B N 1
ATOM 6135 C CA . PHE B 1 386 ? 5.633 -21.312 -25.969 1 98.81 386 PHE B CA 1
ATOM 6136 C C . PHE B 1 386 ? 5.875 -22.812 -25.812 1 98.81 386 PHE B C 1
ATOM 6138 O O . PHE B 1 386 ? 6.969 -23.234 -25.438 1 98.81 386 PHE B O 1
ATOM 6145 N N . ILE B 1 387 ? 4.793 -23.625 -26.094 1 98.75 387 ILE B N 1
ATOM 6146 C CA . ILE B 1 387 ? 4.883 -25.062 -25.938 1 98.75 387 ILE B CA 1
ATOM 6147 C C . ILE B 1 387 ? 6.027 -25.609 -26.797 1 98.75 387 ILE B C 1
ATOM 6149 O O . ILE B 1 387 ? 6.812 -26.438 -26.344 1 98.75 387 ILE B O 1
ATOM 6153 N N . GLN B 1 388 ? 6.145 -25.094 -27.953 1 98.62 388 GLN B N 1
ATOM 6154 C CA . GLN B 1 388 ? 7.195 -25.547 -28.859 1 98.62 388 GLN B CA 1
ATOM 6155 C C . GLN B 1 388 ? 8.578 -25.172 -28.328 1 98.62 388 GLN B C 1
ATOM 6157 O O . GLN B 1 388 ? 9.484 -26.016 -28.312 1 98.62 388 GLN B O 1
ATOM 6162 N N . ALA B 1 389 ? 8.719 -23.953 -27.906 1 98.69 389 ALA B N 1
ATOM 6163 C CA . ALA B 1 389 ? 10 -23.516 -27.375 1 98.69 389 ALA B CA 1
ATOM 6164 C C . ALA B 1 389 ? 10.375 -24.297 -26.109 1 98.69 389 ALA B C 1
ATOM 6166 O O . ALA B 1 389 ? 11.531 -24.672 -25.938 1 98.69 389 ALA B O 1
ATOM 6167 N N . PHE B 1 390 ? 9.391 -24.469 -25.266 1 98.5 390 PHE B N 1
ATOM 6168 C CA . PHE B 1 390 ? 9.594 -25.188 -24.016 1 98.5 390 PHE B CA 1
ATOM 6169 C C . PHE B 1 390 ? 10.008 -26.625 -24.281 1 98.5 390 PHE B C 1
ATOM 6171 O O . PHE B 1 390 ? 10.953 -27.125 -23.656 1 98.5 390 PHE B O 1
ATOM 6178 N N . LYS B 1 391 ? 9.367 -27.234 -25.203 1 98.12 391 LYS B N 1
ATOM 6179 C CA . LYS B 1 391 ? 9.695 -28.594 -25.625 1 98.12 391 LYS B CA 1
ATOM 6180 C C . LYS B 1 391 ? 11.141 -28.688 -26.094 1 98.12 391 LYS B C 1
ATOM 6182 O O . LYS B 1 391 ? 11.883 -29.578 -25.672 1 98.12 391 LYS B O 1
ATOM 6187 N N . GLU B 1 392 ? 11.508 -27.828 -26.938 1 98 392 GLU B N 1
ATOM 6188 C CA . GLU B 1 392 ? 12.852 -27.828 -27.5 1 98 392 GLU B CA 1
ATOM 6189 C C . GLU B 1 392 ? 13.906 -27.656 -26.406 1 98 392 GLU B C 1
ATOM 6191 O O . GLU B 1 392 ? 14.953 -28.312 -26.438 1 98 392 GLU B O 1
ATOM 6196 N N . GLU B 1 393 ? 13.617 -26.75 -25.438 1 97 393 GLU B N 1
ATOM 6197 C CA . GLU B 1 393 ? 14.562 -26.516 -24.359 1 97 393 GLU B CA 1
ATOM 6198 C C . GLU B 1 393 ? 14.68 -27.75 -23.469 1 97 393 GLU B C 1
ATOM 6200 O O . GLU B 1 393 ? 15.773 -28.078 -22.984 1 97 393 GLU B O 1
ATOM 6205 N N . LEU B 1 394 ? 13.555 -28.453 -23.203 1 96.69 394 LEU B N 1
ATOM 6206 C CA . LEU B 1 394 ? 13.57 -29.656 -22.375 1 96.69 394 LEU B CA 1
ATOM 6207 C C . LEU B 1 394 ? 14.328 -30.781 -23.062 1 96.69 394 LEU B C 1
ATOM 6209 O O . LEU B 1 394 ? 15.102 -31.5 -22.422 1 96.69 394 LEU B O 1
ATOM 6213 N N . ILE B 1 395 ? 14.203 -30.906 -24.375 1 94.94 395 ILE B N 1
ATOM 6214 C CA . ILE B 1 395 ? 14.852 -31.969 -25.141 1 94.94 395 ILE B CA 1
ATOM 6215 C C . ILE B 1 395 ? 16.359 -31.688 -25.219 1 94.94 395 ILE B C 1
ATOM 6217 O O . ILE B 1 395 ? 17.172 -32.594 -25.094 1 94.94 395 ILE B O 1
ATOM 6221 N N . SER B 1 396 ? 16.703 -30.453 -25.453 1 91.69 396 SER B N 1
ATOM 6222 C CA . SER B 1 396 ? 18.109 -30.078 -25.578 1 91.69 396 SER B CA 1
ATOM 6223 C C . SER B 1 396 ? 18.875 -30.391 -24.297 1 91.69 396 SER B C 1
ATOM 6225 O O . SER B 1 396 ? 20.062 -30.734 -24.344 1 91.69 396 SER B O 1
ATOM 6227 N N . ARG B 1 397 ? 18.328 -30.328 -23.188 1 85.31 397 ARG B N 1
ATOM 6228 C CA . ARG B 1 397 ? 19.016 -30.5 -21.906 1 85.31 397 ARG B CA 1
ATOM 6229 C C . ARG B 1 397 ? 19.094 -31.984 -21.531 1 85.31 397 ARG B C 1
ATOM 6231 O O . ARG B 1 397 ? 19.938 -32.375 -20.719 1 85.31 397 ARG B O 1
ATOM 6238 N N . ARG B 1 398 ? 18.188 -32.75 -22.047 1 77.94 398 ARG B N 1
ATOM 6239 C CA . ARG B 1 398 ? 18.297 -34.188 -21.906 1 77.94 398 ARG B CA 1
ATOM 6240 C C . ARG B 1 398 ? 19.609 -34.719 -22.516 1 77.94 398 ARG B C 1
ATOM 6242 O O . ARG B 1 398 ? 20.281 -35.562 -21.938 1 77.94 398 ARG B O 1
ATOM 6249 N N . GLN B 1 399 ? 19.922 -34.156 -23.562 1 70.56 399 GLN B N 1
ATOM 6250 C CA . GLN B 1 399 ? 21.094 -34.625 -24.312 1 70.56 399 GLN B CA 1
ATOM 6251 C C . GLN B 1 399 ? 22.375 -34.188 -23.625 1 70.56 399 GLN B C 1
ATOM 6253 O O . GLN B 1 399 ? 23.391 -34.906 -23.672 1 70.56 399 GLN B O 1
ATOM 6258 N N . GLU B 1 400 ? 22.344 -33.125 -22.938 1 64.94 400 GLU B N 1
ATOM 6259 C CA . GLU B 1 400 ? 23.531 -32.656 -22.234 1 64.94 400 GLU B CA 1
ATOM 6260 C C . GLU B 1 400 ? 23.812 -33.5 -21 1 64.94 400 GLU B C 1
ATOM 6262 O O . GLU B 1 400 ? 24.969 -33.75 -20.656 1 64.94 400 GLU B O 1
ATOM 6267 N N . ALA B 1 401 ? 22.828 -34.062 -20.25 1 60.31 401 ALA B N 1
ATOM 6268 C CA . ALA B 1 401 ? 23.031 -34.875 -19.062 1 60.31 401 ALA B CA 1
ATOM 6269 C C . ALA B 1 401 ? 23.484 -36.281 -19.422 1 60.31 401 ALA B C 1
ATOM 6271 O O . ALA B 1 401 ? 24.188 -36.938 -18.641 1 60.31 401 ALA B O 1
ATOM 6272 N N . SER B 1 402 ? 23.172 -36.875 -20.672 1 48.78 402 SER B N 1
ATOM 6273 C CA . SER B 1 402 ? 23.594 -38.188 -21.109 1 48.78 402 SER B CA 1
ATOM 6274 C C . SER B 1 402 ? 25.016 -38.156 -21.656 1 48.78 402 SER B C 1
ATOM 6276 O O . SER B 1 402 ? 25.594 -39.219 -21.969 1 48.78 402 SER B O 1
ATOM 6278 N N . VAL B 1 403 ? 25.672 -36.969 -21.641 1 43.81 403 VAL B N 1
ATOM 6279 C CA . VAL B 1 403 ? 27.062 -36.969 -22.031 1 43.81 403 VAL B CA 1
ATOM 6280 C C . VAL B 1 403 ? 27.953 -36.812 -20.812 1 43.81 403 VAL B C 1
ATOM 6282 O O . VAL B 1 403 ? 27.625 -36.062 -19.891 1 43.81 403 VAL B O 1
#

Organism: NCBI:txid342944

Secondary structure (DSSP, 8-state):
--HHHHHHHHB---S---S-BEEEEEBTEEEETT--EEEESSHHHHT-TT-BS-HHHHHHHHHHHTT-S---TTSB-HHHHHHHHHHHHTS-SSEEEEESSHHHHHHHHHHHHHHHHHT-SS----EEEETT----SSTTTGGGS--HHHHTT---BSS-EEEE-TT-HHHHHHHHHHH--SEEEE-SEETTTTSEEPPHHHHHHHHHHHHHTT-EEEEE-TTTTTTTTSSSSGGGGGT---SEEEE-GGGGTTS--EEEEE-TTTTT---TTT---TTSSPHHHHHHHHHHHIIIIISSHHHHHHHHHHHHHHHHHHHHHHTTTTEEEEEEETTEEEEEESS-HHHHHHHHHHHHHTTEE-EEETTTEEEE---TT--HHHHHHHHHHHHHHHHHHHHHHT-/--HHHHHHHHB---S---S-BEEEEEBTEEEETT--EEEESSHHHHT-TT-BS-HHHHHHHHHHHTT-S---TTSB-HHHHHHHHHHHHTS-SSEEEEESSHHHHHHHHHHHHHHHHHT-SS----EEEETT----SSTTTGGGS--HHHHTT---BSS-EEEE-TT-HHHHHHHHHHH--SEEEE-SEETTTTSEEPPHHHHHHHHHHHHHTT-EEEEE-TTTTTTTTSSSSGGGGGT---SEEEE-GGGGTTS--EEEEE-TTTTT---TTT---TTSSPHHHHHHHHHHHIIIIISSHHHHHHHHHHHHHHHHHHHHHHTTTTEEEEEEETTEEEEEESS-HHHHHHHHHHHHHTTEE-EEETTTEEEE---TT--HHHHHHHHHHHHHHHHHHHHHHT-

Sequence (806 aa):
MNWMERDQNAIMSTYQRLPIAVEKGEGNYLYDTEGKAYLDLFTGLAVNLLGHSHPYLLKKLGEQSEKFLHISNIFLNQPAIELAERMIEQSIPGKVFFANSGAEATEAAVKLVHKWKKEQKEEKRGIVVLEKSFHGRTLGVVKLTRQPGIYQDFPAADYPVFETVPEDLEQLESVMVKEKPAAFLAEPILGSGGITPLSTDFLQGAEALCRKHNVLFCIDEIQTGIGRTGTFFAYQQAGVIPDMILFAKGIGGGLPLGGIIAGDKLKNKFAPGDHGTTFGPSPLSAALGNAVMDVLFEQNGLKEGRQRADYFRQQLEGLQLELKTEIEEIRGLGMMLGVKLDADAEKVKSIQEALLHRGFMVNIAQQTIIRLLPPLTLQKEEADSFIQAFKEELISRRQEASVMNWMERDQNAIMSTYQRLPIAVEKGEGNYLYDTEGKAYLDLFTGLAVNLLGHSHPYLLKKLGEQSEKFLHISNIFLNQPAIELAERMIEQSIPGKVFFANSGAEATEAAVKLVHKWKKEQKEEKRGIVVLEKSFHGRTLGVVKLTRQPGIYQDFPAADYPVFETVPEDLEQLESVMVKEKPAAFLAEPILGSGGITPLSTDFLQGAEALCRKHNVLFCIDEIQTGIGRTGTFFAYQQAGVIPDMILFAKGIGGGLPLGGIIAGDKLKNKFAPGDHGTTFGPSPLSAALGNAVMDVLFEQNGLKEGRQRADYFRQQLEGLQLELKTEIEEIRGLGMMLGVKLDADAEKVKSIQEALLHRGFMVNIAQQTIIRLLPPLTLQKEEADSFIQAFKEELISRRQEASV

Nearest PDB structures (foldseek):
  4jev-assembly1_B  TM=9.529E-01  e=6.193E-43  Salmonella enterica subsp. enterica serovar Typhimurium str. LT2
  4add-assembly1_B  TM=9.452E-01  e=2.458E-42  Escherichia coli BL21
  4jey-assembly1_B  TM=9.427E-01  e=3.970E-42  Salmonella enterica subsp. enterica serovar Typhimurium str. LT2
  2pb0-assembly1_B  TM=9.428E-01  e=2.126E-41  Salmonella enterica subsp. enterica serovar Typhimurium str. LT2
  4jf1-assembly1_B  TM=9.339E-01  e=2.337E-40  Salmonella enterica subsp. enterica serovar Typhimurium str. LT2

Radius of gyration: 26.32 Å; Cα contacts (8 Å, |Δi|>4): 1926; chains: 2; bounding box: 60×79×60 Å

InterPro domains:
  IPR005814 Aminotransferase class-III [PF00202] (15-392)
  IPR005814 Aminotransferase class-III [PIRSF000521] (17-394)
  IPR005814 Aminotransferase class-III [cd00610] (3-392)
  IPR015421 Pyridoxal phosphate-dependent transferase, major domain [G3DSA:3.40.640.10] (54-299)
  IPR015422 Pyridoxal phosphate-dependent transferase, small domain [G3DSA:3.90.1150.10] (24-385)
  IPR015424 Pyridoxal phosphate-dependent transferase [SSF53383] (10-393)
  IPR049704 Aminotransferases class-III pyridoxal-phosphate attachment site [PS00600] (217-254)
  IPR050103 Class-III Pyridoxal-phosphate-dependent Aminotransferase [PTHR11986] (3-394)

Foldseek 3Di:
DQPVVVCPVPPDPPDDDDSFAWDFWDFQWTAGPVGFIFREFCCVPQQQQRTGPDPLLVVLLVVLVVVDFADFPVDDQVLQVVLQVVVCVQAPPFGWWKDQAQLVQVLVVVLLLVLLQVPDPDHAFEEEEEAQADRDQDQACQVNHNDCVRSPPDHHDPTDYHYDHAPCLPVVLVCCVPRVHQAYEYECFRQLSFRRGHDLVRLVSNLVSCVVSVHFYEYEQANPACLLQLGNGPNVVSVHHGQKYKYFRHLQNNGGMIIMGGHDSRRPSDDPPSDDDRCPPGSSSSSSSVSSVCCVPVVVLSVLLQVVQVLLLVLVVVLCVVVVQFWPDWHHGRQWIKTFTPDFLVLQVVLQVQSVVVRYHWDDHPSGITTGRGHSSDDPVNSVVSSVSSSVSSVVVVVVVVD/DQPVVVCPVPPDPPDDDDSFAWDFWDFQWTAGPVGFIFREFCCVPQQQQRTGPDPLLVVLLVVLVVVDFADFPVDDQVLQVVLQVVVCVQAPPFGWWKDQAQLVQVLVVVLLLVLLQVPDPDHAFAEEEEAQADRDQDQACQVNHNDCVRSPPDHHDPTDYHYDHAPCLPVVLVCCVPRVHQAYEYECFRQLSFRRGHDLVRLVSNLVSCVVSVHFYEYEQANPACLLQLGNGPSVVSVHHGQKYKYFRHLQNNGGMIIMGGHDSRRPSDDPPSDDDRCPPGSSSSSSSVSSVCCVPVVVLSVLLQVVQVLLLVLVVVLCVVVVQFWPDWHHGRQWIKTFTPDFLVLQVVLQVQSVVVRYHWDDHPSGITTGRGHSSDDPVNSVVSSVSSSVSSVVVVVVVVD

Solvent-accessible surface area (backbone atoms only — not comparable to full-atom values): 38787 Å² total; per-residue (Å²): 126,56,69,57,57,48,34,68,57,18,36,45,46,32,50,76,65,47,91,43,44,58,55,34,26,48,47,59,31,38,24,29,77,87,68,54,59,26,44,38,25,23,26,44,80,36,17,24,41,65,30,24,55,37,65,70,45,51,52,44,41,53,59,36,48,67,23,37,41,62,65,39,66,38,45,40,53,58,41,36,40,55,32,30,44,52,52,31,73,70,65,54,69,44,16,27,45,52,26,56,30,47,39,53,16,41,38,51,48,52,54,49,49,53,58,49,32,70,71,42,90,59,84,44,44,36,37,33,29,37,62,39,27,75,46,37,66,46,28,41,29,14,72,58,16,44,38,67,74,54,34,66,87,61,52,35,26,64,64,56,71,44,75,33,60,78,85,38,66,65,57,46,49,50,46,44,70,74,58,29,29,37,27,39,46,41,47,55,44,27,56,71,48,43,26,44,58,59,51,50,68,44,53,42,49,49,46,51,49,19,64,74,67,68,22,43,34,32,36,43,26,33,71,42,19,67,37,35,35,51,37,56,39,48,56,60,79,47,72,54,81,64,45,28,37,34,34,16,35,28,44,9,59,30,38,60,23,16,12,33,42,24,13,83,91,46,33,77,68,54,38,62,50,64,49,80,51,82,54,28,66,38,38,44,26,22,36,19,26,41,40,43,49,41,39,34,69,74,62,47,37,36,62,52,19,34,53,40,21,51,50,46,49,50,53,51,51,51,47,30,70,73,35,54,77,51,33,70,42,82,38,51,42,44,35,37,32,16,42,31,39,62,53,53,45,68,56,41,50,51,48,50,51,52,37,40,75,73,21,36,40,67,40,73,22,78,53,29,21,44,31,35,23,38,24,47,67,56,44,71,69,57,46,50,53,48,52,52,52,51,50,52,54,57,53,57,51,53,57,57,73,78,99,128,56,69,56,57,47,32,67,58,18,34,45,46,32,52,76,65,46,90,43,44,59,55,35,24,48,48,58,31,39,23,30,78,85,68,53,59,25,43,38,25,22,26,42,81,35,17,24,42,65,28,24,56,37,66,70,44,51,52,44,40,54,57,37,48,67,23,36,41,61,65,39,68,38,45,40,53,60,41,38,40,53,32,30,44,52,52,31,74,70,65,54,69,45,18,27,46,53,25,57,29,47,41,52,16,41,38,52,48,52,53,49,49,53,57,50,34,70,72,42,90,58,82,44,43,35,36,33,28,36,63,38,27,75,45,38,67,47,27,41,31,13,73,58,16,43,40,70,74,54,34,66,88,61,53,35,26,64,63,56,70,44,75,34,60,76,87,38,65,65,56,46,48,50,46,43,69,73,58,29,30,34,27,40,45,41,46,55,46,26,54,70,49,43,26,44,58,59,50,49,66,45,54,42,49,50,47,50,49,19,64,73,68,69,23,43,35,31,36,44,27,34,70,42,18,66,36,36,36,52,37,55,40,48,56,60,79,46,70,55,80,63,44,27,39,33,34,16,35,29,42,9,59,29,37,60,23,15,12,32,42,23,13,82,91,45,33,77,69,52,39,62,50,66,52,79,50,81,53,27,67,38,38,44,26,22,36,18,24,42,38,45,49,39,39,35,69,75,61,47,38,36,63,50,20,35,52,40,20,52,50,48,49,49,52,52,52,51,48,30,70,74,35,54,79,50,32,70,43,82,39,51,42,44,36,37,32,15,43,32,40,63,54,55,45,68,57,41,50,51,48,50,51,52,37,41,74,73,23,35,39,69,40,73,22,77,54,29,20,44,32,35,23,38,23,47,67,55,44,72,68,57,47,51,53,49,52,52,52,50,50,52,53,58,53,58,52,53,57,58,71,78,99